Protein AF-0000000082406811 (afdb_homodimer)

Solvent-accessible surface area (backbone atoms only — not comparable to full-atom values): 44715 Å² total; per-residue (Å²): 126,88,73,80,69,66,60,77,50,54,41,62,61,44,10,50,30,32,67,71,59,78,35,51,21,42,59,42,48,51,50,22,53,51,41,36,69,71,46,33,84,76,20,38,13,60,75,38,75,33,61,69,62,27,47,51,52,20,48,52,50,46,51,41,43,75,73,67,48,80,65,36,81,29,15,40,23,40,24,36,34,24,24,35,45,29,34,50,79,36,74,35,30,24,35,29,76,79,26,65,83,31,55,31,73,40,51,10,58,51,54,46,36,43,46,70,24,30,27,34,57,47,30,25,13,31,25,5,46,56,49,67,32,52,47,23,40,27,89,73,82,43,61,33,35,27,73,64,41,77,75,71,54,61,15,30,11,23,10,21,18,11,8,34,30,20,28,36,66,64,30,42,21,48,36,21,41,26,43,30,54,47,28,10,35,44,41,3,13,24,31,49,44,23,20,17,37,44,55,22,67,76,43,36,62,52,43,16,33,50,66,32,46,77,51,95,58,39,30,33,49,29,66,66,36,60,63,40,54,40,36,35,53,22,40,34,15,78,40,65,67,47,35,50,51,46,49,61,59,39,36,43,83,58,47,54,85,62,66,30,83,75,56,66,71,89,76,52,49,43,23,26,39,76,43,38,70,79,55,62,49,28,67,67,57,41,52,50,42,48,50,52,33,54,75,68,68,36,43,77,59,82,64,76,39,52,43,51,26,33,54,48,38,54,54,53,60,47,53,37,67,55,58,42,55,54,59,59,40,67,88,46,85,65,84,63,54,72,60,55,47,51,52,59,66,60,33,41,84,39,48,35,63,59,55,41,49,54,41,40,49,46,46,51,43,41,53,52,33,64,75,54,42,64,51,25,36,35,30,40,38,47,22,64,71,58,41,51,58,89,62,64,69,42,81,31,88,91,38,82,30,45,58,71,51,29,26,36,35,25,23,20,42,27,65,58,38,37,12,31,30,27,39,47,65,47,62,43,97,68,54,44,40,34,33,32,27,26,28,21,46,76,80,28,53,34,54,19,52,33,49,48,51,51,44,44,53,52,43,54,70,73,99,127,87,71,80,69,66,59,78,52,54,42,61,60,45,10,50,29,33,66,72,59,78,35,52,20,42,58,44,48,52,50,22,52,49,41,37,69,71,46,33,84,76,20,38,14,60,75,39,76,32,62,68,61,28,47,50,52,20,47,52,51,46,50,41,44,73,73,68,48,80,64,36,80,29,15,42,23,41,23,36,34,24,24,36,46,30,32,50,79,36,75,36,29,22,34,29,77,79,25,65,83,33,56,29,73,40,51,10,57,51,54,46,35,43,45,69,24,28,29,33,57,47,30,26,13,31,27,5,46,55,50,68,33,52,47,22,39,27,91,72,82,43,60,34,34,26,72,64,42,75,75,71,52,61,17,30,10,23,9,21,17,10,8,32,32,21,28,36,66,63,31,42,22,49,35,21,42,24,43,30,54,47,29,9,36,44,40,3,13,24,30,48,44,24,21,18,37,44,55,21,67,76,42,37,61,52,43,16,35,49,66,30,46,75,52,94,59,39,30,34,51,30,65,66,37,62,65,39,53,41,36,36,55,22,40,35,16,78,39,66,68,46,33,51,51,47,49,61,59,40,37,43,84,59,46,55,85,64,66,30,85,75,56,64,71,89,76,52,48,41,22,26,37,77,43,39,70,81,54,63,48,30,66,65,56,40,50,51,40,49,52,52,33,54,76,66,69,36,41,75,60,83,65,75,39,52,42,51,27,33,55,47,37,54,54,54,59,46,53,36,66,55,60,42,56,54,60,56,39,66,88,45,86,65,85,63,54,72,61,55,48,50,51,60,68,60,32,40,84,39,48,36,60,60,55,42,48,54,41,40,49,47,46,50,44,41,55,51,32,63,75,55,43,63,48,25,36,36,29,41,38,46,22,63,70,57,42,51,58,90,61,65,68,40,82,31,88,89,38,82,30,44,58,71,52,30,26,38,34,26,22,21,41,26,65,58,41,37,13,33,30,28,39,46,65,48,61,43,98,67,54,45,39,34,33,31,29,27,29,21,47,76,79,28,51,34,54,19,50,34,51,48,50,52,44,44,55,53,44,55,66,75,100

pLDDT: mean 95.52, std 7.54, range [32.88, 98.94]

Foldseek 3Di:
DPPDQPQPPAQQVQLVCCQVVVDALLRNLVSLVVLCVVPCVPFVFFPWFPNVQLNVLRVVLSVVSVVPDRAASRASFEEEEALQFADAQAQRQQLAPLRRRPHFNDGDLLVVLCVSRRYGYGGYTFFERLFLFQFGAHPNRGHGWAPDCLPPFTFTLTTRSRSRLRCQLSRSGAKYKDKALQQGQPSSCQQRQKKKKDAFFPFAQAWRGPLADDDPSTGAADCLASCSRQMHIMMIHRDLVNRLVSSVSRTDPVDDDDALVVDDLLPFQEEEEAFLPDAAAAPQLSVLLVVLCVLSVHHYFDADLSVVLLVLLVVRLLAGQPVSVVVSCVPPPRDGDPSVVVSNVSYDHDDPVSNVVSVVVLVVSLVRCVVGGTFKYKYFQWRDHGGGPPDQWDQGPNDIDGSSSGRSRSSSLSSSSWMWMWGWQDADPSGGTGIMIITGGHPVVSNSSNSNVSSNVSSVVVD/DPPDQCQPPAQQVQLVCCQVVVDALLRNLVSLVVLCVVPCVPFVFFPWFPNVQLNVLRVVLSVVSVVPDRAASRASFEEEEALQFADAQAQRQQLAPLRRRPHFNDGDLLVVLCVSRRYGYGGYTFFERLFLFQFGAHPNRGHGWAPDQLPPFTFTLTTRSRSRLRCQLSRSGAKYKDKALQQGQPSSCQQRQKKKKDAQFPFARAWRGPLADDDPSTGAADCLASCSRQMHIMMIHRDLVNRLVSSVSRTDPVDDDDALVVDDLLPFQEEEEAFLPDAAAAPQLSVLLVVLCVLSVHHYFDADLSVVLLVLLVVRLLAGQPVSVVVSCVPPPRDGDPSVVVSNVSYDHDDPVSNVVSVVVLVVSLVRCVVGGTFKYKYFQWRDHGGGPPDAWDQGPNDIDGSSSGRSRSSSLSSSSWMWMWGWQDADPSGGTGIMIITGGHPVVSNSSNSNVSSNVSSVVVD

Organism: Rhodococcus erythropolis (NCBI:txid1833)

Nearest PDB structures (foldseek):
  8es6-assembly2_B  TM=8.399E-01  e=1.354E-32  Escherichia coli
  8es6-assembly1_A  TM=8.406E-01  e=4.222E-32  Escherichia coli
  6te4-assembly2_B  TM=7.305E-01  e=1.282E-24  Pseudomonas aeruginosa PAO1
  4n0i-assembly1_A  TM=7.117E-01  e=7.908E-24  Saccharomyces cerevisiae S288C
  4n0h-assembly1_A  TM=6.908E-01  e=1.565E-23  Saccharomyces cerevisiae S288C

Radius of gyration: 28.86 Å; Cα contacts (8 Å, |Δi|>4): 2315; chains: 2; bounding box: 55×91×72 Å

Sequence (926 aa):
MNRESWVGRDARSIAEAVRSGQASARTVVEEHLARVDECNGELNALVTVCAEDARAAADSLDERRLLGETPGPLAGVPFTVKDLIATVGVRTTAGSRTLADNVPAVDAPAVAAFKAAGAILIGKTNTPEFGACGLTRNELFGTTASPVRPDGVVRSPGGSSGGESASVAAGMSVLGLGTDFGGSVRWPAHCTGLISVRPTLGRIDPEGQYPGVLSDGRVLANPATMHGTIQTIGPLARNLGDATLALRVLSKPHFSWTEPESVDVEHLDIRWAPGEGTMPVDEEILAAVRSAANSLDASEYDGLALPRANVLFGALRSVETHADIHSLAAGSVHSFDADITAMLAAGHDRSSAEVEALWADRAVLITDFLGEVGDVLILPVASVLAPPLGVESFEVGGRKLTWMDALASCRAISVLGLPSVVVPVGLSRDGLPIGVQVVARPFHEHVALSVAARITSNAQALVMNRESWVGRDARSIAEAVRSGQASARTVVEEHLARVDECNGELNALVTVCAEDARAAADSLDERRLLGETPGPLAGVPFTVKDLIATVGVRTTAGSRTLADNVPAVDAPAVAAFKAAGAILIGKTNTPEFGACGLTRNELFGTTASPVRPDGVVRSPGGSSGGESASVAAGMSVLGLGTDFGGSVRWPAHCTGLISVRPTLGRIDPEGQYPGVLSDGRVLANPATMHGTIQTIGPLARNLGDATLALRVLSKPHFSWTEPESVDVEHLDIRWAPGEGTMPVDEEILAAVRSAANSLDASEYDGLALPRANVLFGALRSVETHADIHSLAAGSVHSFDADITAMLAAGHDRSSAEVEALWADRAVLITDFLGEVGDVLILPVASVLAPPLGVESFEVGGRKLTWMDALASCRAISVLGLPSVVVPVGLSRDGLPIGVQVVARPFHEHVALSVAARITSNAQALV

Secondary structure (DSSP, 8-state):
-----STT--HHHHHHHHHHTSS-HHHHHHHHHHHHHHHHHHH--EEEE-HHHHHHHHHHHHHHHHTT----TTTT-EEEEETTB--TTS---TT-GGGTT---SS--HHHHHHHHTT-EEEEEE--SGGG--SS-EETTTEE---S--TTS--B---SSSHHHHHHHHTTS-SEEEEEESSSTTHHHHHHHT-EEEEPPTTTB--TTBSSSEEETTEEE--TTSHHHHH-EEEEEESSHHHHHHHHHHHB-TTBPP--GGG--GGGS-EEE-SSSSSS---HHHHHHHHHHHHTTTPEEP--SHHHHHHHHHHHHHHT---HHHHHHHTTS-----HHHHHHHHH----BHHHHHHHHHHHHHHHHHHHHHS-SEEEEES-SSPPPBTT--EEEETTEEEEHHHHTHHHHHHHHHT--EEEEEEEE-TTS-EEEEEEEESTT-HHHHHHHHHHHHHHHHHH-/-----STT--HHHHHHHHHHTSS-HHHHHHHHHHHHHHHHHHH--EEEE-HHHHHHHHHHHHHHHHTT----TTTT-EEEEETTB--TTS---TT-GGGTT---SS--HHHHHHHHTT-EEEEEE--SGGG--SS-EETTTEE---S--TTS--B---SSSHHHHHHHHTTS-SEEEEEESSSTTHHHHHHHT-EEEEPPTTTB--TTBSSSEEETTEEE--TTSHHHHH-EEEEEESSHHHHHHHHHHHB-TTBPP--GGG--GGGS-EEE-SSSSSS---HHHHHHHHHHHHTTTPEEP--SHHHHHHHHHHHHHHT---HHHHHHHTTS-----HHHHHHHHH----BHHHHHHHHHHHHHHHHHHHHHS-SEEEEES-SSPPPBTT--EEEETTEEEEHHHHTHHHHHHHHHT--EEEEEEEE-TTS-EEEEEEEESTT-HHHHHHHHHHHHHHHHHT-

InterPro domains:
  IPR000120 Amidase [PTHR11895] (9-457)
  IPR020556 Amidase, conserved site [PS00571] (158-189)
  IPR023631 Amidase signature domain [PF01425] (28-446)
  IPR036928 Amidase signature (AS) superfamily [G3DSA:3.90.1300.10] (11-458)
  IPR036928 Amidase signature (AS) superfamily [SSF75304] (4-455)

Structure (mmCIF, N/CA/C/O backbone):
data_AF-0000000082406811-model_v1
#
loop_
_entity.id
_entity.type
_entity.pdbx_description
1 polymer amidase
#
loop_
_atom_site.group_PDB
_atom_site.id
_atom_site.type_symbol
_atom_site.label_atom_id
_atom_site.label_alt_id
_atom_site.label_comp_id
_atom_site.label_asym_id
_atom_site.label_entity_id
_atom_site.label_seq_id
_atom_site.pdbx_PDB_ins_code
_atom_site.Cartn_x
_atom_site.Cartn_y
_atom_site.Cartn_z
_atom_site.occupancy
_atom_site.B_iso_or_equiv
_atom_site.auth_seq_id
_atom_site.auth_comp_id
_atom_site.auth_asym_id
_atom_site.auth_atom_id
_atom_site.pdbx_PDB_model_num
ATOM 1 N N . MET A 1 1 ? 12.273 -51 8.578 1 33.62 1 MET A N 1
ATOM 2 C CA . MET A 1 1 ? 11.109 -50.188 8.93 1 33.62 1 MET A CA 1
ATOM 3 C C . MET A 1 1 ? 10.789 -49.219 7.82 1 33.62 1 MET A C 1
ATOM 5 O O . MET A 1 1 ? 11.656 -48.438 7.41 1 33.62 1 MET A O 1
ATOM 9 N N . ASN A 1 2 ? 9.984 -49.5 6.867 1 40.41 2 ASN A N 1
ATOM 10 C CA . ASN A 1 2 ? 9.602 -48.812 5.645 1 40.41 2 ASN A CA 1
ATOM 11 C C . ASN A 1 2 ? 9.43 -47.312 5.879 1 40.41 2 ASN A C 1
ATOM 13 O O . ASN A 1 2 ? 8.469 -46.875 6.523 1 40.41 2 ASN A O 1
ATOM 17 N N . ARG A 1 3 ? 10.445 -46.656 6.152 1 56.47 3 ARG A N 1
ATOM 18 C CA . ARG A 1 3 ? 10.383 -45.25 6.547 1 56.47 3 ARG A CA 1
ATOM 19 C C . ARG A 1 3 ? 9.531 -44.469 5.566 1 56.47 3 ARG A C 1
ATOM 21 O O . ARG A 1 3 ? 9.789 -44.469 4.363 1 56.47 3 ARG A O 1
ATOM 28 N N . GLU A 1 4 ? 8.336 -44.062 5.922 1 77.88 4 GLU A N 1
ATOM 29 C CA . GLU A 1 4 ? 7.379 -43.281 5.152 1 77.88 4 GLU A CA 1
ATOM 30 C C . GLU A 1 4 ? 8.031 -42.031 4.574 1 77.88 4 GLU A C 1
ATOM 32 O O . GLU A 1 4 ? 8.867 -41.406 5.223 1 77.88 4 GLU A O 1
ATOM 37 N N . SER A 1 5 ? 8.016 -41.906 3.223 1 91.31 5 SER A N 1
ATOM 38 C CA . SER A 1 5 ? 8.609 -40.812 2.432 1 91.31 5 SER A CA 1
ATOM 39 C C . SER A 1 5 ? 8.062 -39.469 2.842 1 91.31 5 SER A C 1
ATOM 41 O O . SER A 1 5 ? 6.902 -39.344 3.246 1 91.31 5 SER A O 1
ATOM 43 N N . TRP A 1 6 ? 8.938 -38.531 2.912 1 96.25 6 TRP A N 1
ATOM 44 C CA . TRP A 1 6 ? 8.531 -37.156 3.205 1 96.25 6 TRP A CA 1
ATOM 45 C C . TRP A 1 6 ? 7.969 -36.469 1.959 1 96.25 6 TRP A C 1
ATOM 47 O O . TRP A 1 6 ? 7.363 -35.406 2.049 1 96.25 6 TRP A O 1
ATOM 57 N N . VAL A 1 7 ? 8.125 -37.062 0.786 1 97.19 7 VAL A N 1
ATOM 58 C CA . VAL A 1 7 ? 7.48 -36.562 -0.428 1 97.19 7 VAL A CA 1
ATOM 59 C C . VAL A 1 7 ? 5.965 -36.75 -0.315 1 97.19 7 VAL A C 1
ATOM 61 O O . VAL A 1 7 ? 5.488 -37.844 0.044 1 97.19 7 VAL A O 1
ATOM 64 N N . GLY A 1 8 ? 5.266 -35.688 -0.552 1 95.12 8 GLY A N 1
ATOM 65 C CA . GLY A 1 8 ? 3.818 -35.75 -0.45 1 95.12 8 GLY A CA 1
ATOM 66 C C . GLY A 1 8 ? 3.293 -35.219 0.875 1 95.12 8 GLY A C 1
ATOM 67 O O . GLY A 1 8 ? 2.102 -34.938 1.008 1 95.12 8 GLY A O 1
ATOM 68 N N . ARG A 1 9 ? 4.18 -35.031 1.848 1 97.31 9 ARG A N 1
ATOM 69 C CA . ARG A 1 9 ? 3.758 -34.5 3.135 1 97.31 9 ARG A CA 1
ATOM 70 C C . ARG A 1 9 ? 3.582 -32.969 3.059 1 97.31 9 ARG A C 1
ATOM 72 O O . ARG A 1 9 ? 4.176 -32.312 2.199 1 97.31 9 ARG A O 1
ATOM 79 N N . ASP A 1 10 ? 2.695 -32.5 3.932 1 97.94 10 ASP A N 1
ATOM 80 C CA . ASP A 1 10 ? 2.436 -31.062 3.922 1 97.94 10 ASP A CA 1
ATOM 81 C C . ASP A 1 10 ? 3.525 -30.297 4.672 1 97.94 10 ASP A C 1
ATOM 83 O O . ASP A 1 10 ? 4.328 -30.891 5.391 1 97.94 10 ASP A O 1
ATOM 87 N N . ALA A 1 11 ? 3.609 -29.031 4.473 1 98.75 11 ALA A N 1
ATOM 88 C CA . ALA A 1 11 ? 4.652 -28.172 5.016 1 98.75 11 ALA A CA 1
ATOM 89 C C . ALA A 1 11 ? 4.66 -28.203 6.539 1 98.75 11 ALA A C 1
ATOM 91 O O . ALA A 1 11 ? 5.727 -28.281 7.16 1 98.75 11 ALA A O 1
ATOM 92 N N . ARG A 1 12 ? 3.525 -28.125 7.191 1 97.56 12 ARG A N 1
ATOM 93 C CA . ARG A 1 12 ? 3.441 -28.094 8.648 1 97.56 12 ARG A CA 1
ATOM 94 C C . ARG A 1 12 ? 4.016 -29.375 9.258 1 97.56 12 ARG A C 1
ATOM 96 O O . ARG A 1 12 ? 4.742 -29.312 10.25 1 97.56 12 ARG A O 1
ATOM 103 N N . SER A 1 13 ? 3.613 -30.5 8.648 1 97.81 13 SER A N 1
ATOM 104 C CA . SER A 1 13 ? 4.105 -31.781 9.133 1 97.81 13 SER A CA 1
ATOM 105 C C . SER A 1 13 ? 5.621 -31.891 9.008 1 97.81 13 SER A C 1
ATOM 107 O O . SER A 1 13 ? 6.293 -32.344 9.93 1 97.81 13 SER A O 1
ATOM 109 N N . ILE A 1 14 ? 6.121 -31.469 7.906 1 98.62 14 ILE A N 1
ATOM 110 C CA . ILE A 1 14 ? 7.562 -31.5 7.691 1 98.62 14 ILE A CA 1
ATOM 111 C C . ILE A 1 14 ? 8.258 -30.578 8.695 1 98.62 14 ILE A C 1
ATOM 113 O O . ILE A 1 14 ? 9.203 -30.984 9.367 1 98.62 14 ILE A O 1
ATOM 117 N N . ALA A 1 15 ? 7.797 -29.344 8.82 1 98.69 15 ALA A N 1
ATOM 118 C CA . ALA A 1 15 ? 8.406 -28.359 9.711 1 98.69 15 ALA A CA 1
ATOM 119 C C . ALA A 1 15 ? 8.406 -28.859 11.156 1 98.69 15 ALA A C 1
ATOM 121 O O . ALA A 1 15 ? 9.398 -28.703 11.875 1 98.69 15 ALA A O 1
ATOM 122 N N . GLU A 1 16 ? 7.293 -29.422 11.57 1 97.69 16 GLU A N 1
ATOM 123 C CA . GLU A 1 16 ? 7.188 -29.953 12.922 1 97.69 16 GLU A CA 1
ATOM 124 C C . GLU A 1 16 ? 8.172 -31.094 13.148 1 97.69 16 GLU A C 1
ATOM 126 O O . GLU A 1 16 ? 8.812 -31.172 14.203 1 97.69 16 GLU A O 1
ATOM 131 N N . ALA A 1 17 ? 8.266 -32 12.188 1 97.88 17 ALA A N 1
ATOM 132 C CA . ALA A 1 17 ? 9.18 -33.125 12.297 1 97.88 17 ALA A CA 1
ATOM 133 C C . ALA A 1 17 ? 10.633 -32.656 12.383 1 97.88 17 ALA A C 1
ATOM 135 O O . ALA A 1 17 ? 11.422 -33.188 13.156 1 97.88 17 ALA A O 1
ATOM 136 N N . VAL A 1 18 ? 10.984 -31.688 11.617 1 98.25 18 VAL A N 1
ATOM 137 C CA . VAL A 1 18 ? 12.344 -31.172 11.617 1 98.25 18 VAL A CA 1
ATOM 138 C C . VAL A 1 18 ? 12.609 -30.422 12.922 1 98.25 18 VAL A C 1
ATOM 140 O O . VAL A 1 18 ? 13.664 -30.594 13.547 1 98.25 18 VAL A O 1
ATOM 143 N N . ARG A 1 19 ? 11.672 -29.594 13.375 1 97.31 19 ARG A N 1
ATOM 144 C CA . ARG A 1 19 ? 11.82 -28.812 14.602 1 97.31 19 ARG A CA 1
ATOM 145 C C . ARG A 1 19 ? 11.992 -29.734 15.805 1 97.31 19 ARG A C 1
ATOM 147 O O . ARG A 1 19 ? 12.758 -29.438 16.719 1 97.31 19 ARG A O 1
ATOM 154 N N . SER A 1 20 ? 11.242 -30.891 15.789 1 95.69 20 SER A N 1
ATOM 155 C CA . SER A 1 20 ? 11.266 -31.797 16.922 1 95.69 20 SER A CA 1
ATOM 156 C C . SER A 1 20 ? 12.438 -32.781 16.844 1 95.69 20 SER A C 1
ATOM 158 O O . SER A 1 20 ? 12.734 -33.469 17.797 1 95.69 20 SER A O 1
ATOM 160 N N . GLY A 1 21 ? 13.023 -32.875 15.68 1 95.31 21 GLY A N 1
ATOM 161 C CA . GLY A 1 21 ? 14.141 -33.781 15.492 1 95.31 21 GLY A CA 1
ATOM 162 C C . GLY A 1 21 ? 13.719 -35.188 15.031 1 95.31 21 GLY A C 1
ATOM 163 O O . GLY A 1 21 ? 14.547 -36.062 14.891 1 95.31 21 GLY A O 1
ATOM 164 N N . GLN A 1 22 ? 12.461 -35.312 14.812 1 96.12 22 GLN A N 1
ATOM 165 C CA . GLN A 1 22 ? 11.961 -36.562 14.281 1 96.12 22 GLN A CA 1
ATOM 166 C C . GLN A 1 22 ? 12.547 -36.844 12.898 1 96.12 22 GLN A C 1
ATOM 168 O O . GLN A 1 22 ? 12.711 -38 12.516 1 96.12 22 GLN A O 1
ATOM 173 N N . ALA A 1 23 ? 12.797 -35.844 12.133 1 96.88 23 ALA A N 1
ATOM 174 C CA . ALA A 1 23 ? 13.477 -35.906 10.836 1 96.88 23 ALA A CA 1
ATOM 175 C C . ALA A 1 23 ? 14.516 -34.812 10.703 1 96.88 23 ALA A C 1
ATOM 177 O O . ALA A 1 23 ? 14.398 -33.75 11.32 1 96.88 23 ALA A O 1
ATOM 178 N N . SER A 1 24 ? 15.531 -35.125 9.969 1 98 24 SER A N 1
ATOM 179 C CA . SER A 1 24 ? 16.453 -34.031 9.625 1 98 24 SER A CA 1
ATOM 180 C C . SER A 1 24 ? 16.016 -33.312 8.352 1 98 24 SER A C 1
ATOM 182 O O . SER A 1 24 ? 15.383 -33.938 7.48 1 98 24 SER A O 1
ATOM 184 N N . ALA A 1 25 ? 16.359 -32.094 8.289 1 98.75 25 ALA A N 1
ATOM 185 C CA . ALA A 1 25 ? 16.141 -31.375 7.043 1 98.75 25 ALA A CA 1
ATOM 186 C C . ALA A 1 25 ? 16.844 -32.031 5.871 1 98.75 25 ALA A C 1
ATOM 188 O O . ALA A 1 25 ? 16.312 -32.094 4.762 1 98.75 25 ALA A O 1
ATOM 189 N N . ARG A 1 26 ? 18.016 -32.594 6.094 1 98.56 26 ARG A N 1
ATOM 190 C CA . ARG A 1 26 ? 18.812 -33.281 5.078 1 98.56 26 ARG A CA 1
ATOM 191 C C . ARG A 1 26 ? 18.031 -34.469 4.488 1 98.56 26 ARG A C 1
ATOM 193 O O . ARG A 1 26 ? 18 -34.625 3.268 1 98.56 26 ARG A O 1
ATOM 200 N N . THR A 1 27 ? 17.406 -35.156 5.359 1 98.5 27 THR A N 1
ATOM 201 C CA . THR A 1 27 ? 16.641 -36.312 4.887 1 98.5 27 THR A CA 1
ATOM 202 C C . THR A 1 27 ? 15.484 -35.844 3.996 1 98.5 27 THR A C 1
ATOM 204 O O . THR A 1 27 ? 15.242 -36.438 2.938 1 98.5 27 THR A O 1
ATOM 207 N N . VAL A 1 28 ? 14.789 -34.812 4.406 1 98.69 28 VAL A N 1
ATOM 208 C CA . VAL A 1 28 ? 13.656 -34.281 3.652 1 98.69 28 VAL A CA 1
ATOM 209 C C . VAL A 1 28 ? 14.133 -33.781 2.289 1 98.69 28 VAL A C 1
ATOM 211 O O . VAL A 1 28 ? 13.531 -34.094 1.262 1 98.69 28 VAL A O 1
ATOM 214 N N . VAL A 1 29 ? 15.25 -33.062 2.24 1 98.75 29 VAL A N 1
ATOM 215 C CA . VAL A 1 29 ? 15.797 -32.5 1.018 1 98.75 29 VAL A CA 1
ATOM 216 C C . VAL A 1 29 ? 16.234 -33.594 0.069 1 98.75 29 VAL A C 1
ATOM 218 O O . VAL A 1 29 ? 15.953 -33.562 -1.13 1 98.75 29 VAL A O 1
ATOM 221 N N . GLU A 1 30 ? 16.891 -34.625 0.587 1 98.62 30 GLU A N 1
ATOM 222 C CA . GLU A 1 30 ? 17.375 -35.719 -0.245 1 98.62 30 GLU A CA 1
ATOM 223 C C . GLU A 1 30 ? 16.219 -36.438 -0.927 1 98.62 30 GLU A C 1
ATOM 225 O O . GLU A 1 30 ? 16.312 -36.812 -2.1 1 98.62 30 GLU A O 1
ATOM 230 N N . GLU A 1 31 ? 15.188 -36.625 -0.194 1 98.69 31 GLU A N 1
ATOM 231 C CA . GLU A 1 31 ? 14.039 -37.312 -0.769 1 98.69 31 GLU A CA 1
ATOM 232 C C . GLU A 1 31 ? 13.391 -36.469 -1.876 1 98.69 31 GLU A C 1
ATOM 234 O O . GLU A 1 31 ? 12.945 -37.031 -2.889 1 98.69 31 GLU A O 1
ATOM 239 N N . HIS A 1 32 ? 13.336 -35.188 -1.722 1 98.81 32 HIS A N 1
ATOM 240 C CA . HIS A 1 32 ? 12.742 -34.344 -2.754 1 98.81 32 HIS A CA 1
ATOM 241 C C . HIS A 1 32 ? 13.68 -34.219 -3.951 1 98.81 32 HIS A C 1
ATOM 243 O O . HIS A 1 32 ? 13.219 -34.125 -5.094 1 98.81 32 HIS A O 1
ATOM 249 N N . LEU A 1 33 ? 14.992 -34.156 -3.711 1 98.81 33 LEU A N 1
ATOM 250 C CA . LEU A 1 33 ? 15.938 -34.156 -4.82 1 98.81 33 LEU A CA 1
ATOM 251 C C . LEU A 1 33 ? 15.844 -35.469 -5.613 1 98.81 33 LEU A C 1
ATOM 253 O O . LEU A 1 33 ? 15.977 -35.469 -6.84 1 98.81 33 LEU A O 1
ATOM 257 N N . ALA A 1 34 ? 15.625 -36.562 -4.926 1 98.75 34 ALA A N 1
ATOM 258 C CA . ALA A 1 34 ? 15.414 -37.844 -5.609 1 98.75 34 ALA A CA 1
ATOM 259 C C . ALA A 1 34 ? 14.148 -37.812 -6.469 1 98.75 34 ALA A C 1
ATOM 261 O O . ALA A 1 34 ? 14.125 -38.344 -7.574 1 98.75 34 ALA A O 1
ATOM 262 N N . ARG A 1 35 ? 13.148 -37.188 -5.922 1 98.69 35 ARG A N 1
ATOM 263 C CA . ARG A 1 35 ? 11.914 -37 -6.676 1 98.69 35 ARG A CA 1
ATOM 264 C C . ARG A 1 35 ? 12.148 -36.156 -7.926 1 98.69 35 ARG A C 1
ATOM 266 O O . ARG A 1 35 ? 11.578 -36.438 -8.984 1 98.69 35 ARG A O 1
ATOM 273 N N . VAL A 1 36 ? 12.969 -35.125 -7.82 1 98.81 36 VAL A N 1
ATOM 274 C CA . VAL A 1 36 ? 13.328 -34.281 -8.961 1 98.81 36 VAL A CA 1
ATOM 275 C C . VAL A 1 36 ? 14.016 -35.156 -10.023 1 98.81 36 VAL A C 1
ATOM 277 O O . VAL A 1 36 ? 13.688 -35.062 -11.211 1 98.81 36 VAL A O 1
ATOM 280 N N . ASP A 1 37 ? 14.93 -35.969 -9.617 1 98.5 37 ASP A N 1
ATOM 281 C CA . ASP A 1 37 ? 15.656 -36.844 -10.531 1 98.5 37 ASP A CA 1
ATOM 282 C C . ASP A 1 37 ? 14.711 -37.781 -11.258 1 98.5 37 ASP A C 1
ATOM 284 O O . ASP A 1 37 ? 14.898 -38.094 -12.445 1 98.5 37 ASP A O 1
ATOM 288 N N . GLU A 1 38 ? 13.742 -38.156 -10.555 1 98.31 38 GLU A N 1
ATOM 289 C CA . GLU A 1 38 ? 12.781 -39.125 -11.086 1 98.31 38 GLU A CA 1
ATOM 290 C C . GLU A 1 38 ? 11.867 -38.469 -12.125 1 98.31 38 GLU A C 1
ATOM 292 O O . GLU A 1 38 ? 11.531 -39.094 -13.133 1 98.31 38 GLU A O 1
ATOM 297 N N . CYS A 1 39 ? 11.438 -37.281 -11.891 1 98 39 CYS A N 1
ATOM 298 C CA . CYS A 1 39 ? 10.289 -36.719 -12.602 1 98 39 CYS A CA 1
ATOM 299 C C . CYS A 1 39 ? 10.719 -35.656 -13.602 1 98 39 CYS A C 1
ATOM 301 O O . CYS A 1 39 ? 10.07 -35.469 -14.625 1 98 39 CYS A O 1
ATOM 303 N N . ASN A 1 40 ? 11.766 -34.875 -13.359 1 98.69 40 ASN A N 1
ATOM 304 C CA . ASN A 1 40 ? 11.992 -33.625 -14.039 1 98.69 40 ASN A CA 1
ATOM 305 C C . ASN A 1 40 ? 12.445 -33.812 -15.484 1 98.69 40 ASN A C 1
ATOM 307 O O . ASN A 1 40 ? 12.258 -32.938 -16.328 1 98.69 40 ASN A O 1
ATOM 311 N N . GLY A 1 41 ? 13.07 -34.969 -15.781 1 98.31 41 GLY A N 1
ATOM 312 C CA . GLY A 1 41 ? 13.43 -35.25 -17.172 1 98.31 41 GLY A CA 1
ATOM 313 C C . GLY A 1 41 ? 12.25 -35.219 -18.109 1 98.31 41 GLY A C 1
ATOM 314 O O . GLY A 1 41 ? 12.359 -34.719 -19.234 1 98.31 41 GLY A O 1
ATOM 315 N N . GLU A 1 42 ? 11.141 -35.688 -17.625 1 97.94 42 GLU A N 1
ATOM 316 C CA . GLU A 1 42 ? 9.93 -35.75 -18.438 1 97.94 42 GLU A CA 1
ATOM 317 C C . GLU A 1 42 ? 9.148 -34.438 -18.344 1 97.94 42 GLU A C 1
ATOM 319 O O . GLU A 1 42 ? 8.57 -33.969 -19.328 1 97.94 42 GLU A O 1
ATOM 324 N N . LEU A 1 43 ? 9.195 -33.781 -17.234 1 98.75 43 LEU A N 1
ATOM 325 C CA . LEU A 1 43 ? 8.297 -32.656 -16.984 1 98.75 43 LEU A CA 1
ATOM 326 C C . LEU A 1 43 ? 8.953 -31.344 -17.359 1 98.75 43 LEU A C 1
ATOM 328 O O . LEU A 1 43 ? 8.258 -30.375 -17.688 1 98.75 43 LEU A O 1
ATOM 332 N N . ASN A 1 44 ? 10.273 -31.328 -17.281 1 98.81 44 ASN A N 1
ATOM 333 C CA . ASN A 1 44 ? 11.008 -30.078 -17.516 1 98.81 44 ASN A CA 1
ATOM 334 C C . ASN A 1 44 ? 10.445 -28.938 -16.688 1 98.81 44 ASN A C 1
ATOM 336 O O . ASN A 1 44 ? 10.234 -27.828 -17.203 1 98.81 44 ASN A O 1
ATOM 340 N N . ALA A 1 45 ? 10.141 -29.219 -15.453 1 98.94 45 ALA A N 1
ATOM 341 C CA . ALA A 1 45 ? 9.547 -28.234 -14.547 1 98.94 45 ALA A CA 1
ATOM 342 C C . ALA A 1 45 ? 10.625 -27.359 -13.906 1 98.94 45 ALA A C 1
ATOM 344 O O . ALA A 1 45 ? 10.438 -26.156 -13.75 1 98.94 45 ALA A O 1
ATOM 345 N N . LEU A 1 46 ? 11.719 -27.953 -13.5 1 98.94 46 LEU A N 1
ATOM 346 C CA . LEU A 1 46 ? 12.852 -27.219 -12.945 1 98.94 46 LEU A CA 1
ATOM 347 C C . LEU A 1 46 ? 13.93 -27 -14.008 1 98.94 46 LEU A C 1
ATOM 349 O O . LEU A 1 46 ? 14.336 -27.938 -14.695 1 98.94 46 LEU A O 1
ATOM 353 N N . VAL A 1 47 ? 14.414 -25.75 -14.117 1 98.81 47 VAL A N 1
ATOM 354 C CA . VAL A 1 47 ? 15.422 -25.422 -15.117 1 98.81 47 VAL A CA 1
ATOM 355 C C . VAL A 1 47 ? 16.781 -25.25 -14.445 1 98.81 47 VAL A C 1
ATOM 357 O O . VAL A 1 47 ? 17.812 -25.328 -15.102 1 98.81 47 VAL A O 1
ATOM 360 N N . THR A 1 48 ? 16.812 -24.922 -13.188 1 98.81 48 THR A N 1
ATOM 361 C CA . THR A 1 48 ? 17.984 -24.922 -12.336 1 98.81 48 THR A CA 1
ATOM 362 C C . THR A 1 48 ? 17.734 -25.688 -11.039 1 98.81 48 THR A C 1
ATOM 364 O O . THR A 1 48 ? 16.828 -25.328 -10.273 1 98.81 48 THR A O 1
ATOM 367 N N . VAL A 1 49 ? 18.438 -26.766 -10.789 1 98.81 49 VAL A N 1
ATOM 368 C CA . VAL A 1 49 ? 18.344 -27.516 -9.547 1 98.81 49 VAL A CA 1
ATOM 369 C C . VAL A 1 49 ? 19.484 -27.109 -8.609 1 98.81 49 VAL A C 1
ATOM 371 O O . VAL A 1 49 ? 20.656 -27.125 -9.016 1 98.81 49 VAL A O 1
ATOM 374 N N . CYS A 1 50 ? 19.141 -26.781 -7.406 1 98.69 50 CYS A N 1
ATOM 375 C CA . CYS A 1 50 ? 20.125 -26.281 -6.441 1 98.69 50 CYS A CA 1
ATOM 376 C C . CYS A 1 50 ? 20.516 -27.375 -5.453 1 98.69 50 CYS A C 1
ATOM 378 O O . CYS A 1 50 ? 20.484 -27.156 -4.238 1 98.69 50 CYS A O 1
ATOM 380 N N . ALA A 1 51 ? 20.953 -28.516 -5.941 1 98.75 51 ALA A N 1
ATOM 381 C CA . ALA A 1 51 ? 21.125 -29.703 -5.109 1 98.75 51 ALA A CA 1
ATOM 382 C C . ALA A 1 51 ? 22.156 -29.453 -4.012 1 98.75 51 ALA A C 1
ATOM 384 O O . ALA A 1 51 ? 21.875 -29.672 -2.828 1 98.75 51 ALA A O 1
ATOM 385 N N . GLU A 1 52 ? 23.344 -29.016 -4.32 1 98.56 52 GLU A N 1
ATOM 386 C CA . GLU A 1 52 ? 24.406 -28.828 -3.34 1 98.56 52 GLU A CA 1
ATOM 387 C C . GLU A 1 52 ? 24.047 -27.734 -2.332 1 98.56 52 GLU A C 1
ATOM 389 O O . GLU A 1 52 ? 24.266 -27.906 -1.129 1 98.56 52 GLU A O 1
ATOM 394 N N . ASP A 1 53 ? 23.516 -26.641 -2.85 1 98.62 53 ASP A N 1
ATOM 395 C CA . ASP A 1 53 ? 23.109 -25.547 -1.967 1 98.62 53 ASP A CA 1
ATOM 396 C C . ASP A 1 53 ? 21.984 -26 -1.028 1 98.62 53 ASP A C 1
ATOM 398 O O . ASP A 1 53 ? 21.938 -25.594 0.133 1 98.62 53 ASP A O 1
ATOM 402 N N . ALA A 1 54 ? 21.031 -26.766 -1.573 1 98.88 54 ALA A N 1
ATOM 403 C CA . ALA A 1 54 ? 19.938 -27.266 -0.759 1 98.88 54 ALA A CA 1
ATOM 404 C C . ALA A 1 54 ? 20.453 -28.156 0.37 1 98.88 54 ALA A C 1
ATOM 406 O O . ALA A 1 54 ? 20 -28.031 1.515 1 98.88 54 ALA A O 1
ATOM 407 N N . ARG A 1 55 ? 21.375 -29.047 0.051 1 98.75 55 ARG A N 1
ATOM 408 C CA . ARG A 1 55 ? 21.984 -29.938 1.05 1 98.75 55 ARG A CA 1
ATOM 409 C C . ARG A 1 55 ? 22.719 -29.125 2.117 1 98.75 55 ARG A C 1
ATOM 411 O O . ARG A 1 55 ? 22.578 -29.406 3.312 1 98.75 55 ARG A O 1
ATOM 418 N N . ALA A 1 56 ? 23.469 -28.156 1.674 1 98.75 56 ALA A N 1
ATOM 419 C CA . ALA A 1 56 ? 24.219 -27.312 2.611 1 98.75 56 ALA A CA 1
ATOM 420 C C . ALA A 1 56 ? 23.266 -26.562 3.539 1 98.75 56 ALA A C 1
ATOM 422 O O . ALA A 1 56 ? 23.531 -26.438 4.738 1 98.75 56 ALA A O 1
ATOM 423 N N . ALA A 1 57 ? 22.188 -26 2.99 1 98.75 57 ALA A N 1
ATOM 424 C CA . ALA A 1 57 ? 21.203 -25.297 3.793 1 98.75 57 ALA A CA 1
ATOM 425 C C . ALA A 1 57 ? 20.531 -26.219 4.805 1 98.75 57 ALA A C 1
ATOM 427 O O . ALA A 1 57 ? 20.297 -25.828 5.949 1 98.75 57 ALA A O 1
ATOM 428 N N . ALA A 1 58 ? 20.234 -27.391 4.355 1 98.81 58 ALA A N 1
ATOM 429 C CA . ALA A 1 58 ? 19.641 -28.391 5.242 1 98.81 58 ALA A CA 1
ATOM 430 C C . ALA A 1 58 ? 20.562 -28.734 6.398 1 98.81 58 ALA A C 1
ATOM 432 O O . ALA A 1 58 ? 20.141 -28.781 7.555 1 98.81 58 ALA A O 1
ATOM 433 N N . ASP A 1 59 ? 21.844 -28.984 6.062 1 98.75 59 ASP A N 1
ATOM 434 C CA . ASP A 1 59 ? 22.828 -29.297 7.086 1 98.75 59 ASP A CA 1
ATOM 435 C C . ASP A 1 59 ? 22.953 -28.156 8.094 1 98.75 59 ASP A C 1
ATOM 437 O O . ASP A 1 59 ? 23.031 -28.391 9.305 1 98.75 59 ASP A O 1
ATOM 441 N N . SER A 1 60 ? 23.016 -26.984 7.609 1 98.62 60 SER A N 1
ATOM 442 C CA . SER A 1 60 ? 23.125 -25.812 8.469 1 98.62 60 SER A CA 1
ATOM 443 C C . SER A 1 60 ? 21.922 -25.703 9.414 1 98.62 60 SER A C 1
ATOM 445 O O . SER A 1 60 ? 22.078 -25.406 10.594 1 98.62 60 SER A O 1
ATOM 447 N N . LEU A 1 61 ? 20.719 -25.922 8.906 1 98.69 61 LEU A N 1
ATOM 448 C CA . LEU A 1 61 ? 19.5 -25.875 9.719 1 98.69 61 LEU A CA 1
ATOM 449 C C . LEU A 1 61 ? 19.531 -26.938 10.805 1 98.69 61 LEU A C 1
ATOM 451 O O . LEU A 1 61 ? 19.203 -26.672 11.953 1 98.69 61 LEU A O 1
ATOM 455 N N . ASP A 1 62 ? 19.922 -28.109 10.422 1 98.44 62 ASP A N 1
ATOM 456 C CA . ASP A 1 62 ? 20.016 -29.203 11.383 1 98.44 62 ASP A CA 1
ATOM 457 C C . ASP A 1 62 ? 21.016 -28.891 12.492 1 98.44 62 ASP A C 1
ATOM 459 O O . ASP A 1 62 ? 20.75 -29.172 13.664 1 98.44 62 ASP A O 1
ATOM 463 N N . GLU A 1 63 ? 22.125 -28.344 12.102 1 98.25 63 GLU A N 1
ATOM 464 C CA . GLU A 1 63 ? 23.156 -27.984 13.07 1 98.25 63 GLU A CA 1
ATOM 465 C C . GLU A 1 63 ? 22.641 -26.906 14.031 1 98.25 63 GLU A C 1
ATOM 467 O O . GLU A 1 63 ? 22.859 -27 15.242 1 98.25 63 GLU A O 1
ATOM 472 N N . ARG A 1 64 ? 22.016 -25.922 13.523 1 97.94 64 ARG A N 1
ATOM 473 C CA . ARG A 1 64 ? 21.484 -24.844 14.352 1 97.94 64 ARG A CA 1
ATOM 474 C C . ARG A 1 64 ? 20.438 -25.359 15.328 1 97.94 64 ARG A C 1
ATOM 476 O O . ARG A 1 64 ? 20.375 -24.922 16.484 1 97.94 64 ARG A O 1
ATOM 483 N N . ARG A 1 65 ? 19.594 -26.234 14.797 1 97.12 65 ARG A N 1
ATOM 484 C CA . ARG A 1 65 ? 18.609 -26.859 15.672 1 97.12 65 ARG A CA 1
ATOM 485 C C . ARG A 1 65 ? 19.281 -27.609 16.812 1 97.12 65 ARG A C 1
ATOM 487 O O . ARG A 1 65 ? 18.844 -27.516 17.969 1 97.12 65 ARG A O 1
ATOM 494 N N . LEU A 1 66 ? 20.312 -28.281 16.562 1 96.12 66 LEU A N 1
ATOM 495 C CA . LEU A 1 66 ? 21.047 -29.047 17.578 1 96.12 66 LEU A CA 1
ATOM 496 C C . LEU A 1 66 ? 21.703 -28.109 18.594 1 96.12 66 LEU A C 1
ATOM 498 O O . LEU A 1 66 ? 21.859 -28.469 19.766 1 96.12 66 LEU A O 1
ATOM 502 N N . LEU A 1 67 ? 22.062 -26.938 18.141 1 97.19 67 LEU A N 1
ATOM 503 C CA . LEU A 1 67 ? 22.688 -25.953 19.016 1 97.19 67 LEU A CA 1
ATOM 504 C C . LEU A 1 67 ? 21.656 -25.188 19.812 1 97.19 67 LEU A C 1
ATOM 506 O O . LEU A 1 67 ? 22 -24.281 20.578 1 97.19 67 LEU A O 1
ATOM 510 N N . GLY A 1 68 ? 20.406 -25.453 19.641 1 96.06 68 GLY A N 1
ATOM 511 C CA . GLY A 1 68 ? 19.391 -24.906 20.516 1 96.06 68 GLY A CA 1
ATOM 512 C C . GLY A 1 68 ? 18.531 -23.844 19.859 1 96.06 68 GLY A C 1
ATOM 513 O O . GLY A 1 68 ? 17.594 -23.328 20.469 1 96.06 68 GLY A O 1
ATOM 514 N N . GLU A 1 69 ? 18.781 -23.547 18.609 1 96.31 69 GLU A N 1
ATOM 515 C CA . GLU A 1 69 ? 17.953 -22.578 17.891 1 96.31 69 GLU A CA 1
ATOM 516 C C . GLU A 1 69 ? 16.594 -23.188 17.531 1 96.31 69 GLU A C 1
ATOM 518 O O . GLU A 1 69 ? 16.5 -24.359 17.172 1 96.31 69 GLU A O 1
ATOM 523 N N . THR A 1 70 ? 15.57 -22.406 17.656 1 94.88 70 THR A N 1
ATOM 524 C CA . THR A 1 70 ? 14.242 -22.844 17.234 1 94.88 70 THR A CA 1
ATOM 525 C C . THR A 1 70 ? 14 -22.469 15.773 1 94.88 70 THR A C 1
ATOM 527 O O . THR A 1 70 ? 13.828 -21.281 15.453 1 94.88 70 THR A O 1
ATOM 530 N N . PRO A 1 71 ? 13.969 -23.469 14.922 1 95.44 71 PRO A N 1
ATOM 531 C CA . PRO A 1 71 ? 13.758 -23.141 13.508 1 95.44 71 PRO A CA 1
ATOM 532 C C . PRO A 1 71 ? 12.375 -22.547 13.242 1 95.44 71 PRO A C 1
ATOM 534 O O . PRO A 1 71 ? 11.445 -22.75 14.031 1 95.44 71 PRO A O 1
ATOM 537 N N . GLY A 1 72 ? 12.234 -21.828 12.125 1 97.44 72 GLY A N 1
ATOM 538 C CA . GLY A 1 72 ? 11.023 -21.094 11.766 1 97.44 72 GLY A CA 1
ATOM 539 C C . GLY A 1 72 ? 9.883 -22 11.344 1 97.44 72 GLY A C 1
ATOM 540 O O . GLY A 1 72 ? 10.008 -23.234 11.383 1 97.44 72 GLY A O 1
ATOM 541 N N . PRO A 1 73 ? 8.766 -21.422 10.945 1 98.44 73 PRO A N 1
ATOM 542 C CA . PRO A 1 73 ? 7.523 -22.156 10.664 1 98.44 73 PRO A CA 1
ATOM 543 C C . PRO A 1 73 ? 7.621 -23.016 9.414 1 98.44 73 PRO A C 1
ATOM 545 O O . PRO A 1 73 ? 6.766 -23.875 9.18 1 98.44 73 PRO A O 1
ATOM 548 N N . LEU A 1 74 ? 8.695 -22.828 8.609 1 98.88 74 LEU A N 1
ATOM 549 C CA . LEU A 1 74 ? 8.883 -23.641 7.414 1 98.88 74 LEU A CA 1
ATOM 550 C C . LEU A 1 74 ? 10.172 -24.453 7.504 1 98.88 74 LEU A C 1
ATOM 552 O O . LEU A 1 74 ? 10.797 -24.734 6.484 1 98.88 74 LEU A O 1
ATOM 556 N N . ALA A 1 75 ? 10.539 -24.844 8.688 1 98.81 75 ALA A N 1
ATOM 557 C CA . ALA A 1 75 ? 11.789 -25.562 8.93 1 98.81 75 ALA A CA 1
ATOM 558 C C . ALA A 1 75 ? 11.883 -26.812 8.07 1 98.81 75 ALA A C 1
ATOM 560 O O . ALA A 1 75 ? 11.117 -27.766 8.258 1 98.81 75 ALA A O 1
ATOM 561 N N . GLY A 1 76 ? 12.852 -26.75 7.156 1 98.81 76 GLY A N 1
ATOM 562 C CA . GLY A 1 76 ? 13.172 -27.922 6.367 1 98.81 76 GLY A CA 1
ATOM 563 C C . GLY A 1 76 ? 12.227 -28.141 5.203 1 98.81 76 GLY A C 1
ATOM 564 O O . GLY A 1 76 ? 12.367 -29.109 4.449 1 98.81 76 GLY A O 1
ATOM 565 N N . VAL A 1 77 ? 11.266 -27.266 4.996 1 98.94 77 VAL A N 1
ATOM 566 C CA . VAL A 1 77 ? 10.258 -27.422 3.953 1 98.94 77 VAL A CA 1
ATOM 567 C C . VAL A 1 77 ? 10.867 -27.078 2.594 1 98.94 77 VAL A C 1
ATOM 569 O O . VAL A 1 77 ? 11.359 -25.969 2.389 1 98.94 77 VAL A O 1
ATOM 572 N N . PRO A 1 78 ? 10.891 -28.031 1.651 1 98.94 78 PRO A N 1
ATOM 573 C CA . PRO A 1 78 ? 11.375 -27.734 0.301 1 98.94 78 PRO A CA 1
ATOM 574 C C . PRO A 1 78 ? 10.461 -26.766 -0.452 1 98.94 78 PRO A C 1
ATOM 576 O O . PRO A 1 78 ? 9.234 -26.922 -0.41 1 98.94 78 PRO A O 1
ATOM 579 N N . PHE A 1 79 ? 11.039 -25.797 -1.091 1 98.94 79 PHE A N 1
ATOM 580 C CA . PHE A 1 79 ? 10.25 -24.922 -1.947 1 98.94 79 PHE A CA 1
ATOM 581 C C . PHE A 1 79 ? 10.984 -24.625 -3.25 1 98.94 79 PHE A C 1
ATOM 583 O O . PHE A 1 79 ? 12.203 -24.828 -3.342 1 98.94 79 PHE A O 1
ATOM 590 N N . THR A 1 80 ? 10.266 -24.281 -4.301 1 98.94 80 THR A N 1
ATOM 591 C CA . THR A 1 80 ? 10.797 -23.875 -5.594 1 98.94 80 THR A CA 1
ATOM 592 C C . THR A 1 80 ? 10.375 -22.438 -5.918 1 98.94 80 THR A C 1
ATOM 594 O O . THR A 1 80 ? 9.461 -21.891 -5.297 1 98.94 80 THR A O 1
ATOM 597 N N . VAL A 1 81 ? 11.125 -21.812 -6.855 1 98.94 81 VAL A N 1
ATOM 598 C CA . VAL A 1 81 ? 10.906 -20.406 -7.23 1 98.94 81 VAL A CA 1
ATOM 599 C C . VAL A 1 81 ? 10.836 -20.297 -8.75 1 98.94 81 VAL A C 1
ATOM 601 O O . VAL A 1 81 ? 11.711 -20.781 -9.461 1 98.94 81 VAL A O 1
ATOM 604 N N . LYS A 1 82 ? 9.766 -19.641 -9.219 1 98.94 82 LYS A N 1
ATOM 605 C CA . LYS A 1 82 ? 9.664 -19.344 -10.641 1 98.94 82 LYS A CA 1
ATOM 606 C C . LYS A 1 82 ? 10.914 -18.609 -11.133 1 98.94 82 LYS A C 1
ATOM 608 O O . LYS A 1 82 ? 11.383 -17.672 -10.484 1 98.94 82 LYS A O 1
ATOM 613 N N . ASP A 1 83 ? 11.43 -19 -12.25 1 98.88 83 ASP A N 1
ATOM 614 C CA . ASP A 1 83 ? 12.664 -18.438 -12.78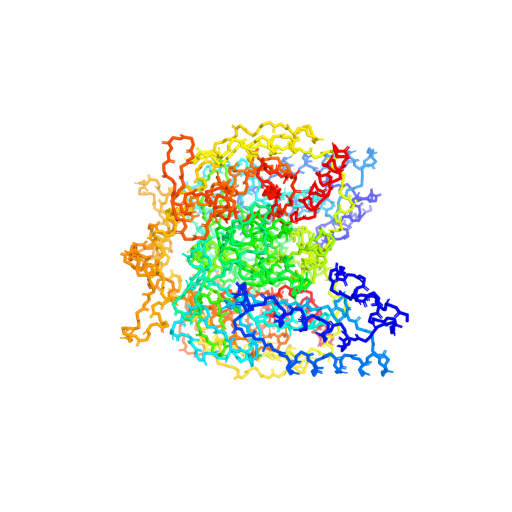9 1 98.88 83 ASP A CA 1
ATOM 615 C C . ASP A 1 83 ? 12.445 -17.016 -13.297 1 98.88 83 ASP A C 1
ATOM 617 O O . ASP A 1 83 ? 13.078 -16.594 -14.266 1 98.88 83 ASP A O 1
ATOM 621 N N . LEU A 1 84 ? 11.539 -16.328 -12.711 1 98.5 84 LEU A N 1
ATOM 622 C CA . LEU A 1 84 ? 11.273 -14.906 -12.906 1 98.5 84 LEU A CA 1
ATOM 623 C C . LEU A 1 84 ? 11.641 -14.102 -11.664 1 98.5 84 LEU A C 1
ATOM 625 O O . LEU A 1 84 ? 11.695 -12.875 -11.711 1 98.5 84 LEU A O 1
ATOM 629 N N . ILE A 1 85 ? 11.867 -14.742 -10.578 1 98.88 85 ILE A N 1
ATOM 630 C CA . ILE A 1 85 ? 12.07 -14.117 -9.281 1 98.88 85 ILE A CA 1
ATOM 631 C C . ILE A 1 85 ? 13.539 -14.211 -8.875 1 98.88 85 ILE A C 1
ATOM 633 O O . ILE A 1 85 ? 14.117 -15.297 -8.867 1 98.88 85 ILE A O 1
ATOM 637 N N . ALA A 1 86 ? 14.094 -13.141 -8.492 1 98.69 86 ALA A N 1
ATOM 638 C CA . ALA A 1 86 ? 15.516 -13.055 -8.172 1 98.69 86 ALA A CA 1
ATOM 639 C C . ALA A 1 86 ? 15.867 -13.945 -6.984 1 98.69 86 ALA A C 1
ATOM 641 O O . ALA A 1 86 ? 15.211 -13.898 -5.945 1 98.69 86 ALA A O 1
ATOM 642 N N . THR A 1 87 ? 16.875 -14.766 -7.152 1 98.5 87 THR A N 1
ATOM 643 C CA . THR A 1 87 ? 17.422 -15.656 -6.133 1 98.5 87 THR A CA 1
ATOM 644 C C . THR A 1 87 ? 18.953 -15.531 -6.062 1 98.5 87 THR A C 1
ATOM 646 O O . THR A 1 87 ? 19.641 -15.789 -7.047 1 98.5 87 THR A O 1
ATOM 649 N N . VAL A 1 88 ? 19.406 -15.164 -4.91 1 97.81 88 VAL A N 1
ATOM 650 C CA . VAL A 1 88 ? 20.828 -14.844 -4.75 1 97.81 88 VAL A CA 1
ATOM 651 C C . VAL A 1 88 ? 21.672 -16.062 -5.082 1 97.81 88 VAL A C 1
ATOM 653 O O . VAL A 1 88 ? 21.406 -17.172 -4.574 1 97.81 88 VAL A O 1
ATOM 656 N N . GLY A 1 89 ? 22.594 -15.867 -5.969 1 97.69 89 GLY A N 1
ATOM 657 C CA . GLY A 1 89 ? 23.578 -16.891 -6.27 1 97.69 89 GLY A CA 1
ATOM 658 C C . GLY A 1 89 ? 23.047 -18 -7.164 1 97.69 89 GLY A C 1
ATOM 659 O O . GLY A 1 89 ? 23.766 -18.938 -7.496 1 97.69 89 GLY A O 1
ATOM 660 N N . VAL A 1 90 ? 21.844 -17.969 -7.578 1 98.5 90 VAL A N 1
ATOM 661 C CA . VAL A 1 90 ? 21.219 -18.984 -8.43 1 98.5 90 VAL A CA 1
ATOM 662 C C . VAL A 1 90 ? 20.828 -18.359 -9.773 1 98.5 90 VAL A C 1
ATOM 664 O O . VAL A 1 90 ? 20.219 -17.281 -9.812 1 98.5 90 VAL A O 1
ATOM 667 N N . ARG A 1 91 ? 21.203 -19 -10.82 1 98.31 91 ARG A N 1
ATOM 668 C CA . ARG A 1 91 ? 20.875 -18.547 -12.156 1 98.31 91 ARG A CA 1
ATOM 669 C C . ARG A 1 91 ? 19.375 -18.266 -12.281 1 98.31 91 ARG A C 1
ATOM 671 O O . ARG A 1 91 ? 18.562 -19.125 -11.922 1 98.31 91 ARG A O 1
ATOM 678 N N . THR A 1 92 ? 19.016 -17.047 -12.68 1 98.25 92 THR A N 1
ATOM 679 C CA . THR A 1 92 ? 17.656 -16.594 -12.938 1 98.25 92 THR A CA 1
ATOM 680 C C . THR A 1 92 ? 17.547 -15.977 -14.336 1 98.25 92 THR A C 1
ATOM 682 O O . THR A 1 92 ? 17.984 -14.852 -14.555 1 98.25 92 THR A O 1
ATOM 685 N N . THR A 1 93 ? 16.828 -16.641 -15.273 1 97.19 93 THR A N 1
ATOM 686 C CA . THR A 1 93 ? 16.969 -16.297 -16.688 1 97.19 93 THR A CA 1
ATOM 687 C C . THR A 1 93 ? 15.703 -15.617 -17.203 1 97.19 93 THR A C 1
ATOM 689 O O . THR A 1 93 ? 15.703 -15.023 -18.281 1 97.19 93 THR A O 1
ATOM 692 N N . ALA A 1 94 ? 14.641 -15.75 -16.453 1 97.44 94 ALA A N 1
ATOM 693 C CA . ALA A 1 94 ? 13.328 -15.289 -16.906 1 97.44 94 ALA A CA 1
ATOM 694 C C . ALA A 1 94 ? 12.953 -15.938 -18.234 1 97.44 94 ALA A C 1
ATOM 696 O O . ALA A 1 94 ? 12.273 -15.312 -19.062 1 97.44 94 ALA A O 1
ATOM 697 N N . GLY A 1 95 ? 13.445 -17.109 -18.438 1 97.19 95 GLY A N 1
ATOM 698 C CA . GLY A 1 95 ? 13.164 -17.812 -19.688 1 97.19 95 GLY A CA 1
ATOM 699 C C . GLY A 1 95 ? 13.68 -17.078 -20.906 1 97.19 95 GLY A C 1
ATOM 700 O O . GLY A 1 95 ? 13.203 -17.312 -22.016 1 97.19 95 GLY A O 1
ATOM 701 N N . SER A 1 96 ? 14.539 -16.141 -20.766 1 95.69 96 SER A N 1
ATOM 702 C CA . SER A 1 96 ? 14.984 -15.297 -21.859 1 95.69 96 SER A CA 1
ATOM 703 C C . SER A 1 96 ? 16.469 -15.492 -22.141 1 95.69 96 SER A C 1
ATOM 705 O O . SER A 1 96 ? 17.281 -15.578 -21.219 1 95.69 96 SER A O 1
ATOM 707 N N . ARG A 1 97 ? 16.859 -15.492 -23.406 1 92.75 97 ARG A N 1
ATOM 708 C CA . ARG A 1 97 ? 18.266 -15.562 -23.812 1 92.75 97 ARG A CA 1
ATOM 709 C C . ARG A 1 97 ? 19.031 -14.344 -23.312 1 92.75 97 ARG A C 1
ATOM 711 O O . ARG A 1 97 ? 20.234 -14.438 -23.031 1 92.75 97 ARG A O 1
ATOM 718 N N . THR A 1 98 ? 18.328 -13.227 -23.094 1 91.25 98 THR A N 1
ATOM 719 C CA . THR A 1 98 ? 18.984 -11.984 -22.672 1 91.25 98 THR A CA 1
ATOM 720 C C . THR A 1 98 ? 19.484 -12.102 -21.234 1 91.25 98 THR A C 1
ATOM 722 O O . THR A 1 98 ? 20.375 -11.352 -20.828 1 91.25 98 THR A O 1
ATOM 725 N N . LEU A 1 99 ? 18.922 -13.055 -20.516 1 93.5 99 LEU A N 1
ATOM 726 C CA . LEU A 1 99 ? 19.312 -13.25 -19.109 1 93.5 99 LEU A CA 1
ATOM 727 C C . LEU A 1 99 ? 19.812 -14.672 -18.891 1 93.5 99 LEU A C 1
ATOM 729 O O . LEU A 1 99 ? 19.719 -15.195 -17.781 1 93.5 99 LEU A O 1
ATOM 733 N N . ALA A 1 100 ? 20.328 -15.281 -19.922 1 94.94 100 ALA A N 1
ATOM 734 C CA . ALA A 1 100 ? 20.703 -16.703 -19.891 1 94.94 100 ALA A CA 1
ATOM 735 C C . ALA A 1 100 ? 21.766 -16.969 -18.828 1 94.94 100 ALA A C 1
ATOM 737 O O . ALA A 1 100 ? 21.797 -18.047 -18.234 1 94.94 100 ALA A O 1
ATOM 738 N N . ASP A 1 101 ? 22.625 -16.016 -18.5 1 94.88 101 ASP A N 1
ATOM 739 C CA . ASP A 1 101 ? 23.719 -16.234 -17.562 1 94.88 101 ASP A CA 1
ATOM 740 C C . ASP A 1 101 ? 23.562 -15.344 -16.328 1 94.88 101 ASP A C 1
ATOM 742 O O . ASP A 1 101 ? 24.516 -15.164 -15.555 1 94.88 101 ASP A O 1
ATOM 746 N N . ASN A 1 102 ? 22.391 -14.75 -16.234 1 95.31 102 ASN A N 1
ATOM 747 C CA . ASN A 1 102 ? 22.141 -13.836 -15.125 1 95.31 102 ASN A CA 1
ATOM 748 C C . ASN A 1 102 ? 22.125 -14.57 -13.781 1 95.31 102 ASN A C 1
ATOM 750 O O . ASN A 1 102 ? 21.453 -15.594 -13.641 1 95.31 102 ASN A O 1
ATOM 754 N N . VAL A 1 103 ? 22.859 -14.047 -12.797 1 97.75 103 VAL A N 1
ATOM 755 C CA . VAL A 1 103 ? 22.844 -14.539 -11.422 1 97.75 103 VAL A CA 1
ATOM 756 C C . VAL A 1 103 ? 22.625 -13.383 -10.453 1 97.75 103 VAL A C 1
ATOM 758 O O . VAL A 1 103 ? 23.531 -12.594 -10.195 1 97.75 103 VAL A O 1
ATOM 761 N N . PRO A 1 104 ? 21.469 -13.266 -9.914 1 97.38 104 PRO A N 1
ATOM 762 C CA . PRO A 1 104 ? 21.156 -12.156 -9.008 1 97.38 104 PRO A CA 1
ATOM 763 C C . PRO A 1 104 ? 22.062 -12.133 -7.781 1 97.38 104 PRO A C 1
ATOM 765 O O . PRO A 1 104 ? 22.484 -13.188 -7.297 1 97.38 104 PRO A O 1
ATOM 768 N N . ALA A 1 105 ? 22.312 -10.945 -7.242 1 95.5 105 ALA A N 1
ATOM 769 C CA . ALA A 1 105 ? 23.172 -10.75 -6.07 1 95.5 105 ALA A CA 1
ATOM 770 C C . ALA A 1 105 ? 22.328 -10.656 -4.797 1 95.5 105 ALA A C 1
ATOM 772 O O . ALA A 1 105 ? 22.859 -10.766 -3.689 1 95.5 105 ALA A O 1
ATOM 773 N N . VAL A 1 106 ? 21.031 -10.469 -4.984 1 95.94 106 VAL A N 1
ATOM 774 C CA . VAL A 1 106 ? 20.141 -10.289 -3.852 1 95.94 106 VAL A CA 1
ATOM 775 C C . VAL A 1 106 ? 18.875 -11.125 -4.055 1 95.94 106 VAL A C 1
ATOM 777 O O . VAL A 1 106 ? 18.359 -11.219 -5.172 1 95.94 106 VAL A O 1
ATOM 780 N N . ASP A 1 107 ? 18.375 -11.734 -2.977 1 98.25 107 ASP A N 1
ATOM 781 C CA . ASP A 1 107 ? 17.094 -12.43 -3.025 1 98.25 107 ASP A CA 1
ATOM 782 C C . ASP A 1 107 ? 15.93 -11.438 -3.148 1 98.25 107 ASP A C 1
ATOM 784 O O . ASP A 1 107 ? 15.961 -10.367 -2.539 1 98.25 107 ASP A O 1
ATOM 788 N N . ALA A 1 108 ? 14.992 -11.812 -4.031 1 98.62 108 ALA A N 1
ATOM 789 C CA . ALA A 1 108 ? 13.711 -11.141 -3.838 1 98.62 108 ALA A CA 1
ATOM 790 C C . ALA A 1 108 ? 13.242 -11.242 -2.387 1 98.62 108 ALA A C 1
ATOM 792 O O . ALA A 1 108 ? 13.469 -12.266 -1.731 1 98.62 108 ALA A O 1
ATOM 793 N N . PRO A 1 109 ? 12.562 -10.25 -1.885 1 98.31 109 PRO A N 1
ATOM 794 C CA . PRO A 1 109 ? 12.094 -10.297 -0.498 1 98.31 109 PRO A CA 1
ATOM 795 C C . PRO A 1 109 ? 11.25 -11.539 -0.2 1 98.31 109 PRO A C 1
ATOM 797 O O . PRO A 1 109 ? 11.336 -12.094 0.897 1 98.31 109 PRO A O 1
ATOM 800 N N . ALA A 1 110 ? 10.469 -12 -1.137 1 98.81 110 ALA A N 1
ATOM 801 C CA . ALA A 1 110 ? 9.656 -13.195 -0.939 1 98.81 110 ALA A CA 1
ATOM 802 C C . ALA A 1 110 ? 10.531 -14.43 -0.739 1 98.81 110 ALA A C 1
ATOM 804 O O . ALA A 1 110 ? 10.25 -15.266 0.121 1 98.81 110 ALA A O 1
ATOM 805 N N . VAL A 1 111 ? 11.586 -14.508 -1.527 1 98.88 111 VAL A N 1
ATOM 806 C CA . VAL A 1 111 ? 12.523 -15.625 -1.396 1 98.88 111 VAL A CA 1
ATOM 807 C C . VAL A 1 111 ? 13.234 -15.547 -0.047 1 98.88 111 VAL A C 1
ATOM 809 O O . VAL A 1 111 ? 13.328 -16.547 0.669 1 98.88 111 VAL A O 1
ATOM 812 N N . ALA A 1 112 ? 13.68 -14.391 0.316 1 98.75 112 ALA A N 1
ATOM 813 C CA . ALA A 1 112 ? 14.352 -14.18 1.597 1 98.75 112 ALA A CA 1
ATOM 814 C C . ALA A 1 112 ? 13.438 -14.555 2.76 1 98.75 112 ALA A C 1
ATOM 816 O O . ALA A 1 112 ? 13.891 -15.125 3.758 1 98.75 112 ALA A O 1
ATOM 817 N N . ALA A 1 113 ? 12.172 -14.234 2.625 1 98.81 113 ALA A N 1
ATOM 818 C CA . ALA A 1 113 ? 11.203 -14.539 3.682 1 98.81 113 ALA A CA 1
ATOM 819 C C . ALA A 1 113 ? 11.07 -16.047 3.887 1 98.81 113 ALA A C 1
ATOM 821 O O . ALA A 1 113 ? 11.055 -16.516 5.023 1 98.81 113 ALA A O 1
ATOM 822 N N . PHE A 1 114 ? 10.984 -16.797 2.799 1 98.88 114 PHE A N 1
ATOM 823 C CA . PHE A 1 114 ? 10.891 -18.25 2.893 1 98.88 114 PHE A CA 1
ATOM 824 C C . PHE A 1 114 ? 12.156 -18.828 3.514 1 98.88 114 PHE A C 1
ATOM 826 O O . PHE A 1 114 ? 12.086 -19.672 4.41 1 98.88 114 PHE A O 1
ATOM 833 N N . LYS A 1 115 ? 13.297 -18.359 3.076 1 98.75 115 LYS A N 1
ATOM 834 C CA . LYS A 1 115 ? 14.562 -18.844 3.629 1 98.75 115 LYS A CA 1
ATOM 835 C C . LYS A 1 115 ? 14.664 -18.531 5.117 1 98.75 115 LYS A C 1
ATOM 837 O O . LYS A 1 115 ? 15.062 -19.375 5.914 1 98.75 115 LYS A O 1
ATOM 842 N N . ALA A 1 116 ? 14.281 -17.328 5.512 1 98.31 116 ALA A N 1
ATOM 843 C CA . ALA A 1 116 ? 14.328 -16.922 6.91 1 98.31 116 ALA A CA 1
ATOM 844 C C . ALA A 1 116 ? 13.398 -17.781 7.766 1 98.31 116 ALA A C 1
ATOM 846 O O . ALA A 1 116 ? 13.664 -18 8.945 1 98.31 116 ALA A O 1
ATOM 847 N N . ALA A 1 117 ? 12.352 -18.281 7.137 1 98.75 117 ALA A N 1
ATOM 848 C CA . ALA A 1 117 ? 11.375 -19.109 7.848 1 98.75 117 ALA A CA 1
ATOM 849 C C . ALA A 1 117 ? 11.852 -20.547 7.945 1 98.75 117 ALA A C 1
ATOM 851 O O . ALA A 1 117 ? 11.188 -21.391 8.555 1 98.75 117 ALA A O 1
ATOM 852 N N . GLY A 1 118 ? 12.938 -20.859 7.328 1 98.75 118 GLY A N 1
ATOM 853 C CA . GLY A 1 118 ? 13.547 -22.172 7.453 1 98.75 118 GLY A CA 1
ATOM 854 C C . GLY A 1 118 ? 13.336 -23.047 6.234 1 98.75 118 GLY A C 1
ATOM 855 O O . GLY A 1 118 ? 13.781 -24.203 6.203 1 98.75 118 GLY A O 1
ATOM 856 N N . ALA A 1 119 ? 12.664 -22.531 5.23 1 98.94 119 ALA A N 1
ATOM 857 C CA . ALA A 1 119 ? 12.438 -23.312 4.016 1 98.94 119 ALA A CA 1
ATOM 858 C C . ALA A 1 119 ? 13.727 -23.5 3.23 1 98.94 119 ALA A C 1
ATOM 860 O O . ALA A 1 119 ? 14.672 -22.734 3.387 1 98.94 119 ALA A O 1
ATOM 861 N N . ILE A 1 120 ? 13.758 -24.516 2.438 1 98.94 120 ILE A N 1
ATOM 862 C CA . ILE A 1 120 ? 14.977 -24.859 1.702 1 98.94 120 ILE A CA 1
ATOM 863 C C . ILE A 1 120 ? 14.688 -24.844 0.202 1 98.94 120 ILE A C 1
ATOM 865 O O . ILE A 1 120 ? 13.797 -25.547 -0.273 1 98.94 120 ILE A O 1
ATOM 869 N N . LEU A 1 121 ? 15.445 -24.031 -0.547 1 98.94 121 LEU A N 1
ATOM 870 C CA . LEU A 1 121 ? 15.258 -23.891 -1.986 1 98.94 121 LEU A CA 1
ATOM 871 C C . LEU A 1 121 ? 15.766 -25.109 -2.732 1 98.94 121 LEU A C 1
ATOM 873 O O . LEU A 1 121 ? 16.938 -25.469 -2.633 1 98.94 121 LEU A O 1
ATOM 877 N N . ILE A 1 122 ? 14.875 -25.734 -3.482 1 98.69 122 ILE A N 1
ATOM 878 C CA . ILE A 1 122 ? 15.203 -26.906 -4.285 1 98.69 122 ILE A CA 1
ATOM 879 C C . ILE A 1 122 ? 15.695 -26.469 -5.66 1 98.69 122 ILE A C 1
ATOM 881 O O . ILE A 1 122 ? 16.562 -27.125 -6.258 1 98.69 122 ILE A O 1
ATOM 885 N N . GLY A 1 123 ? 15.117 -25.469 -6.172 1 98.88 123 GLY A N 1
ATOM 886 C CA . GLY A 1 123 ? 15.531 -25.031 -7.496 1 98.88 123 GLY A CA 1
ATOM 887 C C . GLY A 1 123 ? 14.625 -23.969 -8.078 1 98.88 123 GLY A C 1
ATOM 888 O O . GLY A 1 123 ? 13.758 -23.438 -7.387 1 98.88 123 GLY A O 1
ATOM 889 N N . LYS A 1 124 ? 14.953 -23.531 -9.367 1 98.94 124 LYS A N 1
ATOM 890 C CA . LYS A 1 124 ? 14.195 -22.562 -10.148 1 98.94 124 LYS A CA 1
ATOM 891 C C . LYS A 1 124 ? 13.312 -23.266 -11.18 1 98.94 124 LYS A C 1
ATOM 893 O O . LYS A 1 124 ? 13.75 -24.234 -11.828 1 98.94 124 LYS A O 1
ATOM 898 N N . THR A 1 125 ? 12.109 -22.75 -11.344 1 98.94 125 THR A N 1
ATOM 899 C CA . THR A 1 125 ? 11.164 -23.469 -12.203 1 98.94 125 THR A CA 1
ATOM 900 C C . THR A 1 125 ? 10.961 -22.719 -13.516 1 98.94 125 THR A C 1
ATOM 902 O O . THR A 1 125 ? 11.133 -21.5 -13.578 1 98.94 125 THR A O 1
ATOM 905 N N . ASN A 1 126 ? 10.57 -23.469 -14.555 1 98.88 126 ASN A N 1
ATOM 906 C CA . ASN A 1 126 ? 10.414 -22.984 -15.922 1 98.88 126 ASN A CA 1
ATOM 907 C C . ASN A 1 126 ? 9.25 -22 -16.047 1 98.88 126 ASN A C 1
ATOM 909 O O . ASN A 1 126 ? 8.312 -22.047 -15.242 1 98.88 126 ASN A O 1
ATOM 913 N N . THR A 1 127 ? 9.359 -21.125 -16.953 1 98.81 127 THR A N 1
ATOM 914 C CA . THR A 1 127 ? 8.383 -20.078 -17.25 1 98.81 127 THR A CA 1
ATOM 915 C C . THR A 1 127 ? 8.539 -19.594 -18.688 1 98.81 127 THR A C 1
ATOM 917 O O . THR A 1 127 ? 9.602 -19.734 -19.297 1 98.81 127 THR A O 1
ATOM 920 N N . PRO A 1 128 ? 7.469 -19.125 -19.344 1 98.12 128 PRO A N 1
ATOM 921 C CA . PRO A 1 128 ? 7.68 -18.453 -20.625 1 98.12 128 PRO A CA 1
ATOM 922 C C . PRO A 1 128 ? 8.539 -17.188 -20.5 1 98.12 128 PRO A C 1
ATOM 924 O O . PRO A 1 128 ? 8.703 -16.656 -19.406 1 98.12 128 PRO A O 1
ATOM 927 N N . GLU A 1 129 ? 9.047 -16.75 -21.625 1 97.06 129 GLU A N 1
ATOM 928 C CA . GLU A 1 129 ? 9.922 -15.586 -21.641 1 97.06 129 GLU A CA 1
ATOM 929 C C . GLU A 1 129 ? 9.242 -14.383 -21 1 97.06 129 GLU A C 1
ATOM 931 O O . GLU A 1 129 ? 8.18 -13.953 -21.469 1 97.06 129 GLU A O 1
ATOM 936 N N . PHE A 1 130 ? 9.812 -13.875 -19.859 1 96.5 130 PHE A N 1
ATOM 937 C CA . PHE A 1 130 ? 9.352 -12.742 -19.062 1 96.5 130 PHE A CA 1
ATOM 938 C C . PHE A 1 130 ? 7.926 -12.969 -18.562 1 96.5 130 PHE A C 1
ATOM 940 O O . PHE A 1 130 ? 7.195 -12.008 -18.297 1 96.5 130 PHE A O 1
ATOM 947 N N . GLY A 1 131 ? 7.492 -14.242 -18.5 1 96.5 131 GLY A N 1
ATOM 948 C CA . GLY A 1 131 ? 6.188 -14.602 -17.969 1 96.5 131 GLY A CA 1
ATOM 949 C C . GLY A 1 131 ? 5.039 -14.156 -18.844 1 96.5 131 GLY A C 1
ATOM 950 O O . GLY A 1 131 ? 3.906 -14.016 -18.375 1 96.5 131 GLY A O 1
ATOM 951 N N . ALA A 1 132 ? 5.262 -13.984 -20.156 1 94.25 132 ALA A N 1
ATOM 952 C CA . ALA A 1 132 ? 4.309 -13.258 -21 1 94.25 132 ALA A CA 1
ATOM 953 C C . ALA A 1 132 ? 3.43 -14.219 -21.797 1 94.25 132 ALA A C 1
ATOM 955 O O . ALA A 1 132 ? 2.957 -13.891 -22.875 1 94.25 132 ALA A O 1
ATOM 956 N N . CYS A 1 133 ? 3.277 -15.406 -21.297 1 94.69 133 CYS A N 1
ATOM 957 C CA . CYS A 1 133 ? 2.447 -16.406 -21.969 1 94.69 133 CYS A CA 1
ATOM 958 C C . CYS A 1 133 ? 1.728 -17.281 -20.953 1 94.69 133 CYS A C 1
ATOM 960 O O . CYS A 1 133 ? 2.279 -17.594 -19.906 1 94.69 133 CYS A O 1
ATOM 962 N N . GLY A 1 134 ? 0.514 -17.703 -21.312 1 95.81 134 GLY A N 1
ATOM 963 C CA . GLY A 1 134 ? -0.268 -18.578 -20.453 1 95.81 134 GLY A CA 1
ATOM 964 C C . GLY A 1 134 ? 0.15 -20.047 -20.562 1 95.81 134 GLY A C 1
ATOM 965 O O . GLY A 1 134 ? -0.401 -20.906 -19.891 1 95.81 134 GLY A O 1
ATOM 966 N N . LEU A 1 135 ? 1.084 -20.266 -21.391 1 96.44 135 LEU A N 1
ATOM 967 C CA . LEU A 1 135 ? 1.688 -21.578 -21.562 1 96.44 135 LEU A CA 1
ATOM 968 C C . LEU A 1 135 ? 3.176 -21.547 -21.234 1 96.44 135 LEU A C 1
ATOM 970 O O . LEU A 1 135 ? 3.848 -20.531 -21.484 1 96.44 135 LEU A O 1
ATOM 974 N N . THR A 1 136 ? 3.67 -22.594 -20.672 1 98 136 THR A N 1
ATOM 975 C CA . THR A 1 136 ? 5.055 -22.594 -20.219 1 98 136 THR A CA 1
ATOM 976 C C . THR A 1 136 ? 5.969 -23.234 -21.266 1 98 136 THR A C 1
ATOM 978 O O . THR A 1 136 ? 6.133 -24.469 -21.281 1 98 136 THR A O 1
ATOM 981 N N . ARG A 1 137 ? 6.473 -22.391 -22.047 1 96.56 137 ARG A N 1
ATOM 982 C CA . ARG A 1 137 ? 7.473 -22.719 -23.062 1 96.56 137 ARG A CA 1
ATOM 983 C C . ARG A 1 137 ? 8.359 -21.516 -23.359 1 96.56 137 ARG A C 1
ATOM 985 O O . ARG A 1 137 ? 7.898 -20.375 -23.344 1 96.56 137 ARG A O 1
ATOM 992 N N . ASN A 1 138 ? 9.57 -21.75 -23.594 1 96.5 138 ASN A N 1
ATOM 993 C CA . ASN A 1 138 ? 10.523 -20.734 -24 1 96.5 138 ASN A CA 1
ATOM 994 C C . ASN A 1 138 ? 11.648 -21.328 -24.844 1 96.5 138 ASN A C 1
ATOM 996 O O . ASN A 1 138 ? 11.789 -22.547 -24.938 1 96.5 138 ASN A O 1
ATOM 1000 N N . GLU A 1 139 ? 12.438 -20.531 -25.484 1 94.75 139 GLU A N 1
ATOM 1001 C CA . GLU A 1 139 ? 13.469 -20.969 -26.422 1 94.75 139 GLU A CA 1
ATOM 1002 C C . GLU A 1 139 ? 14.719 -21.453 -25.688 1 94.75 139 GLU A C 1
ATOM 1004 O O . GLU A 1 139 ? 15.539 -22.172 -26.25 1 94.75 139 GLU A O 1
ATOM 1009 N N . LEU A 1 140 ? 14.852 -21.062 -24.469 1 95.88 140 LEU A N 1
ATOM 1010 C CA . LEU A 1 140 ? 16.062 -21.391 -23.719 1 95.88 140 LEU A CA 1
ATOM 1011 C C . LEU A 1 140 ? 15.977 -22.812 -23.141 1 95.88 140 LEU A C 1
ATOM 1013 O O . LEU A 1 140 ? 16.953 -23.562 -23.188 1 95.88 140 LEU A O 1
ATOM 1017 N N . PHE A 1 141 ? 14.742 -23.188 -22.609 1 98.25 141 PHE A N 1
ATOM 1018 C CA . PHE A 1 141 ? 14.664 -24.406 -21.812 1 98.25 141 PHE A CA 1
ATOM 1019 C C . PHE A 1 141 ? 13.633 -25.359 -22.406 1 98.25 141 PHE A C 1
ATOM 1021 O O . PHE A 1 141 ? 13.594 -26.547 -22.047 1 98.25 141 PHE A O 1
ATOM 1028 N N . GLY A 1 142 ? 12.789 -24.891 -23.281 1 97.88 142 GLY A N 1
ATOM 1029 C CA . GLY A 1 142 ? 11.758 -25.75 -23.859 1 97.88 142 GLY A CA 1
ATOM 1030 C C . GLY A 1 142 ? 10.453 -25.703 -23.094 1 97.88 142 GLY A C 1
ATOM 1031 O O . GLY A 1 142 ? 10.148 -24.703 -22.438 1 97.88 142 GLY A O 1
ATOM 1032 N N . THR A 1 143 ? 9.672 -26.719 -23.297 1 98.25 143 THR A N 1
ATOM 1033 C CA . THR A 1 143 ? 8.289 -26.734 -22.812 1 98.25 143 THR A CA 1
ATOM 1034 C C . THR A 1 143 ? 8.164 -27.578 -21.562 1 98.25 143 THR A C 1
ATOM 1036 O O . THR A 1 143 ? 8.82 -28.609 -21.422 1 98.25 143 THR A O 1
ATOM 1039 N N . THR A 1 144 ? 7.371 -27.109 -20.609 1 98.81 144 THR A N 1
ATOM 1040 C CA . THR A 1 144 ? 7.035 -27.875 -19.406 1 98.81 144 THR A CA 1
ATOM 1041 C C . THR A 1 144 ? 5.754 -28.688 -19.625 1 98.81 144 THR A C 1
ATOM 1043 O O . THR A 1 144 ? 4.789 -28.188 -20.203 1 98.81 144 THR A O 1
ATOM 1046 N N . ALA A 1 145 ? 5.758 -29.906 -19.141 1 98.75 145 ALA A N 1
ATOM 1047 C CA . ALA A 1 145 ? 4.586 -30.766 -19.203 1 98.75 145 ALA A CA 1
ATOM 1048 C C . ALA A 1 145 ? 3.943 -30.938 -17.844 1 98.75 145 ALA A C 1
ATOM 1050 O O . ALA A 1 145 ? 4.633 -30.922 -16.812 1 98.75 145 ALA A O 1
ATOM 1051 N N . SER A 1 146 ? 2.678 -31.141 -17.859 1 98.62 146 SER A N 1
ATOM 1052 C CA . SER A 1 146 ? 1.936 -31.406 -16.625 1 98.62 146 SER A CA 1
ATOM 1053 C C . SER A 1 146 ? 2.096 -32.844 -16.172 1 98.62 146 SER A C 1
ATOM 1055 O O . SER A 1 146 ? 2.104 -33.75 -17 1 98.62 146 SER A O 1
ATOM 1057 N N . PRO A 1 147 ? 2.223 -33.031 -14.883 1 98.5 147 PRO A N 1
ATOM 1058 C CA . PRO A 1 147 ? 2.186 -34.406 -14.383 1 98.5 147 PRO A CA 1
ATOM 1059 C C . PRO A 1 147 ? 0.771 -34.969 -14.352 1 98.5 147 PRO A C 1
ATOM 1061 O O . PRO A 1 147 ? 0.596 -36.188 -14.133 1 98.5 147 PRO A O 1
ATOM 1064 N N . VAL A 1 148 ? -0.235 -34.156 -14.523 1 98.06 148 VAL A N 1
ATOM 1065 C CA . VAL A 1 148 ? -1.631 -34.594 -14.461 1 98.06 148 VAL A CA 1
ATOM 1066 C C . VAL A 1 148 ? -2.07 -35.125 -15.812 1 98.06 148 VAL A C 1
ATOM 1068 O O . VAL A 1 148 ? -2.344 -34.344 -16.734 1 98.06 148 VAL A O 1
ATOM 1071 N N . ARG A 1 149 ? -2.166 -36.438 -15.875 1 95.12 149 ARG A N 1
ATOM 1072 C CA . ARG A 1 149 ? -2.48 -37.125 -17.125 1 95.12 149 ARG A CA 1
ATOM 1073 C C . ARG A 1 149 ? -3.49 -38.25 -16.875 1 95.12 149 ARG A C 1
ATOM 1075 O O . ARG A 1 149 ? -3.219 -39.406 -17.188 1 95.12 149 ARG A O 1
ATOM 1082 N N . PRO A 1 150 ? -4.68 -37.812 -16.5 1 95.19 150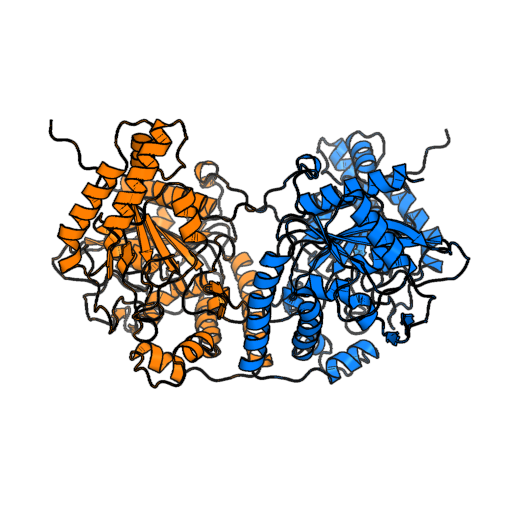 PRO A N 1
ATOM 1083 C CA . PRO A 1 150 ? -5.633 -38.875 -16.156 1 95.19 150 PRO A CA 1
ATOM 1084 C C . PRO A 1 150 ? -6.039 -39.719 -17.375 1 95.19 150 PRO A C 1
ATOM 1086 O O . PRO A 1 150 ? -6.418 -40.875 -17.219 1 95.19 150 PRO A O 1
ATOM 1089 N N . ASP A 1 151 ? -5.953 -39.188 -18.594 1 93.5 151 ASP A N 1
ATOM 1090 C CA . ASP A 1 151 ? -6.34 -39.875 -19.812 1 93.5 151 ASP A CA 1
ATOM 1091 C C . ASP A 1 151 ? -5.121 -40.188 -20.672 1 93.5 151 ASP A C 1
ATOM 1093 O O . ASP A 1 151 ? -5.254 -40.5 -21.859 1 93.5 151 ASP A O 1
ATOM 1097 N N . GLY A 1 152 ? -3.973 -39.969 -20.141 1 94.75 152 GLY A N 1
ATOM 1098 C CA . GLY A 1 152 ? -2.729 -40.312 -20.812 1 94.75 152 GLY A CA 1
ATOM 1099 C C . GLY A 1 152 ? -2.225 -39.219 -21.734 1 94.75 152 GLY A C 1
ATOM 1100 O O . GLY A 1 152 ? -1.114 -39.281 -22.25 1 94.75 152 GLY A O 1
ATOM 1101 N N . VAL A 1 153 ? -3.027 -38.219 -21.859 1 96.75 153 VAL A N 1
ATOM 1102 C CA . VAL A 1 153 ? -2.65 -37.094 -22.734 1 96.75 153 VAL A CA 1
ATOM 1103 C C . VAL A 1 153 ? -1.704 -36.156 -21.984 1 96.75 153 VAL A C 1
ATOM 1105 O O . VAL A 1 153 ? -1.962 -35.781 -20.844 1 96.75 153 VAL A O 1
ATOM 1108 N N . VAL A 1 154 ? -0.585 -35.844 -22.641 1 97.81 154 VAL A N 1
ATOM 1109 C CA . VAL A 1 154 ? 0.336 -34.844 -22.062 1 97.81 154 VAL A CA 1
ATOM 1110 C C . VAL A 1 154 ? -0.23 -33.438 -22.25 1 97.81 154 VAL A C 1
ATOM 1112 O O . VAL A 1 154 ? -0.514 -33.031 -23.359 1 97.81 154 VAL A O 1
ATOM 1115 N N . ARG A 1 155 ? -0.342 -32.719 -21.125 1 98.25 155 ARG A N 1
ATOM 1116 C CA . ARG A 1 155 ? -1.017 -31.438 -21.156 1 98.25 155 ARG A CA 1
ATOM 1117 C C . ARG A 1 155 ? -0.116 -30.328 -20.609 1 98.25 155 ARG A C 1
ATOM 1119 O O . ARG A 1 155 ? 0.943 -30.609 -20.047 1 98.25 155 ARG A O 1
ATOM 1126 N N . SER A 1 156 ? -0.523 -29.109 -20.938 1 98.06 156 SER A N 1
ATOM 1127 C CA . SER A 1 156 ? 0.132 -27.953 -20.359 1 98.06 156 SER A CA 1
ATOM 1128 C C . SER A 1 156 ? -0.194 -27.812 -18.875 1 98.06 156 SER A C 1
ATOM 1130 O O . SER A 1 156 ? -1.337 -28.031 -18.469 1 98.06 156 SER A O 1
ATOM 1132 N N . PRO A 1 157 ? 0.778 -27.578 -18.062 1 98.69 157 PRO A N 1
ATOM 1133 C CA . PRO A 1 157 ? 0.491 -27.234 -16.672 1 98.69 157 PRO A CA 1
ATOM 1134 C C . PRO A 1 157 ? 0.034 -25.797 -16.5 1 98.69 157 PRO A C 1
ATOM 1136 O O . PRO A 1 157 ? -0.047 -25.297 -15.367 1 98.69 157 PRO A O 1
ATOM 1139 N N . GLY A 1 158 ? -0.267 -25.078 -17.594 1 97.88 158 GLY A N 1
ATOM 1140 C CA . GLY A 1 158 ? -0.573 -23.672 -17.578 1 97.88 158 GLY A CA 1
ATOM 1141 C C . GLY A 1 158 ? 0.663 -22.781 -17.641 1 97.88 158 GLY A C 1
ATOM 1142 O O . GLY A 1 158 ? 1.729 -23.234 -18.062 1 97.88 158 GLY A O 1
ATOM 1143 N N . GLY A 1 159 ? 0.555 -21.562 -17.391 1 97.62 159 GLY A N 1
ATOM 1144 C CA . GLY A 1 159 ? 1.571 -20.531 -17.375 1 97.62 159 GLY A CA 1
ATOM 1145 C C . GLY A 1 159 ? 1.06 -19.203 -16.859 1 97.62 159 GLY A C 1
ATOM 1146 O O . GLY A 1 159 ? -0.15 -19 -16.719 1 97.62 159 GLY A O 1
ATOM 1147 N N . SER A 1 160 ? 1.929 -18.234 -16.359 1 97.81 160 SER A N 1
ATOM 1148 C CA . SER A 1 160 ? 3.363 -18.344 -16.609 1 97.81 160 SER A CA 1
ATOM 1149 C C . SER A 1 160 ? 4.062 -19.062 -15.461 1 97.81 160 SER A C 1
ATOM 1151 O O . SER A 1 160 ? 5.289 -19.188 -15.453 1 97.81 160 SER A O 1
ATOM 1153 N N . SER A 1 161 ? 3.293 -19.578 -14.414 1 98.81 161 SER A N 1
ATOM 1154 C CA . SER A 1 161 ? 3.916 -20.344 -13.344 1 98.81 161 SER A CA 1
ATOM 1155 C C . SER A 1 161 ? 3.723 -21.844 -13.547 1 98.81 161 SER A C 1
ATOM 1157 O O . SER A 1 161 ? 3.453 -22.578 -12.594 1 98.81 161 SER A O 1
ATOM 1159 N N . GLY A 1 162 ? 3.85 -22.234 -14.812 1 98.81 162 GLY A N 1
ATOM 1160 C CA . GLY A 1 162 ? 3.629 -23.641 -15.148 1 98.81 162 GLY A CA 1
ATOM 1161 C C . GLY A 1 162 ? 4.684 -24.562 -14.562 1 98.81 162 GLY A C 1
ATOM 1162 O O . GLY A 1 162 ? 4.375 -25.688 -14.164 1 98.81 162 GLY A O 1
ATOM 1163 N N . GLY A 1 163 ? 5.965 -24.141 -14.578 1 98.88 163 GLY A N 1
ATOM 1164 C CA . GLY A 1 163 ? 6.984 -24.922 -13.906 1 98.88 163 GLY A CA 1
ATOM 1165 C C . GLY A 1 163 ? 6.695 -25.141 -12.43 1 98.88 163 GLY A C 1
ATOM 1166 O O . GLY A 1 163 ? 6.906 -26.234 -11.898 1 98.88 163 GLY A O 1
ATOM 1167 N N . GLU A 1 164 ? 6.227 -24.109 -11.781 1 98.81 164 GLU A N 1
ATOM 1168 C CA . GLU A 1 164 ? 5.883 -24.203 -10.367 1 98.81 164 GLU A CA 1
ATOM 1169 C C . GLU A 1 164 ? 4.762 -25.203 -10.125 1 98.81 164 GLU A C 1
ATOM 1171 O O . GLU A 1 164 ? 4.867 -26.062 -9.242 1 98.81 164 GLU A O 1
ATOM 1176 N N . SER A 1 165 ? 3.688 -25.016 -10.938 1 98.75 165 SER A N 1
ATOM 1177 C CA . SER A 1 165 ? 2.541 -25.891 -10.703 1 98.75 165 SER A CA 1
ATOM 1178 C C . SER A 1 165 ? 2.889 -27.344 -10.984 1 98.75 165 SER A C 1
ATOM 1180 O O . SER A 1 165 ? 2.482 -28.234 -10.234 1 98.75 165 SER A O 1
ATOM 1182 N N . ALA A 1 166 ? 3.68 -27.641 -12.055 1 98.88 166 ALA A N 1
ATOM 1183 C CA . ALA A 1 166 ? 4.109 -29 -12.359 1 98.88 166 ALA A CA 1
ATOM 1184 C C . ALA A 1 166 ? 4.984 -29.562 -11.242 1 98.88 166 ALA A C 1
ATOM 1186 O O . ALA A 1 166 ? 4.816 -30.719 -10.828 1 98.88 166 ALA A O 1
ATOM 1187 N N . SER A 1 167 ? 5.902 -28.75 -10.75 1 98.88 167 SER A N 1
ATOM 1188 C CA . SER A 1 167 ? 6.828 -29.172 -9.703 1 98.88 167 SER A CA 1
ATOM 1189 C C . SER A 1 167 ? 6.086 -29.531 -8.422 1 98.88 167 SER A C 1
ATOM 1191 O O . SER A 1 167 ? 6.309 -30.594 -7.844 1 98.88 167 SER A O 1
ATOM 1193 N N . VAL A 1 168 ? 5.199 -28.656 -7.984 1 98.88 168 VAL A N 1
ATOM 1194 C CA . VAL A 1 168 ? 4.457 -28.875 -6.746 1 98.88 168 VAL A CA 1
ATOM 1195 C C . VAL A 1 168 ? 3.516 -30.062 -6.906 1 98.88 168 VAL A C 1
ATOM 1197 O O . VAL A 1 168 ? 3.436 -30.938 -6.027 1 98.88 168 VAL A O 1
ATOM 1200 N N . ALA A 1 169 ? 2.842 -30.156 -8.062 1 98.75 169 ALA A N 1
ATOM 1201 C CA . ALA A 1 169 ? 1.898 -31.25 -8.312 1 98.75 169 ALA A CA 1
ATOM 1202 C C . ALA A 1 169 ? 2.613 -32.594 -8.344 1 98.75 169 ALA A C 1
ATOM 1204 O O . ALA A 1 169 ? 2.057 -33.625 -7.922 1 98.75 169 ALA A O 1
ATOM 1205 N N . ALA A 1 170 ? 3.826 -32.625 -8.812 1 98.62 170 ALA A N 1
ATOM 1206 C CA . ALA A 1 170 ? 4.582 -33.875 -8.953 1 98.62 170 ALA A CA 1
ATOM 1207 C C . ALA A 1 170 ? 5.281 -34.25 -7.648 1 98.62 170 ALA A C 1
ATOM 1209 O O . ALA A 1 170 ? 5.895 -35.312 -7.551 1 98.62 170 ALA A O 1
ATOM 1210 N N . GLY A 1 171 ? 5.238 -33.344 -6.688 1 98.44 171 GLY A N 1
ATOM 1211 C CA . GLY A 1 171 ? 5.852 -33.625 -5.402 1 98.44 171 GLY A CA 1
ATOM 1212 C C . GLY A 1 171 ? 7.328 -33.281 -5.352 1 98.44 171 GLY A C 1
ATOM 1213 O O . GLY A 1 171 ? 8.031 -33.656 -4.41 1 98.44 171 GLY A O 1
ATOM 1214 N N . MET A 1 172 ? 7.832 -32.594 -6.352 1 98.69 172 MET A N 1
ATOM 1215 C CA . MET A 1 172 ? 9.234 -32.188 -6.363 1 98.69 172 MET A CA 1
ATOM 1216 C C . MET A 1 172 ? 9.477 -31.094 -5.348 1 98.69 172 MET A C 1
ATOM 1218 O O . MET A 1 172 ? 10.609 -30.891 -4.902 1 98.69 172 MET A O 1
ATOM 1222 N N . SER A 1 173 ? 8.469 -30.375 -4.988 1 98.44 173 SER A N 1
ATOM 1223 C CA . SER A 1 173 ? 8.477 -29.344 -3.959 1 98.44 173 SER A CA 1
ATOM 1224 C C . SER A 1 173 ? 7.172 -29.328 -3.172 1 98.44 173 SER A C 1
ATOM 1226 O O . SER A 1 173 ? 6.164 -29.875 -3.631 1 98.44 173 SER A O 1
ATOM 1228 N N . VAL A 1 174 ? 7.246 -28.781 -1.964 1 98.88 174 VAL A N 1
ATOM 1229 C CA . VAL A 1 174 ? 6.059 -28.688 -1.12 1 98.88 174 VAL A CA 1
ATOM 1230 C C . VAL A 1 174 ? 5.34 -27.359 -1.379 1 98.88 174 VAL A C 1
ATOM 1232 O O . VAL A 1 174 ? 4.109 -27.328 -1.462 1 98.88 174 VAL A O 1
ATOM 1235 N N . LEU A 1 175 ? 6.121 -26.328 -1.481 1 98.88 175 LEU A N 1
ATOM 1236 C CA . LEU A 1 175 ? 5.617 -24.984 -1.754 1 98.88 175 LEU A CA 1
ATOM 1237 C C . LEU A 1 175 ? 6.254 -24.406 -3.016 1 98.88 175 LEU A C 1
ATOM 1239 O O . LEU A 1 175 ? 7.406 -24.703 -3.324 1 98.88 175 LEU A O 1
ATOM 1243 N N . GLY A 1 176 ? 5.48 -23.656 -3.752 1 98.81 176 GLY A N 1
ATOM 1244 C CA . GLY A 1 176 ? 5.988 -22.938 -4.91 1 98.81 176 GLY A CA 1
ATOM 1245 C C . GLY A 1 176 ? 5.77 -21.438 -4.824 1 98.81 176 GLY A C 1
ATOM 1246 O O . GLY A 1 176 ? 4.746 -20.984 -4.309 1 98.81 176 GLY A O 1
ATOM 1247 N N . LEU A 1 177 ? 6.758 -20.641 -5.297 1 98.88 177 LEU A N 1
ATOM 1248 C CA . LEU A 1 177 ? 6.621 -19.188 -5.473 1 98.88 177 LEU A CA 1
ATOM 1249 C C . LEU A 1 177 ? 6.477 -18.828 -6.949 1 98.88 177 LEU A C 1
ATOM 1251 O O . LEU A 1 177 ? 7.441 -18.938 -7.711 1 98.88 177 LEU A O 1
ATOM 1255 N N . GLY A 1 178 ? 5.293 -18.453 -7.301 1 98.88 178 GLY A N 1
ATOM 1256 C CA . GLY A 1 178 ? 5.035 -17.953 -8.648 1 98.88 178 GLY A CA 1
ATOM 1257 C C . GLY A 1 178 ? 4.73 -16.469 -8.695 1 98.88 178 GLY A C 1
ATOM 1258 O O . GLY A 1 178 ? 4.887 -15.773 -7.691 1 98.88 178 GLY A O 1
ATOM 1259 N N . THR A 1 179 ? 4.492 -15.977 -9.883 1 98.69 179 THR A N 1
ATOM 1260 C CA . THR A 1 179 ? 4.031 -14.609 -10.086 1 98.69 179 THR A CA 1
ATOM 1261 C C . THR A 1 179 ? 2.654 -14.594 -10.75 1 98.69 179 THR A C 1
ATOM 1263 O O . THR A 1 179 ? 2.248 -15.578 -11.367 1 98.69 179 THR A O 1
ATOM 1266 N N . ASP A 1 180 ? 1.96 -13.539 -10.547 1 98.56 180 ASP A N 1
ATOM 1267 C CA . ASP A 1 180 ? 0.619 -13.422 -11.109 1 98.56 180 ASP A CA 1
ATOM 1268 C C . ASP A 1 180 ? 0.345 -12.008 -11.602 1 98.56 180 ASP A C 1
ATOM 1270 O O . ASP A 1 180 ? 0.169 -11.086 -10.797 1 98.56 180 ASP A O 1
ATOM 1274 N N . PHE A 1 181 ? 0.368 -11.844 -12.914 1 97.69 181 PHE A N 1
ATOM 1275 C CA . PHE A 1 181 ? 0.026 -10.602 -13.594 1 97.69 181 PHE A CA 1
ATOM 1276 C C . PHE A 1 181 ? -1.402 -10.648 -14.125 1 97.69 181 PHE A C 1
ATOM 1278 O O . PHE A 1 181 ? -2.168 -9.695 -13.945 1 97.69 181 PHE A O 1
ATOM 1285 N N . GLY A 1 182 ? -1.758 -11.703 -14.742 1 97.81 182 GLY A N 1
ATOM 1286 C CA . GLY A 1 182 ? -3.072 -11.898 -15.328 1 97.81 182 GLY A CA 1
ATOM 1287 C C . GLY A 1 182 ? -3.631 -13.289 -15.094 1 97.81 182 GLY A C 1
ATOM 1288 O O . GLY A 1 182 ? -4.41 -13.797 -15.898 1 97.81 182 GLY A O 1
ATOM 1289 N N . GLY A 1 183 ? -3.193 -13.969 -14.039 1 98.38 183 GLY A N 1
ATOM 1290 C CA . GLY A 1 183 ? -3.693 -15.297 -13.727 1 98.38 183 GLY A CA 1
ATOM 1291 C C . GLY A 1 183 ? -2.592 -16.328 -13.578 1 98.38 183 GLY A C 1
ATOM 1292 O O . GLY A 1 183 ? -2.863 -17.531 -13.484 1 98.38 183 GLY A O 1
ATOM 1293 N N . SER A 1 184 ? -1.394 -15.898 -13.367 1 97.94 184 SER A N 1
ATOM 1294 C CA . SER A 1 184 ? -0.234 -16.75 -13.617 1 97.94 184 SER A CA 1
ATOM 1295 C C . SER A 1 184 ? 0.028 -17.688 -12.445 1 97.94 184 SER A C 1
ATOM 1297 O O . SER A 1 184 ? 0.83 -18.609 -12.555 1 97.94 184 SER A O 1
ATOM 1299 N N . VAL A 1 185 ? -0.57 -17.562 -11.352 1 98.75 185 VAL A N 1
ATOM 1300 C CA . VAL A 1 185 ? -0.532 -18.625 -10.352 1 98.75 185 VAL A CA 1
ATOM 1301 C C . VAL A 1 185 ? -1.883 -19.328 -10.305 1 98.75 185 VAL A C 1
ATOM 1303 O O . VAL A 1 185 ? -1.959 -20.516 -9.961 1 98.75 185 VAL A O 1
ATOM 1306 N N . ARG A 1 186 ? -2.955 -18.688 -10.703 1 98.81 186 ARG A N 1
ATOM 1307 C CA . ARG A 1 186 ? -4.324 -19.188 -10.609 1 98.81 186 ARG A CA 1
ATOM 1308 C C . ARG A 1 186 ? -4.625 -20.172 -11.734 1 98.81 186 ARG A C 1
ATOM 1310 O O . ARG A 1 186 ? -5.16 -21.25 -11.492 1 98.81 186 ARG A O 1
ATOM 1317 N N . TRP A 1 187 ? -4.203 -19.781 -12.898 1 98.75 187 TRP A N 1
ATOM 1318 C CA . TRP A 1 187 ? -4.402 -20.609 -14.086 1 98.75 187 TRP A CA 1
ATOM 1319 C C . TRP A 1 187 ? -3.613 -21.906 -13.984 1 98.75 187 TRP A C 1
ATOM 1321 O O . TRP A 1 187 ? -4.168 -22.984 -14.164 1 98.75 187 TRP A O 1
ATOM 1331 N N . PRO A 1 188 ? -2.363 -21.828 -13.594 1 98.88 188 PRO A N 1
ATOM 1332 C CA . PRO A 1 188 ? -1.627 -23.078 -13.406 1 98.88 188 PRO A CA 1
ATOM 1333 C C . PRO A 1 188 ? -2.219 -23.953 -12.297 1 98.88 188 PRO A C 1
ATOM 1335 O O . PRO A 1 188 ? -2.229 -25.172 -12.422 1 98.88 188 PRO A O 1
ATOM 1338 N N . ALA A 1 189 ? -2.684 -23.375 -11.258 1 98.88 189 ALA A N 1
ATOM 1339 C CA . ALA A 1 189 ? -3.332 -24.141 -10.195 1 98.88 189 ALA A CA 1
ATOM 1340 C C . ALA A 1 189 ? -4.566 -24.875 -10.727 1 98.88 189 ALA A C 1
ATOM 1342 O O . ALA A 1 189 ? -4.797 -26.031 -10.391 1 98.88 189 ALA A O 1
ATOM 1343 N N . HIS A 1 190 ? -5.371 -24.203 -11.539 1 98.69 190 HIS A N 1
ATOM 1344 C CA . HIS A 1 190 ? -6.523 -24.797 -12.203 1 98.69 190 HIS A CA 1
ATOM 1345 C C . HIS A 1 190 ? -6.113 -25.984 -13.07 1 98.69 190 HIS A C 1
ATOM 1347 O O . HIS A 1 190 ? -6.773 -27.031 -13.062 1 98.69 190 HIS A O 1
ATOM 1353 N N . CYS A 1 191 ? -5.012 -25.875 -13.773 1 98.56 191 CYS A N 1
ATOM 1354 C CA . CYS A 1 191 ? -4.555 -26.891 -14.727 1 98.56 191 CYS A CA 1
ATOM 1355 C C . CYS A 1 191 ? -4.043 -28.125 -14 1 98.56 191 CYS A C 1
ATOM 1357 O O . CYS A 1 191 ? -4.117 -29.234 -14.539 1 98.56 191 CYS A O 1
ATOM 1359 N N . THR A 1 192 ? -3.535 -27.953 -12.766 1 98.69 192 THR A N 1
ATOM 1360 C CA . THR A 1 192 ? -2.838 -29.062 -12.141 1 98.69 192 THR A CA 1
ATOM 1361 C C . THR A 1 192 ? -3.527 -29.469 -10.836 1 98.69 192 THR A C 1
ATOM 1363 O O . THR A 1 192 ? -3.055 -30.359 -10.125 1 98.69 192 THR A O 1
ATOM 1366 N N . GLY A 1 193 ? -4.598 -28.828 -10.484 1 98.31 193 GLY A N 1
ATOM 1367 C CA . GLY A 1 193 ? -5.363 -29.203 -9.297 1 98.31 193 GLY A CA 1
ATOM 1368 C C . GLY A 1 193 ? -4.727 -28.719 -8.008 1 98.31 193 GLY A C 1
ATOM 1369 O O . GLY A 1 193 ? -4.824 -29.391 -6.98 1 98.31 193 GLY A O 1
ATOM 1370 N N . LEU A 1 194 ? -3.998 -27.641 -8.047 1 98.69 194 LEU A N 1
ATOM 1371 C CA . LEU A 1 194 ? -3.332 -27.078 -6.875 1 98.69 194 LEU A CA 1
ATOM 1372 C C . LEU A 1 194 ? -4.156 -25.938 -6.277 1 98.69 194 LEU A C 1
ATOM 1374 O O . LEU A 1 194 ? -5.191 -25.562 -6.832 1 98.69 194 LEU A O 1
ATOM 1378 N N . ILE A 1 195 ? -3.75 -25.531 -5.098 1 98.81 195 ILE A N 1
ATOM 1379 C CA . ILE A 1 195 ? -4.227 -24.312 -4.457 1 98.81 195 ILE A CA 1
ATOM 1380 C C . ILE A 1 195 ? -3.26 -23.172 -4.742 1 98.81 195 ILE A C 1
ATOM 1382 O O . ILE A 1 195 ? -2.041 -23.359 -4.734 1 98.81 195 ILE A O 1
ATOM 1386 N N . SER A 1 196 ? -3.746 -22.031 -5.051 1 98.88 196 SER A N 1
ATOM 1387 C CA . SER A 1 196 ? -2.902 -20.844 -5.188 1 98.88 196 SER A CA 1
ATOM 1388 C C . SER A 1 196 ? -3.561 -19.625 -4.562 1 98.88 196 SER A C 1
ATOM 1390 O O . SER A 1 196 ? -4.77 -19.625 -4.309 1 98.88 196 SER A O 1
ATOM 1392 N N . VAL A 1 197 ? -2.785 -18.656 -4.219 1 98.94 197 VAL A N 1
ATOM 1393 C CA . VAL A 1 197 ? -3.27 -17.375 -3.697 1 98.94 197 VAL A CA 1
ATOM 1394 C C . VAL A 1 197 ? -2.664 -16.234 -4.496 1 98.94 197 VAL A C 1
ATOM 1396 O O . VAL A 1 197 ? -1.44 -16.125 -4.609 1 98.94 197 VAL A O 1
ATOM 1399 N N . ARG A 1 198 ? -3.451 -15.492 -5.172 1 98.88 198 ARG A N 1
ATOM 1400 C CA . ARG A 1 198 ? -3.076 -14.133 -5.555 1 98.88 198 ARG A CA 1
ATOM 1401 C C . ARG A 1 198 ? -3.393 -13.141 -4.441 1 98.88 198 ARG A C 1
ATOM 1403 O O . ARG A 1 198 ? -4.562 -12.883 -4.148 1 98.88 198 ARG A O 1
ATOM 1410 N N . PRO A 1 199 ? -2.42 -12.586 -3.803 1 98.81 199 PRO A N 1
ATOM 1411 C CA . PRO A 1 199 ? -2.689 -11.68 -2.682 1 98.81 199 PRO A CA 1
ATOM 1412 C C . PRO A 1 199 ? -3.158 -10.297 -3.137 1 98.81 199 PRO A C 1
ATOM 1414 O O . PRO A 1 199 ? -3.045 -9.961 -4.32 1 98.81 199 PRO A O 1
ATOM 1417 N N . THR A 1 200 ? -3.822 -9.602 -2.186 1 98.75 200 THR A N 1
ATOM 1418 C CA . THR A 1 200 ? -4.035 -8.18 -2.412 1 98.75 200 THR A CA 1
ATOM 1419 C C . THR A 1 200 ? -2.738 -7.5 -2.84 1 98.75 200 THR A C 1
ATOM 1421 O O . THR A 1 200 ? -1.674 -7.773 -2.283 1 98.75 200 THR A O 1
ATOM 1424 N N . LEU A 1 201 ? -2.818 -6.645 -3.844 1 97.81 201 LEU A N 1
ATOM 1425 C CA . LEU A 1 201 ? -1.633 -5.883 -4.223 1 97.81 201 LEU A CA 1
ATOM 1426 C C . LEU A 1 201 ? -1.054 -5.145 -3.021 1 97.81 201 LEU A C 1
ATOM 1428 O O . LEU A 1 201 ? -1.781 -4.461 -2.295 1 97.81 201 LEU A O 1
ATOM 1432 N N . GLY A 1 202 ? 0.226 -5.355 -2.809 1 96 202 GLY A N 1
ATOM 1433 C CA . GLY A 1 202 ? 0.904 -4.664 -1.722 1 96 202 GLY A CA 1
ATOM 1434 C C . GLY A 1 202 ? 1.157 -5.555 -0.518 1 96 202 GLY A C 1
ATOM 1435 O O . GLY A 1 202 ? 2.01 -5.246 0.318 1 96 202 GLY A O 1
ATOM 1436 N N . ARG A 1 203 ? 0.402 -6.652 -0.366 1 98.19 203 ARG A N 1
ATOM 1437 C CA . ARG A 1 203 ? 0.566 -7.512 0.803 1 98.19 203 ARG A CA 1
ATOM 1438 C C . ARG A 1 203 ? 1.931 -8.195 0.794 1 98.19 203 ARG A C 1
ATOM 1440 O O . ARG A 1 203 ? 2.58 -8.305 1.836 1 98.19 203 ARG A O 1
ATOM 1447 N N . ILE A 1 204 ? 2.285 -8.703 -0.376 1 98.62 204 ILE A N 1
ATOM 1448 C CA . ILE A 1 204 ? 3.602 -9.305 -0.568 1 98.62 204 ILE A CA 1
ATOM 1449 C C . ILE A 1 204 ? 4.496 -8.336 -1.344 1 98.62 204 ILE A C 1
ATOM 1451 O O . ILE A 1 204 ? 4.055 -7.699 -2.301 1 98.62 204 ILE A O 1
ATOM 1455 N N . ASP A 1 205 ? 5.734 -8.18 -0.894 1 98.06 205 ASP A N 1
ATOM 1456 C CA . ASP A 1 205 ? 6.688 -7.305 -1.562 1 98.06 205 ASP A CA 1
ATOM 1457 C C . ASP A 1 205 ? 6.91 -7.73 -3.012 1 98.06 205 ASP A C 1
ATOM 1459 O O . ASP A 1 205 ? 7.289 -8.875 -3.275 1 98.06 205 ASP A O 1
ATOM 1463 N N . PRO A 1 206 ? 6.664 -6.859 -3.916 1 96.5 206 PRO A N 1
ATOM 1464 C CA . PRO A 1 206 ? 6.738 -7.238 -5.328 1 96.5 206 PRO A CA 1
ATOM 1465 C C . PRO A 1 206 ? 8.156 -7.145 -5.891 1 96.5 206 PRO A C 1
ATOM 1467 O O . PRO A 1 206 ? 8.383 -7.461 -7.062 1 96.5 206 PRO A O 1
ATOM 1470 N N . GLU A 1 207 ? 9.117 -6.723 -5.164 1 97.31 207 GLU A N 1
ATOM 1471 C CA . GLU A 1 207 ? 10.469 -6.52 -5.672 1 97.31 207 GLU A CA 1
ATOM 1472 C C . GLU A 1 207 ? 11.133 -7.848 -6.035 1 97.31 207 GLU A C 1
ATOM 1474 O O . GLU A 1 207 ? 10.719 -8.906 -5.543 1 97.31 207 GLU A O 1
ATOM 1479 N N . GLY A 1 208 ? 12.055 -7.797 -6.914 1 98 208 GLY A N 1
ATOM 1480 C CA . GLY A 1 208 ? 12.852 -8.953 -7.289 1 98 208 GLY A CA 1
ATOM 1481 C C . GLY A 1 208 ? 12.281 -9.719 -8.469 1 98 208 GLY A C 1
ATOM 1482 O O . GLY A 1 208 ? 12.766 -10.797 -8.812 1 98 208 GLY A O 1
ATOM 1483 N N . GLN A 1 209 ? 11.273 -9.227 -9.133 1 97.69 209 GLN A N 1
ATOM 1484 C CA . GLN A 1 209 ? 10.656 -9.906 -10.266 1 97.69 209 GLN A CA 1
ATOM 1485 C C . GLN A 1 209 ? 11.172 -9.344 -11.586 1 97.69 209 GLN A C 1
ATOM 1487 O O . GLN A 1 209 ? 11.258 -8.125 -11.758 1 97.69 209 GLN A O 1
ATOM 1492 N N . TYR A 1 210 ? 11.484 -10.211 -12.492 1 96.38 210 TYR A N 1
ATOM 1493 C CA . TYR A 1 210 ? 11.828 -9.836 -13.859 1 96.38 210 TYR A CA 1
ATOM 1494 C C . TYR A 1 210 ? 10.594 -9.867 -14.75 1 96.38 210 TYR A C 1
ATOM 1496 O O . TYR A 1 210 ? 9.781 -10.797 -14.664 1 96.38 210 TYR A O 1
ATOM 1504 N N . PRO A 1 211 ? 10.383 -8.938 -15.711 1 94.44 211 PRO A N 1
ATOM 1505 C CA . PRO A 1 211 ? 11.227 -7.754 -15.906 1 94.44 211 PRO A CA 1
ATOM 1506 C C . PRO A 1 211 ? 10.992 -6.676 -14.852 1 94.44 211 PRO A C 1
ATOM 1508 O O . PRO A 1 211 ? 10.016 -6.75 -14.094 1 94.44 211 PRO A O 1
ATOM 1511 N N . GLY A 1 212 ? 11.852 -5.742 -14.734 1 95.19 212 GLY A N 1
ATOM 1512 C CA . GLY A 1 212 ? 11.781 -4.629 -13.797 1 95.19 212 GLY A CA 1
ATOM 1513 C C . GLY A 1 212 ? 12.938 -3.656 -13.938 1 95.19 212 GLY A C 1
ATOM 1514 O O . GLY A 1 212 ? 13.711 -3.74 -14.891 1 95.19 212 GLY A O 1
ATOM 1515 N N . VAL A 1 213 ? 12.977 -2.701 -13.055 1 95.25 213 VAL A N 1
ATOM 1516 C CA . VAL A 1 213 ? 14.039 -1.704 -13.047 1 95.25 213 VAL A CA 1
ATOM 1517 C C . VAL A 1 213 ? 15.289 -2.289 -12.391 1 95.25 213 VAL A C 1
ATOM 1519 O O . VAL A 1 213 ? 15.289 -2.609 -11.203 1 95.25 213 VAL A O 1
ATOM 1522 N N . LEU A 1 214 ? 16.328 -2.434 -13.188 1 92.12 214 LEU A N 1
ATOM 1523 C CA . LEU A 1 214 ? 17.578 -2.969 -12.672 1 92.12 214 LEU A CA 1
ATOM 1524 C C . LEU A 1 214 ? 18.406 -1.876 -11.992 1 92.12 214 LEU A C 1
ATOM 1526 O O . LEU A 1 214 ? 18.625 -0.813 -12.578 1 92.12 214 LEU A O 1
ATOM 1530 N N . SER A 1 215 ? 18.719 -2.176 -10.734 1 90.94 215 SER A N 1
ATOM 1531 C CA . SER A 1 215 ? 19.547 -1.232 -9.992 1 90.94 215 SER A CA 1
ATOM 1532 C C . SER A 1 215 ? 20.359 -1.94 -8.914 1 90.94 215 SER A C 1
ATOM 1534 O O . SER A 1 215 ? 19.797 -2.555 -8.008 1 90.94 215 SER A O 1
ATOM 1536 N N . ASP A 1 216 ? 21.688 -1.862 -8.945 1 88.69 216 ASP A N 1
ATOM 1537 C CA . ASP A 1 216 ? 22.609 -2.369 -7.941 1 88.69 216 ASP A CA 1
ATOM 1538 C C . ASP A 1 216 ? 22.281 -3.812 -7.57 1 88.69 216 ASP A C 1
ATOM 1540 O O . ASP A 1 216 ? 22.109 -4.129 -6.391 1 88.69 216 ASP A O 1
ATOM 1544 N N . GLY A 1 217 ? 22.156 -4.637 -8.602 1 86 217 GLY A N 1
ATOM 1545 C CA . GLY A 1 217 ? 21.922 -6.059 -8.391 1 86 217 GLY A CA 1
ATOM 1546 C C . GLY A 1 217 ? 20.5 -6.379 -7.996 1 86 217 GLY A C 1
ATOM 1547 O O . GLY A 1 217 ? 20.141 -7.543 -7.789 1 86 217 GLY A O 1
ATOM 1548 N N . ARG A 1 218 ? 19.641 -5.379 -7.918 1 92.06 218 ARG A N 1
ATOM 1549 C CA . ARG A 1 218 ? 18.234 -5.562 -7.566 1 92.06 218 ARG A CA 1
ATOM 1550 C C . ARG A 1 218 ? 17.344 -5.387 -8.781 1 92.06 218 ARG A C 1
ATOM 1552 O O . ARG A 1 218 ? 17.766 -4.844 -9.805 1 92.06 218 ARG A O 1
ATOM 1559 N N . VAL A 1 219 ? 16.188 -5.926 -8.703 1 96 219 VAL A N 1
ATOM 1560 C CA . VAL A 1 219 ? 15.125 -5.715 -9.672 1 96 219 VAL A CA 1
ATOM 1561 C C . VAL A 1 219 ? 13.938 -5.039 -8.992 1 96 219 VAL A C 1
ATOM 1563 O O . VAL A 1 219 ? 13.289 -5.641 -8.133 1 96 219 VAL A O 1
ATOM 1566 N N . LEU A 1 220 ? 13.68 -3.803 -9.422 1 96.94 220 LEU A N 1
ATOM 1567 C CA . LEU A 1 220 ? 12.68 -3 -8.727 1 96.94 220 LEU A CA 1
ATOM 1568 C C . LEU A 1 220 ? 11.406 -2.883 -9.555 1 96.94 220 LEU A C 1
ATOM 1570 O O . LEU A 1 220 ? 11.461 -2.881 -10.789 1 96.94 220 LEU A O 1
ATOM 1574 N N . ALA A 1 221 ? 10.328 -2.789 -8.852 1 96.06 221 ALA A N 1
ATOM 1575 C CA . ALA A 1 221 ? 9.055 -2.531 -9.516 1 96.06 221 ALA A CA 1
ATOM 1576 C C . ALA A 1 221 ? 8.891 -1.048 -9.828 1 96.06 221 ALA A C 1
ATOM 1578 O O . ALA A 1 221 ? 9.25 -0.191 -9.023 1 96.06 221 ALA A O 1
ATOM 1579 N N . ASN A 1 222 ? 8.391 -0.719 -11.023 1 95 222 ASN A N 1
ATOM 1580 C CA . ASN A 1 222 ? 8.016 0.64 -11.398 1 95 222 ASN A CA 1
ATOM 1581 C C . ASN A 1 222 ? 6.516 0.876 -11.211 1 95 222 ASN A C 1
ATOM 1583 O O . ASN A 1 222 ? 5.703 0.377 -11.992 1 95 222 ASN A O 1
ATOM 1587 N N . PRO A 1 223 ? 6.113 1.674 -10.297 1 91.31 223 PRO A N 1
ATOM 1588 C CA . PRO A 1 223 ? 4.688 1.811 -9.977 1 91.31 223 PRO A CA 1
ATOM 1589 C C . PRO A 1 223 ? 3.904 2.523 -11.07 1 91.31 223 PRO A C 1
ATOM 1591 O O . PRO A 1 223 ? 2.672 2.564 -11.031 1 91.31 223 PRO A O 1
ATOM 1594 N N . ALA A 1 224 ? 4.582 3.07 -12.07 1 91.81 224 ALA A N 1
ATOM 1595 C CA . ALA A 1 224 ? 3.908 3.783 -13.148 1 91.81 224 ALA A CA 1
ATOM 1596 C C . ALA A 1 224 ? 3.562 2.84 -14.297 1 91.81 224 ALA A C 1
ATOM 1598 O O . ALA A 1 224 ? 2.916 3.242 -15.266 1 91.81 224 ALA A O 1
ATOM 1599 N N . THR A 1 225 ? 3.965 1.61 -14.18 1 93.12 225 THR A N 1
ATOM 1600 C CA . THR A 1 225 ? 3.656 0.622 -15.211 1 93.12 225 THR A CA 1
ATOM 1601 C C . THR A 1 225 ? 2.617 -0.375 -14.703 1 93.12 225 THR A C 1
ATOM 1603 O O . THR A 1 225 ? 2.469 -0.57 -13.5 1 93.12 225 THR A O 1
ATOM 1606 N N . MET A 1 226 ? 1.924 -0.905 -15.617 1 94.06 226 MET A N 1
ATOM 1607 C CA . MET A 1 226 ? 0.943 -1.924 -15.258 1 94.06 226 MET A CA 1
ATOM 1608 C C . MET A 1 226 ? 1.624 -3.133 -14.617 1 94.06 226 MET A C 1
ATOM 1610 O O . MET A 1 226 ? 1.157 -3.652 -13.602 1 94.06 226 MET A O 1
ATOM 1614 N N . HIS A 1 227 ? 2.725 -3.531 -15.219 1 94.56 227 HIS A N 1
ATOM 1615 C CA . HIS A 1 227 ? 3.459 -4.668 -14.68 1 94.56 227 HIS A CA 1
ATOM 1616 C C . HIS A 1 227 ? 3.875 -4.414 -13.234 1 94.56 227 HIS A C 1
ATOM 1618 O O . HIS A 1 227 ? 3.666 -5.262 -12.359 1 94.56 227 HIS A O 1
ATOM 1624 N N . GLY A 1 228 ? 4.43 -3.26 -13.023 1 95.25 228 GLY A N 1
ATOM 1625 C CA . GLY A 1 228 ? 4.895 -2.93 -11.68 1 95.25 228 GLY A CA 1
ATOM 1626 C C . GLY A 1 228 ? 3.768 -2.793 -10.68 1 95.25 228 GLY A C 1
ATOM 1627 O O . GLY A 1 228 ? 3.957 -3.049 -9.484 1 95.25 228 GLY A O 1
ATOM 1628 N N . THR A 1 229 ? 2.604 -2.469 -11.148 1 96.06 229 THR A N 1
ATOM 1629 C CA . THR A 1 229 ? 1.463 -2.244 -10.266 1 96.06 229 THR A CA 1
ATOM 1630 C C . THR A 1 229 ? 0.696 -3.541 -10.031 1 96.06 229 THR A C 1
ATOM 1632 O O . THR A 1 229 ? 0.295 -3.836 -8.898 1 96.06 229 THR A O 1
ATOM 1635 N N . ILE A 1 230 ? 0.553 -4.355 -11.039 1 97.12 230 ILE A N 1
ATOM 1636 C CA . ILE A 1 230 ? -0.452 -5.414 -11.016 1 97.12 230 ILE A CA 1
ATOM 1637 C C . ILE A 1 230 ? 0.22 -6.758 -10.742 1 97.12 230 ILE A C 1
ATOM 1639 O O . ILE A 1 230 ? -0.385 -7.652 -10.148 1 97.12 230 ILE A O 1
ATOM 1643 N N . GLN A 1 231 ? 1.479 -6.883 -11.125 1 97.44 231 GLN A N 1
ATOM 1644 C CA . GLN A 1 231 ? 2.156 -8.156 -10.906 1 97.44 231 GLN A CA 1
ATOM 1645 C C . GLN A 1 231 ? 2.461 -8.375 -9.43 1 97.44 231 GLN A C 1
ATOM 1647 O O . GLN A 1 231 ? 2.867 -7.441 -8.727 1 97.44 231 GLN A O 1
ATOM 1652 N N . THR A 1 232 ? 2.215 -9.562 -8.977 1 98.31 232 THR A N 1
ATOM 1653 C CA . THR A 1 232 ? 2.502 -9.914 -7.59 1 98.31 232 THR A CA 1
ATOM 1654 C C . THR A 1 232 ? 3.076 -11.328 -7.504 1 98.31 232 THR A C 1
ATOM 1656 O O . THR A 1 232 ? 3.096 -12.055 -8.492 1 98.31 232 THR A O 1
ATOM 1659 N N . ILE A 1 233 ? 3.689 -11.617 -6.387 1 98.75 233 ILE A N 1
ATOM 1660 C CA . ILE A 1 233 ? 4.137 -12.977 -6.074 1 98.75 233 ILE A CA 1
ATOM 1661 C C . ILE A 1 233 ? 3.045 -13.711 -5.305 1 98.75 233 ILE A C 1
ATOM 1663 O O . ILE A 1 233 ? 2.377 -13.125 -4.449 1 98.75 233 ILE A O 1
ATOM 1667 N N . GLY A 1 234 ? 2.77 -14.938 -5.668 1 98.62 234 GLY A N 1
ATOM 1668 C CA . GLY A 1 234 ? 1.777 -15.75 -4.988 1 98.62 234 GLY A CA 1
ATOM 1669 C C . GLY A 1 234 ? 2.221 -17.188 -4.797 1 98.62 234 GLY A C 1
ATOM 1670 O O . GLY A 1 234 ? 2.92 -17.75 -5.645 1 98.62 234 GLY A O 1
ATOM 1671 N N . PRO A 1 235 ? 1.784 -17.812 -3.742 1 98.88 235 PRO A N 1
ATOM 1672 C CA . PRO A 1 235 ? 2.174 -19.203 -3.463 1 98.88 235 PRO A CA 1
ATOM 1673 C C . PRO A 1 235 ? 1.263 -20.219 -4.148 1 98.88 235 PRO A C 1
ATOM 1675 O O . PRO A 1 235 ? 0.102 -19.922 -4.434 1 98.88 235 PRO A O 1
ATOM 1678 N N . LEU A 1 236 ? 1.811 -21.328 -4.461 1 98.88 236 LEU A N 1
ATOM 1679 C CA . LEU A 1 236 ? 1.12 -22.531 -4.887 1 98.88 236 LEU A CA 1
ATOM 1680 C C . LEU A 1 236 ? 1.4 -23.688 -3.922 1 98.88 236 LEU A C 1
ATOM 1682 O O . LEU A 1 236 ? 2.527 -23.844 -3.445 1 98.88 236 LEU A O 1
ATOM 1686 N N . ALA A 1 237 ? 0.421 -24.438 -3.641 1 98.88 237 ALA A N 1
ATOM 1687 C CA . ALA A 1 237 ? 0.543 -25.594 -2.736 1 98.88 237 ALA A CA 1
ATOM 1688 C C . ALA A 1 237 ? -0.496 -26.656 -3.061 1 98.88 237 ALA A C 1
ATOM 1690 O O . ALA A 1 237 ? -1.4 -26.422 -3.869 1 98.88 237 ALA A O 1
ATOM 1691 N N . ARG A 1 238 ? -0.379 -27.797 -2.436 1 98.19 238 ARG A N 1
ATOM 1692 C CA . ARG A 1 238 ? -1.28 -28.922 -2.697 1 98.19 238 ARG A CA 1
ATOM 1693 C C . ARG A 1 238 ? -2.494 -28.875 -1.776 1 98.19 238 ARG A C 1
ATOM 1695 O O . ARG A 1 238 ? -3.494 -29.547 -2.021 1 98.19 238 ARG A O 1
ATOM 1702 N N . ASN A 1 239 ? -2.354 -28.109 -0.719 1 97.69 239 ASN A N 1
ATOM 1703 C CA . ASN A 1 239 ? -3.479 -28 0.205 1 97.69 239 ASN A CA 1
ATOM 1704 C C . ASN A 1 239 ? -3.623 -26.594 0.75 1 97.69 239 ASN A C 1
ATOM 1706 O O . ASN A 1 239 ? -2.686 -25.797 0.68 1 97.69 239 ASN A O 1
ATOM 1710 N N . LEU A 1 240 ? -4.785 -26.359 1.262 1 97.88 240 LEU A N 1
ATOM 1711 C CA . LEU A 1 240 ? -5.145 -25.016 1.701 1 97.88 240 LEU A CA 1
ATOM 1712 C C . LEU A 1 240 ? -4.297 -24.578 2.895 1 97.88 240 LEU A C 1
ATOM 1714 O O . LEU A 1 240 ? -3.93 -23.406 3.012 1 97.88 240 LEU A O 1
ATOM 1718 N N . GLY A 1 241 ? -4.043 -25.5 3.807 1 98.25 241 GLY A N 1
ATOM 1719 C CA . GLY A 1 241 ? -3.225 -25.188 4.969 1 98.25 241 GLY A CA 1
ATOM 1720 C C . GLY A 1 241 ? -1.845 -24.672 4.605 1 98.25 241 GLY A C 1
ATOM 1721 O O . GLY A 1 241 ? -1.38 -23.688 5.164 1 98.25 241 GLY A O 1
ATOM 1722 N N . ASP A 1 242 ? -1.184 -25.359 3.684 1 98.75 242 ASP A N 1
ATOM 1723 C CA . ASP A 1 242 ? 0.148 -24.953 3.236 1 98.75 242 ASP A CA 1
ATOM 1724 C C . ASP A 1 242 ? 0.11 -23.594 2.535 1 98.75 242 ASP A C 1
ATOM 1726 O O . ASP A 1 242 ? 0.994 -22.766 2.738 1 98.75 242 ASP A O 1
ATOM 1730 N N . ALA A 1 243 ? -0.876 -23.406 1.68 1 98.81 243 ALA A N 1
ATOM 1731 C CA . ALA A 1 243 ? -1.017 -22.125 0.999 1 98.81 243 ALA A CA 1
ATOM 1732 C C . ALA A 1 243 ? -1.213 -20.984 2.002 1 98.81 243 ALA A C 1
ATOM 1734 O O . ALA A 1 243 ? -0.645 -19.906 1.842 1 98.81 243 ALA A O 1
ATOM 1735 N N . THR A 1 244 ? -2.031 -21.25 3.018 1 98.81 244 THR A N 1
ATOM 1736 C CA . THR A 1 244 ? -2.289 -20.266 4.062 1 98.81 244 THR A CA 1
ATOM 1737 C C . THR A 1 244 ? -1.007 -19.938 4.824 1 98.81 244 THR A C 1
ATOM 1739 O O . THR A 1 244 ? -0.702 -18.766 5.059 1 98.81 244 THR A O 1
ATOM 1742 N N . LEU A 1 245 ? -0.292 -20.984 5.18 1 98.81 245 LEU A N 1
ATOM 1743 C CA . LEU A 1 245 ? 0.971 -20.797 5.887 1 98.81 245 LEU A CA 1
ATOM 1744 C C . LEU A 1 245 ? 1.962 -20.016 5.035 1 98.81 245 LEU A C 1
ATOM 1746 O O . LEU A 1 245 ? 2.648 -19.125 5.535 1 98.81 245 LEU A O 1
ATOM 1750 N N . ALA A 1 246 ? 2.049 -20.328 3.771 1 98.94 246 ALA A N 1
ATOM 1751 C CA . ALA A 1 246 ? 2.934 -19.609 2.854 1 98.94 246 ALA A CA 1
ATOM 1752 C C . ALA A 1 246 ? 2.566 -18.141 2.773 1 98.94 246 ALA A C 1
ATOM 1754 O O . ALA A 1 246 ? 3.439 -17.266 2.848 1 98.94 246 ALA A O 1
ATOM 1755 N N . LEU A 1 247 ? 1.278 -17.859 2.633 1 98.94 247 LEU A N 1
ATOM 1756 C CA . LEU A 1 247 ? 0.826 -16.484 2.572 1 98.94 247 LEU A CA 1
ATOM 1757 C C . LEU A 1 247 ? 1.216 -15.727 3.84 1 98.94 247 LEU A C 1
ATOM 1759 O O . LEU A 1 247 ? 1.653 -14.57 3.771 1 98.94 247 LEU A O 1
ATOM 1763 N N . ARG A 1 248 ? 1.04 -16.359 4.965 1 98.75 248 ARG A N 1
ATOM 1764 C CA . ARG A 1 248 ? 1.382 -15.734 6.238 1 98.75 248 ARG A CA 1
ATOM 1765 C C . ARG A 1 248 ? 2.859 -15.359 6.289 1 98.75 248 ARG A C 1
ATOM 1767 O O . ARG A 1 248 ? 3.213 -14.25 6.684 1 98.75 248 ARG A O 1
ATOM 1774 N N . VAL A 1 249 ? 3.703 -16.266 5.848 1 98.75 249 VAL A N 1
ATOM 1775 C CA . VAL A 1 249 ? 5.148 -16.062 5.883 1 98.75 249 VAL A CA 1
ATOM 1776 C C . VAL A 1 249 ? 5.547 -14.969 4.898 1 98.75 249 VAL A C 1
ATOM 1778 O O . VAL A 1 249 ? 6.449 -14.18 5.172 1 98.75 249 VAL A O 1
ATOM 1781 N N . LEU A 1 250 ? 4.836 -14.875 3.785 1 98.88 250 LEU A N 1
ATOM 1782 C CA . LEU A 1 250 ? 5.191 -13.969 2.697 1 98.88 250 LEU A CA 1
ATOM 1783 C C . LEU A 1 250 ? 4.664 -12.562 2.969 1 98.88 250 LEU A C 1
ATOM 1785 O O . LEU A 1 250 ? 5.137 -11.594 2.371 1 98.88 250 LEU A O 1
ATOM 1789 N N . SER A 1 251 ? 3.637 -12.445 3.793 1 98.75 251 SER A N 1
ATOM 1790 C CA . SER A 1 251 ? 3.02 -11.156 4.059 1 98.75 251 SER A CA 1
ATOM 1791 C C . SER A 1 251 ? 4 -10.203 4.734 1 98.75 251 SER A C 1
ATOM 1793 O O . SER A 1 251 ? 4.758 -10.602 5.621 1 98.75 251 SER A O 1
ATOM 1795 N N . LYS A 1 252 ? 4.023 -8.922 4.23 1 98.06 252 LYS A N 1
ATOM 1796 C CA . LYS A 1 252 ? 4.859 -7.914 4.875 1 98.06 252 LYS A CA 1
ATOM 1797 C C . LYS A 1 252 ? 4.527 -7.797 6.363 1 98.06 252 LYS A C 1
ATOM 1799 O O . LYS A 1 252 ? 3.363 -7.898 6.754 1 98.06 252 LYS A O 1
ATOM 1804 N N . PRO A 1 253 ? 5.52 -7.469 7.176 1 95.75 253 PRO A N 1
ATOM 1805 C CA . PRO A 1 253 ? 5.359 -7.566 8.625 1 95.75 253 PRO A CA 1
ATOM 1806 C C . PRO A 1 253 ? 4.41 -6.508 9.188 1 95.75 253 PRO A C 1
ATOM 1808 O O . PRO A 1 253 ? 3.875 -6.68 10.289 1 95.75 253 PRO A O 1
ATOM 1811 N N . HIS A 1 254 ? 4.176 -5.43 8.406 1 96.12 254 HIS A N 1
ATOM 1812 C CA . HIS A 1 254 ? 3.34 -4.371 8.969 1 96.12 254 HIS A CA 1
ATOM 1813 C C . HIS A 1 254 ? 1.86 -4.652 8.727 1 96.12 254 HIS A C 1
ATOM 1815 O O . HIS A 1 254 ? 0.997 -3.924 9.219 1 96.12 254 HIS A O 1
ATOM 1821 N N . PHE A 1 255 ? 1.495 -5.719 8.039 1 97.44 255 PHE A N 1
ATOM 1822 C CA . PHE A 1 255 ? 0.097 -6.105 7.898 1 97.44 255 PHE A CA 1
ATOM 1823 C C . PHE A 1 255 ? -0.334 -7.012 9.047 1 97.44 255 PHE A C 1
ATOM 1825 O O . PHE A 1 255 ? 0.431 -7.875 9.484 1 97.44 255 PHE A O 1
ATOM 1832 N N . SER A 1 256 ? -1.566 -6.824 9.477 1 96 256 SER A N 1
ATOM 1833 C CA . SER A 1 256 ? -2.158 -7.715 10.477 1 96 256 SER A CA 1
ATOM 1834 C C . SER A 1 256 ? -2.545 -9.055 9.859 1 96 256 SER A C 1
ATOM 1836 O O . SER A 1 256 ? -3.01 -9.102 8.719 1 96 256 SER A O 1
ATOM 1838 N N . TRP A 1 257 ? -2.221 -10.109 10.578 1 97.38 257 TRP A N 1
ATOM 1839 C CA . TRP A 1 257 ? -2.674 -11.422 10.133 1 97.38 257 TRP A CA 1
ATOM 1840 C C . TRP A 1 257 ? -3.967 -11.82 10.828 1 97.38 257 TRP A C 1
ATOM 1842 O O . TRP A 1 257 ? -4.07 -11.727 12.055 1 97.38 257 TRP A O 1
ATOM 1852 N N . THR A 1 258 ? -4.941 -12.172 10.117 1 97.62 258 THR A N 1
ATOM 1853 C CA . THR A 1 258 ? -6.191 -12.719 10.625 1 97.62 258 THR A CA 1
ATOM 1854 C C . THR A 1 258 ? -6.336 -14.188 10.227 1 97.62 258 THR A C 1
ATOM 1856 O O . THR A 1 258 ? -6.23 -14.531 9.047 1 97.62 258 THR A O 1
ATOM 1859 N N . GLU A 1 259 ? -6.562 -15.023 11.227 1 98.06 259 GLU A N 1
ATOM 1860 C CA . GLU A 1 259 ? -6.73 -16.453 10.945 1 98.06 259 GLU A CA 1
ATOM 1861 C C . GLU A 1 259 ? -8.008 -16.719 10.164 1 98.06 259 GLU A C 1
ATOM 1863 O O . GLU A 1 259 ? -9.094 -16.297 10.578 1 98.06 259 GLU A O 1
ATOM 1868 N N . PRO A 1 260 ? -7.926 -17.469 9.039 1 98.19 260 PRO A N 1
ATOM 1869 C CA . PRO A 1 260 ? -9.133 -17.766 8.266 1 98.19 260 PRO A CA 1
ATOM 1870 C C . PRO A 1 260 ? -10.211 -18.453 9.094 1 98.19 260 PRO A C 1
ATOM 1872 O O . PRO A 1 260 ? -11.406 -18.25 8.852 1 98.19 260 PRO A O 1
ATOM 1875 N N . GLU A 1 261 ? -9.844 -19.219 10.07 1 96.94 261 GLU A N 1
ATOM 1876 C CA . GLU A 1 261 ? -10.773 -19.984 10.891 1 96.94 261 GLU A CA 1
ATOM 1877 C C . GLU A 1 261 ? -11.672 -19.062 11.719 1 96.94 261 GLU A C 1
ATOM 1879 O O . GLU A 1 261 ? -12.719 -19.5 12.211 1 96.94 261 GLU A O 1
ATOM 1884 N N . SER A 1 262 ? -11.25 -17.828 11.875 1 97.06 262 SER A N 1
ATOM 1885 C CA . SER A 1 262 ? -12.008 -16.891 12.703 1 97.06 262 SER A CA 1
ATOM 1886 C C . SER A 1 262 ? -13.203 -16.312 11.938 1 97.06 262 SER A C 1
ATOM 1888 O O . SER A 1 262 ? -14.078 -15.688 12.523 1 97.06 262 SER A O 1
ATOM 1890 N N . VAL A 1 263 ? -13.281 -16.531 10.648 1 98 263 VAL A N 1
ATOM 1891 C CA . VAL A 1 263 ? -14.32 -15.961 9.797 1 98 263 VAL A CA 1
ATOM 1892 C C . VAL A 1 263 ? -15.602 -16.781 9.914 1 98 263 VAL A C 1
ATOM 1894 O O . VAL A 1 263 ? -15.57 -18.016 9.836 1 98 263 VAL A O 1
ATOM 1897 N N . ASP A 1 264 ? -16.719 -16.125 10.117 1 97.62 264 ASP A N 1
ATOM 1898 C CA . ASP A 1 264 ? -18.031 -16.766 10.055 1 97.62 264 ASP A CA 1
ATOM 1899 C C . ASP A 1 264 ? -18.594 -16.719 8.641 1 97.62 264 ASP A C 1
ATOM 1901 O O . ASP A 1 264 ? -19.25 -15.734 8.258 1 97.62 264 ASP A O 1
ATOM 1905 N N . VAL A 1 265 ? -18.484 -17.797 7.926 1 97.62 265 VAL A N 1
ATOM 1906 C CA . VAL A 1 265 ? -18.812 -17.875 6.508 1 97.62 265 VAL A CA 1
ATOM 1907 C C . VAL A 1 265 ? -20.328 -17.719 6.324 1 97.62 265 VAL A C 1
ATOM 1909 O O . VAL A 1 265 ? -20.781 -17.203 5.305 1 97.62 265 VAL A O 1
ATOM 1912 N N . GLU A 1 266 ? -21.141 -18.062 7.34 1 95.62 266 GLU A N 1
ATOM 1913 C CA . GLU A 1 266 ? -22.594 -18.062 7.246 1 95.62 266 GLU A CA 1
ATOM 1914 C C . GLU A 1 266 ? -23.141 -16.641 7.129 1 95.62 266 GLU A C 1
ATOM 1916 O O . GLU A 1 266 ? -24.25 -16.438 6.641 1 95.62 266 GLU A O 1
ATOM 1921 N N . HIS A 1 267 ? -22.375 -15.672 7.504 1 95.88 267 HIS A N 1
ATOM 1922 C CA . HIS A 1 267 ? -22.875 -14.297 7.535 1 95.88 267 HIS A CA 1
ATOM 1923 C C . HIS A 1 267 ? -22.297 -13.477 6.387 1 95.88 267 HIS A C 1
ATOM 1925 O O . HIS A 1 267 ? -22.531 -12.266 6.309 1 95.88 267 HIS A O 1
ATOM 1931 N N . LEU A 1 268 ? -21.609 -14.102 5.516 1 98.44 268 LEU A N 1
ATOM 1932 C CA . LEU A 1 268 ? -20.984 -13.398 4.398 1 98.44 268 LEU A CA 1
ATOM 1933 C C . LEU A 1 268 ? -21.984 -13.219 3.254 1 98.44 268 LEU A C 1
ATOM 1935 O O . LEU A 1 268 ? -22.797 -14.102 2.994 1 98.44 268 LEU A O 1
ATOM 1939 N N . ASP A 1 269 ? -21.938 -12.109 2.613 1 98.56 269 ASP A N 1
ATOM 1940 C CA . ASP A 1 269 ? -22.578 -11.922 1.315 1 98.56 269 ASP A CA 1
ATOM 1941 C C . ASP A 1 269 ? -21.734 -12.531 0.196 1 98.56 269 ASP A C 1
ATOM 1943 O O . ASP A 1 269 ? -20.828 -11.883 -0.325 1 98.56 269 ASP A O 1
ATOM 1947 N N . ILE A 1 270 ? -22.062 -13.758 -0.169 1 98.75 270 ILE A N 1
ATOM 1948 C CA . ILE A 1 270 ? -21.328 -14.484 -1.192 1 98.75 270 ILE A CA 1
ATOM 1949 C C . ILE A 1 270 ? -22.094 -14.453 -2.51 1 98.75 270 ILE A C 1
ATOM 1951 O O . ILE A 1 270 ? -23.281 -14.789 -2.553 1 98.75 270 ILE A O 1
ATOM 1955 N N . ARG A 1 271 ? -21.391 -14.062 -3.562 1 98.75 271 ARG A N 1
ATOM 1956 C CA . ARG A 1 271 ? -21.984 -14.016 -4.898 1 98.75 271 ARG A CA 1
ATOM 1957 C C . ARG A 1 271 ? -21.172 -14.867 -5.879 1 98.75 271 ARG A C 1
ATOM 1959 O O . ARG A 1 271 ? -20.062 -15.305 -5.562 1 98.75 271 ARG A O 1
ATOM 1966 N N . TRP A 1 272 ? -21.766 -15.188 -6.996 1 98.56 272 TRP A N 1
ATOM 1967 C CA . TRP A 1 272 ? -21.031 -15.945 -8.008 1 98.56 272 TRP A CA 1
ATOM 1968 C C . TRP A 1 272 ? -21.422 -15.492 -9.406 1 98.56 272 TRP A C 1
ATOM 1970 O O . TRP A 1 272 ? -22.484 -14.898 -9.609 1 98.56 272 TRP A O 1
ATOM 1980 N N . ALA A 1 273 ? -20.5 -15.609 -10.352 1 98.5 273 ALA A N 1
ATOM 1981 C CA . ALA A 1 273 ? -20.703 -15.305 -11.766 1 98.5 273 ALA A CA 1
ATOM 1982 C C . ALA A 1 273 ? -20.234 -16.453 -12.656 1 98.5 273 ALA A C 1
ATOM 1984 O O . ALA A 1 273 ? -19.266 -17.141 -12.328 1 98.5 273 ALA A O 1
ATOM 1985 N N . PRO A 1 274 ? -20.922 -16.703 -13.758 1 97.69 274 PRO A N 1
ATOM 1986 C CA . PRO A 1 274 ? -20.516 -17.781 -14.672 1 97.69 274 PRO A CA 1
ATOM 1987 C C . PRO A 1 274 ? -19.25 -17.453 -15.445 1 97.69 274 PRO A C 1
ATOM 1989 O O . PRO A 1 274 ? -18.719 -18.312 -16.156 1 97.69 274 PRO A O 1
ATOM 1992 N N . GLY A 1 275 ? -18.766 -16.344 -15.383 1 97.5 275 GLY A N 1
ATOM 1993 C CA . GLY A 1 275 ? -17.609 -15.75 -16.016 1 97.5 275 GLY A CA 1
ATOM 1994 C C . GLY A 1 275 ? -17.516 -14.25 -15.812 1 97.5 275 GLY A C 1
ATOM 1995 O O . GLY A 1 275 ? -18.375 -13.664 -15.148 1 97.5 275 GLY A O 1
ATOM 1996 N N . GLU A 1 276 ? -16.422 -13.695 -16.359 1 96.56 276 GLU A N 1
ATOM 1997 C CA . GLU A 1 276 ? -16.281 -12.25 -16.188 1 96.56 276 GLU A CA 1
ATOM 1998 C C . GLU A 1 276 ? -17.125 -11.484 -17.188 1 96.56 276 GLU A C 1
ATOM 2000 O O . GLU A 1 276 ? -17.328 -10.273 -17.047 1 96.56 276 GLU A O 1
ATOM 2005 N N . GLY A 1 277 ? -17.656 -12.055 -18.125 1 96.25 277 GLY A N 1
ATOM 2006 C CA . GLY A 1 277 ? -18.719 -11.445 -18.906 1 96.25 277 GLY A CA 1
ATOM 2007 C C . GLY A 1 277 ? -18.312 -11.156 -20.344 1 96.25 277 GLY A C 1
ATOM 2008 O O . GLY A 1 277 ? -19.141 -10.828 -21.188 1 96.25 277 GLY A O 1
ATOM 2009 N N . THR A 1 278 ? -17.031 -11.328 -20.703 1 96.12 278 THR A N 1
ATOM 2010 C CA . THR A 1 278 ? -16.609 -10.992 -22.062 1 96.12 278 THR A CA 1
ATOM 2011 C C . THR A 1 278 ? -16.266 -12.258 -22.844 1 96.12 278 THR A C 1
ATOM 2013 O O . THR A 1 278 ? -16.312 -12.266 -24.078 1 96.12 278 THR A O 1
ATOM 2016 N N . MET A 1 279 ? -15.867 -13.328 -22.234 1 97.75 279 MET A N 1
ATOM 2017 C CA . MET A 1 279 ? -15.453 -14.57 -22.891 1 97.75 279 MET A CA 1
ATOM 2018 C C . MET A 1 279 ? -16.328 -15.734 -22.453 1 97.75 279 MET A C 1
ATOM 2020 O O . MET A 1 279 ? -16.719 -15.82 -21.281 1 97.75 279 MET A O 1
ATOM 2024 N N . PRO A 1 280 ? -16.641 -16.656 -23.375 1 97.94 280 PRO A N 1
ATOM 2025 C CA . PRO A 1 280 ? -17.375 -17.859 -22.969 1 97.94 280 PRO A CA 1
ATOM 2026 C C . PRO A 1 280 ? -16.562 -18.781 -22.078 1 97.94 280 PRO A C 1
ATOM 2028 O O . PRO A 1 280 ? -15.32 -18.734 -22.094 1 97.94 280 PRO A O 1
ATOM 2031 N N . VAL A 1 281 ? -17.234 -19.609 -21.312 1 98.5 281 VAL A N 1
ATOM 2032 C CA . VAL A 1 281 ? -16.594 -20.562 -20.422 1 98.5 281 VAL A CA 1
ATOM 2033 C C . VAL A 1 281 ? -17.078 -21.984 -20.734 1 98.5 281 VAL A C 1
ATOM 2035 O O . VAL A 1 281 ? -18.25 -22.188 -21.031 1 98.5 281 VAL A O 1
ATOM 2038 N N . ASP A 1 282 ? -16.156 -22.906 -20.703 1 98.19 282 ASP A N 1
ATOM 2039 C CA . ASP A 1 282 ? -16.469 -24.312 -20.906 1 98.19 282 ASP A CA 1
ATOM 2040 C C . ASP A 1 282 ? -17.594 -24.766 -19.984 1 98.19 282 ASP A C 1
ATOM 2042 O O . ASP A 1 282 ? -17.625 -24.391 -18.797 1 98.19 282 ASP A O 1
ATOM 2046 N N . GLU A 1 283 ? -18.5 -25.641 -20.469 1 97.75 283 GLU A N 1
ATOM 2047 C CA . GLU A 1 283 ? -19.703 -26.031 -19.734 1 97.75 283 GLU A CA 1
ATOM 2048 C C . GLU A 1 283 ? -19.359 -26.828 -18.484 1 97.75 283 GLU A C 1
ATOM 2050 O O . GLU A 1 283 ? -20.062 -26.734 -17.469 1 97.75 283 GLU A O 1
ATOM 2055 N N . GLU A 1 284 ? -18.375 -27.672 -18.531 1 97.69 284 GLU A N 1
ATOM 2056 C CA . GLU A 1 284 ? -17.984 -28.453 -17.375 1 97.69 284 GLU A CA 1
ATOM 2057 C C . GLU A 1 284 ? -17.453 -27.562 -16.25 1 97.69 284 GLU A C 1
ATOM 2059 O O . GLU A 1 284 ? -17.719 -27.797 -15.078 1 97.69 284 GLU A O 1
ATOM 2064 N N . ILE A 1 285 ? -16.672 -26.562 -16.656 1 98.38 285 ILE A N 1
ATOM 2065 C CA . ILE A 1 285 ? -16.172 -25.594 -15.688 1 98.38 285 ILE A CA 1
ATOM 2066 C C . ILE A 1 285 ? -17.344 -24.828 -15.062 1 98.38 285 ILE A C 1
ATOM 2068 O O . ILE A 1 285 ? -17.422 -24.688 -13.844 1 98.38 285 ILE A O 1
ATOM 2072 N N . LEU A 1 286 ? -18.234 -24.375 -15.922 1 98 286 LEU A N 1
ATOM 2073 C CA . LEU A 1 286 ? -19.391 -23.609 -15.453 1 98 286 LEU A CA 1
ATOM 2074 C C . LEU A 1 286 ? -20.219 -24.422 -14.469 1 98 286 LEU A C 1
ATOM 2076 O O . LEU A 1 286 ? -20.641 -23.906 -13.438 1 98 286 LEU A O 1
ATOM 2080 N N . ALA A 1 287 ? -20.438 -25.656 -14.773 1 97.69 287 ALA A N 1
ATOM 2081 C CA . ALA A 1 287 ? -21.219 -26.547 -13.906 1 97.69 287 ALA A CA 1
ATOM 2082 C C . ALA A 1 287 ? -20.531 -26.719 -12.555 1 97.69 287 ALA A C 1
ATOM 2084 O O . ALA A 1 287 ? -21.203 -26.719 -11.516 1 97.69 287 ALA A O 1
ATOM 2085 N N . ALA A 1 288 ? -19.234 -26.922 -12.594 1 97 288 ALA A N 1
ATOM 2086 C CA . ALA A 1 288 ? -18.484 -27.109 -11.359 1 97 288 ALA A CA 1
ATOM 2087 C C . ALA A 1 288 ? -18.531 -25.859 -10.492 1 97 288 ALA A C 1
ATOM 2089 O O . ALA A 1 288 ? -18.703 -25.938 -9.281 1 97 288 ALA A O 1
ATOM 2090 N N . VAL A 1 289 ? -18.359 -24.703 -11.086 1 97.56 289 VAL A N 1
ATOM 2091 C CA . VAL A 1 289 ? -18.359 -23.438 -10.375 1 97.56 289 VAL A CA 1
ATOM 2092 C C . VAL A 1 289 ? -19.75 -23.172 -9.797 1 97.56 289 VAL A C 1
ATOM 2094 O O . VAL A 1 289 ? -19.875 -22.75 -8.648 1 97.56 289 VAL A O 1
ATOM 2097 N N . ARG A 1 290 ? -20.766 -23.438 -10.578 1 97.44 290 ARG A N 1
ATOM 2098 C CA . ARG A 1 290 ? -22.141 -23.281 -10.109 1 97.44 290 ARG A CA 1
ATOM 2099 C C . ARG A 1 290 ? -22.406 -24.188 -8.914 1 97.44 290 ARG A C 1
ATOM 2101 O O . ARG A 1 290 ? -23.047 -23.766 -7.945 1 97.44 290 ARG A O 1
ATOM 2108 N N . SER A 1 291 ? -21.953 -25.391 -9 1 96.94 291 SER A N 1
ATOM 2109 C CA . SER A 1 291 ? -22.141 -26.328 -7.902 1 96.94 291 SER A CA 1
ATOM 2110 C C . SER A 1 291 ? -21.484 -25.828 -6.625 1 96.94 291 SER A C 1
ATOM 2112 O O . SER A 1 291 ? -22.078 -25.891 -5.543 1 96.94 291 SER A O 1
ATOM 2114 N N . ALA A 1 292 ? -20.25 -25.328 -6.762 1 97.25 292 ALA A N 1
ATOM 2115 C CA . ALA A 1 292 ? -19.531 -24.766 -5.617 1 97.25 292 ALA A CA 1
ATOM 2116 C C . ALA A 1 292 ? -20.297 -23.578 -5.039 1 97.25 292 ALA A C 1
ATOM 2118 O O . ALA A 1 292 ? -20.453 -23.453 -3.82 1 97.25 292 ALA A O 1
ATOM 2119 N N . ALA A 1 293 ? -20.797 -22.703 -5.887 1 97.81 293 ALA A N 1
ATOM 2120 C CA . ALA A 1 293 ? -21.547 -21.531 -5.465 1 97.81 293 ALA A CA 1
ATOM 2121 C C . ALA A 1 293 ? -22.828 -21.938 -4.75 1 97.81 293 ALA A C 1
ATOM 2123 O O . ALA A 1 293 ? -23.172 -21.375 -3.705 1 97.81 293 ALA A O 1
ATOM 2124 N N . ASN A 1 294 ? -23.516 -22.891 -5.32 1 96.88 294 ASN A N 1
ATOM 2125 C CA . ASN A 1 294 ? -24.781 -23.375 -4.75 1 96.88 294 ASN A CA 1
ATOM 2126 C C . ASN A 1 294 ? -24.562 -23.969 -3.359 1 96.88 294 ASN A C 1
ATOM 2128 O O . ASN A 1 294 ? -25.438 -23.828 -2.492 1 96.88 294 ASN A O 1
ATOM 2132 N N . SER A 1 295 ? -23.484 -24.625 -3.227 1 96.12 295 SER A N 1
ATOM 2133 C CA . SER A 1 295 ? -23.203 -25.25 -1.938 1 96.12 295 SER A CA 1
ATOM 2134 C C . SER A 1 295 ? -23.078 -24.219 -0.833 1 96.12 295 SER A C 1
ATOM 2136 O O . SER A 1 295 ? -23.156 -24.547 0.352 1 96.12 295 SER A O 1
ATOM 2138 N N . LEU A 1 296 ? -22.906 -22.922 -1.139 1 97.44 296 LEU A N 1
ATOM 2139 C CA . LEU A 1 296 ? -22.75 -21.844 -0.178 1 97.44 296 LEU A CA 1
ATOM 2140 C C . LEU A 1 296 ? -23.969 -20.906 -0.223 1 97.44 296 LEU A C 1
ATOM 2142 O O . LEU A 1 296 ? -23.953 -19.828 0.376 1 97.44 296 LEU A O 1
ATOM 2146 N N . ASP A 1 297 ? -24.969 -21.281 -0.979 1 97.19 297 ASP A N 1
ATOM 2147 C CA . ASP A 1 297 ? -26.156 -20.453 -1.196 1 97.19 297 ASP A CA 1
ATOM 2148 C C . ASP A 1 297 ? -25.766 -19.078 -1.726 1 97.19 297 ASP A C 1
ATOM 2150 O O . ASP A 1 297 ? -26.312 -18.062 -1.275 1 97.19 297 ASP A O 1
ATOM 2154 N N . ALA A 1 298 ? -24.797 -19.047 -2.609 1 98.19 298 ALA A N 1
ATOM 2155 C CA . ALA A 1 298 ? -24.344 -17.797 -3.191 1 98.19 298 ALA A CA 1
ATOM 2156 C C . ALA A 1 298 ? -25.391 -17.219 -4.145 1 98.19 298 ALA A C 1
ATOM 2158 O O . ALA A 1 298 ? -26.047 -17.969 -4.883 1 98.19 298 ALA A O 1
ATOM 2159 N N . SER A 1 299 ? -25.562 -15.898 -4.09 1 97.94 299 SER A N 1
ATOM 2160 C CA . SER A 1 299 ? -26.438 -15.227 -5.039 1 97.94 299 SER A CA 1
ATOM 2161 C C . SER A 1 299 ? -25.703 -14.883 -6.332 1 97.94 299 SER A C 1
ATOM 2163 O O . SER A 1 299 ? -24.484 -14.766 -6.34 1 97.94 299 SER A O 1
ATOM 2165 N N . GLU A 1 300 ? -26.406 -14.797 -7.391 1 97.31 300 GLU A N 1
ATOM 2166 C CA . GLU A 1 300 ? -25.797 -14.453 -8.664 1 97.31 300 GLU A CA 1
ATOM 2167 C C . GLU A 1 300 ? -25.328 -13 -8.68 1 97.31 300 GLU A C 1
ATOM 2169 O O . GLU A 1 300 ? -26.031 -12.109 -8.18 1 97.31 300 GLU A O 1
ATOM 2174 N N . TYR A 1 301 ? -24.141 -12.773 -9.141 1 97.5 301 TYR A N 1
ATOM 2175 C CA . TYR A 1 301 ? -23.625 -11.422 -9.359 1 97.5 301 TYR A CA 1
ATOM 2176 C C . TYR A 1 301 ? -24.344 -10.742 -10.523 1 97.5 301 TYR A C 1
ATOM 2178 O O . TYR A 1 301 ? -24.375 -11.281 -11.633 1 97.5 301 TYR A O 1
ATOM 2186 N N . ASP A 1 302 ? -24.906 -9.594 -10.352 1 94.12 302 ASP A N 1
ATOM 2187 C CA . ASP A 1 302 ? -25.641 -8.883 -11.391 1 94.12 302 ASP A CA 1
ATOM 2188 C C . ASP A 1 302 ? -25.047 -7.5 -11.641 1 94.12 302 ASP A C 1
ATOM 2190 O O . ASP A 1 302 ? -25.719 -6.621 -12.188 1 94.12 302 ASP A O 1
ATOM 2194 N N . GLY A 1 303 ? -23.859 -7.297 -11.258 1 95.44 303 GLY A N 1
ATOM 2195 C CA . GLY A 1 303 ? -23.203 -6.012 -11.438 1 95.44 303 GLY A CA 1
ATOM 2196 C C . GLY A 1 303 ? -22.703 -5.785 -12.852 1 95.44 303 GLY A C 1
ATOM 2197 O O . GLY A 1 303 ? -22.703 -6.711 -13.664 1 95.44 303 GLY A O 1
ATOM 2198 N N . LEU A 1 304 ? -22.266 -4.562 -13.156 1 95.88 304 LEU A N 1
ATOM 2199 C CA . LEU A 1 304 ? -21.859 -4.168 -14.5 1 95.88 304 LEU A CA 1
ATOM 2200 C C . LEU A 1 304 ? -20.359 -3.932 -14.57 1 95.88 304 LEU A C 1
ATOM 2202 O O . LEU A 1 304 ? -19.781 -3.811 -15.656 1 95.88 304 LEU A O 1
ATOM 2206 N N . ALA A 1 305 ? -19.656 -3.988 -13.461 1 97.69 305 ALA A N 1
ATOM 2207 C CA . ALA A 1 305 ? -18.234 -3.605 -13.414 1 97.69 305 ALA A CA 1
ATOM 2208 C C . ALA A 1 305 ? -17.344 -4.727 -13.938 1 97.69 305 ALA A C 1
ATOM 2210 O O . ALA A 1 305 ? -16.344 -4.469 -14.602 1 97.69 305 ALA A O 1
ATOM 2211 N N . LEU A 1 306 ? -17.719 -5.934 -13.68 1 97 306 LEU A N 1
ATOM 2212 C CA . LEU A 1 306 ? -16.844 -7.082 -13.914 1 97 306 LEU A CA 1
ATOM 2213 C C . LEU A 1 306 ? -16.5 -7.207 -15.398 1 97 306 LEU A C 1
ATOM 2215 O O . LEU A 1 306 ? -15.32 -7.332 -15.75 1 97 306 LEU A O 1
ATOM 2219 N N . PRO A 1 307 ? -17.406 -7.043 -16.344 1 96.19 307 PRO A N 1
ATOM 2220 C CA . PRO A 1 307 ? -17.047 -7.156 -17.766 1 96.19 307 PRO A CA 1
ATOM 2221 C C . PRO A 1 307 ? -16.141 -6.027 -18.234 1 96.19 307 PRO A C 1
ATOM 2223 O O . PRO A 1 307 ? -15.375 -6.203 -19.203 1 96.19 307 PRO A O 1
ATOM 2226 N N . ARG A 1 308 ? -16.203 -4.926 -17.547 1 98.19 308 ARG A N 1
ATOM 2227 C CA . ARG A 1 308 ? -15.367 -3.783 -17.922 1 98.19 308 ARG A CA 1
ATOM 2228 C C . ARG A 1 308 ? -13.922 -3.988 -17.484 1 98.19 308 ARG A C 1
ATOM 2230 O O . ARG A 1 308 ? -13.016 -3.344 -18.016 1 98.19 308 ARG A O 1
ATOM 2237 N N . ALA A 1 309 ? -13.758 -4.867 -16.547 1 98.44 309 ALA A N 1
ATOM 2238 C CA . ALA A 1 309 ? -12.438 -5.047 -15.945 1 98.44 309 ALA A CA 1
ATOM 2239 C C . ALA A 1 309 ? -11.469 -5.699 -16.938 1 98.44 309 ALA A C 1
ATOM 2241 O O . ALA A 1 309 ? -10.336 -5.234 -17.109 1 98.44 309 ALA A O 1
ATOM 2242 N N . ASN A 1 310 ? -11.906 -6.754 -17.609 1 96.38 310 ASN A N 1
ATOM 2243 C CA . ASN A 1 310 ? -11.047 -7.398 -18.594 1 96.38 310 ASN A CA 1
ATOM 2244 C C . ASN A 1 310 ? -10.695 -6.445 -19.734 1 96.38 310 ASN A C 1
ATOM 2246 O O . ASN A 1 310 ? -9.562 -6.441 -20.219 1 96.38 310 ASN A O 1
ATOM 2250 N N . VAL A 1 311 ? -11.648 -5.656 -20.156 1 96.94 311 VAL A N 1
ATOM 2251 C CA . VAL A 1 311 ? -11.438 -4.684 -21.219 1 96.94 311 VAL A CA 1
ATOM 2252 C C . VAL A 1 311 ? -10.383 -3.664 -20.781 1 96.94 311 VAL A C 1
ATOM 2254 O O . VAL A 1 311 ? -9.469 -3.352 -21.547 1 96.94 311 VAL A O 1
ATOM 2257 N N . LEU A 1 312 ? -10.539 -3.221 -19.594 1 98.12 312 LEU A N 1
ATOM 2258 C CA . LEU A 1 312 ? -9.586 -2.244 -19.078 1 98.12 312 LEU A CA 1
ATOM 2259 C C . LEU A 1 312 ? -8.195 -2.854 -18.953 1 98.12 312 LEU A C 1
ATOM 2261 O O . LEU A 1 312 ? -7.191 -2.18 -19.203 1 98.12 312 LEU A O 1
ATOM 2265 N N . PHE A 1 313 ? -8.133 -4.113 -18.531 1 97.5 313 PHE A N 1
ATOM 2266 C CA . PHE A 1 313 ? -6.852 -4.809 -18.484 1 97.5 313 PHE A CA 1
ATOM 2267 C C . PHE A 1 313 ? -6.148 -4.727 -19.844 1 97.5 313 PHE A C 1
ATOM 2269 O O . PHE A 1 313 ? -4.973 -4.359 -19.906 1 97.5 313 PHE A O 1
ATOM 2276 N N . GLY A 1 314 ? -6.906 -5.059 -20.891 1 94.31 314 GLY A N 1
ATOM 2277 C CA . GLY A 1 314 ? -6.344 -5 -22.234 1 94.31 314 GLY A CA 1
ATOM 2278 C C . GLY A 1 314 ? -5.902 -3.605 -22.641 1 94.31 314 GLY A C 1
ATOM 2279 O O . GLY A 1 314 ? -4.844 -3.434 -23.234 1 94.31 314 GLY A O 1
ATOM 2280 N N . ALA A 1 315 ? -6.648 -2.613 -22.281 1 94.56 315 ALA A N 1
ATOM 2281 C CA . ALA A 1 315 ? -6.336 -1.229 -22.625 1 94.56 315 ALA A CA 1
ATOM 2282 C C . ALA A 1 315 ? -5.055 -0.771 -21.938 1 94.56 315 ALA A C 1
ATOM 2284 O O . ALA A 1 315 ? -4.176 -0.182 -22.562 1 94.56 315 ALA A O 1
ATOM 2285 N N . LEU A 1 316 ? -4.949 -1.066 -20.656 1 94.62 316 LEU A N 1
ATOM 2286 C CA . LEU A 1 316 ? -3.766 -0.678 -19.891 1 94.62 316 LEU A CA 1
ATOM 2287 C C . LEU A 1 316 ? -2.525 -1.394 -20.422 1 94.62 316 LEU A C 1
ATOM 2289 O O . LEU A 1 316 ? -1.458 -0.788 -20.531 1 94.62 316 LEU A O 1
ATOM 2293 N N . ARG A 1 317 ? -2.67 -2.633 -20.703 1 92.19 317 ARG A N 1
ATOM 2294 C CA . ARG A 1 317 ? -1.549 -3.393 -21.234 1 92.19 317 ARG A CA 1
ATOM 2295 C C . ARG A 1 317 ? -1.078 -2.807 -22.562 1 92.19 317 ARG A C 1
ATOM 2297 O O . ARG A 1 317 ? 0.122 -2.762 -22.844 1 92.19 317 ARG A O 1
ATOM 2304 N N . SER A 1 318 ? -1.969 -2.312 -23.391 1 90.25 318 SER A N 1
ATOM 2305 C CA . SER A 1 318 ? -1.673 -1.824 -24.734 1 90.25 318 SER A CA 1
ATOM 2306 C C . SER A 1 318 ? -0.86 -0.535 -24.688 1 90.25 318 SER A C 1
ATOM 2308 O O . SER A 1 318 ? -0.24 -0.15 -25.672 1 90.25 318 SER A O 1
ATOM 2310 N N . VAL A 1 319 ? -0.868 0.142 -23.531 1 89.56 319 VAL A N 1
ATOM 2311 C CA . VAL A 1 319 ? -0.193 1.435 -23.484 1 89.56 319 VAL A CA 1
ATOM 2312 C C . VAL A 1 319 ? 1.102 1.31 -22.688 1 89.56 319 VAL A C 1
ATOM 2314 O O . VAL A 1 319 ? 1.78 2.307 -22.422 1 89.56 319 VAL A O 1
ATOM 2317 N N . GLU A 1 320 ? 1.413 0.144 -22.25 1 89.88 320 GLU A N 1
ATOM 2318 C CA . GLU A 1 320 ? 2.695 -0.053 -21.578 1 89.88 320 GLU A CA 1
ATOM 2319 C C . GLU A 1 320 ? 3.855 0.059 -22.562 1 89.88 320 GLU A C 1
ATOM 2321 O O . GLU A 1 320 ? 3.775 -0.442 -23.688 1 89.88 320 GLU A O 1
ATOM 2326 N N . THR A 1 321 ? 4.949 0.681 -22.125 1 89.31 321 THR A N 1
ATOM 2327 C CA . THR A 1 321 ? 6.074 0.901 -23.031 1 89.31 321 THR A CA 1
ATOM 2328 C C . THR A 1 321 ? 7.008 -0.306 -23.031 1 89.31 321 THR A C 1
ATOM 2330 O O . THR A 1 321 ? 7.812 -0.472 -23.953 1 89.31 321 THR A O 1
ATOM 2333 N N . HIS A 1 322 ? 6.992 -1.114 -21.953 1 91 322 HIS A N 1
ATOM 2334 C CA . HIS A 1 322 ? 7.879 -2.256 -21.766 1 91 322 HIS A CA 1
ATOM 2335 C C . HIS A 1 322 ? 9.344 -1.818 -21.75 1 91 322 HIS A C 1
ATOM 2337 O O . HIS A 1 322 ? 10.203 -2.51 -22.297 1 91 322 HIS A O 1
ATOM 2343 N N . ALA A 1 323 ? 9.562 -0.624 -21.172 1 88.69 323 ALA A N 1
ATOM 2344 C CA . ALA A 1 323 ? 10.906 -0.061 -21.109 1 88.69 323 ALA A CA 1
ATOM 2345 C C . ALA A 1 323 ? 11.867 -1.005 -20.391 1 88.69 323 ALA A C 1
ATOM 2347 O O . ALA A 1 323 ? 13.047 -1.081 -20.75 1 88.69 323 ALA A O 1
ATOM 2348 N N . ASP A 1 324 ? 11.398 -1.724 -19.469 1 89.94 324 ASP A N 1
ATOM 2349 C CA . ASP A 1 324 ? 12.219 -2.646 -18.688 1 89.94 324 ASP A CA 1
ATOM 2350 C C . ASP A 1 324 ? 12.719 -3.803 -19.562 1 89.94 324 ASP A C 1
ATOM 2352 O O . ASP A 1 324 ? 13.875 -4.215 -19.453 1 89.94 324 ASP A O 1
ATOM 2356 N N . ILE A 1 325 ? 11.875 -4.324 -20.422 1 91.12 325 ILE A N 1
ATOM 2357 C CA . ILE A 1 325 ? 12.273 -5.391 -21.344 1 91.12 325 ILE A CA 1
ATOM 2358 C C . ILE A 1 325 ? 13.219 -4.836 -22.406 1 91.12 325 ILE A C 1
ATOM 2360 O O . ILE A 1 325 ? 14.227 -5.461 -22.734 1 91.12 325 ILE A O 1
ATOM 2364 N N . HIS A 1 326 ? 12.914 -3.631 -22.875 1 88.06 326 HIS A N 1
ATOM 2365 C CA . HIS A 1 326 ? 13.773 -2.988 -23.875 1 88.06 326 HIS A CA 1
ATOM 2366 C C . HIS A 1 326 ? 15.18 -2.764 -23.312 1 88.06 326 HIS A C 1
ATOM 2368 O O . HIS A 1 326 ? 16.172 -2.934 -24.031 1 88.06 326 HIS A O 1
ATOM 2374 N N . SER A 1 327 ? 15.195 -2.383 -22.078 1 85.38 327 SER A N 1
ATOM 2375 C CA . SER A 1 327 ? 16.484 -2.094 -21.453 1 85.38 327 SER A CA 1
ATOM 2376 C C . SER A 1 327 ? 17.344 -3.35 -21.344 1 85.38 327 SER A C 1
ATOM 2378 O O . SER A 1 327 ? 18.562 -3.273 -21.375 1 85.38 327 SER A O 1
ATOM 2380 N N . LEU A 1 328 ? 16.734 -4.484 -21.188 1 84.06 328 LEU A N 1
ATOM 2381 C CA . LEU A 1 328 ? 17.453 -5.746 -21.062 1 84.06 328 LEU A CA 1
ATOM 2382 C C . LEU A 1 328 ? 17.969 -6.199 -22.422 1 84.06 328 LEU A C 1
ATOM 2384 O O . LEU A 1 328 ? 18.984 -6.906 -22.516 1 84.06 328 LEU A O 1
ATOM 2388 N N . ALA A 1 329 ? 17.344 -5.887 -23.5 1 78.88 329 ALA A N 1
ATOM 2389 C CA . ALA A 1 329 ? 17.75 -6.277 -24.844 1 78.88 329 ALA A CA 1
ATOM 2390 C C . ALA A 1 329 ? 19 -5.52 -25.281 1 78.88 329 ALA A C 1
ATOM 2392 O O . ALA A 1 329 ? 19.75 -5.992 -26.141 1 78.88 329 ALA A O 1
ATOM 2393 N N . ALA A 1 330 ? 19.672 -4.613 -24.391 1 64.5 330 ALA A N 1
ATOM 2394 C CA . ALA A 1 330 ? 20.859 -3.795 -24.562 1 64.5 330 ALA A CA 1
ATOM 2395 C C . ALA A 1 330 ? 21.172 -3.578 -26.031 1 64.5 330 ALA A C 1
ATOM 2397 O O . ALA A 1 330 ? 22.328 -3.762 -26.469 1 64.5 330 ALA A O 1
ATOM 2398 N N . GLY A 1 331 ? 20.266 -3.127 -26.891 1 59.12 331 GLY A N 1
ATOM 2399 C CA . GLY A 1 331 ? 20.578 -2.857 -28.281 1 59.12 331 GLY A CA 1
ATOM 2400 C C . GLY A 1 331 ? 20.859 -4.113 -29.094 1 59.12 331 GLY A C 1
ATOM 2401 O O . GLY A 1 331 ? 21.062 -4.051 -30.297 1 59.12 331 GLY A O 1
ATOM 2402 N N . SER A 1 332 ? 21.203 -5.152 -28.359 1 58.47 332 SER A N 1
ATOM 2403 C CA . SER A 1 332 ? 21.516 -6.359 -29.125 1 58.47 332 SER A CA 1
ATOM 2404 C C . SER A 1 332 ? 20.234 -7.066 -29.594 1 58.47 332 SER A C 1
ATOM 2406 O O . SER A 1 332 ? 19.234 -7.078 -28.875 1 58.47 332 SER A O 1
ATOM 2408 N N . VAL A 1 333 ? 20.078 -7.059 -30.797 1 54.25 333 VAL A N 1
ATOM 2409 C CA . VAL A 1 333 ? 18.984 -7.762 -31.453 1 54.25 333 VAL A CA 1
ATOM 2410 C C . VAL A 1 333 ? 18.891 -9.188 -30.922 1 54.25 333 VAL A C 1
ATOM 2412 O O . VAL A 1 333 ? 19.594 -10.086 -31.391 1 54.25 333 VAL A O 1
ATOM 2415 N N . HIS A 1 334 ? 18.922 -9.312 -29.609 1 62.28 334 HIS A N 1
ATOM 2416 C CA . HIS A 1 334 ? 18.609 -10.664 -29.172 1 62.28 334 HIS A CA 1
ATOM 2417 C C . HIS A 1 334 ? 17.203 -11.07 -29.578 1 62.28 334 HIS A C 1
ATOM 2419 O O . HIS A 1 334 ? 16.312 -10.211 -29.719 1 62.28 334 HIS A O 1
ATOM 2425 N N . SER A 1 335 ? 17 -12.289 -30.156 1 77.75 335 SER A N 1
ATOM 2426 C CA . SER A 1 335 ? 15.75 -12.812 -30.688 1 77.75 335 SER A CA 1
ATOM 2427 C C . SER A 1 335 ? 14.773 -13.172 -29.578 1 77.75 335 SER A C 1
ATOM 2429 O O . SER A 1 335 ? 14.984 -14.148 -28.859 1 77.75 335 SER A O 1
ATOM 2431 N N . PHE A 1 336 ? 13.984 -12.227 -29.156 1 88.75 336 PHE A N 1
ATOM 2432 C CA . PHE A 1 336 ? 12.828 -12.562 -28.344 1 88.75 336 PHE A CA 1
ATOM 2433 C C . PHE A 1 336 ? 11.93 -13.555 -29.062 1 88.75 336 PHE A C 1
ATOM 2435 O O . PHE A 1 336 ? 11.984 -13.68 -30.297 1 88.75 336 PHE A O 1
ATOM 2442 N N . ASP A 1 337 ? 11.305 -14.359 -28.25 1 90.81 337 ASP A N 1
ATOM 2443 C CA . ASP A 1 337 ? 10.359 -15.273 -28.875 1 90.81 337 ASP A CA 1
ATOM 2444 C C . ASP A 1 337 ? 9.18 -14.516 -29.469 1 90.81 337 ASP A C 1
ATOM 2446 O O . ASP A 1 337 ? 9.125 -13.289 -29.406 1 90.81 337 ASP A O 1
ATOM 2450 N N . ALA A 1 338 ? 8.297 -15.242 -30.078 1 86.69 338 ALA A N 1
ATOM 2451 C CA . ALA A 1 338 ? 7.207 -14.656 -30.844 1 86.69 338 ALA A CA 1
ATOM 2452 C C . ALA A 1 338 ? 6.273 -13.844 -29.953 1 86.69 338 ALA A C 1
ATOM 2454 O O . ALA A 1 338 ? 5.773 -12.789 -30.359 1 86.69 338 ALA A O 1
ATOM 2455 N N . ASP A 1 339 ? 6.055 -14.273 -28.75 1 87.94 339 ASP A N 1
ATOM 2456 C CA . ASP A 1 339 ? 5.141 -13.586 -27.828 1 87.94 339 ASP A CA 1
ATOM 2457 C C . ASP A 1 339 ? 5.688 -12.219 -27.438 1 87.94 339 ASP A C 1
ATOM 2459 O O . ASP A 1 339 ? 4.973 -11.219 -27.5 1 87.94 339 ASP A O 1
ATOM 2463 N N . ILE A 1 340 ? 6.938 -12.164 -27.062 1 90.19 340 ILE A N 1
ATOM 2464 C CA . ILE A 1 340 ? 7.57 -10.922 -26.656 1 90.19 340 ILE A CA 1
ATOM 2465 C C . ILE A 1 340 ? 7.688 -9.984 -27.859 1 90.19 340 ILE A C 1
ATOM 2467 O O . ILE A 1 340 ? 7.426 -8.781 -27.734 1 90.19 340 ILE A O 1
ATOM 2471 N N . THR A 1 341 ? 8.039 -10.547 -28.984 1 88.25 341 THR A N 1
ATOM 2472 C CA . THR A 1 341 ? 8.148 -9.75 -30.203 1 88.25 341 THR A CA 1
ATOM 2473 C C . THR A 1 341 ? 6.816 -9.078 -30.531 1 88.25 341 THR A C 1
ATOM 2475 O O . THR A 1 341 ? 6.773 -7.883 -30.812 1 88.25 341 THR A O 1
ATOM 2478 N N . ALA A 1 342 ? 5.766 -9.844 -30.406 1 86.25 342 ALA A N 1
ATOM 2479 C CA . ALA A 1 342 ? 4.434 -9.312 -30.672 1 86.25 342 ALA A CA 1
ATOM 2480 C C . ALA A 1 342 ? 4.055 -8.234 -29.656 1 86.25 342 ALA A C 1
ATOM 2482 O O . ALA A 1 342 ? 3.477 -7.207 -30.016 1 86.25 342 ALA A O 1
ATOM 2483 N N . MET A 1 343 ? 4.359 -8.492 -28.453 1 87 343 MET A N 1
ATOM 2484 C CA . MET A 1 343 ? 4.051 -7.559 -27.375 1 87 343 MET A CA 1
ATOM 2485 C C . MET A 1 343 ? 4.785 -6.234 -27.578 1 87 343 MET A C 1
ATOM 2487 O O . MET A 1 343 ? 4.184 -5.164 -27.453 1 87 343 MET A O 1
ATOM 2491 N N . LEU A 1 344 ? 6.047 -6.293 -27.891 1 86.56 344 LEU A N 1
ATOM 2492 C CA . LEU A 1 344 ? 6.859 -5.098 -28.094 1 86.56 344 LEU A CA 1
ATOM 2493 C C . LEU A 1 344 ? 6.406 -4.332 -29.328 1 86.56 344 LEU A C 1
ATOM 2495 O O . LEU A 1 344 ? 6.418 -3.1 -29.344 1 86.56 344 LEU A O 1
ATOM 2499 N N . ALA A 1 345 ? 5.945 -5.043 -30.312 1 84.06 345 ALA A N 1
ATOM 2500 C CA . ALA A 1 345 ? 5.48 -4.418 -31.547 1 84.06 345 ALA A CA 1
ATOM 2501 C C . ALA A 1 345 ? 4.164 -3.676 -31.328 1 84.06 345 ALA A C 1
ATOM 2503 O O . ALA A 1 345 ? 3.906 -2.656 -31.969 1 84.06 345 ALA A O 1
ATOM 2504 N N . ALA A 1 346 ? 3.41 -4.199 -30.406 1 80.88 346 ALA A N 1
ATOM 2505 C CA . ALA A 1 346 ? 2.104 -3.611 -30.125 1 80.88 346 ALA A CA 1
ATOM 2506 C C . ALA A 1 346 ? 2.24 -2.369 -29.25 1 80.88 346 ALA A C 1
ATOM 2508 O O . ALA A 1 346 ? 1.338 -1.529 -29.203 1 80.88 346 ALA A O 1
ATOM 2509 N N . GLY A 1 347 ? 3.322 -2.34 -28.578 1 76.38 347 GLY A N 1
ATOM 2510 C CA . GLY A 1 347 ? 3.52 -1.226 -27.672 1 76.38 347 GLY A CA 1
ATOM 2511 C C . GLY A 1 347 ? 3.82 0.082 -28.375 1 76.38 347 GLY A C 1
ATOM 2512 O O . GLY A 1 347 ? 4.543 0.1 -29.375 1 76.38 347 GLY A O 1
ATOM 2513 N N . HIS A 1 348 ? 2.986 1.129 -28.125 1 75.62 348 HIS A N 1
ATOM 2514 C CA . HIS A 1 348 ? 3.225 2.469 -28.641 1 75.62 348 HIS A CA 1
ATOM 2515 C C . HIS A 1 348 ? 3.295 3.496 -27.516 1 75.62 348 HIS A C 1
ATOM 2517 O O . HIS A 1 348 ? 2.541 3.408 -26.547 1 75.62 348 HIS A O 1
ATOM 2523 N N . ASP A 1 349 ? 4.277 4.262 -27.719 1 78.31 349 ASP A N 1
ATOM 2524 C CA . ASP A 1 349 ? 4.328 5.391 -26.797 1 78.31 349 ASP A CA 1
ATOM 2525 C C . ASP A 1 349 ? 3.088 6.27 -26.938 1 78.31 349 ASP A C 1
ATOM 2527 O O . ASP A 1 349 ? 2.625 6.527 -28.047 1 78.31 349 ASP A O 1
ATOM 2531 N N . ARG A 1 350 ? 2.455 6.422 -25.781 1 87.69 350 ARG A N 1
ATOM 2532 C CA . ARG A 1 350 ? 1.257 7.25 -25.719 1 87.69 350 ARG A CA 1
ATOM 2533 C C . ARG A 1 350 ? 1.493 8.492 -24.875 1 87.69 350 ARG A C 1
ATOM 2535 O O . ARG A 1 350 ? 2.518 8.602 -24.203 1 87.69 350 ARG A O 1
ATOM 2542 N N . SER A 1 351 ? 0.565 9.414 -25 1 91.25 351 SER A N 1
ATOM 2543 C CA . SER A 1 351 ? 0.666 10.602 -24.156 1 91.25 351 SER A CA 1
ATOM 2544 C C . SER A 1 351 ? 0.413 10.258 -22.688 1 91.25 351 SER A C 1
ATOM 2546 O O . SER A 1 351 ? -0.335 9.328 -22.391 1 91.25 351 SER A O 1
ATOM 2548 N N . SER A 1 352 ? 1.083 11 -21.844 1 90.81 352 SER A N 1
ATOM 2549 C CA . SER A 1 352 ? 0.861 10.797 -20.406 1 90.81 352 SER A CA 1
ATOM 2550 C C . SER A 1 352 ? -0.6 11.031 -20.047 1 90.81 352 SER A C 1
ATOM 2552 O O . SER A 1 352 ? -1.135 10.367 -19.156 1 90.81 352 SER A O 1
ATOM 2554 N N . ALA A 1 353 ? -1.271 11.883 -20.75 1 91.12 353 ALA A N 1
ATOM 2555 C CA . ALA A 1 353 ? -2.68 12.172 -20.5 1 91.12 353 ALA A CA 1
ATOM 2556 C C . ALA A 1 353 ? -3.547 10.945 -20.766 1 91.12 353 ALA A C 1
ATOM 2558 O O . ALA A 1 353 ? -4.465 10.648 -19.984 1 91.12 353 ALA A O 1
ATOM 2559 N N . GLU A 1 354 ? -3.219 10.273 -21.812 1 92.44 354 GLU A N 1
ATOM 2560 C CA . GLU A 1 354 ? -3.965 9.062 -22.156 1 92.44 354 GLU A CA 1
ATOM 2561 C C . GLU A 1 354 ? -3.766 7.977 -21.109 1 92.44 354 GLU A C 1
ATOM 2563 O O . GLU A 1 354 ? -4.723 7.312 -20.703 1 92.44 354 GLU A O 1
ATOM 2568 N N . VAL A 1 355 ? -2.537 7.812 -20.703 1 93.69 355 VAL A N 1
ATOM 2569 C CA . VAL A 1 355 ? -2.213 6.789 -19.719 1 93.69 355 VAL A CA 1
ATOM 25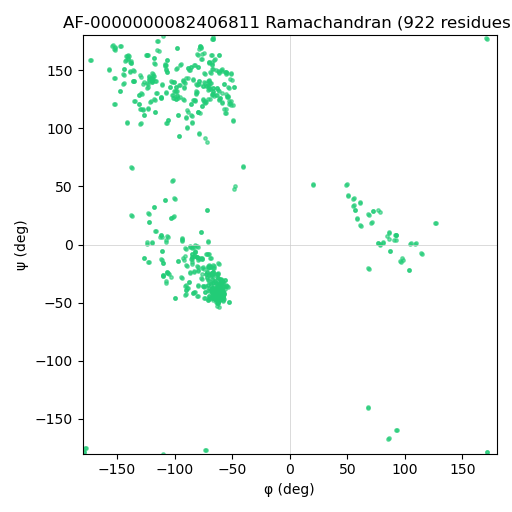70 C C . VAL A 1 355 ? -2.877 7.129 -18.391 1 93.69 355 VAL A C 1
ATOM 2572 O O . VAL A 1 355 ? -3.5 6.27 -17.766 1 93.69 355 VAL A O 1
ATOM 2575 N N . GLU A 1 356 ? -2.838 8.398 -17.953 1 93.62 356 GLU A N 1
ATOM 2576 C CA . GLU A 1 356 ? -3.463 8.836 -16.719 1 93.62 356 GLU A CA 1
ATOM 2577 C C . GLU A 1 356 ? -4.973 8.609 -16.75 1 93.62 356 GLU A C 1
ATOM 2579 O O . GLU A 1 356 ? -5.57 8.242 -15.727 1 93.62 356 GLU A O 1
ATOM 2584 N N . ALA A 1 357 ? -5.566 8.797 -17.906 1 94.94 357 ALA A N 1
ATOM 2585 C CA . ALA A 1 357 ? -7.008 8.609 -18.047 1 94.94 357 ALA A CA 1
ATOM 2586 C C . ALA A 1 357 ? -7.391 7.145 -17.828 1 94.94 357 ALA A C 1
ATOM 2588 O O . ALA A 1 357 ? -8.406 6.852 -17.188 1 94.94 357 ALA A O 1
ATOM 2589 N N . LEU A 1 358 ? -6.629 6.25 -18.344 1 96.5 358 LEU A N 1
ATOM 2590 C CA . LEU A 1 358 ? -6.895 4.828 -18.156 1 96.5 358 LEU A CA 1
ATOM 2591 C C . LEU A 1 358 ? -6.77 4.441 -16.688 1 96.5 358 LEU A C 1
ATOM 2593 O O . LEU A 1 358 ? -7.57 3.65 -16.188 1 96.5 358 LEU A O 1
ATOM 2597 N N . TRP A 1 359 ? -5.805 4.996 -16.031 1 97 359 TRP A N 1
ATOM 2598 C CA . TRP A 1 359 ? -5.625 4.703 -14.609 1 97 359 TRP A CA 1
ATOM 2599 C C . TRP A 1 359 ? -6.738 5.34 -13.773 1 97 359 TRP A C 1
ATOM 2601 O O . TRP A 1 359 ? -7.152 4.785 -12.758 1 97 359 TRP A O 1
ATOM 2611 N N . ALA A 1 360 ? -7.219 6.527 -14.18 1 96.88 360 ALA A N 1
ATOM 2612 C CA . ALA A 1 360 ? -8.414 7.102 -13.562 1 96.88 360 ALA A CA 1
ATOM 2613 C C . ALA A 1 360 ? -9.609 6.168 -13.711 1 96.88 360 ALA A C 1
ATOM 2615 O O . ALA A 1 360 ? -10.367 5.957 -12.766 1 96.88 360 ALA A O 1
ATOM 2616 N N . ASP A 1 361 ? -9.734 5.59 -14.898 1 97.62 361 ASP A N 1
ATOM 2617 C CA . ASP A 1 361 ? -10.797 4.621 -15.141 1 97.62 361 ASP A CA 1
ATOM 2618 C C . ASP A 1 361 ? -10.68 3.424 -14.203 1 97.62 361 ASP A C 1
ATOM 2620 O O . ASP A 1 361 ? -11.688 2.896 -13.727 1 97.62 361 ASP A O 1
ATOM 2624 N N . ARG A 1 362 ? -9.453 2.982 -13.961 1 98.06 362 ARG A N 1
ATOM 2625 C CA . ARG A 1 362 ? -9.234 1.87 -13.047 1 98.06 362 ARG A CA 1
ATOM 2626 C C . ARG A 1 362 ? -9.727 2.213 -11.641 1 98.06 362 ARG A C 1
ATOM 2628 O O . ARG A 1 362 ? -10.391 1.403 -11 1 98.06 362 ARG A O 1
ATOM 2635 N N . ALA A 1 363 ? -9.391 3.398 -11.172 1 97.38 363 ALA A N 1
ATOM 2636 C CA . ALA A 1 363 ? -9.828 3.822 -9.844 1 97.38 363 ALA A CA 1
ATOM 2637 C C . ALA A 1 363 ? -11.352 3.803 -9.742 1 97.38 363 ALA A C 1
ATOM 2639 O O . ALA A 1 363 ? -11.906 3.297 -8.766 1 97.38 363 ALA A O 1
ATOM 2640 N N . VAL A 1 364 ? -12.008 4.293 -10.742 1 97.62 364 VAL A N 1
ATOM 2641 C CA . VAL A 1 364 ? -13.469 4.324 -10.781 1 97.62 364 VAL A CA 1
ATOM 2642 C C . VAL A 1 364 ? -14.016 2.9 -10.805 1 97.62 364 VAL A C 1
ATOM 2644 O O . VAL A 1 364 ? -14.945 2.572 -10.055 1 97.62 364 VAL A O 1
ATOM 2647 N N . LEU A 1 365 ? -13.438 2.09 -11.641 1 98.44 365 LEU A N 1
ATOM 2648 C CA . LEU A 1 365 ? -13.922 0.727 -11.82 1 98.44 365 LEU A CA 1
ATOM 2649 C C . LEU A 1 365 ? -13.789 -0.077 -10.531 1 98.44 365 LEU A C 1
ATOM 2651 O O . LEU A 1 365 ? -14.664 -0.873 -10.195 1 98.44 365 LEU A O 1
ATOM 2655 N N . ILE A 1 366 ? -12.672 0.079 -9.82 1 98.19 366 ILE A N 1
ATOM 2656 C CA . ILE A 1 366 ? -12.477 -0.601 -8.547 1 98.19 366 ILE A CA 1
ATOM 2657 C C . ILE A 1 366 ? -13.594 -0.209 -7.582 1 98.19 366 ILE A C 1
ATOM 2659 O O . ILE A 1 366 ? -14.188 -1.069 -6.93 1 98.19 366 ILE A O 1
ATOM 2663 N N . THR A 1 367 ? -13.898 1.047 -7.527 1 96.69 367 THR A N 1
ATOM 2664 C CA . THR A 1 367 ? -14.945 1.546 -6.641 1 96.69 367 THR A CA 1
ATOM 2665 C C . THR A 1 367 ? -16.297 0.952 -7.016 1 96.69 367 THR A C 1
ATOM 2667 O O . THR A 1 367 ? -17.047 0.5 -6.145 1 96.69 367 THR A O 1
ATOM 2670 N N . ASP A 1 368 ? -16.594 0.954 -8.312 1 97.44 368 ASP A N 1
ATOM 2671 C CA . ASP A 1 368 ? -17.859 0.386 -8.797 1 97.44 368 ASP A CA 1
ATOM 2672 C C . ASP A 1 368 ? -17.953 -1.094 -8.438 1 97.44 368 ASP A C 1
ATOM 2674 O O . ASP A 1 368 ? -18.984 -1.541 -7.926 1 97.44 368 ASP A O 1
ATOM 2678 N N . PHE A 1 369 ? -16.969 -1.817 -8.633 1 98.56 369 PHE A N 1
ATOM 2679 C CA . PHE A 1 369 ? -16.969 -3.258 -8.406 1 98.56 369 PHE A CA 1
ATOM 2680 C C . PHE A 1 369 ? -17.172 -3.57 -6.93 1 98.56 369 PHE A C 1
ATOM 2682 O O . PHE A 1 369 ? -17.953 -4.461 -6.578 1 98.56 369 PHE A O 1
ATOM 2689 N N . LEU A 1 370 ? -16.438 -2.867 -6.102 1 97.62 370 LEU A N 1
ATOM 2690 C CA . LEU A 1 370 ? -16.531 -3.109 -4.664 1 97.62 370 LEU A CA 1
ATOM 2691 C C . LEU A 1 370 ? -17.938 -2.781 -4.148 1 97.62 370 LEU A C 1
ATOM 2693 O O . LEU A 1 370 ? -18.375 -3.355 -3.156 1 97.62 370 LEU A O 1
ATOM 2697 N N . GLY A 1 371 ? -18.625 -1.9 -4.859 1 96.62 371 GLY A N 1
ATOM 2698 C CA . GLY A 1 371 ? -20 -1.598 -4.508 1 96.62 371 GLY A CA 1
ATOM 2699 C C . GLY A 1 371 ? -20.984 -2.682 -4.93 1 96.62 371 GLY A C 1
ATOM 2700 O O . GLY A 1 371 ? -22.109 -2.719 -4.453 1 96.62 371 GLY A O 1
ATOM 2701 N N . GLU A 1 372 ? -20.453 -3.611 -5.793 1 97.31 372 GLU A N 1
ATOM 2702 C CA . GLU A 1 372 ? -21.328 -4.598 -6.402 1 97.31 372 GLU A CA 1
ATOM 2703 C C . GLU A 1 372 ? -21.078 -5.996 -5.852 1 97.31 372 GLU A C 1
ATOM 2705 O O . GLU A 1 372 ? -21.953 -6.848 -5.855 1 97.31 372 GLU A O 1
ATOM 2710 N N . VAL A 1 373 ? -19.906 -6.375 -5.367 1 96.19 373 VAL A N 1
ATOM 2711 C CA . VAL A 1 373 ? -19.406 -7.746 -5.285 1 96.19 373 VAL A CA 1
ATOM 2712 C C . VAL A 1 373 ? -19.781 -8.344 -3.926 1 96.19 373 VAL A C 1
ATOM 2714 O O . VAL A 1 373 ? -19.766 -9.562 -3.754 1 96.19 373 VAL A O 1
ATOM 2717 N N . GLY A 1 374 ? -20.219 -7.602 -2.951 1 97.38 374 GLY A N 1
ATOM 2718 C CA . GLY A 1 374 ? -20.391 -8.125 -1.604 1 97.38 374 GLY A CA 1
ATOM 2719 C C . GLY A 1 374 ? -19.078 -8.469 -0.932 1 97.38 374 GLY A C 1
ATOM 2720 O O . GLY A 1 374 ? -18.094 -7.746 -1.073 1 97.38 374 GLY A O 1
ATOM 2721 N N . ASP A 1 375 ? -19.078 -9.656 -0.162 1 98.62 375 ASP A N 1
ATOM 2722 C CA . ASP A 1 375 ? -17.859 -10.023 0.557 1 98.62 375 ASP A CA 1
ATOM 2723 C C . ASP A 1 375 ? -16.969 -10.906 -0.303 1 98.62 375 ASP A C 1
ATOM 2725 O O . ASP A 1 375 ? -15.742 -10.859 -0.177 1 98.62 375 ASP A O 1
ATOM 2729 N N . VAL A 1 376 ? -17.609 -11.75 -1.091 1 98.81 376 VAL A N 1
ATOM 2730 C CA . VAL A 1 376 ? -16.875 -12.75 -1.856 1 98.81 376 VAL A CA 1
ATOM 2731 C C . VAL A 1 376 ? -17.547 -12.961 -3.215 1 98.81 376 VAL A C 1
ATOM 2733 O O . VAL A 1 376 ? -18.781 -12.961 -3.314 1 98.81 376 VAL A O 1
ATOM 2736 N N . LEU A 1 377 ? -16.719 -13.078 -4.215 1 98.88 377 LEU A N 1
ATOM 2737 C CA . LEU A 1 377 ? -17.188 -13.484 -5.539 1 98.88 377 LEU A CA 1
ATOM 2738 C C . LEU A 1 377 ? -16.547 -14.797 -5.961 1 98.88 377 LEU A C 1
ATOM 2740 O O . LEU A 1 377 ? -15.328 -14.938 -5.93 1 98.88 377 LEU A O 1
ATOM 2744 N N . ILE A 1 378 ? -17.375 -15.734 -6.285 1 98.81 378 ILE A N 1
ATOM 2745 C CA . ILE A 1 378 ? -16.938 -17.016 -6.844 1 98.81 378 ILE A CA 1
ATOM 2746 C C . ILE A 1 378 ? -17.094 -16.984 -8.367 1 98.81 378 ILE A C 1
ATOM 2748 O O . ILE A 1 378 ? -18.156 -16.641 -8.883 1 98.81 378 ILE A O 1
ATOM 2752 N N . LEU A 1 379 ? -16.031 -17.266 -9.086 1 98.12 379 LEU A N 1
ATOM 2753 C CA . LEU A 1 379 ? -16.156 -17.312 -10.539 1 98.12 379 LEU A CA 1
ATOM 2754 C C . LEU A 1 379 ? -15.125 -18.266 -11.141 1 98.12 379 LEU A C 1
ATOM 2756 O O . LEU A 1 379 ? -14.242 -18.766 -10.43 1 98.12 379 LEU A O 1
ATOM 2760 N N . PRO A 1 380 ? -15.227 -18.594 -12.445 1 98.69 380 PRO A N 1
ATOM 2761 C CA . PRO A 1 380 ? -14.266 -19.5 -13.078 1 98.69 380 PRO A CA 1
ATOM 2762 C C . PRO A 1 380 ? -12.852 -18.938 -13.094 1 98.69 380 PRO A C 1
ATOM 2764 O O . PRO A 1 380 ? -12.664 -17.719 -13.109 1 98.69 380 PRO A O 1
ATOM 2767 N N . VAL A 1 381 ? -11.922 -19.828 -13.047 1 98.75 381 VAL A N 1
ATOM 2768 C CA . VAL A 1 381 ? -10.523 -19.422 -13.211 1 98.75 381 VAL A CA 1
ATOM 2769 C C . VAL A 1 381 ? -10.25 -19.094 -14.672 1 98.75 381 VAL A C 1
ATOM 2771 O O . VAL A 1 381 ? -9.672 -18.047 -14.977 1 98.75 381 VAL A O 1
ATOM 2774 N N . ALA A 1 382 ? -10.695 -19.922 -15.531 1 98.44 382 ALA A N 1
ATOM 2775 C CA . ALA A 1 382 ? -10.414 -19.844 -16.969 1 98.44 382 ALA A CA 1
ATOM 2776 C C . ALA A 1 382 ? -11.594 -20.344 -17.781 1 98.44 382 ALA A C 1
ATOM 2778 O O . ALA A 1 382 ? -12.531 -20.938 -17.234 1 98.44 382 ALA A O 1
ATOM 2779 N N . SER A 1 383 ? -11.508 -20.141 -19.094 1 98.5 383 SER A N 1
ATOM 2780 C CA . SER A 1 383 ? -12.555 -20.547 -20.016 1 98.5 383 SER A CA 1
ATOM 2781 C C . SER A 1 383 ? -12.398 -22 -20.438 1 98.5 383 SER A C 1
ATOM 2783 O O . SER A 1 383 ? -13.32 -22.594 -20.984 1 98.5 383 SER A O 1
ATOM 2785 N N . VAL A 1 384 ? -11.219 -22.609 -20.125 1 98.25 384 VAL A N 1
ATOM 2786 C CA . VAL A 1 384 ? -10.938 -23.938 -20.672 1 98.25 384 VAL A CA 1
ATOM 2787 C C . VAL A 1 384 ? -10.242 -24.797 -19.609 1 98.25 384 VAL A C 1
ATOM 2789 O O . VAL A 1 384 ? -9.727 -24.266 -18.625 1 98.25 384 VAL A O 1
ATOM 2792 N N . LEU A 1 385 ? -10.312 -26.078 -19.828 1 97.75 385 LEU A N 1
ATOM 2793 C CA . LEU A 1 385 ? -9.508 -27.031 -19.062 1 97.75 385 LEU A CA 1
ATOM 2794 C C . LEU A 1 385 ? -8.07 -27.047 -19.562 1 97.75 385 LEU A C 1
ATOM 2796 O O . LEU A 1 385 ? -7.746 -26.422 -20.562 1 97.75 385 LEU A O 1
ATOM 2800 N N . ALA A 1 386 ? -7.16 -27.75 -18.781 1 98 386 ALA A N 1
ATOM 2801 C CA . ALA A 1 386 ? -5.77 -27.859 -19.219 1 98 386 ALA A CA 1
ATOM 2802 C C . ALA A 1 386 ? -5.691 -28.391 -20.656 1 98 386 ALA A C 1
ATOM 2804 O O . ALA A 1 386 ? -6.188 -29.484 -20.938 1 98 386 ALA A O 1
ATOM 2805 N N . PRO A 1 387 ? -5.102 -27.641 -21.516 1 97.38 387 PRO A N 1
ATOM 2806 C CA . PRO A 1 387 ? -5.066 -28.078 -22.906 1 97.38 387 PRO A CA 1
ATOM 2807 C C . PRO A 1 387 ? -3.945 -29.078 -23.188 1 97.38 387 PRO A C 1
ATOM 2809 O O . PRO A 1 387 ? -2.938 -29.094 -22.469 1 97.38 387 PRO A O 1
ATOM 2812 N N . PRO A 1 388 ? -4.16 -29.891 -24.219 1 97.31 388 PRO A N 1
ATOM 2813 C CA . PRO A 1 388 ? -3.016 -30.688 -24.672 1 97.31 388 PRO A CA 1
ATOM 2814 C C . PRO A 1 388 ? -1.793 -29.828 -24.984 1 97.31 388 PRO A C 1
ATOM 2816 O O . PRO A 1 388 ? -1.935 -28.703 -25.453 1 97.31 388 PRO A O 1
ATOM 2819 N N . LEU A 1 389 ? -0.678 -30.422 -24.734 1 96.62 389 LEU A N 1
ATOM 2820 C CA . LEU A 1 389 ? 0.568 -29.703 -24.984 1 96.62 389 LEU A CA 1
ATOM 2821 C C . LEU A 1 389 ? 0.654 -29.297 -26.453 1 96.62 389 LEU A C 1
ATOM 2823 O O . LEU A 1 389 ? 0.381 -30.094 -27.359 1 96.62 389 LEU A O 1
ATOM 2827 N N . GLY A 1 390 ? 0.951 -28.047 -26.688 1 92.62 390 GLY A N 1
ATOM 2828 C CA . GLY A 1 390 ? 1.13 -27.547 -28.031 1 92.62 390 GLY A CA 1
ATOM 2829 C C . GLY A 1 390 ? -0.117 -26.891 -28.609 1 92.62 390 GLY A C 1
ATOM 2830 O O . GLY A 1 390 ? -0.053 -26.188 -29.609 1 92.62 390 GLY A O 1
ATOM 2831 N N . VAL A 1 391 ? -1.275 -27.078 -28 1 93.88 391 VAL A N 1
ATOM 2832 C CA . VAL A 1 391 ? -2.523 -26.469 -28.453 1 93.88 391 VAL A CA 1
ATOM 2833 C C . VAL A 1 391 ? -2.631 -25.047 -27.891 1 93.88 391 VAL A C 1
ATOM 2835 O O . VAL A 1 391 ? -2.584 -24.859 -26.672 1 93.88 391 VAL A O 1
ATOM 2838 N N . GLU A 1 392 ? -2.803 -24.125 -28.766 1 91.62 392 GLU A N 1
ATOM 2839 C CA . GLU A 1 392 ? -2.768 -22.734 -28.281 1 91.62 392 GLU A CA 1
ATOM 2840 C C . GLU A 1 392 ? -4.047 -22 -28.656 1 91.62 392 GLU A C 1
ATOM 2842 O O . GLU A 1 392 ? -4.168 -20.797 -28.422 1 91.62 392 GLU A O 1
ATOM 2847 N N . SER A 1 393 ? -4.996 -22.609 -29.281 1 94.56 393 SER A N 1
ATOM 2848 C CA . SER A 1 393 ? -6.324 -22.094 -29.594 1 94.56 393 SER A CA 1
ATOM 2849 C C . SER A 1 393 ? -7.414 -23.047 -29.109 1 94.56 393 SER A C 1
ATOM 2851 O O . SER A 1 393 ? -7.27 -24.266 -29.219 1 94.56 393 SER A O 1
ATOM 2853 N N . PHE A 1 394 ? -8.453 -22.469 -28.547 1 95.25 394 PHE A N 1
ATOM 2854 C CA . PHE A 1 394 ? -9.461 -23.266 -27.875 1 95.25 394 PHE A CA 1
ATOM 2855 C C . PHE A 1 394 ? -10.859 -22.922 -28.375 1 95.25 394 PHE A C 1
ATOM 2857 O O . PHE A 1 394 ? -11.211 -21.734 -28.469 1 95.25 394 PHE A O 1
ATOM 2864 N N . GLU A 1 395 ? -11.594 -23.891 -28.734 1 95.75 395 GLU A N 1
ATOM 2865 C CA . GLU A 1 395 ? -12.992 -23.672 -29.094 1 95.75 395 GLU A CA 1
ATOM 2866 C C . GLU A 1 395 ? -13.898 -23.781 -27.875 1 95.75 395 GLU A C 1
ATOM 2868 O O . GLU A 1 395 ? -13.992 -24.828 -27.25 1 95.75 395 GLU A O 1
ATOM 2873 N N . VAL A 1 396 ? -14.516 -22.734 -27.516 1 97.38 396 VAL A N 1
ATOM 2874 C CA . VAL A 1 396 ? -15.43 -22.672 -26.375 1 97.38 396 VAL A CA 1
ATOM 2875 C C . VAL A 1 396 ? -16.688 -21.906 -26.781 1 97.38 396 VAL A C 1
ATOM 2877 O O . VAL A 1 396 ? -16.625 -20.75 -27.188 1 97.38 396 VAL A O 1
ATOM 2880 N N . GLY A 1 397 ? -17.875 -22.516 -26.641 1 95.12 397 GLY A N 1
ATOM 2881 C CA . GLY A 1 397 ? -19.141 -21.859 -26.938 1 95.12 397 GLY A CA 1
ATOM 2882 C C . GLY A 1 397 ? -19.203 -21.312 -28.344 1 95.12 397 GLY A C 1
ATOM 2883 O O . GLY A 1 397 ? -19.703 -20.203 -28.562 1 95.12 397 GLY A O 1
ATOM 2884 N N . GLY A 1 398 ? -18.656 -21.875 -29.25 1 94.94 398 GLY A N 1
ATOM 2885 C CA . GLY A 1 398 ? -18.703 -21.469 -30.641 1 94.94 398 GLY A CA 1
ATOM 2886 C C . GLY A 1 398 ? -17.672 -20.406 -30.984 1 94.94 398 GLY A C 1
ATOM 2887 O O . GLY A 1 398 ? -17.641 -19.906 -32.125 1 94.94 398 GLY A O 1
ATOM 2888 N N . ARG A 1 399 ? -16.812 -20.078 -30.141 1 95.31 399 ARG A N 1
ATOM 2889 C CA . ARG A 1 399 ? -15.789 -19.062 -30.375 1 95.31 399 ARG A CA 1
ATOM 2890 C C . ARG A 1 399 ? -14.391 -19.656 -30.234 1 95.31 399 ARG A C 1
ATOM 2892 O O . ARG A 1 399 ? -14.148 -20.484 -29.359 1 95.31 399 ARG A O 1
ATOM 2899 N N . LYS A 1 400 ? -13.531 -19.234 -31.078 1 97.19 400 LYS A N 1
ATOM 2900 C CA . LYS A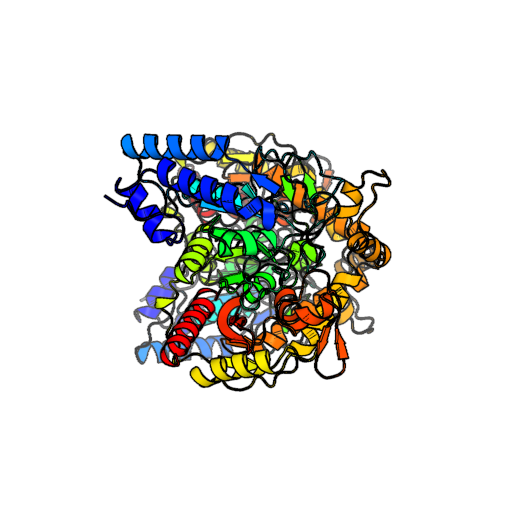 1 400 ? -12.117 -19.578 -30.969 1 97.19 400 LYS A CA 1
ATOM 2901 C C . LYS A 1 400 ? -11.391 -18.609 -30.031 1 97.19 400 LYS A C 1
ATOM 2903 O O . LYS A 1 400 ? -11.328 -17.406 -30.297 1 97.19 400 LYS A O 1
ATOM 2908 N N . LEU A 1 401 ? -10.805 -19.219 -28.953 1 97.06 401 LEU A N 1
ATOM 2909 C CA . LEU A 1 401 ? -10.148 -18.406 -27.938 1 97.06 401 LEU A CA 1
ATOM 2910 C C . LEU A 1 401 ? -8.633 -18.609 -27.969 1 97.06 401 LEU A C 1
ATOM 2912 O O . LEU A 1 401 ? -8.156 -19.734 -28.172 1 97.06 401 LEU A O 1
ATOM 2916 N N . THR A 1 402 ? -7.867 -17.5 -27.859 1 94.12 402 THR A N 1
ATOM 2917 C CA . THR A 1 402 ? -6.445 -17.594 -27.531 1 94.12 402 THR A CA 1
ATOM 2918 C C . THR A 1 402 ? -6.242 -17.859 -26.047 1 94.12 402 THR A C 1
ATOM 2920 O O . THR A 1 402 ? -7.207 -17.875 -25.281 1 94.12 402 THR A O 1
ATOM 2923 N N . TRP A 1 403 ? -4.965 -18.188 -25.703 1 89.5 403 TRP A N 1
ATOM 2924 C CA . TRP A 1 403 ? -4.703 -18.344 -24.281 1 89.5 403 TRP A CA 1
ATOM 2925 C C . TRP A 1 403 ? -5.012 -17.047 -23.531 1 89.5 403 TRP A C 1
ATOM 2927 O O . TRP A 1 403 ? -5.453 -17.078 -22.375 1 89.5 403 TRP A O 1
ATOM 2937 N N . MET A 1 404 ? -4.832 -15.914 -24.109 1 91.06 404 MET A N 1
ATOM 2938 C CA . MET A 1 404 ? -5.137 -14.625 -23.484 1 91.06 404 MET A CA 1
ATOM 2939 C C . MET A 1 404 ? -6.633 -14.492 -23.219 1 91.06 404 MET A C 1
ATOM 2941 O O . MET A 1 404 ? -7.039 -14.047 -22.141 1 91.06 404 MET A O 1
ATOM 2945 N N . ASP A 1 405 ? -7.426 -14.883 -24.203 1 95.69 405 ASP A N 1
ATOM 2946 C CA . ASP A 1 405 ? -8.883 -14.844 -24.047 1 95.69 405 ASP A CA 1
ATOM 2947 C C . ASP A 1 405 ? -9.336 -15.758 -22.922 1 95.69 405 ASP A C 1
ATOM 2949 O O . ASP A 1 405 ? -10.227 -15.391 -22.141 1 95.69 405 ASP A O 1
ATOM 2953 N N . ALA A 1 406 ? -8.734 -16.875 -22.828 1 97.44 406 ALA A N 1
ATOM 2954 C CA . ALA A 1 406 ? -9.156 -17.922 -21.891 1 97.44 406 ALA A CA 1
ATOM 2955 C C . ALA A 1 406 ? -8.945 -17.469 -20.453 1 97.44 406 ALA A C 1
ATOM 2957 O O . ALA A 1 406 ? -9.586 -18 -19.531 1 97.44 406 ALA A O 1
ATOM 2958 N N . LEU A 1 407 ? -8.078 -16.469 -20.219 1 97.81 407 LEU A N 1
ATOM 2959 C CA . LEU A 1 407 ? -7.738 -16.047 -18.875 1 97.81 407 LEU A CA 1
ATOM 2960 C C . LEU A 1 407 ? -8.461 -14.75 -18.516 1 97.81 407 LEU A C 1
ATOM 2962 O O . LEU A 1 407 ? -8.062 -14.055 -17.562 1 97.81 407 LEU A O 1
ATOM 2966 N N . ALA A 1 408 ? -9.562 -14.492 -19.203 1 98.12 408 ALA A N 1
ATOM 2967 C CA . ALA A 1 408 ? -10.281 -13.234 -19.047 1 98.12 408 ALA A CA 1
ATOM 2968 C C . ALA A 1 408 ? -10.766 -13.062 -17.609 1 98.12 408 ALA A C 1
ATOM 2970 O O . ALA A 1 408 ? -10.719 -11.961 -17.047 1 98.12 408 ALA A O 1
ATOM 2971 N N . SER A 1 409 ? -11.227 -14.102 -16.969 1 98.5 409 SER A N 1
ATOM 2972 C CA . SER A 1 409 ? -11.711 -14.016 -15.602 1 98.5 409 SER A CA 1
ATOM 2973 C C . SER A 1 409 ? -10.586 -13.625 -14.641 1 98.5 409 SER A C 1
ATOM 2975 O O . SER A 1 409 ? -10.789 -12.82 -13.734 1 98.5 409 SER A O 1
ATOM 2977 N N . CYS A 1 410 ? -9.422 -14.18 -14.859 1 98.62 410 CYS A N 1
ATOM 2978 C CA . CYS A 1 410 ? -8.266 -13.844 -14.031 1 98.62 410 CYS A CA 1
ATOM 2979 C C . CYS A 1 410 ? -7.84 -12.398 -14.258 1 98.62 410 CYS A C 1
ATOM 2981 O O . CYS A 1 410 ? -7.578 -11.664 -13.305 1 98.62 410 CYS A O 1
ATOM 2983 N N . ARG A 1 411 ? -7.781 -12.023 -15.508 1 98.25 411 ARG A N 1
ATOM 2984 C CA . ARG A 1 411 ? -7.34 -10.68 -15.867 1 98.25 411 ARG A CA 1
ATOM 2985 C C . ARG A 1 411 ? -8.266 -9.625 -15.266 1 98.25 411 ARG A C 1
ATOM 2987 O O . ARG A 1 411 ? -7.797 -8.586 -14.797 1 98.25 411 ARG A O 1
ATOM 2994 N N . ALA A 1 412 ? -9.562 -9.922 -15.273 1 98.62 412 ALA A N 1
ATOM 2995 C CA . ALA A 1 412 ? -10.531 -9 -14.695 1 98.62 412 ALA A CA 1
ATOM 2996 C C . ALA A 1 412 ? -10.242 -8.758 -13.219 1 98.62 412 ALA A C 1
ATOM 2998 O O . ALA A 1 412 ? -10.266 -7.613 -12.758 1 98.62 412 ALA A O 1
ATOM 2999 N N . ILE A 1 413 ? -9.898 -9.781 -12.5 1 98.75 413 ILE A N 1
ATOM 3000 C CA . ILE A 1 413 ? -9.641 -9.68 -11.062 1 98.75 413 ILE A CA 1
ATOM 3001 C C . ILE A 1 413 ? -8.281 -9.023 -10.828 1 98.75 413 ILE A C 1
ATOM 3003 O O . ILE A 1 413 ? -8.125 -8.203 -9.922 1 98.75 413 ILE A O 1
ATOM 3007 N N . SER A 1 414 ? -7.305 -9.312 -11.719 1 98.69 414 SER A N 1
ATOM 3008 C CA . SER A 1 414 ? -5.953 -8.781 -11.586 1 98.69 414 SER A CA 1
ATOM 3009 C C . SER A 1 414 ? -5.938 -7.258 -11.695 1 98.69 414 SER A C 1
ATOM 3011 O O . SER A 1 414 ? -5.285 -6.578 -10.906 1 98.69 414 SER A O 1
ATOM 3013 N N . VAL A 1 415 ? -6.66 -6.742 -12.688 1 98.56 415 VAL A N 1
ATOM 3014 C CA . VAL A 1 415 ? -6.617 -5.305 -12.922 1 98.56 415 VAL A CA 1
ATOM 3015 C C . VAL A 1 415 ? -7.266 -4.566 -11.75 1 98.56 415 VAL A C 1
ATOM 3017 O O . VAL A 1 415 ? -6.922 -3.416 -11.469 1 98.56 415 VAL A O 1
ATOM 3020 N N . LEU A 1 416 ? -8.156 -5.277 -11.016 1 98.56 416 LEU A N 1
ATOM 3021 C CA . LEU A 1 416 ? -8.828 -4.691 -9.859 1 98.56 416 LEU A CA 1
ATOM 3022 C C . LEU A 1 416 ? -7.969 -4.82 -8.602 1 98.56 416 LEU A C 1
ATOM 3024 O O . LEU A 1 416 ? -8.258 -4.191 -7.582 1 98.56 416 LEU A O 1
ATOM 3028 N N . GLY A 1 417 ? -6.887 -5.59 -8.641 1 98.25 417 GLY A N 1
ATOM 3029 C CA . GLY A 1 417 ? -5.934 -5.707 -7.551 1 98.25 417 GLY A CA 1
ATOM 3030 C C . GLY A 1 417 ? -6.477 -6.488 -6.367 1 98.25 417 GLY A C 1
ATOM 3031 O O . GLY A 1 417 ? -6.051 -6.277 -5.23 1 98.25 417 GLY A O 1
ATOM 3032 N N . LEU A 1 418 ? -7.398 -7.445 -6.57 1 98.75 418 LEU A N 1
ATOM 3033 C CA . LEU A 1 418 ? -8.102 -8.125 -5.488 1 98.75 418 LEU A CA 1
ATOM 3034 C C . LEU A 1 418 ? -7.457 -9.469 -5.184 1 98.75 418 LEU A C 1
ATOM 3036 O O . LEU A 1 418 ? -6.848 -10.086 -6.059 1 98.75 418 LEU A O 1
ATOM 3040 N N . PRO A 1 419 ? -7.59 -9.883 -3.936 1 98.81 419 PRO A N 1
ATOM 3041 C CA . PRO A 1 419 ? -7.105 -11.227 -3.613 1 98.81 419 PRO A CA 1
ATOM 3042 C C . PRO A 1 419 ? -8.016 -12.328 -4.148 1 98.81 419 PRO A C 1
ATOM 3044 O O . PRO A 1 419 ? -9.234 -12.133 -4.238 1 98.81 419 PRO A O 1
ATOM 3047 N N . SER A 1 420 ? -7.414 -13.375 -4.484 1 98.88 420 SER A N 1
ATOM 3048 C CA . SER A 1 420 ? -8.117 -14.523 -5.035 1 98.88 420 SER A CA 1
ATOM 3049 C C . SER A 1 420 ? -7.445 -15.836 -4.637 1 98.88 420 SER A C 1
ATOM 3051 O O . SER A 1 420 ? -6.219 -15.945 -4.699 1 98.88 420 SER A O 1
ATOM 3053 N N . VAL A 1 421 ? -8.234 -16.766 -4.176 1 98.94 421 VAL A N 1
ATOM 3054 C CA . VAL A 1 421 ? -7.781 -18.109 -3.855 1 98.94 421 VAL A CA 1
ATOM 3055 C C . VAL A 1 421 ? -8.383 -19.109 -4.844 1 98.94 421 VAL A C 1
ATOM 3057 O O . VAL A 1 421 ? -9.586 -19.078 -5.098 1 98.94 421 VAL A O 1
ATOM 3060 N N . VAL A 1 422 ? -7.527 -19.891 -5.434 1 98.94 422 VAL A N 1
ATOM 3061 C CA . VAL A 1 422 ? -8.016 -20.969 -6.289 1 98.94 422 VAL A CA 1
ATOM 3062 C C . VAL A 1 422 ? -7.973 -22.281 -5.527 1 98.94 422 VAL A C 1
ATOM 3064 O O . VAL A 1 422 ? -6.969 -22.609 -4.879 1 98.94 422 VAL A O 1
ATOM 3067 N N . VAL A 1 423 ? -9.016 -23.031 -5.562 1 98.44 423 VAL A N 1
ATOM 3068 C CA . VAL A 1 423 ? -9.094 -24.359 -4.969 1 98.44 423 VAL A CA 1
ATOM 3069 C C . VAL A 1 423 ? -9.773 -25.328 -5.938 1 98.44 423 VAL A C 1
ATOM 3071 O O . VAL A 1 423 ? -10.703 -24.953 -6.648 1 98.44 423 VAL A O 1
ATOM 3074 N N . PRO A 1 424 ? -9.312 -26.516 -6.012 1 97.38 424 PRO A N 1
ATOM 3075 C CA . PRO A 1 424 ? -9.992 -27.5 -6.852 1 97.38 424 PRO A CA 1
ATOM 3076 C C . PRO A 1 424 ? -11.359 -27.906 -6.301 1 97.38 424 PRO A C 1
ATOM 3078 O O . PRO A 1 424 ? -11.508 -28.109 -5.094 1 97.38 424 PRO A O 1
ATOM 3081 N N . VAL A 1 425 ? -12.344 -28.047 -7.176 1 95.56 425 VAL A N 1
ATOM 3082 C CA . VAL A 1 425 ? -13.688 -28.312 -6.676 1 95.56 425 VAL A CA 1
ATOM 3083 C C . VAL A 1 425 ? -14.25 -29.562 -7.367 1 95.56 425 VAL A C 1
ATOM 3085 O O . VAL A 1 425 ? -15.312 -30.062 -6.98 1 95.56 425 VAL A O 1
ATOM 3088 N N . GLY A 1 426 ? -13.617 -30.016 -8.367 1 92.31 426 GLY A N 1
ATOM 3089 C CA . GLY A 1 426 ? -14.109 -31.203 -9.055 1 92.31 426 GLY A CA 1
ATOM 3090 C C . GLY A 1 426 ? -13.219 -31.641 -10.203 1 92.31 426 GLY A C 1
ATOM 3091 O O . GLY A 1 426 ? -12.125 -31.109 -10.383 1 92.31 426 GLY A O 1
ATOM 3092 N N . LEU A 1 427 ? -13.695 -32.719 -10.852 1 95.25 427 LEU A N 1
ATOM 3093 C CA . LEU A 1 427 ? -13.016 -33.25 -12.023 1 95.25 427 LEU A CA 1
ATOM 3094 C C . LEU A 1 427 ? -13.914 -33.219 -13.25 1 95.25 427 LEU A C 1
ATOM 3096 O O . LEU A 1 427 ? -15.133 -33.375 -13.141 1 95.25 427 LEU A O 1
ATOM 3100 N N . SER A 1 428 ? -13.305 -32.906 -14.352 1 96.56 428 SER A N 1
ATOM 3101 C CA . SER A 1 428 ? -14.016 -33 -15.617 1 96.56 428 SER A CA 1
ATOM 3102 C C . SER A 1 428 ? -14.344 -34.469 -15.953 1 96.56 428 SER A C 1
ATOM 3104 O O . SER A 1 428 ? -13.945 -35.375 -15.234 1 96.56 428 SER A O 1
ATOM 3106 N N . ARG A 1 429 ? -15.055 -34.594 -17.062 1 95.12 429 ARG A N 1
ATOM 3107 C CA . ARG A 1 429 ? -15.406 -35.938 -17.531 1 95.12 429 ARG A CA 1
ATOM 3108 C C . ARG A 1 429 ? -14.156 -36.75 -17.828 1 95.12 429 ARG A C 1
ATOM 3110 O O . ARG A 1 429 ? -14.148 -37.969 -17.625 1 95.12 429 ARG A O 1
ATOM 3117 N N . ASP A 1 430 ? -13.109 -36.062 -18.234 1 94.25 430 ASP A N 1
ATOM 3118 C CA . ASP A 1 430 ? -11.875 -36.75 -18.578 1 94.25 430 ASP A CA 1
ATOM 3119 C C . ASP A 1 430 ? -10.922 -36.812 -17.391 1 94.25 430 ASP A C 1
ATOM 3121 O O . ASP A 1 430 ? -9.742 -37.125 -17.547 1 94.25 430 ASP A O 1
ATOM 3125 N N . GLY A 1 431 ? -11.352 -36.375 -16.281 1 96.88 431 GLY A N 1
ATOM 3126 C CA . GLY A 1 431 ? -10.578 -36.531 -15.055 1 96.88 431 GLY A CA 1
ATOM 3127 C C . GLY A 1 431 ? -9.672 -35.344 -14.773 1 96.88 431 GLY A C 1
ATOM 3128 O O . GLY A 1 431 ? -8.82 -35.438 -13.883 1 96.88 431 GLY A O 1
ATOM 3129 N N . LEU A 1 432 ? -9.797 -34.312 -15.508 1 97.88 432 LEU A N 1
ATOM 3130 C CA . LEU A 1 432 ? -8.953 -33.125 -15.289 1 97.88 432 LEU A CA 1
ATOM 3131 C C . LEU A 1 432 ? -9.484 -32.281 -14.133 1 97.88 432 LEU A C 1
ATOM 3133 O O . LEU A 1 432 ? -10.703 -32.125 -13.969 1 97.88 432 LEU A O 1
ATOM 3137 N N . PRO A 1 433 ? -8.625 -31.797 -13.305 1 97.75 433 PRO A N 1
ATOM 3138 C CA . PRO A 1 433 ? -9.086 -30.953 -12.203 1 97.75 433 PRO A CA 1
ATOM 3139 C C . PRO A 1 433 ? -9.781 -29.688 -12.68 1 97.75 433 PRO A C 1
ATOM 3141 O O . PRO A 1 433 ? -9.453 -29.156 -13.75 1 97.75 433 PRO A O 1
ATOM 3144 N N . ILE A 1 434 ? -10.711 -29.203 -11.977 1 98.12 434 ILE A N 1
ATOM 3145 C CA . ILE A 1 434 ? -11.391 -27.938 -12.188 1 98.12 434 ILE A CA 1
ATOM 3146 C C . ILE A 1 434 ? -11.273 -27.078 -10.93 1 98.12 434 ILE A C 1
ATOM 3148 O O . ILE A 1 434 ? -11.703 -27.484 -9.852 1 98.12 434 ILE A O 1
ATOM 3152 N N . GLY A 1 435 ? -10.594 -25.922 -11.07 1 98 435 GLY A N 1
ATOM 3153 C CA . GLY A 1 435 ? -10.484 -24.969 -9.969 1 98 435 GLY A CA 1
ATOM 3154 C C . GLY A 1 435 ? -11.539 -23.875 -10.008 1 98 435 GLY A C 1
ATOM 3155 O O . GLY A 1 435 ? -12.109 -23.594 -11.062 1 98 435 GLY A O 1
ATOM 3156 N N . VAL A 1 436 ? -11.828 -23.328 -8.875 1 98.25 436 VAL A N 1
ATOM 3157 C CA . VAL A 1 436 ? -12.68 -22.141 -8.781 1 98.25 436 VAL A CA 1
ATOM 3158 C C . VAL A 1 436 ? -11.891 -21 -8.133 1 98.25 436 VAL A C 1
ATOM 3160 O O . VAL A 1 436 ? -11.008 -21.234 -7.305 1 98.25 436 VAL A O 1
ATOM 3163 N N . GLN A 1 437 ? -12.195 -19.781 -8.555 1 98.38 437 GLN A N 1
ATOM 3164 C CA . GLN A 1 437 ? -11.633 -18.578 -7.949 1 98.38 437 GLN A CA 1
ATOM 3165 C C . GLN A 1 437 ? -12.547 -18.047 -6.852 1 98.38 437 GLN A C 1
ATOM 3167 O O . GLN A 1 437 ? -13.734 -17.812 -7.078 1 98.38 437 GLN A O 1
ATOM 3172 N N . VAL A 1 438 ? -12 -17.891 -5.699 1 98.94 438 VAL A N 1
ATOM 3173 C CA . VAL A 1 438 ? -12.68 -17.219 -4.594 1 98.94 438 VAL A CA 1
ATOM 3174 C C . VAL A 1 438 ? -12.062 -15.844 -4.367 1 98.94 438 VAL A C 1
ATOM 3176 O O . VAL A 1 438 ? -10.977 -15.727 -3.793 1 98.94 438 VAL A O 1
ATOM 3179 N N . VAL A 1 439 ? -12.773 -14.781 -4.793 1 98.94 439 VAL A N 1
ATOM 3180 C CA . VAL A 1 439 ? -12.273 -13.414 -4.766 1 98.94 439 VAL A CA 1
ATOM 3181 C C . VAL A 1 439 ? -12.859 -12.672 -3.564 1 98.94 439 VAL A C 1
ATOM 3183 O O . VAL A 1 439 ? -14.07 -12.727 -3.32 1 98.94 439 VAL A O 1
ATOM 3186 N N . ALA A 1 440 ? -12.055 -12.109 -2.766 1 98.94 440 ALA A N 1
ATOM 3187 C CA . ALA A 1 440 ? -12.508 -11.32 -1.62 1 98.94 440 ALA A CA 1
ATOM 3188 C C . ALA A 1 440 ? -12.125 -9.852 -1.775 1 98.94 440 ALA A C 1
ATOM 3190 O O . ALA A 1 440 ? -11.539 -9.461 -2.787 1 98.94 440 ALA A O 1
ATOM 3191 N N . ARG A 1 441 ? -12.562 -9.039 -0.875 1 98.56 441 ARG A N 1
ATOM 3192 C CA . ARG A 1 441 ? -12.227 -7.617 -0.828 1 98.56 441 ARG A CA 1
ATOM 3193 C C . ARG A 1 441 ? -10.758 -7.41 -0.485 1 98.56 441 ARG A C 1
ATOM 3195 O O . ARG A 1 441 ? -10.086 -8.336 -0.031 1 98.56 441 ARG A O 1
ATOM 3202 N N . PRO A 1 442 ? -10.211 -6.156 -0.746 1 98.38 442 PRO A N 1
ATOM 3203 C CA . PRO A 1 442 ? -8.797 -5.898 -0.472 1 98.38 442 PRO A CA 1
ATOM 3204 C C . PRO A 1 442 ? -8.406 -6.227 0.968 1 98.38 442 PRO A C 1
ATOM 3206 O O . PRO A 1 442 ? -9.086 -5.801 1.907 1 98.38 442 PRO A O 1
ATOM 3209 N N . PHE A 1 443 ? -7.32 -7.066 1.091 1 98.38 443 PHE A N 1
ATOM 3210 C CA . PHE A 1 443 ? -6.688 -7.449 2.346 1 98.38 443 PHE A CA 1
ATOM 3211 C C . PHE A 1 443 ? -7.586 -8.383 3.145 1 98.38 443 PHE A C 1
ATOM 3213 O O . PHE A 1 443 ? -7.41 -8.539 4.355 1 98.38 443 PHE A O 1
ATOM 3220 N N . HIS A 1 444 ? -8.57 -9.008 2.455 1 98.62 444 HIS A N 1
ATOM 3221 C CA . HIS A 1 444 ? -9.445 -9.992 3.084 1 98.62 444 HIS A CA 1
ATOM 3222 C C . HIS A 1 444 ? -9.125 -11.406 2.6 1 98.62 444 HIS A C 1
ATOM 3224 O O . HIS A 1 444 ? -10.023 -12.219 2.4 1 98.62 444 HIS A O 1
ATOM 3230 N N . GLU A 1 445 ? -7.848 -11.641 2.432 1 98.81 445 GLU A N 1
ATOM 3231 C CA . GLU A 1 445 ? -7.461 -12.992 2.055 1 98.81 445 GLU A CA 1
ATOM 3232 C C . GLU A 1 445 ? -8.023 -14.023 3.037 1 98.81 445 GLU A C 1
ATOM 3234 O O . GLU A 1 445 ? -8.391 -15.125 2.641 1 98.81 445 GLU A O 1
ATOM 3239 N N . HIS A 1 446 ? -8.086 -13.664 4.32 1 98.75 446 HIS A N 1
ATOM 3240 C CA . HIS A 1 446 ? -8.602 -14.586 5.328 1 98.75 446 HIS A CA 1
ATOM 3241 C C . HIS A 1 446 ? -10.047 -14.984 5.02 1 98.75 446 HIS A C 1
ATOM 3243 O O . HIS A 1 446 ? -10.445 -16.125 5.254 1 98.75 446 HIS A O 1
ATOM 3249 N N . VAL A 1 447 ? -10.82 -14.094 4.434 1 98.88 447 VAL A N 1
ATOM 3250 C CA . VAL A 1 447 ? -12.195 -14.375 4.051 1 98.88 447 VAL A CA 1
ATOM 3251 C C . VAL A 1 447 ? -12.219 -15.344 2.867 1 98.88 447 VAL A C 1
ATOM 3253 O O . VAL A 1 447 ? -12.938 -16.344 2.887 1 98.88 447 VAL A O 1
ATOM 3256 N N . ALA A 1 448 ? -11.414 -15.055 1.871 1 98.94 448 ALA A N 1
ATOM 3257 C CA . ALA A 1 448 ? -11.328 -15.938 0.709 1 98.94 448 ALA A CA 1
ATOM 3258 C C . ALA A 1 448 ? -10.875 -17.328 1.112 1 98.94 448 ALA A C 1
ATOM 3260 O O . ALA A 1 448 ? -11.414 -18.328 0.633 1 98.94 448 ALA A O 1
ATOM 3261 N N . LEU A 1 449 ? -9.867 -17.359 1.974 1 98.88 449 LEU A N 1
ATOM 3262 C CA . LEU A 1 449 ? -9.336 -18.641 2.436 1 98.88 449 LEU A CA 1
ATOM 3263 C C . LEU A 1 449 ? -10.391 -19.422 3.209 1 98.88 449 LEU A C 1
ATOM 3265 O O . LEU A 1 449 ? -10.508 -20.641 3.057 1 98.88 449 LEU A O 1
ATOM 3269 N N . SER A 1 450 ? -11.164 -18.734 4.031 1 98.81 450 SER A N 1
ATOM 3270 C CA . SER A 1 450 ? -12.219 -19.391 4.801 1 98.81 450 SER A CA 1
ATOM 3271 C C . SER A 1 450 ? -13.305 -19.953 3.885 1 98.81 450 SER A C 1
ATOM 3273 O O . SER A 1 450 ? -13.758 -21.078 4.074 1 98.81 450 SER A O 1
ATOM 3275 N N . VAL A 1 451 ? -13.695 -19.188 2.943 1 98.81 451 VAL A N 1
ATOM 3276 C CA . VAL A 1 451 ? -14.719 -19.625 1.991 1 98.81 451 VAL A CA 1
ATOM 3277 C C . VAL A 1 451 ? -14.188 -20.797 1.17 1 98.81 451 VAL A C 1
ATOM 3279 O O . VAL A 1 451 ? -14.906 -21.766 0.921 1 98.81 451 VAL A O 1
ATOM 3282 N N . ALA A 1 452 ? -12.938 -20.719 0.732 1 98.62 452 ALA A N 1
ATOM 3283 C CA . ALA A 1 452 ? -12.305 -21.812 0 1 98.62 452 ALA A CA 1
ATOM 3284 C C . ALA A 1 452 ? -12.32 -23.094 0.82 1 98.62 452 ALA A C 1
ATOM 3286 O O . ALA A 1 452 ? -12.57 -24.172 0.285 1 98.62 452 ALA A O 1
ATOM 3287 N N . ALA A 1 453 ? -12.023 -22.969 2.088 1 98.31 453 ALA A N 1
ATOM 3288 C CA . ALA A 1 453 ? -12.047 -24.141 2.969 1 98.31 453 ALA A CA 1
ATOM 3289 C C . ALA A 1 453 ? -13.438 -24.766 3.018 1 98.31 453 ALA A C 1
ATOM 3291 O O . ALA A 1 453 ? -13.578 -25.984 2.996 1 98.31 453 ALA A O 1
ATOM 3292 N N . ARG A 1 454 ? -14.453 -23.938 3.098 1 97.75 454 ARG A N 1
ATOM 3293 C CA . ARG A 1 454 ? -15.828 -24.406 3.131 1 97.75 454 ARG A CA 1
ATOM 3294 C C . ARG A 1 454 ? -16.203 -25.125 1.833 1 97.75 454 ARG A C 1
ATOM 3296 O O . ARG A 1 454 ? -16.844 -26.172 1.855 1 97.75 454 ARG A O 1
ATOM 3303 N N . ILE A 1 455 ? -15.781 -24.562 0.74 1 97.12 455 ILE A N 1
ATOM 3304 C CA . ILE A 1 455 ? -16.047 -25.156 -0.562 1 97.12 455 ILE A CA 1
ATOM 3305 C C . ILE A 1 455 ? -15.406 -26.547 -0.623 1 97.12 455 ILE A C 1
ATOM 3307 O O . ILE A 1 455 ? -16.047 -27.516 -1.062 1 97.12 455 ILE A O 1
ATOM 3311 N N . THR A 1 456 ? -14.164 -26.609 -0.221 1 94.5 456 THR A N 1
ATOM 3312 C CA . THR A 1 456 ? -13.438 -27.875 -0.25 1 94.5 456 THR A CA 1
ATOM 3313 C C . THR A 1 456 ? -14.117 -28.922 0.636 1 94.5 456 THR A C 1
ATOM 3315 O O . THR A 1 456 ? -14.242 -30.078 0.253 1 94.5 456 THR A O 1
ATOM 3318 N N . SER A 1 457 ? -14.547 -28.484 1.776 1 93.44 457 SER A N 1
ATOM 3319 C CA . SER A 1 457 ? -15.234 -29.391 2.695 1 93.44 457 SER A CA 1
ATOM 3320 C C . SER A 1 457 ? -16.547 -29.875 2.102 1 93.44 457 SER A C 1
ATOM 3322 O O . SER A 1 457 ? -16.891 -31.062 2.219 1 93.44 457 SER A O 1
ATOM 3324 N N . ASN A 1 458 ? -17.266 -29.031 1.438 1 89.56 458 ASN A N 1
ATOM 3325 C CA . ASN A 1 458 ? -18.547 -29.391 0.833 1 89.56 458 ASN A CA 1
ATOM 3326 C C . ASN A 1 458 ? -18.359 -30.328 -0.351 1 89.56 458 ASN A C 1
ATOM 3328 O O . ASN A 1 458 ? -19.188 -31.219 -0.582 1 89.56 458 ASN A O 1
ATOM 3332 N N . ALA A 1 459 ? -17.328 -30.109 -1.105 1 83.62 459 ALA A N 1
ATOM 3333 C CA . ALA A 1 459 ? -17.062 -30.938 -2.271 1 83.62 459 ALA A CA 1
ATOM 3334 C C . ALA A 1 459 ? -16.688 -32.375 -1.854 1 83.62 459 ALA A C 1
ATOM 3336 O O . ALA A 1 459 ? -17.031 -33.312 -2.531 1 83.62 459 ALA A O 1
ATOM 3337 N N . GLN A 1 460 ? -15.961 -32.406 -0.79 1 75.81 460 GLN A N 1
ATOM 3338 C CA . GLN A 1 460 ? -15.602 -33.719 -0.276 1 75.81 460 GLN A CA 1
ATOM 3339 C C . GLN A 1 460 ? -16.812 -34.469 0.272 1 75.81 460 GLN A C 1
ATOM 3341 O O . GLN A 1 460 ? -16.844 -35.688 0.29 1 75.81 460 GLN A O 1
ATOM 3346 N N . ALA A 1 461 ? -17.859 -33.75 0.747 1 71 461 ALA A N 1
ATOM 3347 C CA . ALA A 1 461 ? -19.062 -34.344 1.3 1 71 461 ALA A CA 1
ATOM 3348 C C . ALA A 1 461 ? -19.938 -34.906 0.194 1 71 461 ALA A C 1
ATOM 3350 O O . ALA A 1 461 ? -20.734 -35.844 0.434 1 71 461 ALA A O 1
ATOM 3351 N N . LEU A 1 462 ? -19.609 -34.344 -1.052 1 52.53 462 LEU A N 1
ATOM 3352 C CA . LEU A 1 462 ? -20.422 -34.781 -2.178 1 52.53 462 LEU A CA 1
ATOM 3353 C C . LEU A 1 462 ? -19.812 -36 -2.848 1 52.53 462 LEU A C 1
ATOM 3355 O O . LEU A 1 462 ? -20.453 -36.656 -3.66 1 52.53 462 LEU A O 1
ATOM 3359 N N . VAL A 1 463 ? -18.562 -36.375 -2.48 1 49.41 463 VAL A N 1
ATOM 3360 C CA . VAL A 1 463 ? -17.938 -37.594 -2.992 1 49.41 463 VAL A CA 1
ATOM 3361 C C . VAL A 1 463 ? -18.031 -38.688 -1.939 1 49.41 463 VAL A C 1
ATOM 3363 O O . VAL A 1 463 ? -17.922 -38.406 -0.74 1 49.41 463 VAL A O 1
ATOM 3366 N N . MET B 1 1 ? -18.125 27.625 41.125 1 32.88 1 MET B N 1
ATOM 3367 C CA . MET B 1 1 ? -17.031 26.688 40.969 1 32.88 1 MET B CA 1
ATOM 3368 C C . MET B 1 1 ? -16.406 26.812 39.562 1 32.88 1 MET B C 1
ATOM 3370 O O . MET B 1 1 ? -17.109 26.688 38.562 1 32.88 1 MET B O 1
ATOM 3374 N N . ASN B 1 2 ? -15.461 27.625 39.312 1 40.12 2 ASN B N 1
ATOM 3375 C CA . ASN B 1 2 ? -14.773 28.047 38.094 1 40.12 2 ASN B CA 1
ATOM 3376 C C . ASN B 1 2 ? -14.523 26.859 37.156 1 40.12 2 ASN B C 1
ATOM 3378 O O . ASN B 1 2 ? -13.688 26 37.469 1 40.12 2 ASN B O 1
ATOM 3382 N N . ARG B 1 3 ? -15.516 26.328 36.656 1 56.41 3 ARG B N 1
ATOM 3383 C CA . ARG B 1 3 ? -15.406 25.109 35.875 1 56.41 3 ARG B CA 1
ATOM 3384 C C . ARG B 1 3 ? -14.312 25.219 34.812 1 56.41 3 ARG B C 1
ATOM 3386 O O . ARG B 1 3 ? -14.328 26.156 34 1 56.41 3 ARG B O 1
ATOM 3393 N N . GLU B 1 4 ? -13.195 24.578 35 1 77.69 4 GLU B N 1
ATOM 3394 C CA . GLU B 1 4 ? -12.031 24.547 34.125 1 77.69 4 GLU B CA 1
ATOM 3395 C C . GLU B 1 4 ? -12.43 24.234 32.688 1 77.69 4 GLU B C 1
ATOM 3397 O O . GLU B 1 4 ? -13.305 23.391 32.438 1 77.69 4 GLU B O 1
ATOM 3402 N N . SER B 1 5 ? -12.141 25.156 31.734 1 91.12 5 SER B N 1
ATOM 3403 C CA . SER B 1 5 ? -12.461 25.109 30.312 1 91.12 5 SER B CA 1
ATOM 3404 C C . SER B 1 5 ? -11.891 23.859 29.656 1 91.12 5 SER B C 1
ATOM 3406 O O . SER B 1 5 ? -10.828 23.375 30.047 1 91.12 5 SER B O 1
ATOM 3408 N N . TRP B 1 6 ? -12.656 23.2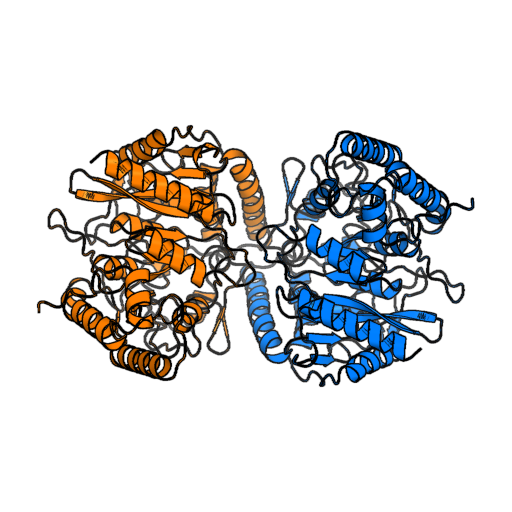66 28.828 1 96.12 6 TRP B N 1
ATOM 3409 C CA . TRP B 1 6 ? -12.195 22.109 28.062 1 96.12 6 TRP B CA 1
ATOM 3410 C C . TRP B 1 6 ? -11.328 22.562 26.875 1 96.12 6 TRP B C 1
ATOM 3412 O O . TRP B 1 6 ? -10.656 21.734 26.25 1 96.12 6 TRP B O 1
ATOM 3422 N N . VAL B 1 7 ? -11.305 23.844 26.547 1 97.12 7 VAL B N 1
ATOM 3423 C CA . VAL B 1 7 ? -10.375 24.375 25.562 1 97.12 7 VAL B CA 1
ATOM 3424 C C . VAL B 1 7 ? -8.945 24.266 26.078 1 97.12 7 VAL B C 1
ATOM 3426 O O . VAL B 1 7 ? -8.648 24.641 27.203 1 97.12 7 VAL B O 1
ATOM 3429 N N . GLY B 1 8 ? -8.117 23.688 25.266 1 95.19 8 GLY B N 1
ATOM 3430 C CA . GLY B 1 8 ? -6.727 23.5 25.656 1 95.19 8 GLY B CA 1
ATOM 3431 C C . GLY B 1 8 ? -6.441 22.109 26.203 1 95.19 8 GLY B C 1
ATOM 3432 O O . GLY B 1 8 ? -5.281 21.719 26.312 1 95.19 8 GLY B O 1
ATOM 3433 N N . ARG B 1 9 ? -7.477 21.328 26.484 1 97.31 9 ARG B N 1
ATOM 3434 C CA . ARG B 1 9 ? -7.281 19.969 26.969 1 97.31 9 ARG B CA 1
ATOM 3435 C C . ARG B 1 9 ? -6.957 19.031 25.812 1 97.31 9 ARG B C 1
ATOM 3437 O O . ARG B 1 9 ? -7.309 19.297 24.672 1 97.31 9 ARG B O 1
ATOM 3444 N N . ASP B 1 10 ? -6.219 17.969 26.172 1 97.94 10 ASP B N 1
ATOM 3445 C CA . ASP B 1 10 ? -5.828 17.031 25.141 1 97.94 10 ASP B CA 1
ATOM 3446 C C . ASP B 1 10 ? -6.973 16.062 24.812 1 97.94 10 ASP B C 1
ATOM 3448 O O . ASP B 1 10 ? -7.953 15.984 25.562 1 97.94 10 ASP B O 1
ATOM 3452 N N . ALA B 1 11 ? -6.887 15.398 23.734 1 98.75 11 ALA B N 1
ATOM 3453 C CA . ALA B 1 11 ? -7.93 14.523 23.203 1 98.75 11 ALA B CA 1
ATOM 3454 C C . ALA B 1 11 ? -8.25 13.406 24.188 1 98.75 11 ALA B C 1
ATOM 3456 O O . ALA B 1 11 ? -9.422 13.094 24.422 1 98.75 11 ALA B O 1
ATOM 3457 N N . ARG B 1 12 ? -7.266 12.758 24.766 1 97.56 12 ARG B N 1
ATOM 3458 C CA . ARG B 1 12 ? -7.477 11.633 25.672 1 97.56 12 ARG B CA 1
ATOM 3459 C C . ARG B 1 12 ? -8.281 12.062 26.891 1 97.56 12 ARG B C 1
ATOM 3461 O O . ARG B 1 12 ? -9.18 11.344 27.328 1 97.56 12 ARG B O 1
ATOM 3468 N N . SER B 1 13 ? -7.875 13.219 27.453 1 97.88 13 SER B N 1
ATOM 3469 C CA . SER B 1 13 ? -8.57 13.734 28.625 1 97.88 13 SER B CA 1
ATOM 3470 C C . SER B 1 13 ? -10.039 14.031 28.312 1 97.88 13 SER B C 1
ATOM 3472 O O . SER B 1 13 ? -10.922 13.711 29.109 1 97.88 13 SER B O 1
ATOM 3474 N N . ILE B 1 14 ? -10.273 14.641 27.203 1 98.62 14 ILE B N 1
ATOM 3475 C CA . ILE B 1 14 ? -11.633 14.961 26.797 1 98.62 14 ILE B CA 1
ATOM 3476 C C . ILE B 1 14 ? -12.422 13.672 26.594 1 98.62 14 ILE B C 1
ATOM 3478 O O . ILE B 1 14 ? -13.523 13.516 27.125 1 98.62 14 ILE B O 1
ATOM 3482 N N . ALA B 1 15 ? -11.883 12.719 25.828 1 98.69 15 ALA B N 1
ATOM 3483 C CA . ALA B 1 15 ? -12.57 11.469 25.531 1 98.69 15 ALA B CA 1
ATOM 3484 C C . ALA B 1 15 ? -12.906 10.703 26.812 1 98.69 15 ALA B C 1
ATOM 3486 O O . ALA B 1 15 ? -14 10.156 26.938 1 98.69 15 ALA B O 1
ATOM 3487 N N . GLU B 1 16 ? -11.953 10.656 27.703 1 97.69 16 GLU B N 1
ATOM 3488 C CA . GLU B 1 16 ? -12.172 9.969 28.984 1 97.69 16 GLU B CA 1
ATOM 3489 C C . GLU B 1 16 ? -13.289 10.641 29.781 1 97.69 16 GLU B C 1
ATOM 3491 O O . GLU B 1 16 ? -14.125 9.953 30.375 1 97.69 16 GLU B O 1
ATOM 3496 N N . ALA B 1 17 ? -13.273 11.961 29.844 1 97.88 17 ALA B N 1
ATOM 3497 C CA . ALA B 1 17 ? -14.297 12.703 30.578 1 97.88 17 ALA B CA 1
ATOM 3498 C C . ALA B 1 17 ? -15.68 12.461 29.984 1 97.88 17 ALA B C 1
ATOM 3500 O O . ALA B 1 17 ? -16.656 12.305 30.719 1 97.88 17 ALA B O 1
ATOM 3501 N N . VAL B 1 18 ? -15.781 12.438 28.703 1 98.25 18 VAL B N 1
ATOM 3502 C CA . VAL B 1 18 ? -17.062 12.227 28.031 1 98.25 18 VAL B CA 1
ATOM 3503 C C . VAL B 1 18 ? -17.516 10.781 28.234 1 98.25 18 VAL B C 1
ATOM 3505 O O . VAL B 1 18 ? -18.688 10.531 28.547 1 98.25 18 VAL B O 1
ATOM 3508 N N . ARG B 1 19 ? -16.594 9.812 28.078 1 97.31 19 ARG B N 1
ATOM 3509 C CA . ARG B 1 19 ? -16.922 8.398 28.234 1 97.31 19 ARG B CA 1
ATOM 3510 C C . ARG B 1 19 ? -17.422 8.109 29.641 1 97.31 19 ARG B C 1
ATOM 3512 O O . ARG B 1 19 ? -18.328 7.297 29.828 1 97.31 19 ARG B O 1
ATOM 3519 N N . SER B 1 20 ? -16.797 8.797 30.641 1 95.69 20 SER B N 1
ATOM 3520 C CA . SER B 1 20 ? -17.125 8.539 32.031 1 95.69 20 SER B CA 1
ATOM 3521 C C . SER B 1 20 ? -18.344 9.352 32.469 1 95.69 20 SER B C 1
ATOM 3523 O O . SER B 1 20 ? -18.906 9.117 33.562 1 95.69 20 SER B O 1
ATOM 3525 N N . GLY B 1 21 ? -18.703 10.359 31.734 1 95.38 21 GLY B N 1
ATOM 3526 C CA . GLY B 1 21 ? -19.844 11.195 32.062 1 95.38 21 GLY B CA 1
ATOM 3527 C C . GLY B 1 21 ? -19.453 12.398 32.906 1 95.38 21 GLY B C 1
ATOM 3528 O O . GLY B 1 21 ? -20.328 13.172 33.312 1 95.38 21 GLY B O 1
ATOM 3529 N N . GLN B 1 22 ? -18.203 12.531 33.125 1 96.19 22 GLN B N 1
ATOM 3530 C CA . GLN B 1 22 ? -17.719 13.711 33.844 1 96.19 22 GLN B CA 1
ATOM 3531 C C . GLN B 1 22 ? -18.047 14.992 33.094 1 96.19 22 GLN B C 1
ATOM 3533 O O . GLN B 1 22 ? -18.203 16.047 33.688 1 96.19 22 GLN B O 1
ATOM 3538 N N . ALA B 1 23 ? -18.047 14.93 31.781 1 96.94 23 ALA B N 1
ATOM 3539 C CA . ALA B 1 23 ? -18.453 16.016 30.891 1 96.94 23 ALA B CA 1
ATOM 3540 C C . ALA B 1 23 ? -19.328 15.5 29.766 1 96.94 23 ALA B C 1
ATOM 3542 O O . ALA B 1 23 ? -19.234 14.336 29.375 1 96.94 23 ALA B O 1
ATOM 3543 N N . SER B 1 24 ? -20.188 16.344 29.328 1 98 24 SER B N 1
ATOM 3544 C CA . SER B 1 24 ? -20.922 15.992 28.125 1 98 24 SER B CA 1
ATOM 3545 C C . SER B 1 24 ? -20.172 16.438 26.875 1 98 24 SER B C 1
ATOM 3547 O O . SER B 1 24 ? -19.422 17.422 26.906 1 98 24 SER B O 1
ATOM 3549 N N . ALA B 1 25 ? -20.391 15.727 25.828 1 98.75 25 ALA B N 1
ATOM 3550 C CA . ALA B 1 25 ? -19.844 16.156 24.547 1 98.75 25 ALA B CA 1
ATOM 3551 C C . ALA B 1 25 ? -20.359 17.547 24.172 1 98.75 25 ALA B C 1
ATOM 3553 O O . ALA B 1 25 ? -19.625 18.359 23.625 1 98.75 25 ALA B O 1
ATOM 3554 N N . ARG B 1 26 ? -21.609 17.859 24.484 1 98.56 26 ARG B N 1
ATOM 3555 C CA . ARG B 1 26 ? -22.219 19.156 24.219 1 98.56 26 ARG B CA 1
ATOM 3556 C C . ARG B 1 26 ? -21.453 20.281 24.891 1 98.56 26 ARG B C 1
ATOM 3558 O O . ARG B 1 26 ? -21.188 21.312 24.266 1 98.56 26 ARG B O 1
ATOM 3565 N N . THR B 1 27 ? -21.109 20.031 26.094 1 98.5 27 THR B N 1
ATOM 3566 C CA . THR B 1 27 ? -20.359 21.047 26.812 1 98.5 27 THR B CA 1
ATOM 3567 C C . THR B 1 27 ? -19.016 21.312 26.141 1 98.5 27 THR B C 1
ATOM 3569 O O . THR B 1 27 ? -18.625 22.469 25.969 1 98.5 27 THR B O 1
ATOM 3572 N N . VAL B 1 28 ? -18.312 20.266 25.75 1 98.69 28 VAL B N 1
ATOM 3573 C CA . VAL B 1 28 ? -17.016 20.375 25.109 1 98.69 28 VAL B CA 1
ATOM 3574 C C . VAL B 1 28 ? -17.156 21.125 23.781 1 98.69 28 VAL B C 1
ATOM 3576 O O . VAL B 1 28 ? -16.391 22.047 23.5 1 98.69 28 VAL B O 1
ATOM 3579 N N . VAL B 1 29 ? -18.172 20.797 23 1 98.75 29 VAL B N 1
ATOM 3580 C CA . VAL B 1 29 ? -18.406 21.391 21.688 1 98.75 29 VAL B CA 1
ATOM 3581 C C . VAL B 1 29 ? -18.75 22.875 21.844 1 98.75 29 VAL B C 1
ATOM 3583 O O . VAL B 1 29 ? -18.219 23.719 21.109 1 98.75 29 VAL B O 1
ATOM 3586 N N . GLU B 1 30 ? -19.594 23.219 22.797 1 98.62 30 GLU B N 1
ATOM 3587 C CA . GLU B 1 30 ? -19.984 24.609 23.016 1 98.62 30 GLU B CA 1
ATOM 3588 C C . GLU B 1 30 ? -18.781 25.484 23.359 1 98.62 30 GLU B C 1
ATOM 3590 O O . GLU B 1 30 ? -18.672 26.625 22.891 1 98.62 30 GLU B O 1
ATOM 3595 N N . GLU B 1 31 ? -17.938 24.938 24.156 1 98.69 31 GLU B N 1
ATOM 3596 C CA . GLU B 1 31 ? -16.766 25.719 24.562 1 98.69 31 GLU B CA 1
ATOM 3597 C C . GLU B 1 31 ? -15.836 25.953 23.375 1 98.69 31 GLU B C 1
ATOM 3599 O O . GLU B 1 31 ? -15.25 27.016 23.234 1 98.69 31 GLU B O 1
ATOM 3604 N N . HIS B 1 32 ? -15.688 24.984 22.516 1 98.81 32 HIS B N 1
ATOM 3605 C CA . HIS B 1 32 ? -14.828 25.156 21.344 1 98.81 32 HIS B CA 1
ATOM 3606 C C . HIS B 1 32 ? -15.477 26.062 20.312 1 98.81 32 HIS B C 1
ATOM 3608 O O . HIS B 1 32 ? -14.789 26.828 19.625 1 98.81 32 HIS B O 1
ATOM 3614 N N . LEU B 1 33 ? -16.797 25.984 20.156 1 98.81 33 LEU B N 1
ATOM 3615 C CA . LEU B 1 33 ? -17.5 26.906 19.266 1 98.81 33 LEU B CA 1
ATOM 3616 C C . LEU B 1 33 ? -17.375 28.344 19.781 1 98.81 33 LEU B C 1
ATOM 3618 O O . LEU B 1 33 ? -17.25 29.281 18.984 1 98.81 33 LEU B O 1
ATOM 3622 N N . ALA B 1 34 ? -17.406 28.516 21.078 1 98.75 34 ALA B N 1
ATOM 3623 C CA . ALA B 1 34 ? -17.172 29.844 21.656 1 98.75 34 ALA B CA 1
ATOM 3624 C C . ALA B 1 34 ? -15.766 30.344 21.344 1 98.75 34 ALA B C 1
ATOM 3626 O O . ALA B 1 34 ? -15.57 31.531 21.062 1 98.75 34 ALA B O 1
ATOM 3627 N N . ARG B 1 35 ? -14.844 29.422 21.422 1 98.69 35 ARG B N 1
ATOM 3628 C CA . ARG B 1 35 ? -13.469 29.766 21.062 1 98.69 35 ARG B CA 1
ATOM 3629 C C . ARG B 1 35 ? -13.367 30.188 19.609 1 98.69 35 ARG B C 1
ATOM 3631 O O . ARG B 1 35 ? -12.633 31.109 19.266 1 98.69 35 ARG B O 1
ATOM 3638 N N . VAL B 1 36 ? -14.094 29.5 18.719 1 98.81 36 VAL B N 1
ATOM 3639 C CA . VAL B 1 36 ? -14.141 29.859 17.297 1 98.81 36 VAL B CA 1
ATOM 3640 C C . VAL B 1 36 ? -14.68 31.281 17.141 1 98.81 36 VAL B C 1
ATOM 3642 O O . VAL B 1 36 ? -14.109 32.094 16.406 1 98.81 36 VAL B O 1
ATOM 3645 N N . ASP B 1 37 ? -15.719 31.594 17.828 1 98.5 37 ASP B N 1
ATOM 3646 C CA . ASP B 1 37 ? -16.328 32.906 17.766 1 98.5 37 ASP B CA 1
ATOM 3647 C C . ASP B 1 37 ? -15.336 34 18.219 1 98.5 37 ASP B C 1
ATOM 3649 O O . ASP B 1 37 ? -15.32 35.094 17.656 1 98.5 37 ASP B O 1
ATOM 3653 N N . GLU B 1 38 ? -14.578 33.625 19.125 1 98.25 38 GLU B N 1
ATOM 3654 C CA . GLU B 1 38 ? -13.625 34.562 19.719 1 98.25 38 GLU B CA 1
ATOM 3655 C C . GLU B 1 38 ? -12.469 34.844 18.766 1 98.25 38 GLU B C 1
ATOM 3657 O O . GLU B 1 38 ? -11.992 35.969 18.656 1 98.25 38 GLU B O 1
ATOM 3662 N N . CYS B 1 39 ? -11.977 33.812 18.094 1 98 39 CYS B N 1
ATOM 3663 C CA . CYS B 1 39 ? -10.656 33.906 17.469 1 98 39 CYS B CA 1
ATOM 3664 C C . CYS B 1 39 ? -10.781 34 15.953 1 98 39 CYS B C 1
ATOM 3666 O O . CYS B 1 39 ? -9.922 34.594 15.289 1 98 39 CYS B O 1
ATOM 3668 N N . ASN B 1 40 ? -11.773 33.406 15.312 1 98.69 40 ASN B N 1
ATOM 3669 C CA . ASN B 1 40 ? -11.734 33.125 13.883 1 98.69 40 ASN B CA 1
ATOM 3670 C C . ASN B 1 40 ? -11.898 34.375 13.047 1 98.69 40 ASN B C 1
ATOM 3672 O O . ASN B 1 40 ? -11.469 34.406 11.891 1 98.69 40 ASN B O 1
ATOM 3676 N N . GLY B 1 41 ? -12.562 35.438 13.594 1 98.31 41 GLY B N 1
ATOM 3677 C CA . GLY B 1 41 ? -12.656 36.688 12.875 1 98.31 41 GLY B CA 1
ATOM 3678 C C . GLY B 1 41 ? -11.305 37.25 12.492 1 98.31 41 GLY B C 1
ATOM 3679 O O . GLY B 1 41 ? -11.141 37.812 11.398 1 98.31 41 GLY B O 1
ATOM 3680 N N . GLU B 1 42 ? -10.367 37.094 13.375 1 97.94 42 GLU B N 1
ATOM 3681 C CA . GLU B 1 42 ? -9.023 37.625 13.148 1 97.94 42 GLU B CA 1
ATOM 3682 C C . GLU B 1 42 ? -8.164 36.625 12.383 1 97.94 42 GLU B C 1
ATOM 3684 O O . GLU B 1 42 ? -7.352 37 11.539 1 97.94 42 GLU B O 1
ATOM 3689 N N . LEU B 1 43 ? -8.367 35.375 12.57 1 98.75 43 LEU B N 1
ATOM 3690 C CA . LEU B 1 43 ? -7.441 34.344 12.07 1 98.75 43 LEU B CA 1
ATOM 3691 C C . LEU B 1 43 ? -7.879 33.844 10.703 1 98.75 43 LEU B C 1
ATOM 3693 O O . LEU B 1 43 ? -7.051 33.375 9.914 1 98.75 43 LEU B O 1
ATOM 3697 N N . ASN B 1 44 ? -9.18 33.906 10.477 1 98.81 44 ASN B N 1
ATOM 3698 C CA . ASN B 1 44 ? -9.734 33.344 9.242 1 98.81 44 ASN B CA 1
ATOM 3699 C C . ASN B 1 44 ? -9.258 31.906 9.008 1 98.81 44 ASN B C 1
ATOM 3701 O O . ASN B 1 44 ? -8.844 31.562 7.898 1 98.81 44 ASN B O 1
ATOM 3705 N N . ALA B 1 45 ? -9.234 31.141 10.062 1 98.94 45 ALA B N 1
ATOM 3706 C CA . ALA B 1 45 ? -8.75 29.766 10 1 98.94 45 ALA B CA 1
ATOM 3707 C C . ALA B 1 45 ? -9.844 28.812 9.531 1 98.94 45 ALA B C 1
ATOM 3709 O O . ALA B 1 45 ? -9.586 27.891 8.75 1 98.94 45 ALA B O 1
ATOM 3710 N N . LEU B 1 46 ? -11.047 28.984 10.008 1 98.94 46 LEU B N 1
ATOM 3711 C CA . LEU B 1 46 ? -12.195 28.203 9.578 1 98.94 46 LEU B CA 1
ATOM 3712 C C . LEU B 1 46 ? -13.008 28.953 8.523 1 98.94 46 LEU B C 1
ATOM 3714 O O . LEU B 1 46 ? -13.359 30.109 8.727 1 98.94 46 LEU B O 1
ATOM 3718 N N . VAL B 1 47 ? -13.344 28.266 7.43 1 98.81 47 VAL B N 1
ATOM 3719 C CA . VAL B 1 47 ? -14.086 28.906 6.352 1 98.81 47 VAL B CA 1
ATOM 3720 C C . VAL B 1 47 ? -15.531 28.406 6.359 1 98.81 47 VAL B C 1
ATOM 3722 O O . VAL B 1 47 ? -16.422 29.047 5.789 1 98.81 47 VAL B O 1
ATOM 3725 N N . THR B 1 48 ? -15.781 27.266 6.898 1 98.81 48 THR B N 1
ATOM 3726 C CA . THR B 1 48 ? -17.109 26.719 7.184 1 98.81 48 THR B CA 1
ATOM 3727 C C . THR B 1 48 ? -17.188 26.219 8.625 1 98.81 48 THR B C 1
ATOM 3729 O O . THR B 1 48 ? -16.422 25.328 9.023 1 98.81 48 THR B O 1
ATOM 3732 N N . VAL B 1 49 ? -18.031 26.797 9.453 1 98.81 49 VAL B N 1
ATOM 3733 C CA . VAL B 1 49 ? -18.266 26.344 10.82 1 98.81 49 VAL B CA 1
ATOM 3734 C C . VAL B 1 49 ? -19.516 25.484 10.867 1 98.81 49 VAL B C 1
ATOM 3736 O O . VAL B 1 49 ? -20.578 25.906 10.383 1 98.81 49 VAL B O 1
ATOM 3739 N N . CYS B 1 50 ? -19.391 24.328 11.43 1 98.69 50 CYS B N 1
ATOM 3740 C CA . CYS B 1 50 ? -20.5 23.375 11.469 1 98.69 50 CYS B CA 1
ATOM 3741 C C . CYS B 1 50 ? -21.172 23.375 12.836 1 98.69 50 CYS B C 1
ATOM 3743 O O . CYS B 1 50 ? -21.375 22.328 13.438 1 98.69 50 CYS B O 1
ATOM 3745 N N . ALA B 1 51 ? -21.625 24.531 13.289 1 98.75 51 ALA B N 1
ATOM 3746 C CA . ALA B 1 51 ? -22.062 24.688 14.664 1 98.75 51 ALA B CA 1
ATOM 3747 C C . ALA B 1 51 ? -23.266 23.797 14.961 1 98.75 51 ALA B C 1
ATOM 3749 O O . ALA B 1 51 ? -23.25 23.031 15.922 1 98.75 51 ALA B O 1
ATOM 3750 N N . GLU B 1 52 ? -24.328 23.844 14.188 1 98.56 52 GLU B N 1
ATOM 3751 C CA . GLU B 1 52 ? -25.562 23.094 14.445 1 98.56 52 GLU B CA 1
ATOM 3752 C C . GLU B 1 52 ? -25.312 21.594 14.328 1 98.56 52 GLU B C 1
ATOM 3754 O O . GLU B 1 52 ? -25.781 20.812 15.164 1 98.56 52 GLU B O 1
ATOM 3759 N N . ASP B 1 53 ? -24.578 21.219 13.297 1 98.56 53 ASP B N 1
ATOM 3760 C CA . ASP B 1 53 ? -24.25 19.812 13.117 1 98.56 53 ASP B CA 1
ATOM 3761 C C . ASP B 1 53 ? -23.391 19.281 14.266 1 98.56 53 ASP B C 1
ATOM 3763 O O . ASP B 1 53 ? -23.547 18.141 14.695 1 98.56 53 ASP B O 1
ATOM 3767 N N . ALA B 1 54 ? -22.422 20.094 14.688 1 98.88 54 ALA B N 1
ATOM 3768 C CA . ALA B 1 54 ? -21.562 19.719 15.805 1 98.88 54 ALA B CA 1
ATOM 3769 C C . ALA B 1 54 ? -22.391 19.484 17.078 1 98.88 54 ALA B C 1
ATOM 3771 O O . ALA B 1 54 ? -22.172 18.516 17.797 1 98.88 54 ALA B O 1
ATOM 3772 N N . ARG B 1 55 ? -23.312 20.406 17.375 1 98.75 55 ARG B N 1
ATOM 3773 C CA . ARG B 1 55 ? -24.188 20.281 18.531 1 98.75 55 ARG B CA 1
ATOM 3774 C C . ARG B 1 55 ? -25.047 19.016 18.453 1 98.75 55 ARG B C 1
ATOM 3776 O O . ARG B 1 55 ? -25.188 18.297 19.422 1 98.75 55 ARG B O 1
ATOM 3783 N N . ALA B 1 56 ? -25.594 18.797 17.281 1 98.75 56 ALA B N 1
ATOM 3784 C CA . ALA B 1 56 ? -26.422 17.609 17.078 1 98.75 56 ALA B CA 1
ATOM 3785 C C . ALA B 1 56 ? -25.625 16.328 17.281 1 98.75 56 ALA B C 1
ATOM 3787 O O . ALA B 1 56 ? -26.109 15.375 17.891 1 98.75 56 ALA B O 1
ATOM 3788 N N . ALA B 1 57 ? -24.406 16.281 16.734 1 98.75 57 ALA B N 1
ATOM 3789 C CA . ALA B 1 57 ? -23.547 15.117 16.906 1 98.75 57 ALA B CA 1
ATOM 3790 C C . ALA B 1 57 ? -23.188 14.898 18.375 1 98.75 57 ALA B C 1
ATOM 3792 O O . ALA B 1 57 ? -23.141 13.766 18.844 1 98.75 57 ALA B O 1
ATOM 3793 N N . ALA B 1 58 ? -22.906 15.977 19.031 1 98.81 58 ALA B N 1
ATOM 3794 C CA . ALA B 1 58 ? -22.594 15.898 20.453 1 98.81 58 ALA B CA 1
ATOM 3795 C C . ALA B 1 58 ? -23.766 15.344 21.25 1 98.81 58 ALA B C 1
ATOM 3797 O O . ALA B 1 58 ? -23.594 14.461 22.109 1 98.81 58 ALA B O 1
ATOM 3798 N N . ASP B 1 59 ? -24.984 15.867 20.984 1 98.75 59 ASP B N 1
ATOM 3799 C CA . ASP B 1 59 ? -26.188 15.398 21.656 1 98.75 59 ASP B CA 1
ATOM 3800 C C . ASP B 1 59 ? -26.406 13.906 21.406 1 98.75 59 ASP B C 1
ATOM 3802 O O . ASP B 1 59 ? -26.734 13.156 22.328 1 98.75 59 ASP B O 1
ATOM 3806 N N . SER B 1 60 ? -26.25 13.516 20.203 1 98.62 60 SER B N 1
ATOM 3807 C CA . SER B 1 60 ? -26.422 12.109 19.828 1 98.62 60 SER B CA 1
ATOM 3808 C C . SER B 1 60 ? -25.438 11.227 20.594 1 98.62 60 SER B C 1
ATOM 3810 O O . SER B 1 60 ? -25.797 10.148 21.062 1 98.62 60 SER B O 1
ATOM 3812 N N . LEU B 1 61 ? -24.172 11.633 20.672 1 98.69 61 LEU B N 1
ATOM 3813 C CA . LEU B 1 61 ? -23.156 10.875 21.391 1 98.69 61 LEU B CA 1
ATOM 3814 C C . LEU B 1 61 ? -23.5 10.758 22.875 1 98.69 61 LEU B C 1
ATOM 3816 O O . LEU B 1 61 ? -23.375 9.68 23.469 1 98.69 61 LEU B O 1
ATOM 3820 N N . ASP B 1 62 ? -23.906 11.844 23.438 1 98.44 62 ASP B N 1
ATOM 3821 C CA . ASP B 1 62 ? -24.297 11.852 24.844 1 98.44 62 ASP B CA 1
ATOM 3822 C C . ASP B 1 62 ? -25.469 10.906 25.109 1 98.44 62 ASP B C 1
ATOM 3824 O O . ASP B 1 62 ? -25.484 10.188 26.109 1 98.44 62 ASP B O 1
ATOM 3828 N N . GLU B 1 63 ? -26.422 10.938 24.219 1 98.25 63 GLU B N 1
ATOM 3829 C CA . GLU B 1 63 ? -27.594 10.062 24.344 1 98.25 63 GLU B CA 1
ATOM 3830 C C . GLU B 1 63 ? -27.188 8.594 24.234 1 98.25 63 GLU B C 1
ATOM 3832 O O . GLU B 1 63 ? -27.656 7.766 25.016 1 98.25 63 GLU B O 1
ATOM 3837 N N . ARG B 1 64 ? -26.375 8.273 23.312 1 97.94 64 ARG B N 1
ATOM 3838 C CA . ARG B 1 64 ? -25.922 6.902 23.125 1 97.94 64 ARG B CA 1
ATOM 3839 C C . ARG B 1 64 ? -25.141 6.41 24.344 1 97.94 64 ARG B C 1
ATOM 3841 O O . ARG B 1 64 ? -25.281 5.254 24.75 1 97.94 64 ARG B O 1
ATOM 3848 N N . ARG B 1 65 ? -24.297 7.293 24.828 1 97.12 65 ARG B N 1
ATOM 3849 C CA . ARG B 1 65 ? -23.578 6.949 26.047 1 97.12 65 ARG B CA 1
ATOM 3850 C C . ARG B 1 65 ? -24.531 6.641 27.203 1 97.12 65 ARG B C 1
ATOM 3852 O O . ARG B 1 65 ? -24.328 5.676 27.938 1 97.12 65 ARG B O 1
ATOM 3859 N N . LEU B 1 66 ? -25.562 7.375 27.328 1 96.19 66 LEU B N 1
ATOM 3860 C CA . LEU B 1 66 ? -26.547 7.18 28.391 1 96.19 66 LEU B CA 1
ATOM 3861 C C . LEU B 1 66 ? -27.297 5.867 28.188 1 96.19 66 LEU B C 1
ATOM 3863 O O . LEU B 1 66 ? -27.719 5.238 29.156 1 96.19 66 LEU B O 1
ATOM 3867 N N . LEU B 1 67 ? -27.438 5.473 26.953 1 97.25 67 LEU B N 1
ATOM 3868 C CA . LEU B 1 67 ? -28.141 4.238 26.625 1 97.25 67 LEU B CA 1
ATOM 3869 C C . LEU B 1 67 ? -27.219 3.033 26.766 1 97.25 67 LEU B C 1
ATOM 3871 O O . LEU B 1 67 ? -27.625 1.902 26.484 1 97.25 67 LEU B O 1
ATOM 3875 N N . GLY B 1 68 ? -26 3.223 27.094 1 96 68 GLY B N 1
ATOM 3876 C CA . GLY B 1 68 ? -25.125 2.115 27.453 1 96 68 GLY B CA 1
ATOM 3877 C C . GLY B 1 68 ? -24.062 1.837 26.406 1 96 68 GLY B C 1
ATOM 3878 O O . GLY B 1 68 ? -23.219 0.957 26.594 1 96 68 GLY B O 1
ATOM 3879 N N . GLU B 1 69 ? -24.031 2.605 25.344 1 96.38 69 GLU B N 1
ATOM 3880 C CA . GLU B 1 69 ? -22.984 2.438 24.344 1 96.38 69 GLU B CA 1
ATOM 3881 C C . GLU B 1 69 ? -21.641 2.975 24.844 1 96.38 69 GLU B C 1
ATOM 3883 O O . GLU B 1 69 ? -21.594 4.004 25.516 1 96.38 69 GLU B O 1
ATOM 3888 N N . THR B 1 70 ? -20.594 2.273 24.562 1 94.81 70 THR B N 1
ATOM 3889 C CA . THR B 1 70 ? -19.266 2.754 24.891 1 94.81 70 THR B CA 1
ATOM 3890 C C . THR B 1 70 ? -18.688 3.578 23.734 1 94.81 70 THR B C 1
ATOM 3892 O O . THR B 1 70 ? -18.344 3.033 22.688 1 94.81 70 THR B O 1
ATOM 3895 N N . PRO B 1 71 ? -18.594 4.871 23.953 1 95.38 71 PRO B N 1
ATOM 3896 C CA . PRO B 1 71 ? -18.062 5.699 22.859 1 95.38 71 PRO B CA 1
ATOM 3897 C C . PRO B 1 71 ? -16.609 5.391 22.531 1 95.38 71 PRO B C 1
ATOM 3899 O O . PRO B 1 71 ? -15.883 4.852 23.375 1 95.38 71 PRO B O 1
ATOM 3902 N N . GLY B 1 72 ? -16.156 5.75 21.328 1 97.44 72 GLY B N 1
ATOM 3903 C CA . GLY B 1 72 ? -14.844 5.434 20.812 1 97.44 72 GLY B CA 1
ATOM 3904 C C . GLY B 1 72 ? -13.734 6.238 21.453 1 97.44 72 GLY B C 1
ATOM 3905 O O . GLY B 1 72 ? -13.977 7.012 22.391 1 97.44 72 GLY B O 1
ATOM 3906 N N . PRO B 1 73 ? -12.516 6.055 21 1 98.44 73 PRO B N 1
ATOM 3907 C CA . PRO B 1 73 ? -11.32 6.629 21.625 1 98.44 73 PRO B CA 1
ATOM 3908 C C . PRO B 1 73 ? -11.242 8.148 21.484 1 98.44 73 PRO B C 1
ATOM 3910 O O . PRO B 1 73 ? -10.438 8.797 22.156 1 98.44 73 PRO B O 1
ATOM 3913 N N . LEU B 1 74 ? -12.102 8.727 20.625 1 98.88 74 LEU B N 1
ATOM 3914 C CA . LEU B 1 74 ? -12.117 10.172 20.438 1 98.88 74 LEU B CA 1
ATOM 3915 C C . LEU B 1 74 ? -13.469 10.758 20.844 1 98.88 74 LEU B C 1
ATOM 3917 O O . LEU B 1 74 ? -13.898 11.773 20.312 1 98.88 74 LEU B O 1
ATOM 3921 N N . ALA B 1 75 ? -14.102 10.156 21.812 1 98.81 75 ALA B N 1
ATOM 3922 C CA . ALA B 1 75 ? -15.438 10.555 22.25 1 98.81 75 ALA B CA 1
ATOM 3923 C C . ALA B 1 75 ? -15.477 12.023 22.641 1 98.81 75 ALA B C 1
ATOM 3925 O O . ALA B 1 75 ? -14.852 12.422 23.625 1 98.81 75 ALA B O 1
ATOM 3926 N N . GLY B 1 76 ? -16.234 12.758 21.812 1 98.81 76 GLY B N 1
ATOM 3927 C CA . GLY B 1 76 ? -16.5 14.148 22.141 1 98.81 76 GLY B CA 1
ATOM 3928 C C . GLY B 1 76 ? -15.359 15.078 21.766 1 98.81 76 GLY B C 1
ATOM 3929 O O . GLY B 1 76 ? -15.438 16.281 21.984 1 98.81 76 GLY B O 1
ATOM 3930 N N . VAL B 1 77 ? -14.289 14.562 21.172 1 98.94 77 VAL B N 1
ATOM 3931 C CA . VAL B 1 77 ? -13.109 15.359 20.844 1 98.94 77 VAL B CA 1
ATOM 3932 C C . VAL B 1 77 ? -13.398 16.219 19.609 1 98.94 77 VAL B C 1
ATOM 3934 O O . VAL B 1 77 ? -13.734 15.695 18.547 1 98.94 77 VAL B O 1
ATOM 3937 N N . PRO B 1 78 ? -13.328 17.547 19.734 1 98.94 78 PRO B N 1
ATOM 3938 C CA . PRO B 1 78 ? -13.5 18.422 18.562 1 98.94 78 PRO B CA 1
ATOM 3939 C C . PRO B 1 78 ? -12.359 18.266 17.547 1 98.94 78 PRO B C 1
ATOM 3941 O O . PRO B 1 78 ? -11.188 18.219 17.938 1 98.94 78 PRO B O 1
ATOM 3944 N N . PHE B 1 79 ? -12.703 18.172 16.297 1 98.94 79 PHE B N 1
ATOM 3945 C CA . PHE B 1 79 ? -11.68 18.172 15.258 1 98.94 79 PHE B CA 1
ATOM 3946 C C . PHE B 1 79 ? -12.102 19.031 14.078 1 98.94 79 PHE B C 1
ATOM 3948 O O . PHE B 1 79 ? -13.281 19.344 13.922 1 98.94 79 PHE B O 1
ATOM 3955 N N . THR B 1 80 ? -11.148 19.531 13.305 1 98.94 80 THR B N 1
ATOM 3956 C CA . THR B 1 80 ? -11.367 20.281 12.078 1 98.94 80 THR B CA 1
ATOM 3957 C C . THR B 1 80 ? -10.758 19.562 10.883 1 98.94 80 THR B C 1
ATOM 3959 O O . THR B 1 80 ? -9.938 18.656 11.047 1 98.94 80 THR B O 1
ATOM 3962 N N . VAL B 1 81 ? -11.234 19.922 9.664 1 98.94 81 VAL B N 1
ATOM 3963 C CA . VAL B 1 81 ? -10.812 19.281 8.422 1 98.94 81 VAL B CA 1
ATOM 3964 C C . VAL B 1 81 ? -10.422 20.344 7.398 1 98.94 81 VAL B C 1
ATOM 3966 O O . VAL B 1 81 ? -11.18 21.281 7.152 1 98.94 81 VAL B O 1
ATOM 3969 N N . LYS B 1 82 ? -9.219 20.172 6.832 1 98.94 82 LYS B N 1
ATOM 3970 C CA . LYS B 1 82 ? -8.812 21.031 5.734 1 98.94 82 LYS B CA 1
ATOM 3971 C C . LYS B 1 82 ? -9.852 21.047 4.621 1 98.94 82 LYS B C 1
ATOM 3973 O O . LYS B 1 82 ? -10.344 19.984 4.215 1 98.94 82 LYS B O 1
ATOM 3978 N N . ASP B 1 83 ? -10.172 22.172 4.113 1 98.88 83 ASP B N 1
ATOM 3979 C CA . ASP B 1 83 ? -11.211 22.328 3.1 1 98.88 83 ASP B CA 1
ATOM 3980 C C . ASP B 1 83 ? -10.758 21.766 1.756 1 98.88 83 ASP B C 1
ATOM 3982 O O . ASP B 1 83 ? -11.156 22.266 0.701 1 98.88 83 ASP B O 1
ATOM 3986 N N . LEU B 1 84 ? -9.93 20.797 1.791 1 98.5 84 LEU B N 1
ATOM 3987 C CA . LEU B 1 84 ? -9.5 20 0.651 1 98.5 84 LEU B CA 1
ATOM 3988 C C . LEU B 1 84 ? -10.039 18.562 0.756 1 98.5 84 LEU B C 1
ATOM 3990 O O . LEU B 1 84 ? -9.977 17.812 -0.211 1 98.5 84 LEU B O 1
ATOM 3994 N N . ILE B 1 85 ? -10.539 18.188 1.861 1 98.88 85 ILE B N 1
ATOM 3995 C CA . ILE B 1 85 ? -10.945 16.812 2.164 1 98.88 85 ILE B CA 1
ATOM 3996 C C . ILE B 1 85 ? -12.469 16.719 2.189 1 98.88 85 ILE B C 1
ATOM 3998 O O . ILE B 1 85 ? -13.133 17.484 2.889 1 98.88 85 ILE B O 1
ATOM 4002 N N . ALA B 1 86 ? -12.984 15.781 1.522 1 98.69 86 ALA B N 1
ATOM 4003 C CA . ALA B 1 86 ? -14.43 15.617 1.368 1 98.69 86 ALA B CA 1
ATOM 4004 C C . ALA B 1 86 ? -15.094 15.336 2.711 1 98.69 86 ALA B C 1
ATOM 4006 O O . ALA B 1 86 ? -14.656 14.469 3.463 1 98.69 86 ALA B O 1
ATOM 4007 N N . THR B 1 87 ? -16.125 16.094 3.014 1 98.5 87 THR B N 1
ATOM 4008 C CA . THR B 1 87 ? -16.953 15.953 4.207 1 98.5 87 THR B CA 1
ATOM 4009 C C . THR B 1 87 ? -18.438 15.961 3.846 1 98.5 87 THR B C 1
ATOM 4011 O O . THR B 1 87 ? -18.938 16.938 3.285 1 98.5 87 THR B O 1
ATOM 4014 N N . VAL B 1 88 ? -19.078 14.898 4.191 1 97.81 88 VAL B N 1
ATOM 4015 C CA . VAL B 1 88 ? -20.453 14.695 3.764 1 97.81 88 VAL B CA 1
ATOM 4016 C C . VAL B 1 88 ? -21.328 15.828 4.305 1 97.81 88 VAL B C 1
ATOM 4018 O O . VAL B 1 88 ? -21.281 16.141 5.5 1 97.81 88 VAL B O 1
ATOM 4021 N N . GLY B 1 89 ? -22.031 16.453 3.408 1 97.62 89 GLY B N 1
ATOM 4022 C CA . GLY B 1 89 ? -23.031 17.438 3.791 1 97.62 89 GLY B CA 1
ATOM 4023 C C . GLY B 1 89 ? -22.438 18.766 4.168 1 97.62 89 GLY B C 1
ATOM 4024 O O . GLY B 1 89 ? -23.172 19.703 4.527 1 97.62 89 GLY B O 1
ATOM 4025 N N . VAL B 1 90 ? -21.172 18.953 4.148 1 98.44 90 VAL B N 1
ATOM 4026 C CA . VAL B 1 90 ? -20.5 20.188 4.504 1 98.44 90 VAL B CA 1
ATOM 4027 C C . VAL B 1 90 ? -19.797 20.766 3.275 1 98.44 90 VAL B C 1
ATOM 4029 O O . VAL B 1 90 ? -19.078 20.047 2.57 1 98.44 90 VAL B O 1
ATOM 4032 N N . ARG B 1 91 ? -20.016 22.016 3.037 1 98.31 91 ARG B N 1
ATOM 4033 C CA . ARG B 1 91 ? -19.375 22.688 1.915 1 98.31 91 ARG B CA 1
ATOM 4034 C C . ARG B 1 91 ? -17.859 22.484 1.94 1 98.31 91 ARG B C 1
ATOM 4036 O O . ARG B 1 91 ? -17.219 22.688 2.969 1 98.31 91 ARG B O 1
ATOM 4043 N N . THR B 1 92 ? -17.312 21.938 0.838 1 98.25 92 THR B N 1
ATOM 4044 C CA . THR B 1 92 ? -15.891 21.719 0.61 1 98.25 92 THR B CA 1
ATOM 4045 C C . THR B 1 92 ? -15.438 22.344 -0.702 1 98.25 92 THR B C 1
ATOM 4047 O O . THR B 1 92 ? -15.719 21.828 -1.781 1 98.25 92 THR B O 1
ATOM 4050 N N . THR B 1 93 ? -14.609 23.422 -0.646 1 97.25 93 THR B N 1
ATOM 4051 C CA . THR B 1 93 ? -14.43 24.281 -1.821 1 97.25 93 THR B CA 1
ATOM 4052 C C . THR B 1 93 ? -13.023 24.109 -2.396 1 97.25 93 THR B C 1
ATOM 4054 O O . THR B 1 93 ? -12.758 24.547 -3.521 1 97.25 93 THR B O 1
ATOM 4057 N N . ALA B 1 94 ? -12.148 23.531 -1.613 1 97.5 94 ALA B N 1
ATOM 4058 C CA . ALA B 1 94 ? -10.734 23.438 -1.979 1 97.5 94 ALA B CA 1
ATOM 4059 C C . ALA B 1 94 ? -10.164 24.828 -2.252 1 97.5 94 ALA B C 1
ATOM 4061 O O . ALA B 1 94 ? -9.281 24.984 -3.1 1 97.5 94 ALA B O 1
ATOM 4062 N N . GLY B 1 95 ? -10.711 25.797 -1.593 1 97.25 95 GLY B N 1
ATOM 4063 C CA . GLY B 1 95 ? -10.258 27.172 -1.785 1 97.25 95 GLY B CA 1
ATOM 4064 C C . GLY B 1 95 ? -10.445 27.656 -3.207 1 97.25 95 GLY B C 1
ATOM 4065 O O . GLY B 1 95 ? -9.758 28.594 -3.639 1 97.25 95 GLY B O 1
ATOM 4066 N N . SER B 1 96 ? -11.219 27.031 -3.994 1 95.75 96 SER B N 1
ATOM 4067 C CA . SER B 1 96 ? -11.352 27.344 -5.414 1 95.75 96 SER B CA 1
ATOM 4068 C C . SER B 1 96 ? -12.758 27.812 -5.75 1 95.75 96 SER B C 1
ATOM 4070 O O . SER B 1 96 ? -13.742 27.266 -5.254 1 95.75 96 SER B O 1
ATOM 4072 N N . ARG B 1 97 ? -12.867 28.812 -6.625 1 92.94 97 ARG B N 1
ATOM 4073 C CA . ARG B 1 97 ? -14.164 29.281 -7.109 1 92.94 97 ARG B CA 1
ATOM 4074 C C . ARG B 1 97 ? -14.898 28.188 -7.871 1 92.94 97 ARG B C 1
ATOM 4076 O O . ARG B 1 97 ? -16.141 28.141 -7.863 1 92.94 97 ARG B O 1
ATOM 4083 N N . THR B 1 98 ? -14.164 27.219 -8.422 1 91.44 98 THR B N 1
ATOM 4084 C CA . THR B 1 98 ? -14.758 26.156 -9.227 1 91.44 98 THR B CA 1
ATOM 4085 C C . THR B 1 98 ? -15.547 25.203 -8.344 1 91.44 98 THR B C 1
ATOM 4087 O O . THR B 1 98 ? -16.422 24.484 -8.828 1 91.44 98 THR B O 1
ATOM 4090 N N . LEU B 1 99 ? -15.242 25.219 -7.051 1 93.62 99 LEU B N 1
ATOM 4091 C CA . LEU B 1 99 ? -15.914 24.344 -6.113 1 93.62 99 LEU B CA 1
ATOM 4092 C C . LEU B 1 99 ? -16.594 25.141 -5.004 1 93.62 99 LEU B C 1
ATOM 4094 O O . LEU B 1 99 ? -16.781 24.641 -3.893 1 93.62 99 LEU B O 1
ATOM 4098 N N . ALA B 1 100 ? -16.938 26.359 -5.289 1 95 100 ALA B N 1
ATOM 4099 C CA . ALA B 1 100 ? -17.438 27.297 -4.281 1 95 100 ALA B CA 1
ATOM 4100 C C . ALA B 1 100 ? -18.703 26.766 -3.625 1 95 100 ALA B C 1
ATOM 4102 O O . ALA B 1 100 ? -18.969 27.031 -2.449 1 95 100 ALA B O 1
ATOM 4103 N N . ASP B 1 101 ? -19.547 25.984 -4.316 1 94.94 101 ASP B N 1
ATOM 4104 C CA . ASP B 1 101 ? -20.828 25.516 -3.801 1 94.94 101 ASP B CA 1
ATOM 4105 C C . ASP B 1 101 ? -20.844 23.984 -3.666 1 94.94 101 ASP B C 1
ATOM 4107 O O . ASP B 1 101 ? -21.906 23.391 -3.516 1 94.94 101 ASP B O 1
ATOM 4111 N N . ASN B 1 102 ? -19.656 23.438 -3.809 1 95.31 102 ASN B N 1
ATOM 4112 C CA . ASN B 1 102 ? -19.547 21.984 -3.754 1 95.31 102 ASN B CA 1
ATOM 4113 C C . ASN B 1 102 ? -19.875 21.453 -2.361 1 95.31 102 ASN B C 1
ATOM 4115 O O . ASN B 1 102 ? -19.359 21.953 -1.362 1 95.31 102 ASN B O 1
ATOM 4119 N N . VAL B 1 103 ? -20.734 20.422 -2.285 1 97.69 103 VAL B N 1
ATOM 4120 C CA . VAL B 1 103 ? -21.062 19.719 -1.051 1 97.69 103 VAL B CA 1
ATOM 4121 C C . VAL B 1 103 ? -20.922 18.203 -1.27 1 97.69 103 VAL B C 1
ATOM 4123 O O . VAL B 1 103 ? -21.781 17.578 -1.884 1 97.69 103 VAL B O 1
ATOM 4126 N N . PRO B 1 104 ? -19.875 17.625 -0.783 1 97.31 104 PRO B N 1
ATOM 4127 C CA . PRO B 1 104 ? -19.656 16.188 -0.988 1 97.31 104 PRO B CA 1
ATOM 4128 C C . PRO B 1 104 ? -20.797 15.336 -0.426 1 97.31 104 PRO B C 1
ATOM 4130 O O 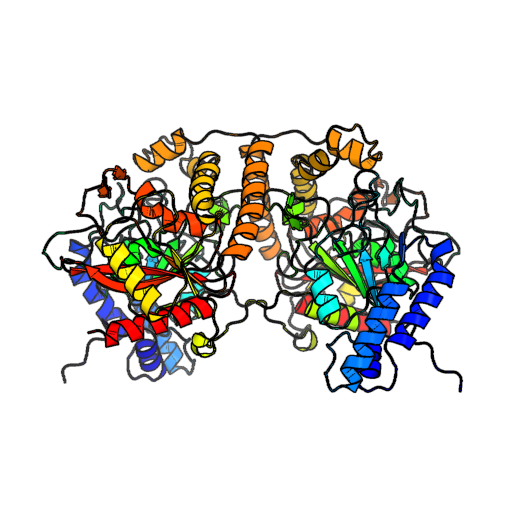. PRO B 1 104 ? -21.406 15.695 0.586 1 97.31 104 PRO B O 1
ATOM 4133 N N . ALA B 1 105 ? -21.031 14.18 -1.029 1 95.31 105 ALA B N 1
ATOM 4134 C CA . ALA B 1 105 ? -22.078 13.25 -0.614 1 95.31 105 ALA B CA 1
ATOM 4135 C C . ALA B 1 105 ? -21.516 12.156 0.284 1 95.31 105 ALA B C 1
ATOM 4137 O O . ALA B 1 105 ? -22.266 11.445 0.953 1 95.31 105 ALA B O 1
ATOM 4138 N N . VAL B 1 106 ? -20.203 12.047 0.291 1 95.81 106 VAL B N 1
ATOM 4139 C CA . VAL B 1 106 ? -19.547 10.992 1.051 1 95.81 106 VAL B CA 1
ATOM 4140 C C . VAL B 1 106 ? -18.344 11.57 1.807 1 95.81 106 VAL B C 1
ATOM 4142 O O . VAL B 1 106 ? -17.625 12.422 1.284 1 95.81 106 VAL B O 1
ATOM 4145 N N . ASP B 1 107 ? -18.141 11.109 3.049 1 98.25 107 ASP B N 1
ATOM 4146 C CA . ASP B 1 107 ? -16.938 11.477 3.803 1 98.25 107 ASP B CA 1
ATOM 4147 C C . ASP B 1 107 ? -15.695 10.82 3.217 1 98.25 107 ASP B C 1
ATOM 4149 O O . ASP B 1 107 ? -15.75 9.664 2.791 1 98.25 107 ASP B O 1
ATOM 4153 N N . ALA B 1 108 ? -14.641 11.633 3.129 1 98.62 108 ALA B N 1
ATOM 4154 C CA . ALA B 1 108 ? -13.367 10.93 3.002 1 98.62 108 ALA B CA 1
ATOM 4155 C C . ALA B 1 108 ? -13.219 9.859 4.086 1 98.62 108 ALA B C 1
ATOM 4157 O O . ALA B 1 108 ? -13.664 10.055 5.219 1 98.62 108 ALA B O 1
ATOM 4158 N N . PRO B 1 109 ? -12.562 8.781 3.797 1 98.31 109 PRO B N 1
ATOM 4159 C CA . PRO B 1 109 ? -12.391 7.723 4.797 1 98.31 109 PRO B CA 1
ATOM 4160 C C . PRO B 1 109 ? -11.75 8.227 6.086 1 98.31 109 PRO B C 1
ATOM 4162 O O . PRO B 1 109 ? -12.102 7.773 7.176 1 98.31 109 PRO B O 1
ATOM 4165 N N . ALA B 1 110 ? -10.844 9.156 6.004 1 98.81 110 ALA B N 1
ATOM 4166 C CA . ALA B 1 110 ? -10.203 9.711 7.191 1 98.81 110 ALA B CA 1
ATOM 4167 C C . ALA B 1 110 ? -11.211 10.453 8.07 1 98.81 110 ALA B C 1
ATOM 4169 O O . ALA B 1 110 ? -11.18 10.328 9.297 1 98.81 110 ALA B O 1
ATOM 4170 N N . VAL B 1 111 ? -12.086 11.188 7.418 1 98.88 111 VAL B N 1
ATOM 4171 C CA . VAL B 1 111 ? -13.125 11.906 8.148 1 98.88 111 VAL B CA 1
ATOM 4172 C C . VAL B 1 111 ? -14.086 10.906 8.797 1 98.88 111 VAL B C 1
ATOM 4174 O O . VAL B 1 111 ? -14.422 11.031 9.977 1 98.88 111 VAL B O 1
ATOM 4177 N N . ALA B 1 112 ? -14.484 9.922 8.055 1 98.75 112 ALA B N 1
ATOM 4178 C CA . ALA B 1 112 ? -15.375 8.883 8.57 1 98.75 112 ALA B CA 1
ATOM 4179 C C . ALA B 1 112 ? -14.75 8.172 9.766 1 98.75 112 ALA B C 1
ATOM 4181 O O . ALA B 1 112 ? -15.453 7.828 10.727 1 98.75 112 ALA B O 1
ATOM 4182 N N . ALA B 1 113 ? -13.469 7.938 9.695 1 98.81 113 ALA B N 1
ATOM 4183 C CA . ALA B 1 113 ? -12.766 7.254 10.781 1 98.81 113 ALA B CA 1
ATOM 4184 C C . ALA B 1 113 ? -12.82 8.07 12.07 1 98.81 113 ALA B C 1
ATOM 4186 O O . ALA B 1 113 ? -13.078 7.523 13.141 1 98.81 113 ALA B O 1
ATOM 4187 N N . PHE B 1 114 ? -12.586 9.383 11.977 1 98.88 114 PHE B N 1
ATOM 4188 C CA . PHE B 1 114 ? -12.656 10.25 13.141 1 98.88 114 PHE B CA 1
ATOM 4189 C C . PHE B 1 114 ? -14.062 10.281 13.711 1 98.88 114 PHE B C 1
ATOM 4191 O O . PHE B 1 114 ? -14.258 10.148 14.922 1 98.88 114 PHE B O 1
ATOM 4198 N N . LYS B 1 115 ? -15.047 10.398 12.859 1 98.75 115 LYS B N 1
ATOM 4199 C CA . LYS B 1 115 ? -16.438 10.414 13.312 1 98.75 115 LYS B CA 1
ATOM 4200 C C . LYS B 1 115 ? -16.812 9.094 13.984 1 98.75 115 LYS B C 1
ATOM 4202 O O . LYS B 1 115 ? -17.438 9.086 15.039 1 98.75 115 LYS B O 1
ATOM 4207 N N . ALA B 1 116 ? -16.406 7.988 13.406 1 98.31 116 ALA B N 1
ATOM 4208 C CA . ALA B 1 116 ? -16.688 6.668 13.961 1 98.31 116 ALA B CA 1
ATOM 4209 C C . ALA B 1 116 ? -16.047 6.496 15.336 1 98.31 116 ALA B C 1
ATOM 4211 O O . ALA B 1 116 ? -16.562 5.777 16.188 1 98.31 116 ALA B O 1
ATOM 4212 N N . ALA B 1 117 ? -14.945 7.195 15.523 1 98.75 117 ALA B N 1
ATOM 4213 C CA . ALA B 1 117 ? -14.211 7.109 16.781 1 98.75 117 ALA B CA 1
ATOM 4214 C C . ALA B 1 117 ? -14.836 8.023 17.844 1 98.75 117 ALA B C 1
ATOM 4216 O O . ALA B 1 117 ? -14.391 8.047 18.984 1 98.75 117 ALA B O 1
ATOM 4217 N N . GLY B 1 118 ? -15.797 8.805 17.469 1 98.75 118 GLY B N 1
ATOM 4218 C CA . GLY B 1 118 ? -16.547 9.625 18.406 1 98.75 118 GLY B CA 1
ATOM 4219 C C . GLY B 1 118 ? -16.172 11.094 18.344 1 98.75 118 GLY B C 1
ATOM 4220 O O . GLY B 1 118 ? -16.703 11.906 19.109 1 98.75 118 GLY B O 1
ATOM 4221 N N . ALA B 1 119 ? -15.266 11.445 17.469 1 98.94 119 ALA B N 1
ATOM 4222 C CA . ALA B 1 119 ? -14.867 12.844 17.344 1 98.94 119 ALA B CA 1
ATOM 4223 C C . ALA B 1 119 ? -15.984 13.68 16.734 1 98.94 119 ALA B C 1
ATOM 4225 O O . ALA B 1 119 ? -16.875 13.148 16.047 1 98.94 119 ALA B O 1
ATOM 4226 N N . ILE B 1 120 ? -15.945 14.945 17 1 98.88 120 ILE B N 1
ATOM 4227 C CA . ILE B 1 120 ? -17.016 15.836 16.547 1 98.88 120 ILE B CA 1
ATOM 4228 C C . ILE B 1 120 ? -16.422 16.922 15.648 1 98.88 120 ILE B C 1
ATOM 4230 O O . ILE B 1 120 ? -15.531 17.656 16.062 1 98.88 120 ILE B O 1
ATOM 4234 N N . LEU B 1 121 ? -16.938 17.031 14.422 1 98.94 121 LEU B N 1
ATOM 4235 C CA . LEU B 1 121 ? -16.438 18 13.445 1 98.94 121 LEU B CA 1
ATOM 4236 C C . LEU B 1 121 ? -16.906 19.406 13.797 1 98.94 121 LEU B C 1
ATOM 4238 O O . LEU B 1 121 ? -18.109 19.672 13.875 1 98.94 121 LEU B O 1
ATOM 4242 N N . ILE B 1 122 ? -15.945 20.297 13.969 1 98.69 122 ILE B N 1
ATOM 4243 C CA . ILE B 1 122 ? -16.219 21.703 14.289 1 98.69 122 ILE B CA 1
ATOM 4244 C C . ILE B 1 122 ? -16.375 22.5 12.992 1 98.69 122 ILE B C 1
ATOM 4246 O O . ILE B 1 122 ? -17.156 23.453 12.938 1 98.69 122 ILE B O 1
ATOM 4250 N N . GLY B 1 123 ? -15.617 22.172 12.039 1 98.88 123 GLY B N 1
ATOM 4251 C CA . GLY B 1 123 ? -15.711 22.922 10.797 1 98.88 123 GLY B CA 1
ATOM 4252 C C . GLY B 1 123 ? -14.609 22.578 9.812 1 98.88 123 GLY B C 1
ATOM 4253 O O . GLY B 1 123 ? -13.859 21.625 10.023 1 98.88 123 GLY B O 1
ATOM 4254 N N . LYS B 1 124 ? -14.625 23.297 8.617 1 98.94 124 LYS B N 1
ATOM 4255 C CA . LYS B 1 124 ? -13.633 23.188 7.551 1 98.94 124 LYS B CA 1
ATOM 4256 C C . LYS B 1 124 ? -12.633 24.328 7.617 1 98.94 124 LYS B C 1
ATOM 4258 O O . LYS B 1 124 ? -13.016 25.484 7.852 1 98.94 124 LYS B O 1
ATOM 4263 N N . THR B 1 125 ? -11.375 24.016 7.379 1 98.94 125 THR B N 1
ATOM 4264 C CA . THR B 1 125 ? -10.352 25.031 7.57 1 98.94 125 THR B CA 1
ATOM 4265 C C . THR B 1 125 ? -9.812 25.516 6.227 1 98.94 125 THR B C 1
ATOM 4267 O O . THR B 1 125 ? -9.852 24.781 5.238 1 98.94 125 THR B O 1
ATOM 4270 N N . ASN B 1 126 ? -9.297 26.75 6.203 1 98.94 126 ASN B N 1
ATOM 4271 C CA . ASN B 1 126 ? -8.82 27.453 5.016 1 98.94 126 ASN B CA 1
ATOM 4272 C C . ASN B 1 126 ? -7.578 26.781 4.438 1 98.94 126 ASN B C 1
ATOM 4274 O O . ASN B 1 126 ? -6.828 26.125 5.156 1 98.94 126 ASN B O 1
ATOM 4278 N N . THR B 1 127 ? -7.422 26.906 3.184 1 98.81 127 THR B N 1
ATOM 4279 C CA . THR B 1 127 ? -6.316 26.359 2.408 1 98.81 127 THR B CA 1
ATOM 4280 C C . THR B 1 127 ? -6.129 27.125 1.107 1 98.81 127 THR B C 1
ATOM 4282 O O . THR B 1 127 ? -7.059 27.781 0.628 1 98.81 127 THR B O 1
ATOM 4285 N N . PRO B 1 128 ? -4.902 27.219 0.567 1 98.12 128 PRO B N 1
ATOM 4286 C CA . PRO B 1 128 ? -4.781 27.766 -0.787 1 98.12 128 PRO B CA 1
ATOM 4287 C C . PRO B 1 128 ? -5.523 26.938 -1.829 1 98.12 128 PRO B C 1
ATOM 4289 O O . PRO B 1 128 ? -5.852 25.781 -1.575 1 98.12 128 PRO B O 1
ATOM 4292 N N . GLU B 1 129 ? -5.746 27.547 -2.963 1 97.12 129 GLU B N 1
ATOM 4293 C CA . GLU B 1 129 ? -6.492 26.875 -4.023 1 97.12 129 GLU B CA 1
ATOM 4294 C C . GLU B 1 129 ? -5.84 25.562 -4.402 1 97.12 129 GLU B C 1
ATOM 4296 O O . GLU B 1 129 ? -4.672 25.531 -4.805 1 97.12 129 GLU B O 1
ATOM 4301 N N . PHE B 1 130 ? -6.578 24.406 -4.172 1 96.56 130 PHE B N 1
ATOM 4302 C CA . PHE B 1 130 ? -6.184 23.031 -4.434 1 96.56 130 PHE B CA 1
ATOM 4303 C C . PHE B 1 130 ? -4.914 22.672 -3.672 1 96.56 130 PHE B C 1
ATOM 4305 O O . PHE B 1 130 ? -4.164 21.781 -4.078 1 96.56 130 PHE B O 1
ATOM 4312 N N . GLY B 1 131 ? -4.633 23.406 -2.574 1 96.5 131 GLY B N 1
ATOM 4313 C CA . GLY B 1 131 ? -3.5 23.125 -1.711 1 96.5 131 GLY B CA 1
ATOM 4314 C C . GLY B 1 131 ? -2.162 23.391 -2.375 1 96.5 131 GLY B C 1
ATOM 4315 O O . GLY B 1 131 ? -1.138 22.844 -1.962 1 96.5 131 GLY B O 1
ATOM 4316 N N . ALA B 1 132 ? -2.096 24.297 -3.365 1 94.25 132 ALA B N 1
ATOM 4317 C CA . ALA B 1 132 ? -0.935 24.359 -4.246 1 94.25 132 ALA B CA 1
ATOM 4318 C C . ALA B 1 132 ? -0.005 25.5 -3.836 1 94.25 132 ALA B C 1
ATOM 4320 O O . ALA B 1 132 ? 0.723 26.047 -4.668 1 94.25 132 ALA B O 1
ATOM 4321 N N . CYS B 1 133 ? -0.078 25.906 -2.611 1 94.62 133 CYS B N 1
ATOM 4322 C CA . CYS B 1 133 ? 0.775 26.984 -2.113 1 94.62 133 CYS B CA 1
ATOM 4323 C C . CYS B 1 133 ? 1.189 26.719 -0.67 1 94.62 133 CYS B C 1
ATOM 4325 O O . CYS B 1 133 ? 0.412 26.172 0.116 1 94.62 133 CYS B O 1
ATOM 4327 N N . GLY B 1 134 ? 2.406 27.141 -0.335 1 95.75 134 GLY B N 1
ATOM 4328 C CA . GLY B 1 134 ? 2.916 27 1.02 1 95.75 134 GLY B CA 1
ATOM 4329 C C . GLY B 1 134 ? 2.395 28.062 1.964 1 95.75 134 GLY B C 1
ATOM 4330 O O . GLY B 1 134 ? 2.709 28.062 3.156 1 95.75 134 GLY B O 1
ATOM 4331 N N . LEU B 1 135 ? 1.637 28.938 1.429 1 96.44 135 LEU B N 1
ATOM 4332 C CA . LEU B 1 135 ? 0.959 29.969 2.193 1 96.44 135 LEU B CA 1
ATOM 4333 C C . LEU B 1 135 ? -0.555 29.844 2.074 1 96.44 135 LEU B C 1
ATOM 4335 O O . LEU B 1 135 ? -1.064 29.422 1.029 1 96.44 135 LEU B O 1
ATOM 4339 N N . THR B 1 136 ? -1.251 30.141 3.113 1 98 136 THR B N 1
ATOM 4340 C CA . THR B 1 136 ? -2.693 29.938 3.115 1 98 136 THR B CA 1
ATOM 4341 C C . THR B 1 136 ? -3.43 31.219 2.762 1 98 136 THR B C 1
ATOM 4343 O O . THR B 1 136 ? -3.701 32.062 3.635 1 98 136 THR B O 1
ATOM 4346 N N . ARG B 1 137 ? -3.688 31.312 1.535 1 96.5 137 ARG B N 1
ATOM 4347 C CA . ARG B 1 137 ? -4.488 32.375 0.939 1 96.5 137 ARG B CA 1
ATOM 4348 C C . ARG B 1 137 ? -5.184 31.906 -0.33 1 96.5 137 ARG B C 1
ATOM 4350 O O . ARG B 1 137 ? -4.625 31.109 -1.085 1 96.5 137 ARG B O 1
ATOM 4357 N N . ASN B 1 138 ? -6.328 32.344 -0.547 1 96.5 138 ASN B N 1
ATOM 4358 C CA . ASN B 1 138 ? -7.07 32.062 -1.774 1 96.5 138 ASN B CA 1
ATOM 4359 C C . ASN B 1 138 ? -8.055 33.188 -2.084 1 96.5 138 ASN B C 1
ATOM 4361 O O . ASN B 1 138 ? -8.289 34.062 -1.249 1 96.5 138 ASN B O 1
ATOM 4365 N N . GLU B 1 139 ? -8.625 33.219 -3.236 1 94.75 139 GLU B N 1
ATOM 4366 C CA . GLU B 1 139 ? -9.484 34.312 -3.703 1 94.75 139 GLU B CA 1
ATOM 4367 C C . GLU B 1 139 ? -10.898 34.188 -3.135 1 94.75 139 GLU B C 1
ATOM 4369 O O . GLU B 1 139 ? -11.648 35.156 -3.121 1 94.75 139 GLU B O 1
ATOM 4374 N N . LEU B 1 140 ? -11.227 33.031 -2.684 1 95.88 140 LEU B N 1
ATOM 4375 C CA . LEU B 1 140 ? -12.586 32.812 -2.213 1 95.88 140 LEU B CA 1
ATOM 4376 C C . LEU B 1 140 ? -12.766 33.281 -0.776 1 95.88 140 LEU B C 1
ATOM 4378 O O . LEU B 1 140 ? -13.781 33.906 -0.441 1 95.88 140 LEU B O 1
ATOM 4382 N N . PHE B 1 141 ? -11.711 33 0.096 1 98.25 141 PHE B N 1
ATOM 4383 C CA . PHE B 1 141 ? -11.914 33.219 1.526 1 98.25 141 PHE B CA 1
ATOM 4384 C C . PHE B 1 141 ? -10.883 34.188 2.088 1 98.25 141 PHE B C 1
ATOM 4386 O O . PHE B 1 141 ? -11.039 34.688 3.203 1 98.25 141 PHE B O 1
ATOM 4393 N N . GLY B 1 142 ? -9.836 34.438 1.358 1 97.88 142 GLY B N 1
ATOM 4394 C CA . GLY B 1 142 ? -8.797 35.344 1.848 1 97.88 142 GLY B CA 1
ATOM 4395 C C . GLY B 1 142 ? -7.668 34.625 2.557 1 97.88 142 GLY B C 1
ATOM 4396 O O . GLY B 1 142 ? -7.402 33.438 2.271 1 97.88 142 GLY B O 1
ATOM 4397 N N . THR B 1 143 ? -6.961 35.375 3.361 1 98.25 143 THR B N 1
ATOM 4398 C CA . THR B 1 143 ? -5.715 34.875 3.945 1 98.25 143 THR B CA 1
ATOM 4399 C C . THR B 1 143 ? -5.918 34.469 5.402 1 98.25 143 THR B C 1
ATOM 4401 O O . THR B 1 143 ? -6.688 35.125 6.125 1 98.25 143 THR B O 1
ATOM 4404 N N . THR B 1 144 ? -5.289 33.375 5.809 1 98.81 144 THR B N 1
ATOM 4405 C CA . THR B 1 144 ? -5.273 32.969 7.203 1 98.81 144 THR B CA 1
ATOM 4406 C C . THR B 1 144 ? -4.062 33.531 7.93 1 98.81 144 THR B C 1
ATOM 4408 O O . THR B 1 144 ? -2.957 33.562 7.383 1 98.81 144 THR B O 1
ATOM 4411 N N . ALA B 1 145 ? -4.281 33.969 9.156 1 98.75 145 ALA B N 1
ATOM 4412 C CA . ALA B 1 145 ? -3.203 34.469 10 1 98.75 145 ALA B CA 1
ATOM 4413 C C . ALA B 1 145 ? -2.875 33.469 11.125 1 98.75 145 ALA B C 1
ATOM 4415 O O . ALA B 1 145 ? -3.752 32.75 11.609 1 98.75 145 ALA B O 1
ATOM 4416 N N . SER B 1 146 ? -1.663 33.5 11.516 1 98.62 146 SER B N 1
ATOM 4417 C CA . SER B 1 146 ? -1.214 32.688 12.633 1 98.62 146 SER B CA 1
ATOM 4418 C C . SER B 1 146 ? -1.592 33.281 13.977 1 98.62 146 SER B C 1
ATOM 4420 O O . SER B 1 146 ? -1.516 34.5 14.141 1 98.62 146 SER B O 1
ATOM 4422 N N . PRO B 1 147 ? -1.986 32.438 14.898 1 98.5 147 PRO B N 1
ATOM 4423 C CA . PRO B 1 147 ? -2.176 32.969 16.25 1 98.5 147 PRO B CA 1
ATOM 4424 C C . PRO B 1 147 ? -0.857 33.188 16.984 1 98.5 147 PRO B C 1
ATOM 4426 O O . PRO B 1 147 ? -0.838 33.781 18.062 1 98.5 147 PRO B O 1
ATOM 4429 N N . VAL B 1 148 ? 0.23 32.688 16.453 1 98.06 148 VAL B N 1
ATOM 4430 C CA . VAL B 1 148 ? 1.538 32.781 17.094 1 98.06 148 VAL B CA 1
ATOM 4431 C C . VAL B 1 148 ? 2.191 34.125 16.75 1 98.06 148 VAL B C 1
ATOM 4433 O O . VAL B 1 148 ? 2.721 34.281 15.641 1 98.06 148 VAL B O 1
ATOM 4436 N N . ARG B 1 149 ? 2.18 35 17.703 1 95.19 149 ARG B N 1
ATOM 4437 C CA . ARG B 1 149 ? 2.672 36.375 17.516 1 95.19 149 ARG B CA 1
ATOM 4438 C C . ARG B 1 149 ? 3.506 36.812 18.719 1 95.19 149 ARG B C 1
ATOM 4440 O O . ARG B 1 149 ? 3.195 37.844 19.344 1 95.19 149 ARG B O 1
ATOM 4447 N N . PRO B 1 150 ? 4.629 36.125 18.859 1 95.19 150 PRO B N 1
ATOM 4448 C CA . PRO B 1 150 ? 5.395 36.5 20.062 1 95.19 150 PRO B CA 1
ATOM 4449 C C . PRO B 1 150 ? 5.957 37.906 20.016 1 95.19 150 PRO B C 1
ATOM 4451 O O . PRO B 1 150 ? 6.191 38.531 21.062 1 95.19 150 PRO B O 1
ATOM 4454 N N . ASP B 1 151 ? 6.164 38.5 18.828 1 93.56 151 ASP B N 1
ATOM 4455 C CA . ASP B 1 151 ? 6.723 39.844 18.672 1 93.56 151 ASP B CA 1
ATOM 4456 C C . ASP B 1 151 ? 5.676 40.812 18.125 1 93.56 151 ASP B C 1
ATOM 4458 O O . ASP B 1 151 ? 6.02 41.875 17.625 1 93.56 151 ASP B O 1
ATOM 4462 N N . GLY B 1 152 ? 4.473 40.344 18.062 1 94.81 152 GLY B N 1
ATOM 4463 C CA . GLY B 1 152 ? 3.367 41.188 17.641 1 94.81 152 GLY B CA 1
ATOM 4464 C C . GLY B 1 152 ? 3.166 41.219 16.141 1 94.81 152 GLY B C 1
ATOM 4465 O O . GLY B 1 152 ? 2.182 41.781 15.641 1 94.81 152 GLY B O 1
ATOM 4466 N N . VAL B 1 153 ? 4.066 40.594 15.453 1 96.75 153 VAL B N 1
ATOM 4467 C CA . VAL B 1 153 ? 3.975 40.562 14 1 96.75 153 VAL B CA 1
ATOM 4468 C C . VAL B 1 153 ? 2.99 39.469 13.57 1 96.75 153 VAL B C 1
ATOM 4470 O O . VAL B 1 153 ? 3.043 38.344 14.062 1 96.75 153 VAL B O 1
ATOM 4473 N N . VAL B 1 154 ? 2.059 39.844 12.695 1 97.81 154 VAL B N 1
ATOM 4474 C CA . VAL B 1 154 ? 1.136 38.875 12.133 1 97.81 154 VAL B CA 1
ATOM 4475 C C . VAL B 1 154 ? 1.854 38.031 11.078 1 97.81 154 VAL B C 1
ATOM 4477 O O . VAL B 1 154 ? 2.395 38.562 10.109 1 97.81 154 VAL B O 1
ATOM 4480 N N . ARG B 1 155 ? 1.807 36.719 11.266 1 98.25 155 ARG B N 1
ATOM 4481 C CA . ARG B 1 155 ? 2.592 35.812 10.406 1 98.25 155 ARG B CA 1
ATOM 4482 C C . ARG B 1 155 ? 1.704 34.781 9.742 1 98.25 155 ARG B C 1
ATOM 4484 O O . ARG B 1 155 ? 0.533 34.625 10.102 1 98.25 155 ARG B O 1
ATOM 4491 N N . SER B 1 156 ? 2.283 34.188 8.703 1 98.06 156 SER B N 1
ATOM 4492 C CA . SER B 1 156 ? 1.634 33.062 8.055 1 98.06 156 SER B CA 1
ATOM 4493 C C . SER B 1 156 ? 1.662 31.812 8.953 1 98.06 156 SER B C 1
ATOM 4495 O O . SER B 1 156 ? 2.672 31.547 9.602 1 98.06 156 SER B O 1
ATOM 4497 N N . PRO B 1 157 ? 0.571 31.156 9.086 1 98.69 157 PRO B N 1
ATOM 4498 C CA . PRO B 1 157 ? 0.6 29.844 9.766 1 98.69 157 PRO B CA 1
ATOM 4499 C C . PRO B 1 157 ? 1.144 28.734 8.875 1 98.69 157 PRO B C 1
ATOM 4501 O O . PRO B 1 157 ? 1.043 27.562 9.227 1 98.69 157 PRO B O 1
ATOM 4504 N N . GLY B 1 158 ? 1.723 29.062 7.715 1 97.88 158 GLY B N 1
ATOM 4505 C CA . GLY B 1 158 ? 2.15 28.094 6.715 1 97.88 158 GLY B CA 1
ATOM 4506 C C . GLY B 1 158 ? 1.042 27.703 5.762 1 97.88 158 GLY B C 1
ATOM 4507 O O . GLY B 1 158 ? 0.052 28.422 5.613 1 97.88 158 GLY B O 1
ATOM 4508 N N . GLY B 1 159 ? 1.205 26.703 5.031 1 97.62 159 GLY B N 1
ATOM 4509 C CA . GLY B 1 159 ? 0.309 26.109 4.051 1 97.62 159 GLY B CA 1
ATOM 4510 C C . GLY B 1 159 ? 0.832 24.797 3.479 1 97.62 159 GLY B C 1
ATOM 4511 O O . GLY B 1 159 ? 2.004 24.453 3.662 1 97.62 159 GLY B O 1
ATOM 4512 N N . SER B 1 160 ? -0.014 23.891 2.898 1 97.75 160 SER B N 1
ATOM 4513 C CA . SER B 1 160 ? -1.375 24.281 2.535 1 97.75 160 SER B CA 1
ATOM 4514 C C . SER B 1 160 ? -2.357 23.953 3.656 1 97.75 160 SER B C 1
ATOM 4516 O O . SER B 1 160 ? -3.564 24.141 3.506 1 97.75 160 SER B O 1
ATOM 4518 N N . SER B 1 161 ? -1.869 23.422 4.844 1 98.81 161 SER B N 1
ATOM 4519 C CA . SER B 1 161 ? -2.764 23.172 5.969 1 98.81 161 SER B CA 1
ATOM 4520 C C . SER B 1 161 ? -2.672 24.297 7.008 1 98.81 161 SER B C 1
ATOM 4522 O O . SER B 1 161 ? -2.672 24.031 8.211 1 98.81 161 SER B O 1
ATOM 4524 N N . GLY B 1 162 ? -2.566 25.516 6.488 1 98.81 162 GLY B N 1
ATOM 4525 C CA . GLY B 1 162 ? -2.416 26.656 7.371 1 98.81 162 GLY B CA 1
ATOM 4526 C C . GLY B 1 162 ? -3.646 26.922 8.219 1 98.81 162 GLY B C 1
ATOM 4527 O O . GLY B 1 162 ? -3.535 27.328 9.375 1 98.81 162 GLY B O 1
ATOM 4528 N N . GLY B 1 163 ? -4.855 26.781 7.629 1 98.88 163 GLY B N 1
ATOM 4529 C CA . GLY B 1 163 ? -6.059 26.891 8.438 1 98.88 163 GLY B CA 1
ATOM 4530 C C . GLY B 1 163 ? -6.102 25.891 9.578 1 98.88 163 GLY B C 1
ATOM 4531 O O . GLY B 1 163 ? -6.52 26.219 10.688 1 98.88 163 GLY B O 1
ATOM 4532 N N . GLU B 1 164 ? -5.688 24.688 9.312 1 98.81 164 GLU B N 1
ATOM 4533 C CA . GLU B 1 164 ? -5.648 23.641 10.328 1 98.81 164 GLU B CA 1
ATOM 4534 C C . GLU B 1 164 ? -4.699 24 11.461 1 98.81 164 GLU B C 1
ATOM 4536 O O . GLU B 1 164 ? -5.059 23.906 12.641 1 98.81 164 GLU B O 1
ATOM 4541 N N . SER B 1 165 ? -3.467 24.391 11.031 1 98.75 165 SER B N 1
ATOM 4542 C CA . SER B 1 165 ? -2.477 24.672 12.062 1 98.75 165 SER B CA 1
ATOM 4543 C C . SER B 1 165 ? -2.896 25.859 12.922 1 98.75 165 SER B C 1
ATOM 4545 O O . SER B 1 165 ? -2.73 25.844 14.141 1 98.75 165 SER B O 1
ATOM 4547 N N . ALA B 1 166 ? -3.473 26.938 12.312 1 98.88 166 ALA B N 1
ATOM 4548 C CA . ALA B 1 166 ? -3.959 28.094 13.062 1 98.88 166 ALA B CA 1
ATOM 4549 C C . ALA B 1 166 ? -5.09 27.703 14 1 98.88 166 ALA B C 1
ATOM 4551 O O . ALA B 1 166 ? -5.121 28.125 15.156 1 98.88 166 ALA B O 1
ATOM 4552 N N . SER B 1 167 ? -6.012 26.891 13.516 1 98.88 167 SER B N 1
ATOM 4553 C CA . SER B 1 167 ? -7.168 26.453 14.297 1 98.88 167 SER B CA 1
ATOM 4554 C C . SER B 1 167 ? -6.738 25.656 15.523 1 98.88 167 SER B C 1
ATOM 4556 O O . SER B 1 167 ? -7.176 25.938 16.641 1 98.88 167 SER B O 1
ATOM 4558 N N . VAL B 1 168 ? -5.879 24.688 15.328 1 98.88 168 VAL B N 1
ATOM 4559 C CA . VAL B 1 168 ? -5.43 23.828 16.422 1 98.88 168 VAL B CA 1
ATOM 4560 C C . VAL B 1 168 ? -4.59 24.641 17.406 1 98.88 168 VAL B C 1
ATOM 4562 O O . VAL B 1 168 ? -4.77 24.516 18.609 1 98.88 168 VAL B O 1
ATOM 4565 N N . ALA B 1 169 ? -3.707 25.5 16.875 1 98.75 169 ALA B N 1
ATOM 4566 C CA . ALA B 1 169 ? -2.838 26.312 17.734 1 98.75 169 ALA B CA 1
ATOM 4567 C C . ALA B 1 169 ? -3.652 27.281 18.578 1 98.75 169 ALA B C 1
ATOM 4569 O O . ALA B 1 169 ? -3.293 27.578 19.719 1 98.75 169 ALA B O 1
ATOM 4570 N N . ALA B 1 170 ? -4.738 27.766 18.078 1 98.62 170 ALA B N 1
ATOM 4571 C CA . ALA B 1 170 ? -5.562 28.75 18.766 1 98.62 170 ALA B CA 1
ATOM 4572 C C . ALA B 1 170 ? -6.543 28.078 19.719 1 98.62 170 ALA B C 1
ATOM 4574 O O . ALA B 1 170 ? -7.262 28.75 20.453 1 98.62 170 ALA B O 1
ATOM 4575 N N . GLY B 1 171 ? -6.617 26.766 19.656 1 98.44 171 GLY B N 1
ATOM 4576 C CA . GLY B 1 171 ? -7.504 26.031 20.547 1 98.44 171 GLY B CA 1
ATOM 4577 C C . GLY B 1 171 ? -8.922 25.906 20.016 1 98.44 171 GLY B C 1
ATOM 4578 O O . GLY B 1 171 ? -9.828 25.516 20.75 1 98.44 171 GLY B O 1
ATOM 4579 N N . MET B 1 172 ? -9.141 26.266 18.781 1 98.69 172 MET B N 1
ATOM 4580 C CA . MET B 1 172 ? -10.469 26.141 18.188 1 98.69 172 MET B CA 1
ATOM 4581 C C . MET B 1 172 ? -10.812 24.672 17.938 1 98.69 172 MET B C 1
ATOM 4583 O O . MET B 1 172 ? -11.992 24.328 17.844 1 98.69 172 MET B O 1
ATOM 4587 N N . SER B 1 173 ? -9.836 23.844 17.812 1 98.44 173 SER B N 1
ATOM 4588 C CA . SER B 1 173 ? -9.953 22.391 17.688 1 98.44 173 SER B CA 1
ATOM 4589 C C . SER B 1 173 ? -8.844 21.672 18.438 1 98.44 173 SER B C 1
ATOM 4591 O O . SER B 1 173 ? -7.812 22.281 18.75 1 98.44 173 SER B O 1
ATOM 4593 N N . VAL B 1 174 ? -9.109 20.422 18.75 1 98.81 174 VAL B N 1
ATOM 4594 C CA . VAL B 1 174 ? -8.117 19.609 19.453 1 98.81 174 VAL B CA 1
ATOM 4595 C C . VAL B 1 174 ? -7.234 18.875 18.453 1 98.81 174 VAL B C 1
ATOM 4597 O O . VAL B 1 174 ? -6.016 18.797 18.625 1 98.81 174 VAL B O 1
ATOM 4600 N N . LEU B 1 175 ? -7.879 18.344 17.438 1 98.88 175 LEU B N 1
ATOM 4601 C CA . LEU B 1 175 ? -7.207 17.625 16.359 1 98.88 175 LEU B CA 1
ATOM 4602 C C . LEU B 1 175 ? -7.52 18.266 15.016 1 98.88 175 LEU B C 1
ATOM 4604 O O . LEU B 1 175 ? -8.609 18.797 14.812 1 98.88 175 LEU B O 1
ATOM 4608 N N . GLY B 1 176 ? -6.547 18.25 14.141 1 98.81 176 GLY B N 1
ATOM 4609 C CA . GLY B 1 176 ? -6.742 18.703 12.773 1 98.81 176 GLY B CA 1
ATOM 4610 C C . GLY B 1 176 ? -6.41 17.641 11.742 1 98.81 176 GLY B C 1
ATOM 4611 O O . GLY B 1 176 ? -5.473 16.859 11.93 1 98.81 176 GLY B O 1
ATOM 4612 N N . LEU B 1 177 ? -7.191 17.562 10.633 1 98.88 177 LEU B N 1
ATOM 4613 C CA . LEU B 1 177 ? -6.887 16.75 9.469 1 98.88 177 LEU B CA 1
ATOM 4614 C C . LEU B 1 177 ? -6.414 17.609 8.305 1 98.88 177 LEU B C 1
ATOM 4616 O O . LEU B 1 177 ? -7.207 18.344 7.703 1 98.88 177 LEU B O 1
ATOM 4620 N N . GLY B 1 178 ? -5.148 17.516 8.047 1 98.88 178 GLY B N 1
ATOM 4621 C CA . GLY B 1 178 ? -4.578 18.188 6.887 1 98.88 178 GLY B CA 1
ATOM 4622 C C . GLY B 1 178 ? -4.129 17.234 5.801 1 98.88 178 GLY B C 1
ATOM 4623 O O . GLY B 1 178 ? -4.395 16.031 5.879 1 98.88 178 GLY B O 1
ATOM 4624 N N . THR B 1 179 ? -3.623 17.781 4.723 1 98.69 179 THR B N 1
ATOM 4625 C CA . THR B 1 179 ? -3.002 17 3.658 1 98.69 179 THR B CA 1
ATOM 4626 C C . THR B 1 179 ? -1.527 17.359 3.514 1 98.69 179 THR B C 1
ATOM 4628 O O . THR B 1 179 ? -1.101 18.438 3.941 1 98.69 179 THR B O 1
ATOM 4631 N N . ASP B 1 180 ? -0.79 16.453 2.992 1 98.56 180 ASP B N 1
ATOM 4632 C CA . ASP B 1 180 ? 0.643 16.672 2.826 1 98.56 180 ASP B CA 1
ATOM 4633 C C . ASP B 1 180 ? 1.143 16.094 1.507 1 98.56 180 ASP B C 1
ATOM 4635 O O . ASP B 1 180 ? 1.244 14.875 1.358 1 98.56 180 ASP B O 1
ATOM 4639 N N . PHE B 1 181 ? 1.395 16.984 0.554 1 97.69 181 PHE B N 1
ATOM 4640 C CA . PHE B 1 181 ? 1.98 16.641 -0.739 1 97.69 181 PHE B CA 1
ATOM 4641 C C . PHE B 1 181 ? 3.475 16.938 -0.749 1 97.69 181 PHE B C 1
ATOM 4643 O O . PHE B 1 181 ? 4.273 16.109 -1.197 1 97.69 181 PHE B O 1
ATOM 4650 N N . GLY B 1 182 ? 3.859 18.078 -0.271 1 97.81 182 GLY B N 1
ATOM 4651 C CA . GLY B 1 182 ? 5.242 18.516 -0.228 1 97.81 182 GLY B CA 1
ATOM 4652 C C . GLY B 1 182 ? 5.613 19.188 1.083 1 97.81 182 GLY B C 1
ATOM 4653 O O . GLY B 1 182 ? 6.5 20.031 1.122 1 97.81 182 GLY B O 1
ATOM 4654 N N . GLY B 1 183 ? 4.898 18.875 2.156 1 98.38 183 GLY B N 1
ATOM 4655 C CA . GLY B 1 183 ? 5.199 19.469 3.453 1 98.38 183 GLY B CA 1
ATOM 4656 C C . GLY B 1 183 ? 3.998 20.125 4.105 1 98.38 183 GLY B C 1
ATOM 4657 O O . GLY B 1 183 ? 4.133 20.797 5.129 1 98.38 183 GLY B O 1
ATOM 4658 N N . SER B 1 184 ? 2.826 19.797 3.674 1 97.94 184 SER B N 1
ATOM 4659 C CA . SER B 1 184 ? 1.668 20.656 3.928 1 97.94 184 SER B CA 1
ATOM 4660 C C . SER B 1 184 ? 1.087 20.406 5.312 1 97.94 184 SER B C 1
ATOM 4662 O O . SER B 1 184 ? 0.236 21.156 5.785 1 97.94 184 SER B O 1
ATOM 4664 N N . VAL B 1 185 ? 1.47 19.438 6.023 1 98.75 185 VAL B N 1
ATOM 4665 C CA . VAL B 1 185 ? 1.132 19.375 7.441 1 98.75 185 VAL B CA 1
ATOM 4666 C C . VAL B 1 185 ? 2.373 19.672 8.281 1 98.75 185 VAL B C 1
ATOM 4668 O O . VAL B 1 185 ? 2.266 20.172 9.406 1 98.75 185 VAL B O 1
ATOM 4671 N N . ARG B 1 186 ? 3.557 19.469 7.762 1 98.81 186 ARG B N 1
ATOM 4672 C CA . ARG B 1 186 ? 4.828 19.594 8.469 1 98.81 186 ARG B CA 1
ATOM 4673 C C . ARG B 1 186 ? 5.258 21.047 8.562 1 98.81 186 ARG B C 1
ATOM 4675 O O . ARG B 1 186 ? 5.629 21.516 9.641 1 98.81 186 ARG B O 1
ATOM 4682 N N . TRP B 1 187 ? 5.113 21.703 7.465 1 98.75 187 TRP B N 1
ATOM 4683 C CA . TRP B 1 187 ? 5.469 23.125 7.383 1 98.75 187 TRP B CA 1
ATOM 4684 C C . TRP B 1 187 ? 4.559 23.969 8.266 1 98.75 187 TRP B C 1
ATOM 4686 O O . TRP B 1 187 ? 5.035 24.75 9.078 1 98.75 187 TRP B O 1
ATOM 4696 N N . PRO B 1 188 ? 3.273 23.734 8.203 1 98.81 188 PRO B N 1
ATOM 4697 C CA . PRO B 1 188 ? 2.396 24.484 9.109 1 98.81 188 PRO B CA 1
ATOM 4698 C C . PRO B 1 188 ? 2.668 24.172 10.578 1 98.81 188 PRO B C 1
ATOM 4700 O O . PRO B 1 188 ? 2.586 25.062 11.43 1 98.81 188 PRO B O 1
ATOM 4703 N N . ALA B 1 189 ? 2.961 22.969 10.891 1 98.88 189 ALA B N 1
ATOM 4704 C CA . ALA B 1 189 ? 3.307 22.609 12.258 1 98.88 189 ALA B CA 1
ATOM 4705 C C . ALA B 1 189 ? 4.551 23.359 12.727 1 98.88 189 ALA B C 1
ATOM 4707 O O . ALA B 1 189 ? 4.602 23.844 13.859 1 98.88 189 ALA B O 1
ATOM 4708 N N . HIS B 1 190 ? 5.559 23.469 11.883 1 98.69 190 HIS B N 1
ATOM 4709 C CA . HIS B 1 190 ? 6.762 24.25 12.141 1 98.69 190 HIS B CA 1
ATOM 4710 C C . HIS B 1 190 ? 6.426 25.719 12.406 1 98.69 190 HIS B C 1
ATOM 4712 O O . HIS B 1 190 ? 6.973 26.328 13.328 1 98.69 190 HIS B O 1
ATOM 4718 N N . CYS B 1 191 ? 5.508 26.266 11.664 1 98.56 191 CYS B N 1
ATOM 4719 C CA . CYS B 1 191 ? 5.156 27.688 11.734 1 98.56 191 CYS B CA 1
ATOM 4720 C C . CYS B 1 191 ? 4.402 28 13.016 1 98.56 191 CYS B C 1
ATOM 4722 O O . CYS B 1 191 ? 4.48 29.125 13.531 1 98.56 191 CYS B O 1
ATOM 4724 N N . THR B 1 192 ? 3.668 27 13.555 1 98.69 192 THR B N 1
ATOM 4725 C CA . THR B 1 192 ? 2.76 27.328 14.648 1 98.69 192 THR B CA 1
ATOM 4726 C C . THR B 1 192 ? 3.131 26.547 15.906 1 98.69 192 THR B C 1
ATOM 4728 O O . THR B 1 192 ? 2.445 26.641 16.922 1 98.69 192 THR B O 1
ATOM 4731 N N . GLY B 1 193 ? 4.168 25.766 15.867 1 98.25 193 GLY B N 1
ATOM 4732 C CA . GLY B 1 193 ? 4.641 25.031 17.031 1 98.25 193 GLY B CA 1
ATOM 4733 C C . GLY B 1 193 ? 3.803 23.812 17.359 1 98.25 193 GLY B C 1
ATOM 4734 O O . GLY B 1 193 ? 3.633 23.469 18.531 1 98.25 193 GLY B O 1
ATOM 4735 N N . LEU B 1 194 ? 3.195 23.203 16.375 1 98.62 194 LEU B N 1
ATOM 4736 C CA . LEU B 1 194 ? 2.365 22.016 16.547 1 98.62 194 LEU B CA 1
ATOM 4737 C C . LEU B 1 194 ? 3.156 20.75 16.234 1 98.62 194 LEU B C 1
ATOM 4739 O O . LEU B 1 194 ? 4.312 20.828 15.812 1 98.62 194 LEU B O 1
ATOM 4743 N N . ILE B 1 195 ? 2.561 19.641 16.578 1 98.81 195 ILE B N 1
ATOM 4744 C CA . ILE B 1 195 ? 3.01 18.328 16.172 1 98.81 195 ILE B CA 1
ATOM 4745 C C . ILE B 1 195 ? 2.229 17.875 14.93 1 98.81 195 ILE B C 1
ATOM 4747 O O . ILE B 1 195 ? 1.021 18.109 14.836 1 98.81 195 ILE B O 1
ATOM 4751 N N . SER B 1 196 ? 2.869 17.312 13.992 1 98.88 196 SER B N 1
ATOM 4752 C CA . SER B 1 196 ? 2.184 16.734 12.844 1 98.88 196 SER B CA 1
ATOM 4753 C C . SER B 1 196 ? 2.812 15.398 12.445 1 98.88 196 SER B C 1
ATOM 4755 O O . SER B 1 196 ? 3.939 15.094 12.844 1 98.88 196 SER B O 1
ATOM 4757 N N . VAL B 1 197 ? 2.074 14.578 11.773 1 98.94 197 VAL B N 1
ATOM 4758 C CA . VAL B 1 197 ? 2.562 13.312 11.234 1 98.94 197 VAL B CA 1
ATOM 4759 C C . VAL B 1 197 ? 2.24 13.227 9.742 1 98.94 197 VAL B C 1
ATOM 4761 O O . VAL B 1 197 ? 1.082 13.359 9.344 1 98.94 197 VAL B O 1
ATOM 4764 N N . ARG B 1 198 ? 3.217 13.172 8.93 1 98.88 198 ARG B N 1
ATOM 4765 C CA . ARG B 1 198 ? 3.057 12.609 7.59 1 98.88 198 ARG B CA 1
ATOM 4766 C C . ARG B 1 198 ? 3.234 11.094 7.605 1 98.88 198 ARG B C 1
ATOM 4768 O O . ARG B 1 198 ? 4.336 10.594 7.84 1 98.88 198 ARG B O 1
ATOM 4775 N N . PRO B 1 199 ? 2.209 10.344 7.383 1 98.81 199 PRO B N 1
ATOM 4776 C CA . PRO B 1 199 ? 2.328 8.883 7.461 1 98.81 199 PRO B CA 1
ATOM 4777 C C . PRO B 1 199 ? 3.006 8.281 6.234 1 98.81 199 PRO B C 1
ATOM 4779 O O . PRO B 1 199 ? 3.172 8.961 5.219 1 98.81 199 PRO B O 1
ATOM 4782 N N . THR B 1 200 ? 3.527 7.043 6.449 1 98.75 200 THR B N 1
ATOM 4783 C CA . THR B 1 200 ? 3.914 6.266 5.277 1 98.75 200 THR B CA 1
ATOM 4784 C C . THR B 1 200 ? 2.801 6.266 4.234 1 98.75 200 THR B C 1
ATOM 4786 O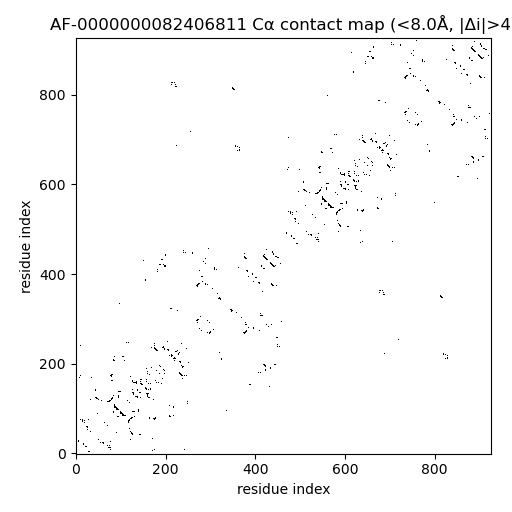 O . THR B 1 200 ? 1.623 6.125 4.578 1 98.75 200 THR B O 1
ATOM 4789 N N . LEU B 1 201 ? 3.162 6.457 2.98 1 97.81 201 LEU B N 1
ATOM 4790 C CA . LEU B 1 201 ? 2.158 6.355 1.928 1 97.81 201 LEU B CA 1
ATOM 4791 C C . LEU B 1 201 ? 1.42 5.023 2.008 1 97.81 201 LEU B C 1
ATOM 4793 O O . LEU B 1 201 ? 2.047 3.965 2.1 1 97.81 201 LEU B O 1
ATOM 4797 N N . GLY B 1 202 ? 0.104 5.121 2.041 1 95.94 202 GLY B N 1
ATOM 4798 C CA . GLY B 1 202 ? -0.715 3.922 2.068 1 95.94 202 GLY B CA 1
ATOM 4799 C C . GLY B 1 202 ? -1.293 3.623 3.438 1 95.94 202 GLY B C 1
ATOM 4800 O O . GLY B 1 202 ? -2.266 2.877 3.559 1 95.94 202 GLY B O 1
ATOM 4801 N N . ARG B 1 203 ? -0.686 4.152 4.512 1 98.19 203 ARG B N 1
ATOM 4802 C CA . ARG B 1 203 ? -1.163 3.852 5.855 1 98.19 203 ARG B CA 1
ATOM 4803 C C . ARG B 1 203 ? -2.555 4.434 6.086 1 98.19 203 ARG B C 1
ATOM 4805 O O . ARG B 1 203 ? -3.41 3.785 6.691 1 98.19 203 ARG B O 1
ATOM 4812 N N . ILE B 1 204 ? -2.715 5.68 5.664 1 98.62 204 ILE B N 1
ATOM 4813 C CA . ILE B 1 204 ? -4.016 6.336 5.727 1 98.62 204 ILE B CA 1
ATOM 4814 C C . ILE B 1 204 ? -4.641 6.379 4.336 1 98.62 204 ILE B C 1
ATOM 4816 O O . ILE B 1 204 ? -3.951 6.641 3.346 1 98.62 204 ILE B O 1
ATOM 4820 N N . ASP B 1 205 ? -5.922 6.051 4.25 1 98 205 ASP B N 1
ATOM 4821 C CA . ASP B 1 205 ? -6.633 6.066 2.975 1 98 205 ASP B CA 1
ATOM 4822 C C . ASP B 1 205 ? -6.594 7.457 2.342 1 98 205 ASP B C 1
ATOM 4824 O O . ASP B 1 205 ? -7.016 8.438 2.957 1 98 205 ASP B O 1
ATOM 4828 N N . PRO B 1 206 ? -6.09 7.543 1.16 1 96.44 206 PRO B N 1
ATOM 4829 C CA . PRO B 1 206 ? -5.914 8.859 0.543 1 96.44 206 PRO B CA 1
ATOM 4830 C C . PRO B 1 206 ? -7.172 9.359 -0.161 1 96.44 206 PRO B C 1
ATOM 4832 O O . PRO B 1 206 ? -7.188 10.469 -0.699 1 96.44 206 PRO B O 1
ATOM 4835 N N . GLU B 1 207 ? -8.219 8.617 -0.222 1 97.31 207 GLU B N 1
ATOM 4836 C CA . GLU B 1 207 ? -9.414 8.992 -0.967 1 97.31 207 GLU B CA 1
ATOM 4837 C C . GLU B 1 207 ? -10.102 10.195 -0.331 1 97.31 207 GLU B C 1
ATOM 4839 O O . GLU B 1 207 ? -9.906 10.477 0.854 1 97.31 207 GLU B O 1
ATOM 4844 N N . GLY B 1 208 ? -10.828 10.914 -1.116 1 98 208 GLY B N 1
ATOM 4845 C CA . GLY B 1 208 ? -11.633 12.031 -0.647 1 98 208 GLY B CA 1
ATOM 4846 C C . GLY B 1 208 ? -10.906 13.359 -0.692 1 98 208 GLY B C 1
ATOM 4847 O O . GLY B 1 208 ? -11.414 14.367 -0.202 1 98 208 GLY B O 1
ATOM 4848 N N . GLN B 1 209 ? -9.734 13.438 -1.271 1 97.75 209 GLN B N 1
ATOM 4849 C CA . GLN B 1 209 ? -8.969 14.68 -1.338 1 97.75 209 GLN B CA 1
ATOM 4850 C C . GLN B 1 209 ? -9.141 15.359 -2.689 1 97.75 209 GLN B C 1
ATOM 4852 O O . GLN B 1 209 ? -9.07 14.711 -3.734 1 97.75 209 GLN B O 1
ATOM 4857 N N . TYR B 1 210 ? -9.352 16.641 -2.66 1 96.5 210 TYR B N 1
ATOM 4858 C CA . TYR B 1 210 ? -9.367 17.453 -3.867 1 96.5 210 TYR B CA 1
ATOM 4859 C C . TYR B 1 210 ? -7.984 18.031 -4.152 1 96.5 210 TYR B C 1
ATOM 4861 O O . TYR B 1 210 ? -7.293 18.484 -3.234 1 96.5 210 TYR B O 1
ATOM 4869 N N . PRO B 1 211 ? -7.492 18.125 -5.414 1 94.62 211 PRO B N 1
ATOM 4870 C CA . PRO B 1 211 ? -8.172 17.594 -6.602 1 94.62 211 PRO B CA 1
ATOM 4871 C C . PRO B 1 211 ? -8.047 16.078 -6.711 1 94.62 211 PRO B C 1
ATOM 4873 O O . PRO B 1 211 ? -7.254 15.461 -5.996 1 94.62 211 PRO B O 1
ATOM 4876 N N . GLY B 1 212 ? -8.836 15.453 -7.508 1 95.25 212 GLY B N 1
ATOM 4877 C CA . GLY B 1 212 ? -8.852 14.023 -7.746 1 95.25 212 GLY B CA 1
ATOM 4878 C C . GLY B 1 212 ? -9.859 13.609 -8.805 1 95.25 212 GLY B C 1
ATOM 4879 O O . GLY B 1 212 ? -10.43 14.453 -9.492 1 95.25 212 GLY B O 1
ATOM 4880 N N . VAL B 1 213 ? -9.977 12.328 -8.984 1 95.38 213 VAL B N 1
ATOM 4881 C CA . VAL B 1 213 ? -10.922 11.781 -9.945 1 95.38 213 VAL B CA 1
ATOM 4882 C C . VAL B 1 213 ? -12.328 11.781 -9.352 1 95.38 213 VAL B C 1
ATOM 4884 O O . VAL B 1 213 ? -12.602 11.086 -8.367 1 95.38 213 VAL B O 1
ATOM 4887 N N . LEU B 1 214 ? -13.195 12.578 -9.945 1 92.12 214 LEU B N 1
ATOM 4888 C CA . LEU B 1 214 ? -14.578 12.656 -9.477 1 92.12 214 LEU B CA 1
ATOM 4889 C C . LEU B 1 214 ? -15.414 11.516 -10.047 1 92.12 214 LEU B C 1
ATOM 4891 O O . LEU B 1 214 ? -15.422 11.297 -11.258 1 92.12 214 LEU B O 1
ATOM 4895 N N . SER B 1 215 ? -16 10.781 -9.102 1 90.88 215 SER B N 1
ATOM 4896 C CA . SER B 1 215 ? -16.875 9.695 -9.523 1 90.88 215 SER B CA 1
ATOM 4897 C C . SER B 1 215 ? -17.953 9.414 -8.477 1 90.88 215 SER B C 1
ATOM 4899 O O . SER B 1 215 ? -17.641 9.078 -7.332 1 90.88 215 SER B O 1
ATOM 4901 N N . ASP B 1 216 ? -19.219 9.523 -8.82 1 88.56 216 ASP B N 1
ATOM 4902 C CA . ASP B 1 216 ? -20.391 9.18 -8 1 88.56 216 ASP B CA 1
ATOM 4903 C C . ASP B 1 216 ? -20.281 9.805 -6.613 1 88.56 216 ASP B C 1
ATOM 4905 O O . ASP B 1 216 ? -20.375 9.109 -5.602 1 88.56 216 ASP B O 1
ATOM 4909 N N . GLY B 1 217 ? -20.031 11.109 -6.605 1 85.69 217 GLY B N 1
ATOM 4910 C CA . GLY B 1 217 ? -19.984 11.844 -5.355 1 85.69 217 GLY B CA 1
ATOM 4911 C C . GLY B 1 217 ? -18.703 11.625 -4.578 1 85.69 217 GLY B C 1
ATOM 4912 O O . GLY B 1 217 ? -18.516 12.195 -3.502 1 85.69 217 GLY B O 1
ATOM 4913 N N . ARG B 1 218 ? -17.781 10.828 -5.121 1 92 218 ARG B N 1
ATOM 4914 C CA . ARG B 1 218 ? -16.5 10.547 -4.477 1 92 218 ARG B CA 1
ATOM 4915 C C . ARG B 1 218 ? -15.367 11.266 -5.188 1 92 218 ARG B C 1
ATOM 4917 O O . ARG B 1 218 ? -15.523 11.734 -6.316 1 92 218 ARG B O 1
ATOM 4924 N N . VAL B 1 219 ? -14.305 11.445 -4.492 1 95.94 219 VAL B N 1
ATOM 4925 C CA . VAL B 1 219 ? -13.047 11.938 -5.039 1 95.94 219 VAL B CA 1
ATOM 4926 C C . VAL B 1 219 ? -11.961 10.875 -4.879 1 95.94 219 VAL B C 1
ATOM 4928 O O . VAL B 1 219 ? -11.57 10.539 -3.758 1 95.94 219 VAL B O 1
ATOM 4931 N N . LEU B 1 220 ? -11.508 10.375 -6.031 1 96.94 220 LEU B N 1
ATOM 4932 C CA . LEU B 1 220 ? -10.602 9.234 -6 1 96.94 220 LEU B CA 1
ATOM 4933 C C . LEU B 1 220 ? -9.18 9.672 -6.352 1 96.94 220 LEU B C 1
ATOM 4935 O O . LEU B 1 220 ? -8.984 10.594 -7.141 1 96.94 220 LEU B O 1
ATOM 4939 N N . ALA B 1 221 ? -8.266 8.977 -5.758 1 96.12 221 ALA B N 1
ATOM 4940 C CA . ALA B 1 221 ? -6.867 9.195 -6.105 1 96.12 221 ALA B CA 1
ATOM 4941 C C . ALA B 1 221 ? -6.5 8.445 -7.387 1 96.12 221 ALA B C 1
ATOM 4943 O O . ALA B 1 221 ? -6.941 7.316 -7.602 1 96.12 221 ALA B O 1
ATOM 4944 N N . ASN B 1 222 ? -5.738 9.086 -8.273 1 95.06 222 ASN B N 1
ATOM 4945 C CA . ASN B 1 222 ? -5.168 8.445 -9.453 1 95.06 222 ASN B CA 1
ATOM 4946 C C . ASN B 1 222 ? -3.727 8.008 -9.211 1 95.06 222 ASN B C 1
ATOM 4948 O O . ASN B 1 222 ? -2.82 8.844 -9.156 1 95.06 222 ASN B O 1
ATOM 4952 N N . PRO B 1 223 ? -3.453 6.746 -9.156 1 91.38 223 PRO B N 1
ATOM 4953 C CA . PRO B 1 223 ? -2.121 6.277 -8.773 1 91.38 223 PRO B CA 1
ATOM 4954 C C . PRO B 1 223 ? -1.064 6.562 -9.836 1 91.38 223 PRO B C 1
ATOM 4956 O O . PRO B 1 223 ? 0.13 6.379 -9.586 1 91.38 223 PRO B O 1
ATOM 4959 N N . ALA B 1 224 ? -1.47 7.023 -11.008 1 91.88 224 ALA B N 1
ATOM 4960 C CA . ALA B 1 224 ? -0.525 7.309 -12.086 1 91.88 224 ALA B CA 1
ATOM 4961 C C . ALA B 1 224 ? -0.037 8.75 -12.016 1 91.88 224 ALA B C 1
ATOM 4963 O O . ALA B 1 224 ? 0.832 9.156 -12.797 1 91.88 224 ALA B O 1
ATOM 4964 N N . THR B 1 225 ? -0.564 9.508 -11.094 1 93.19 225 THR B N 1
ATOM 4965 C CA . THR B 1 225 ? -0.144 10.891 -10.93 1 93.19 225 THR B CA 1
ATOM 4966 C C . THR B 1 225 ? 0.671 11.062 -9.656 1 93.19 225 THR B C 1
ATOM 4968 O O . THR B 1 225 ? 0.552 10.258 -8.727 1 93.19 225 THR B O 1
ATOM 4971 N N . MET B 1 226 ? 1.477 12.039 -9.688 1 94.12 226 MET B N 1
ATOM 4972 C CA . MET B 1 226 ? 2.258 12.336 -8.484 1 94.12 226 MET B CA 1
ATOM 4973 C C . MET B 1 226 ? 1.348 12.703 -7.32 1 94.12 226 MET B C 1
ATOM 4975 O O . MET B 1 226 ? 1.547 12.234 -6.199 1 94.12 226 MET B O 1
ATOM 4979 N N . HIS B 1 227 ? 0.371 13.523 -7.629 1 94.56 227 HIS B N 1
ATOM 4980 C CA . HIS B 1 227 ? -0.565 13.922 -6.582 1 94.56 227 HIS B CA 1
ATOM 4981 C C . HIS B 1 227 ? -1.243 12.711 -5.953 1 94.56 227 HIS B C 1
ATOM 4983 O O . HIS B 1 227 ? -1.291 12.586 -4.73 1 94.56 227 HIS B O 1
ATOM 4989 N N . GLY B 1 228 ? -1.727 11.852 -6.805 1 95.25 228 GLY B N 1
ATOM 4990 C CA . GLY B 1 228 ? -2.422 10.68 -6.309 1 95.25 228 GLY B CA 1
ATOM 4991 C C . GLY B 1 228 ? -1.515 9.719 -5.555 1 95.25 228 GLY B C 1
ATOM 4992 O O . GLY B 1 228 ? -1.965 9.008 -4.656 1 95.25 228 GLY B O 1
ATOM 4993 N N . THR B 1 229 ? -0.249 9.758 -5.859 1 96 229 THR B N 1
ATOM 4994 C CA . THR B 1 229 ? 0.705 8.836 -5.254 1 96 229 THR B CA 1
ATOM 4995 C C . THR B 1 229 ? 1.278 9.422 -3.967 1 96 229 THR B C 1
ATOM 4997 O O . THR B 1 229 ? 1.416 8.711 -2.965 1 96 229 THR B O 1
ATOM 5000 N N . ILE B 1 230 ? 1.541 10.703 -3.945 1 97.12 230 ILE B N 1
ATOM 5001 C CA . ILE B 1 230 ? 2.416 11.266 -2.924 1 97.12 230 ILE B CA 1
ATOM 5002 C C . ILE B 1 230 ? 1.584 12.016 -1.883 1 97.12 230 ILE B C 1
ATOM 5004 O O . ILE B 1 230 ? 1.973 12.102 -0.716 1 97.12 230 ILE B O 1
ATOM 5008 N N . GLN B 1 231 ? 0.417 12.492 -2.279 1 97.44 231 GLN B N 1
ATOM 5009 C CA . GLN B 1 231 ? -0.403 13.227 -1.322 1 97.44 231 GLN B CA 1
ATOM 5010 C C . GLN B 1 231 ? -1.021 12.289 -0.292 1 97.44 231 GLN B C 1
ATOM 5012 O O . GLN B 1 231 ? -1.474 11.195 -0.636 1 97.44 231 GLN B O 1
ATOM 5017 N N . THR B 1 232 ? -0.979 12.695 0.93 1 98.25 232 THR B N 1
ATOM 5018 C CA . THR B 1 232 ? -1.572 11.914 2.008 1 98.25 232 THR B CA 1
ATOM 5019 C C . THR B 1 232 ? -2.279 12.82 3.01 1 98.25 232 THR B C 1
ATOM 5021 O O . THR B 1 232 ? -2.166 14.047 2.936 1 98.25 232 THR B O 1
ATOM 5024 N N . ILE B 1 233 ? -3.131 12.234 3.805 1 98.75 233 ILE B N 1
ATOM 5025 C CA . ILE B 1 233 ? -3.756 12.922 4.93 1 98.75 233 ILE B CA 1
ATOM 5026 C C . ILE B 1 233 ? -2.916 12.719 6.188 1 98.75 233 ILE B C 1
ATOM 5028 O O . ILE B 1 233 ? -2.387 11.633 6.422 1 98.75 233 ILE B O 1
ATOM 5032 N N . GLY B 1 234 ? -2.693 13.758 6.938 1 98.62 234 GLY B N 1
ATOM 5033 C CA . GLY B 1 234 ? -1.941 13.688 8.18 1 98.62 234 GLY B CA 1
ATOM 5034 C C . GLY B 1 234 ? -2.549 14.516 9.297 1 98.62 234 GLY B C 1
ATOM 5035 O O . GLY B 1 234 ? -3.107 15.586 9.039 1 98.62 234 GLY B O 1
ATOM 5036 N N . PRO B 1 235 ? -2.391 14.102 10.516 1 98.88 235 PRO B N 1
ATOM 5037 C CA . PRO B 1 235 ? -2.955 14.828 11.656 1 98.88 235 PRO B CA 1
ATOM 5038 C C . PRO B 1 235 ? -2.025 15.922 12.18 1 98.88 235 PRO B C 1
ATOM 5040 O O . PRO B 1 235 ? -0.808 15.836 12.008 1 98.88 235 PRO B O 1
ATOM 5043 N N . LEU B 1 236 ? -2.607 16.922 12.703 1 98.88 236 LEU B N 1
ATOM 5044 C CA . LEU B 1 236 ? -1.963 17.969 13.484 1 98.88 236 LEU B CA 1
ATOM 5045 C C . LEU B 1 236 ? -2.537 18.016 14.898 1 98.88 236 LEU B C 1
ATOM 5047 O O . LEU B 1 236 ? -3.748 17.875 15.086 1 98.88 236 LEU B O 1
ATOM 5051 N N . ALA B 1 237 ? -1.707 18.219 15.844 1 98.88 237 ALA B N 1
ATOM 5052 C CA . ALA B 1 237 ? -2.117 18.297 17.234 1 98.88 237 ALA B CA 1
ATOM 5053 C C . ALA B 1 237 ? -1.139 19.141 18.047 1 98.88 237 ALA B C 1
ATOM 5055 O O . ALA B 1 237 ? -0.071 19.516 17.562 1 98.88 237 ALA B O 1
ATOM 5056 N N . ARG B 1 238 ? -1.491 19.438 19.281 1 98.19 238 ARG B N 1
ATOM 5057 C CA . ARG B 1 238 ? -0.665 20.281 20.141 1 98.19 238 ARG B CA 1
ATOM 5058 C C . ARG B 1 238 ? 0.336 19.438 20.922 1 98.19 238 ARG B C 1
ATOM 5060 O O . ARG B 1 238 ? 1.3 19.969 21.484 1 98.19 238 ARG B O 1
ATOM 5067 N N . ASN B 1 239 ? 0.057 18.156 21 1 97.62 239 ASN B N 1
ATOM 5068 C CA . ASN B 1 239 ? 0.975 17.297 21.719 1 97.62 239 ASN B CA 1
ATOM 5069 C C . ASN B 1 239 ? 1.137 15.945 21.031 1 97.62 239 ASN B C 1
ATOM 5071 O O . ASN B 1 239 ? 0.309 15.562 20.203 1 97.62 239 ASN B O 1
ATOM 5075 N N . LEU B 1 240 ? 2.193 15.297 21.406 1 97.88 240 LEU B N 1
ATOM 5076 C CA . LEU B 1 240 ? 2.582 14.055 20.75 1 97.88 240 LEU B CA 1
ATOM 5077 C C . LEU B 1 240 ? 1.553 12.961 21 1 97.88 240 LEU B C 1
ATOM 5079 O O . LEU B 1 240 ? 1.281 12.141 20.109 1 97.88 240 LEU B O 1
ATOM 5083 N N . GLY B 1 241 ? 1.03 12.898 22.219 1 98.25 241 GLY B N 1
ATOM 5084 C CA . GLY B 1 241 ? 0.026 11.898 22.531 1 98.25 241 GLY B CA 1
ATOM 5085 C C . GLY B 1 241 ? -1.196 11.969 21.641 1 98.25 241 GLY B C 1
ATOM 5086 O O . GLY B 1 241 ? -1.673 10.938 21.156 1 98.25 241 GLY B O 1
ATOM 5087 N N . ASP B 1 242 ? -1.714 13.156 21.438 1 98.75 242 ASP B N 1
ATOM 5088 C CA . ASP B 1 242 ? -2.885 13.359 20.594 1 98.75 242 ASP B CA 1
ATOM 5089 C C . ASP B 1 242 ? -2.576 13 19.141 1 98.75 242 ASP B C 1
ATOM 5091 O O . ASP B 1 242 ? -3.4 12.383 18.453 1 98.75 242 ASP B O 1
ATOM 5095 N N . ALA B 1 243 ? -1.418 13.422 18.656 1 98.81 243 ALA B N 1
ATOM 5096 C CA . ALA B 1 243 ? -1.022 13.086 17.297 1 98.81 243 ALA B CA 1
ATOM 5097 C C . ALA B 1 243 ? -0.931 11.57 17.109 1 98.81 243 ALA B C 1
ATOM 5099 O O . ALA B 1 243 ? -1.347 11.039 16.078 1 98.81 243 ALA B O 1
ATOM 5100 N N . THR B 1 244 ? -0.363 10.906 18.109 1 98.81 244 THR B N 1
ATOM 5101 C CA . THR B 1 244 ? -0.234 9.453 18.078 1 98.81 244 THR B CA 1
ATOM 5102 C C . THR B 1 244 ? -1.606 8.789 18.047 1 98.81 244 THR B C 1
ATOM 5104 O O . THR B 1 244 ? -1.841 7.879 17.25 1 98.81 244 THR B O 1
ATOM 5107 N N . LEU B 1 245 ? -2.48 9.266 18.906 1 98.81 245 LEU B N 1
ATOM 5108 C CA . LEU B 1 245 ? -3.838 8.727 18.969 1 98.81 245 LEU B CA 1
ATOM 5109 C C . LEU B 1 245 ? -4.559 8.953 17.641 1 98.81 245 LEU B C 1
ATOM 5111 O O . LEU B 1 245 ? -5.246 8.055 17.141 1 98.81 245 LEU B O 1
ATOM 5115 N N . ALA B 1 246 ? -4.41 10.109 17.062 1 98.94 246 ALA B N 1
ATOM 5116 C CA . ALA B 1 246 ? -5.02 10.414 15.773 1 98.94 246 ALA B CA 1
ATOM 5117 C C . ALA B 1 246 ? -4.508 9.477 14.688 1 98.94 246 ALA B C 1
ATOM 5119 O O . ALA B 1 246 ? -5.293 8.938 13.898 1 98.94 246 ALA B O 1
ATOM 5120 N N . LEU B 1 247 ? -3.195 9.281 14.648 1 98.94 247 LEU B N 1
ATOM 5121 C CA . LEU B 1 247 ? -2.611 8.383 13.664 1 98.94 247 LEU B CA 1
ATOM 5122 C C . LEU B 1 247 ? -3.178 6.973 13.812 1 98.94 247 LEU B C 1
ATOM 5124 O O . LEU B 1 247 ? -3.482 6.312 12.82 1 98.94 247 LEU B O 1
ATOM 5128 N N . ARG B 1 248 ? -3.291 6.527 15.031 1 98.75 248 ARG B N 1
ATOM 5129 C CA . ARG B 1 248 ? -3.826 5.195 15.297 1 98.75 248 ARG B CA 1
ATOM 5130 C C . ARG B 1 248 ? -5.242 5.055 14.742 1 98.75 248 ARG B C 1
ATOM 5132 O O . ARG B 1 248 ? -5.559 4.062 14.086 1 98.75 248 ARG B O 1
ATOM 5139 N N . VAL B 1 249 ? -6.062 6.047 14.969 1 98.75 249 VAL B N 1
ATOM 5140 C CA . VAL B 1 249 ? -7.461 6.027 14.555 1 98.75 249 VAL B CA 1
ATOM 5141 C C . VAL B 1 249 ? -7.543 6.09 13.031 1 98.75 249 VAL B C 1
ATOM 5143 O O . VAL B 1 249 ? -8.406 5.449 12.422 1 98.75 249 VAL B O 1
ATOM 5146 N N . LEU B 1 250 ? -6.621 6.801 12.406 1 98.88 250 LEU B N 1
ATOM 5147 C CA . LEU B 1 250 ? -6.664 7.059 10.969 1 98.88 250 LEU B CA 1
ATOM 5148 C C . LEU B 1 250 ? -6.074 5.891 10.188 1 98.88 250 LEU B C 1
ATOM 5150 O O . LEU B 1 250 ? -6.324 5.75 8.992 1 98.88 250 LEU B O 1
ATOM 5154 N N . SER B 1 251 ? -5.227 5.102 10.828 1 98.75 251 SER B N 1
ATOM 5155 C CA . SER B 1 251 ? -4.555 3.998 10.148 1 98.75 251 SER B CA 1
ATOM 5156 C C . SER B 1 251 ? -5.559 2.963 9.648 1 98.75 251 SER B C 1
ATOM 5158 O O . SER B 1 251 ? -6.516 2.631 10.359 1 98.75 251 SER B O 1
ATOM 5160 N N . LYS B 1 252 ? -5.355 2.514 8.367 1 98.06 252 LYS B N 1
ATOM 5161 C CA . LYS B 1 252 ? -6.211 1.45 7.844 1 98.06 252 LYS B CA 1
ATOM 5162 C C . LYS B 1 252 ? -6.18 0.222 8.75 1 98.06 252 LYS B C 1
ATOM 5164 O O . LYS B 1 252 ? -5.133 -0.12 9.305 1 98.06 252 LYS B O 1
ATOM 5169 N N . PRO B 1 253 ? -7.273 -0.514 8.812 1 95.75 253 PRO B N 1
ATOM 5170 C CA . PRO B 1 253 ? -7.422 -1.56 9.828 1 95.75 253 PRO B CA 1
ATOM 5171 C C . PRO B 1 253 ? -6.516 -2.762 9.57 1 95.75 253 PRO B C 1
ATOM 5173 O O . PRO B 1 253 ? -6.234 -3.533 10.492 1 95.75 253 PRO B O 1
ATOM 5176 N N . HIS B 1 254 ? -6.023 -2.895 8.32 1 96.19 254 HIS B N 1
ATOM 5177 C CA . HIS B 1 254 ? -5.223 -4.082 8.039 1 96.19 254 HIS B CA 1
ATOM 5178 C C . HIS B 1 254 ? -3.758 -3.854 8.391 1 96.19 254 HIS B C 1
ATOM 5180 O O . HIS B 1 254 ? -2.945 -4.777 8.312 1 96.19 254 HIS B O 1
ATOM 5186 N N . PHE B 1 255 ? -3.361 -2.693 8.852 1 97.38 255 PHE B N 1
ATOM 5187 C CA . PHE B 1 255 ? -2.006 -2.465 9.336 1 97.38 255 PHE B CA 1
ATOM 5188 C C . PHE B 1 255 ? -1.901 -2.764 10.82 1 97.38 255 PHE B C 1
ATOM 5190 O O . PHE B 1 255 ? -2.812 -2.449 11.594 1 97.38 255 PHE B O 1
ATOM 5197 N N . SER B 1 256 ? -0.772 -3.318 11.203 1 95.94 256 SER B N 1
ATOM 5198 C CA . SER B 1 256 ? -0.48 -3.541 12.617 1 95.94 256 SER B CA 1
ATOM 5199 C C . SER B 1 256 ? -0.11 -2.238 13.312 1 95.94 256 SER B C 1
ATOM 5201 O O . SER B 1 256 ? 0.553 -1.379 12.727 1 95.94 256 SER B O 1
ATOM 5203 N N . TRP B 1 257 ? -0.662 -2.074 14.5 1 97.31 257 TRP B N 1
ATOM 5204 C CA . TRP B 1 257 ? -0.257 -0.924 15.305 1 97.31 257 TRP B CA 1
ATOM 5205 C C . TRP B 1 257 ? 0.821 -1.314 16.312 1 97.31 257 TRP B C 1
ATOM 5207 O O . TRP B 1 257 ? 0.678 -2.307 17.031 1 97.31 257 TRP B O 1
ATOM 5217 N N . THR B 1 258 ? 1.882 -0.639 16.312 1 97.62 258 THR B N 1
ATOM 5218 C CA . THR B 1 258 ? 2.945 -0.78 17.312 1 97.62 258 THR B CA 1
ATOM 5219 C C . THR B 1 258 ? 3.031 0.462 18.188 1 97.62 258 THR B C 1
ATOM 5221 O O . THR B 1 258 ? 3.139 1.582 17.688 1 97.62 258 THR B O 1
ATOM 5224 N N . GLU B 1 259 ? 2.965 0.235 19.5 1 98.06 259 GLU B N 1
ATOM 5225 C CA . GLU B 1 259 ? 3.051 1.355 20.422 1 98.06 259 GLU B CA 1
ATOM 5226 C C . GLU B 1 259 ? 4.434 1.999 20.391 1 98.06 259 GLU B C 1
ATOM 5228 O O . GLU B 1 259 ? 5.445 1.315 20.547 1 98.06 259 GLU B O 1
ATOM 5233 N N . PRO B 1 260 ? 4.512 3.342 20.234 1 98.12 260 PRO B N 1
ATOM 5234 C CA . PRO B 1 260 ? 5.812 4.008 20.219 1 98.12 260 PRO B CA 1
ATOM 5235 C C . PRO B 1 260 ? 6.633 3.729 21.484 1 98.12 260 PRO B C 1
ATOM 5237 O O . PRO B 1 260 ? 7.863 3.678 21.422 1 98.12 260 PRO B O 1
ATOM 5240 N N . GLU B 1 261 ? 6 3.523 22.594 1 96.94 261 GLU B N 1
ATOM 5241 C CA . GLU B 1 261 ? 6.668 3.326 23.875 1 96.94 261 GLU B CA 1
ATOM 5242 C C . GLU B 1 261 ? 7.461 2.021 23.891 1 96.94 261 GLU B C 1
ATOM 5244 O O . GLU B 1 261 ? 8.344 1.834 24.719 1 96.94 261 GLU B O 1
ATOM 5249 N N . SER B 1 262 ? 7.145 1.138 22.969 1 97.06 262 SER B N 1
ATOM 5250 C CA . SER B 1 262 ? 7.809 -0.162 22.938 1 97.06 262 SER B CA 1
ATOM 5251 C C . SER B 1 262 ? 9.18 -0.069 22.266 1 97.06 262 SER B C 1
ATOM 5253 O O . SER B 1 262 ? 9.977 -1.005 22.344 1 97.06 262 SER B O 1
ATOM 5255 N N . VAL B 1 263 ? 9.492 1.036 21.641 1 97.94 263 VAL B N 1
ATOM 5256 C CA . VAL B 1 263 ? 10.727 1.198 20.875 1 97.94 263 VAL B CA 1
ATOM 5257 C C . VAL B 1 263 ? 11.883 1.518 21.828 1 97.94 263 VAL B C 1
ATOM 5259 O O . VAL B 1 263 ? 11.75 2.377 22.703 1 97.94 263 VAL B O 1
ATOM 5262 N N . ASP B 1 264 ? 12.984 0.837 21.688 1 97.56 264 ASP B N 1
ATOM 5263 C CA . ASP B 1 264 ? 14.219 1.173 22.391 1 97.56 264 ASP B CA 1
ATOM 5264 C C . ASP B 1 264 ? 15.062 2.156 21.578 1 97.56 264 ASP B C 1
ATOM 5266 O O . ASP B 1 264 ? 15.859 1.748 20.734 1 97.56 264 ASP B O 1
ATOM 5270 N N . VAL B 1 265 ? 15 3.4 21.938 1 97.56 265 VAL B N 1
ATOM 5271 C CA . VAL B 1 265 ? 15.609 4.488 21.172 1 97.56 265 VAL B CA 1
ATOM 5272 C C . VAL B 1 265 ? 17.125 4.383 21.25 1 97.56 265 VAL B C 1
ATOM 5274 O O . VAL B 1 265 ? 17.828 4.773 20.312 1 97.56 265 VAL B O 1
ATOM 5277 N N . GLU B 1 266 ? 17.672 3.768 22.312 1 95.56 266 GLU B N 1
ATOM 5278 C CA . GLU B 1 266 ? 19.109 3.703 22.547 1 95.56 266 GLU B CA 1
ATOM 5279 C C . GLU B 1 266 ? 19.797 2.812 21.516 1 95.56 266 GLU B C 1
ATOM 5281 O O . GLU B 1 266 ? 21 2.939 21.281 1 95.56 266 GLU B O 1
ATOM 5286 N N . HIS B 1 267 ? 19.062 1.978 20.875 1 95.81 267 HIS B N 1
ATOM 5287 C CA . HIS B 1 267 ? 19.672 1.012 19.969 1 95.81 267 HIS B CA 1
ATOM 5288 C C . HIS B 1 267 ? 19.438 1.39 18.516 1 95.81 267 HIS B C 1
ATOM 5290 O O . HIS B 1 267 ? 19.781 0.637 17.594 1 95.81 267 HIS B O 1
ATOM 5296 N N . LEU B 1 268 ? 18.875 2.514 18.281 1 98.38 268 LEU B N 1
ATOM 5297 C CA . LEU B 1 268 ? 18.562 2.945 16.922 1 98.38 268 LEU B CA 1
ATOM 5298 C C . LEU B 1 268 ? 19.781 3.598 16.281 1 98.38 268 LEU B C 1
ATOM 5300 O O . LEU B 1 268 ? 20.547 4.289 16.938 1 98.38 268 LEU B O 1
ATOM 5304 N N . ASP B 1 269 ? 19.969 3.365 15.031 1 98.56 269 ASP B N 1
ATOM 5305 C CA . ASP B 1 269 ? 20.875 4.16 14.203 1 98.56 269 ASP B CA 1
ATOM 5306 C C . ASP B 1 269 ? 20.219 5.477 13.789 1 98.56 269 ASP B C 1
ATOM 5308 O O . ASP B 1 269 ? 19.5 5.531 12.789 1 98.56 269 ASP B O 1
ATOM 5312 N N . ILE B 1 270 ? 20.5 6.516 14.547 1 98.75 270 ILE B N 1
ATOM 5313 C CA . ILE B 1 270 ? 19.906 7.832 14.305 1 98.75 270 ILE B CA 1
ATOM 5314 C C . ILE B 1 270 ? 20.938 8.727 13.609 1 98.75 270 ILE B C 1
ATOM 5316 O O . ILE B 1 270 ? 22.062 8.867 14.078 1 98.75 270 ILE B O 1
ATOM 5320 N N . ARG B 1 271 ? 20.5 9.32 12.508 1 98.75 271 ARG B N 1
ATOM 5321 C CA . ARG B 1 271 ? 21.344 10.242 11.758 1 98.75 271 ARG B CA 1
ATOM 5322 C C . ARG B 1 271 ? 20.688 11.609 11.617 1 98.75 271 ARG B C 1
ATOM 5324 O O . ARG B 1 271 ? 19.5 11.766 11.922 1 98.75 271 ARG B O 1
ATOM 5331 N N . TRP B 1 272 ? 21.469 12.602 11.273 1 98.56 272 TRP B N 1
ATOM 5332 C CA . TRP B 1 272 ? 20.891 13.93 11.062 1 98.56 272 TRP B CA 1
ATOM 5333 C C . TRP B 1 272 ? 21.594 14.648 9.922 1 98.56 272 TRP B C 1
ATOM 5335 O O . TRP B 1 272 ? 22.719 14.312 9.562 1 98.56 272 TRP B O 1
ATOM 5345 N N . ALA B 1 273 ? 20.859 15.539 9.227 1 98.5 273 ALA B N 1
ATOM 5346 C CA . ALA B 1 273 ? 21.391 16.375 8.156 1 98.5 273 ALA B CA 1
ATOM 5347 C C . ALA B 1 273 ? 21 17.844 8.375 1 98.5 273 ALA B C 1
ATOM 5349 O O . ALA B 1 273 ? 19.922 18.141 8.891 1 98.5 273 ALA B O 1
ATOM 5350 N N . PRO B 1 274 ? 21.859 18.766 8 1 97.69 274 PRO B N 1
ATOM 5351 C CA . PRO B 1 274 ? 21.562 20.188 8.164 1 97.69 274 PRO B CA 1
ATOM 5352 C C . PRO B 1 274 ? 20.5 20.688 7.176 1 97.69 274 PRO B C 1
ATOM 5354 O O . PRO B 1 274 ? 20.047 21.828 7.273 1 97.69 274 PRO B O 1
ATOM 5357 N N . GLY B 1 275 ? 20.125 19.969 6.285 1 97.5 275 GLY B N 1
ATOM 5358 C CA . GLY B 1 275 ? 19.188 20.172 5.195 1 97.5 275 GLY B CA 1
ATOM 5359 C C . GLY B 1 275 ? 19.203 19.031 4.184 1 97.5 275 GLY B C 1
ATOM 5360 O O . GLY B 1 275 ? 19.953 18.078 4.332 1 97.5 275 GLY B O 1
ATOM 5361 N N . GLU B 1 276 ? 18.297 19.172 3.207 1 96.38 276 GLU B N 1
ATOM 5362 C CA . GLU B 1 276 ? 18.25 18.125 2.201 1 96.38 276 GLU B CA 1
ATOM 5363 C C . GLU B 1 276 ? 19.359 18.297 1.168 1 96.38 276 GLU B C 1
ATOM 5365 O O . GLU B 1 276 ? 19.641 17.375 0.402 1 96.38 276 GLU B O 1
ATOM 5370 N N . GLY B 1 277 ? 20 19.328 1.096 1 96.06 277 GLY B N 1
ATOM 5371 C CA . GLY B 1 277 ? 21.25 19.422 0.353 1 96.06 277 GLY B CA 1
ATOM 5372 C C . GLY B 1 277 ? 21.172 20.359 -0.837 1 96.06 277 GLY B C 1
ATOM 5373 O O . GLY B 1 277 ? 22.188 20.703 -1.438 1 96.06 277 GLY B O 1
ATOM 5374 N N . THR B 1 278 ? 20 20.859 -1.196 1 96.19 278 THR B N 1
ATOM 5375 C CA . THR B 1 278 ? 19.891 21.703 -2.379 1 96.19 278 THR B CA 1
ATOM 5376 C C . THR B 1 278 ? 19.594 23.156 -1.987 1 96.19 278 THR B C 1
ATOM 5378 O O . THR B 1 278 ? 19.891 24.078 -2.738 1 96.19 278 THR B O 1
ATOM 5381 N N . MET B 1 279 ? 18.984 23.422 -0.876 1 97.75 279 MET B N 1
ATOM 5382 C CA . MET B 1 279 ? 18.594 24.75 -0.434 1 97.75 279 MET B CA 1
ATOM 5383 C C . MET B 1 279 ? 19.266 25.109 0.894 1 97.75 279 MET B C 1
ATOM 5385 O O . MET B 1 279 ? 19.406 24.25 1.768 1 97.75 279 MET B O 1
ATOM 5389 N N . PRO B 1 280 ? 19.656 26.375 1.072 1 97.94 280 PRO B N 1
ATOM 5390 C CA . PRO B 1 280 ? 20.188 26.781 2.375 1 97.94 280 PRO B CA 1
ATOM 5391 C C . PRO B 1 280 ? 19.125 26.812 3.465 1 97.94 280 PRO B C 1
ATOM 5393 O O . PRO B 1 280 ? 17.922 26.891 3.162 1 97.94 280 PRO B O 1
ATOM 5396 N N . VAL B 1 281 ? 19.547 26.703 4.699 1 98.5 281 VAL B N 1
ATOM 5397 C CA . VAL B 1 281 ? 18.656 26.703 5.852 1 98.5 281 VAL B CA 1
ATOM 5398 C C . VAL B 1 281 ? 19.047 27.828 6.816 1 98.5 281 VAL B C 1
ATOM 5400 O O . VAL B 1 281 ? 20.25 28.078 7.023 1 98.5 281 VAL B O 1
ATOM 5403 N N . ASP B 1 282 ? 18.062 28.5 7.336 1 98.19 282 ASP B N 1
ATOM 5404 C CA . ASP B 1 282 ? 18.266 29.531 8.336 1 98.19 282 ASP B CA 1
ATOM 5405 C C . ASP B 1 282 ? 19.141 29.031 9.484 1 98.19 282 ASP B C 1
ATOM 5407 O O . ASP B 1 282 ? 18.969 27.906 9.945 1 98.19 282 ASP B O 1
ATOM 5411 N N . GLU B 1 283 ? 20.047 29.875 10.023 1 97.75 283 GLU B N 1
ATOM 5412 C CA . GLU B 1 283 ? 21.031 29.469 11.008 1 97.75 283 GLU B CA 1
ATOM 5413 C C . GLU B 1 283 ? 20.375 29.078 12.328 1 97.75 283 GLU B C 1
ATOM 5415 O O . GLU B 1 283 ? 20.859 28.188 13.031 1 97.75 283 GLU B O 1
ATOM 5420 N N . GLU B 1 284 ? 19.328 29.766 12.727 1 97.69 284 GLU B N 1
ATOM 5421 C CA . GLU B 1 284 ? 18.641 29.422 13.969 1 97.69 284 GLU B CA 1
ATOM 5422 C C . GLU B 1 284 ? 17.984 28.047 13.883 1 97.69 284 GLU B C 1
ATOM 5424 O O . GLU B 1 284 ? 17.984 27.297 14.859 1 97.69 284 GLU B O 1
ATOM 5429 N N . ILE B 1 285 ? 17.391 27.781 12.727 1 98.38 285 ILE B N 1
ATOM 5430 C CA . ILE B 1 285 ? 16.797 26.469 12.508 1 98.38 285 ILE B CA 1
ATOM 5431 C C . ILE B 1 285 ? 17.875 25.391 12.555 1 98.38 285 ILE B C 1
ATOM 5433 O O . ILE B 1 285 ? 17.719 24.375 13.234 1 98.38 285 ILE B O 1
ATOM 5437 N N . LEU B 1 286 ? 18.969 25.656 11.859 1 98 286 LEU B N 1
ATOM 5438 C CA . LEU B 1 286 ? 20.062 24.703 11.812 1 98 286 LEU B CA 1
ATOM 5439 C C . LEU B 1 286 ? 20.594 24.406 13.219 1 98 286 LEU B C 1
ATOM 5441 O O . LEU B 1 286 ? 20.859 23.25 13.562 1 98 286 LEU B O 1
ATOM 5445 N N . ALA B 1 287 ? 20.766 25.422 14 1 97.62 287 ALA B N 1
ATOM 5446 C CA . ALA B 1 287 ? 21.25 25.281 15.359 1 97.62 287 ALA B CA 1
ATOM 5447 C C . ALA B 1 287 ? 20.297 24.438 16.203 1 97.62 287 ALA B C 1
ATOM 5449 O O . ALA B 1 287 ? 20.734 23.594 16.984 1 97.62 287 ALA B O 1
ATOM 5450 N N . ALA B 1 288 ? 19.016 24.703 16.078 1 96.94 288 ALA B N 1
ATOM 5451 C CA . ALA B 1 288 ? 18.016 23.969 16.828 1 96.94 288 ALA B CA 1
ATOM 5452 C C . ALA B 1 288 ? 18.016 22.484 16.438 1 96.94 288 ALA B C 1
ATOM 5454 O O . ALA B 1 288 ? 17.938 21.609 17.297 1 96.94 288 ALA B O 1
ATOM 5455 N N . VAL B 1 289 ? 18.078 22.203 15.164 1 97.56 289 VAL B N 1
ATOM 5456 C CA . VAL B 1 289 ? 18.062 20.844 14.648 1 97.56 289 VAL B CA 1
ATOM 5457 C C . VAL B 1 289 ? 19.328 20.109 15.102 1 97.56 289 VAL B C 1
ATOM 5459 O O . VAL B 1 289 ? 19.266 18.953 15.531 1 97.56 289 VAL B O 1
ATOM 5462 N N . ARG B 1 290 ? 20.453 20.781 15.023 1 97.38 290 ARG B N 1
ATOM 5463 C CA . ARG B 1 290 ? 21.703 20.203 15.484 1 97.38 290 ARG B CA 1
ATOM 5464 C C . ARG B 1 290 ? 21.641 19.859 16.969 1 97.38 290 ARG B C 1
ATOM 5466 O O . ARG B 1 290 ? 22.109 18.797 17.391 1 97.38 290 ARG B O 1
ATOM 5473 N N . SER B 1 291 ? 21.109 20.766 17.734 1 96.88 291 SER B N 1
ATOM 5474 C CA . SER B 1 291 ? 20.984 20.531 19.172 1 96.88 291 SER B CA 1
ATOM 5475 C C . SER B 1 291 ? 20.125 19.297 19.453 1 96.88 291 SER B C 1
ATOM 5477 O O . SER B 1 291 ? 20.469 18.484 20.297 1 96.88 291 SER B O 1
ATOM 5479 N N . ALA B 1 292 ? 18.984 19.203 18.75 1 97.19 292 ALA B N 1
ATOM 5480 C CA . ALA B 1 292 ? 18.109 18.031 18.891 1 97.19 292 ALA B CA 1
ATOM 5481 C C . ALA B 1 292 ? 18.859 16.75 18.516 1 97.19 292 ALA B C 1
ATOM 5483 O O . ALA B 1 292 ? 18.75 15.734 19.219 1 97.19 292 ALA B O 1
ATOM 5484 N N . ALA B 1 293 ? 19.578 16.766 17.422 1 97.75 293 ALA B N 1
ATOM 5485 C CA . ALA B 1 293 ? 20.344 15.617 16.953 1 97.75 293 ALA B CA 1
ATOM 5486 C C . ALA B 1 293 ? 21.422 15.219 17.969 1 97.75 293 ALA B C 1
ATOM 5488 O O . ALA B 1 293 ? 21.594 14.039 18.281 1 97.75 293 ALA B O 1
ATOM 5489 N N . ASN B 1 294 ? 22.109 16.219 18.484 1 96.81 294 ASN B N 1
ATOM 5490 C CA . ASN B 1 294 ? 23.172 15.984 19.453 1 96.81 294 ASN B CA 1
ATOM 5491 C C . ASN B 1 294 ? 22.641 15.344 20.719 1 96.81 294 ASN B C 1
ATOM 5493 O O . ASN B 1 294 ? 23.312 14.523 21.344 1 96.81 294 ASN B O 1
ATOM 5497 N N . SER B 1 295 ? 21.484 15.781 21.094 1 96.12 295 SER B N 1
ATOM 5498 C CA . SER B 1 295 ? 20.891 15.242 22.312 1 96.12 295 SER B CA 1
ATOM 5499 C C . SER B 1 295 ? 20.641 13.742 22.203 1 96.12 295 SER B C 1
ATOM 5501 O O . SER B 1 295 ? 20.453 13.062 23.203 1 96.12 295 SER B O 1
ATOM 5503 N N . LEU B 1 296 ? 20.641 13.148 21 1 97.44 296 LEU B N 1
ATOM 5504 C CA . LEU B 1 296 ? 20.406 11.734 20.75 1 97.44 296 LEU B CA 1
ATOM 5505 C C . LEU B 1 296 ? 21.688 11.047 20.281 1 97.44 296 LEU B C 1
ATOM 5507 O O . LEU B 1 296 ? 21.641 9.891 19.844 1 97.44 296 LEU B O 1
ATOM 5511 N N . ASP B 1 297 ? 22.797 11.758 20.297 1 97.19 297 ASP B N 1
ATOM 5512 C CA . ASP B 1 297 ? 24.062 11.266 19.781 1 97.19 297 ASP B CA 1
ATOM 5513 C C . ASP B 1 297 ? 23.938 10.797 18.328 1 97.19 297 ASP B C 1
ATOM 5515 O O . ASP B 1 297 ? 24.469 9.75 17.969 1 97.19 297 ASP B O 1
ATOM 5519 N N . ALA B 1 298 ? 23.172 11.539 17.562 1 98.12 298 ALA B N 1
ATOM 5520 C CA . ALA B 1 298 ? 22.953 11.195 16.156 1 98.12 298 ALA B CA 1
ATOM 5521 C C . ALA B 1 298 ? 24.219 11.438 15.344 1 98.12 298 ALA B C 1
ATOM 5523 O O . ALA B 1 298 ? 24.938 12.422 15.57 1 98.12 298 ALA B O 1
ATOM 5524 N N . SER B 1 299 ? 24.5 10.531 14.406 1 97.94 299 SER B N 1
ATOM 5525 C CA . SER B 1 299 ? 25.609 10.727 13.484 1 97.94 299 SER B CA 1
ATOM 5526 C C . SER B 1 299 ? 25.188 11.547 12.273 1 97.94 299 SER B C 1
ATOM 5528 O O . SER B 1 299 ? 24 11.586 11.93 1 97.94 299 SER B O 1
ATOM 5530 N N . GLU B 1 300 ? 26.094 12.219 11.688 1 97.25 300 GLU B N 1
ATOM 5531 C CA . GLU B 1 300 ? 25.781 13.016 10.5 1 97.25 300 GLU B CA 1
ATOM 5532 C C . GLU B 1 300 ? 25.484 12.117 9.305 1 97.25 300 GLU B C 1
ATOM 5534 O O . GLU B 1 300 ? 26.141 11.102 9.094 1 97.25 300 GLU B O 1
ATOM 5539 N N . TYR B 1 301 ? 24.438 12.438 8.594 1 97.44 301 TYR B N 1
ATOM 5540 C CA . TYR B 1 301 ? 24.109 11.773 7.34 1 97.44 301 TYR B CA 1
ATOM 5541 C C . TYR B 1 301 ? 25.094 12.148 6.242 1 97.44 301 TYR B C 1
ATOM 5543 O O . TYR B 1 301 ? 25.297 13.328 5.961 1 97.44 301 TYR B O 1
ATOM 5551 N N . ASP B 1 302 ? 25.719 11.227 5.59 1 94.12 302 ASP B N 1
ATOM 5552 C CA . ASP B 1 302 ? 26.719 11.484 4.547 1 94.12 302 ASP B CA 1
ATOM 5553 C C . ASP B 1 302 ? 26.312 10.828 3.23 1 94.12 302 ASP B C 1
ATOM 5555 O O . ASP B 1 302 ? 27.156 10.602 2.357 1 94.12 302 ASP B O 1
ATOM 5559 N N . GLY B 1 303 ? 25.078 10.508 3.082 1 95.31 303 GLY B N 1
ATOM 5560 C CA . GLY B 1 303 ? 24.594 9.867 1.871 1 95.31 303 GLY B CA 1
ATOM 5561 C C . GLY B 1 303 ? 24.422 10.828 0.715 1 95.31 303 GLY B C 1
ATOM 5562 O O . GLY B 1 303 ? 24.484 12.047 0.9 1 95.31 303 GLY B O 1
ATOM 5563 N N . LEU B 1 304 ? 24.172 10.297 -0.481 1 95.75 304 LEU B N 1
ATOM 5564 C CA . LEU B 1 304 ? 24.078 11.094 -1.702 1 95.75 304 LEU B CA 1
ATOM 5565 C C . LEU B 1 304 ? 22.641 11.133 -2.223 1 95.75 304 LEU B C 1
ATOM 5567 O O . LEU B 1 304 ? 22.328 11.922 -3.105 1 95.75 304 LEU B O 1
ATOM 5571 N N . ALA B 1 305 ? 21.734 10.391 -1.622 1 97.56 305 ALA B N 1
ATOM 5572 C CA . ALA B 1 305 ? 20.391 10.234 -2.162 1 97.56 305 ALA B CA 1
ATOM 5573 C C . ALA B 1 305 ? 19.516 11.445 -1.827 1 97.56 305 ALA B C 1
ATOM 5575 O O . ALA B 1 305 ? 18.703 11.867 -2.643 1 97.56 305 ALA B O 1
ATOM 5576 N N . LEU B 1 306 ? 19.719 12.008 -0.699 1 96.88 306 LEU B N 1
ATOM 5577 C CA . LEU B 1 306 ? 18.812 13.016 -0.158 1 96.88 306 LEU B CA 1
ATOM 5578 C C . LEU B 1 306 ? 18.766 14.242 -1.064 1 96.88 306 LEU B C 1
ATOM 5580 O O . LEU B 1 306 ? 17.672 14.703 -1.429 1 96.88 306 LEU B O 1
ATOM 5584 N N . PRO B 1 307 ? 19.844 14.773 -1.596 1 96 307 PRO B N 1
ATOM 5585 C CA . PRO B 1 307 ? 19.781 15.938 -2.482 1 96 307 PRO B CA 1
ATOM 5586 C C . PRO B 1 307 ? 19.078 15.633 -3.809 1 96 307 PRO B C 1
ATOM 5588 O O . PRO B 1 307 ? 18.484 16.516 -4.418 1 96 307 PRO B O 1
ATOM 5591 N N . ARG B 1 308 ? 19.141 14.398 -4.191 1 98.19 308 ARG B N 1
ATOM 5592 C CA . ARG B 1 308 ? 18.516 13.992 -5.449 1 98.19 308 ARG B CA 1
ATOM 5593 C C . ARG B 1 308 ? 17 13.93 -5.312 1 98.19 308 ARG B C 1
ATOM 5595 O O . ARG B 1 308 ? 16.281 13.992 -6.309 1 98.19 308 ARG B O 1
ATOM 5602 N N . ALA B 1 309 ? 16.562 13.805 -4.098 1 98.44 309 ALA B N 1
ATOM 5603 C CA . ALA B 1 309 ? 15.141 13.602 -3.854 1 98.44 309 ALA B CA 1
ATOM 5604 C C . ALA B 1 309 ? 14.344 14.867 -4.172 1 98.44 309 ALA B C 1
ATOM 5606 O O . ALA B 1 309 ? 13.312 14.805 -4.852 1 98.44 309 ALA B O 1
ATOM 5607 N N . ASN B 1 310 ? 14.812 16.016 -3.709 1 96.38 310 ASN B N 1
ATOM 5608 C CA . ASN B 1 310 ? 14.117 17.266 -4.02 1 96.38 310 ASN B CA 1
ATOM 5609 C C . ASN B 1 310 ? 14.109 17.531 -5.52 1 96.38 310 ASN B C 1
ATOM 5611 O O . ASN B 1 310 ? 13.102 18.016 -6.062 1 96.38 310 ASN B O 1
ATOM 5615 N N . VAL B 1 311 ? 15.188 17.25 -6.184 1 97.06 311 VAL B N 1
ATOM 5616 C CA . VAL B 1 311 ? 15.297 17.438 -7.625 1 97.06 311 VAL B CA 1
ATOM 5617 C C . VAL B 1 311 ? 14.273 16.547 -8.344 1 97.06 311 VAL B C 1
ATOM 5619 O O . VAL B 1 311 ? 13.562 17.016 -9.234 1 97.06 311 VAL B O 1
ATOM 5622 N N . LEU B 1 312 ? 14.211 15.344 -7.895 1 98.12 312 LEU B N 1
ATOM 5623 C CA . LEU B 1 312 ? 13.266 14.414 -8.5 1 98.12 312 LEU B CA 1
ATOM 5624 C C . LEU B 1 312 ? 11.828 14.852 -8.25 1 98.12 312 LEU B C 1
ATOM 5626 O O . LEU B 1 312 ? 10.969 14.703 -9.117 1 98.12 312 LEU B O 1
ATOM 5630 N N . PHE B 1 313 ? 11.562 15.359 -7.039 1 97.44 313 PHE B N 1
ATOM 5631 C CA . PHE B 1 313 ? 10.25 15.906 -6.75 1 97.44 313 PHE B CA 1
ATOM 5632 C C . PHE B 1 313 ? 9.852 16.938 -7.801 1 97.44 313 PHE B C 1
ATOM 5634 O O . PHE B 1 313 ? 8.75 16.875 -8.359 1 97.44 313 PHE B O 1
ATOM 5641 N N . GLY B 1 314 ? 10.773 17.875 -8.062 1 94.44 314 GLY B N 1
ATOM 5642 C CA . GLY B 1 314 ? 10.516 18.906 -9.062 1 94.44 314 GLY B CA 1
ATOM 5643 C C . GLY B 1 314 ? 10.297 18.344 -10.453 1 94.44 314 GLY B C 1
ATOM 5644 O O . GLY B 1 314 ? 9.406 18.781 -11.18 1 94.44 314 GLY B O 1
ATOM 5645 N N . ALA B 1 315 ? 11.031 17.344 -10.828 1 94.56 315 ALA B N 1
ATOM 5646 C CA . ALA B 1 315 ? 10.922 16.734 -12.148 1 94.56 315 ALA B CA 1
ATOM 5647 C C . ALA B 1 315 ? 9.57 16.031 -12.32 1 94.56 315 ALA B C 1
ATOM 5649 O O . ALA B 1 315 ? 8.906 16.219 -13.344 1 94.56 315 ALA B O 1
ATOM 5650 N N . LEU B 1 316 ? 9.188 15.281 -11.32 1 94.69 316 LEU B N 1
ATOM 5651 C CA . LEU B 1 316 ? 7.914 14.57 -11.383 1 94.69 316 LEU B CA 1
ATOM 5652 C C . LEU B 1 316 ? 6.746 15.555 -11.422 1 94.69 316 LEU B C 1
ATOM 5654 O O . LEU B 1 316 ? 5.789 15.352 -12.172 1 94.69 316 LEU B O 1
ATOM 5658 N N . ARG B 1 317 ? 6.832 16.562 -10.648 1 92.25 317 ARG B N 1
ATOM 5659 C CA . ARG B 1 317 ? 5.781 17.578 -10.641 1 92.25 317 ARG B CA 1
ATOM 5660 C C . ARG B 1 317 ? 5.652 18.234 -12.016 1 92.25 317 ARG B C 1
ATOM 5662 O O . ARG B 1 317 ? 4.543 18.531 -12.461 1 92.25 317 ARG B O 1
ATOM 5669 N N . SER B 1 318 ? 6.738 18.438 -12.711 1 90.38 318 SER B N 1
ATOM 5670 C CA . SER B 1 318 ? 6.773 19.172 -13.977 1 90.38 318 SER B CA 1
ATOM 5671 C C . SER B 1 318 ? 6.09 18.375 -15.086 1 90.38 318 SER B C 1
ATOM 5673 O O . SER B 1 318 ? 5.727 18.938 -16.125 1 90.38 318 SER B O 1
ATOM 5675 N N . VAL B 1 319 ? 5.914 17.062 -14.875 1 89.75 319 VAL B N 1
ATOM 5676 C CA . VAL B 1 319 ? 5.363 16.25 -15.953 1 89.75 319 VAL B CA 1
ATOM 5677 C C . VAL B 1 319 ? 3.926 15.852 -15.617 1 89.75 319 VAL B C 1
ATOM 5679 O O . VAL B 1 319 ? 3.307 15.07 -16.344 1 89.75 319 VAL B O 1
ATOM 5682 N N . GLU B 1 320 ? 3.428 16.328 -14.539 1 90 320 GLU B N 1
ATOM 5683 C CA . GLU B 1 320 ? 2.021 16.078 -14.227 1 90 320 GLU B CA 1
ATOM 5684 C C . GLU B 1 320 ? 1.104 16.844 -15.172 1 90 320 GLU B C 1
ATOM 5686 O O . GLU B 1 320 ? 1.365 18 -15.5 1 90 320 GLU B O 1
ATOM 5691 N N . THR B 1 321 ? 0.007 16.219 -15.578 1 89.56 321 THR B N 1
ATOM 5692 C CA . THR B 1 321 ? -0.895 16.844 -16.531 1 89.56 321 THR B CA 1
ATOM 5693 C C . THR B 1 321 ? -1.916 17.719 -15.812 1 89.56 321 THR B C 1
ATOM 5695 O O . THR B 1 321 ? -2.533 18.594 -16.422 1 89.56 321 THR B O 1
ATOM 5698 N N . HIS B 1 322 ? -2.182 17.422 -14.531 1 91.25 322 HIS B N 1
ATOM 5699 C CA . HIS B 1 322 ? -3.191 18.109 -13.727 1 91.25 322 HIS B CA 1
ATOM 5700 C C . HIS B 1 322 ? -4.578 17.953 -14.336 1 91.25 322 HIS B C 1
ATOM 5702 O O . HIS B 1 322 ? -5.375 18.891 -14.336 1 91.25 322 HIS B O 1
ATOM 5708 N N . ALA B 1 323 ? -4.809 16.75 -14.906 1 89 323 ALA B N 1
ATOM 5709 C CA . ALA B 1 323 ? -6.078 16.469 -15.57 1 89 323 ALA B CA 1
ATOM 5710 C C . ALA B 1 323 ? -7.25 16.641 -14.617 1 89 323 ALA B C 1
ATOM 5712 O O . ALA B 1 323 ? -8.336 17.062 -15.023 1 89 323 ALA B O 1
ATOM 5713 N N . ASP B 1 324 ? -7.059 16.359 -13.398 1 90.25 324 ASP B N 1
ATOM 5714 C CA . ASP B 1 324 ? -8.109 16.469 -12.391 1 90.25 324 ASP B CA 1
ATOM 5715 C C . ASP B 1 324 ? -8.523 17.922 -12.172 1 90.25 324 ASP B C 1
ATOM 5717 O O . ASP B 1 324 ? -9.711 18.219 -12.031 1 90.25 324 ASP B O 1
ATOM 5721 N N . ILE B 1 325 ? -7.566 18.828 -12.141 1 91.38 325 ILE B N 1
ATOM 5722 C CA . ILE B 1 325 ? -7.871 20.25 -11.992 1 91.38 325 ILE B CA 1
ATOM 5723 C C . ILE B 1 325 ? -8.516 20.781 -13.273 1 91.38 325 ILE B C 1
ATOM 5725 O O . ILE B 1 325 ? -9.484 21.531 -13.219 1 91.38 325 ILE B O 1
ATOM 5729 N N . HIS B 1 326 ? -8.008 20.312 -14.414 1 88.44 326 HIS B N 1
ATOM 5730 C CA . HIS B 1 326 ? -8.578 20.719 -15.695 1 88.44 326 HIS B CA 1
ATOM 5731 C C . HIS B 1 326 ? -10.039 20.297 -15.805 1 88.44 326 HIS B C 1
ATOM 5733 O O . HIS B 1 326 ? -10.867 21.047 -16.328 1 88.44 326 HIS B O 1
ATOM 5739 N N . SER B 1 327 ? -10.273 19.125 -15.305 1 85.81 327 SER B N 1
ATOM 5740 C CA . SER B 1 327 ? -11.625 18.594 -15.391 1 85.81 327 SER B CA 1
ATOM 5741 C C . SER B 1 327 ? -12.602 19.422 -14.57 1 85.81 327 SER B C 1
ATOM 5743 O O . SER B 1 327 ? -13.789 19.5 -14.898 1 85.81 327 SER B O 1
ATOM 5745 N N . LEU B 1 328 ? -12.156 20 -13.508 1 84.25 328 LEU B N 1
ATOM 5746 C CA . LEU B 1 328 ? -13.008 20.812 -12.641 1 84.25 328 LEU B CA 1
ATOM 5747 C C . LEU B 1 328 ? -13.266 22.188 -13.258 1 84.25 328 LEU B C 1
ATOM 5749 O O . LEU B 1 328 ? -14.281 22.812 -12.969 1 84.25 328 LEU B O 1
ATOM 5753 N N . ALA B 1 329 ? -12.398 22.719 -14.031 1 78.94 329 ALA B N 1
ATOM 5754 C CA . ALA B 1 329 ? -12.539 24.016 -14.672 1 78.94 329 ALA B CA 1
ATOM 5755 C C . ALA B 1 329 ? -13.586 23.984 -15.773 1 78.94 329 ALA B C 1
ATOM 5757 O O . ALA B 1 329 ? -14.164 25.016 -16.125 1 78.94 329 ALA B O 1
ATOM 5758 N N . ALA B 1 330 ? -14.336 22.781 -16.031 1 64.25 330 ALA B N 1
ATOM 5759 C CA . ALA B 1 330 ? -15.391 22.484 -17 1 64.25 330 ALA B CA 1
ATOM 5760 C C . ALA B 1 330 ? -15.367 23.484 -18.156 1 64.25 330 ALA B C 1
ATOM 5762 O O . ALA B 1 330 ? -16.406 24.016 -18.531 1 64.25 330 ALA B O 1
ATOM 5763 N N . GLY B 1 331 ? -14.289 23.75 -18.828 1 59.28 331 GLY B N 1
ATOM 5764 C CA . GLY B 1 331 ? -14.281 24.656 -19.969 1 59.28 331 GLY B CA 1
ATOM 5765 C C . GLY B 1 331 ? -14.539 26.094 -19.594 1 59.28 331 GLY B C 1
ATOM 5766 O O . GLY B 1 331 ? -14.469 27 -20.438 1 59.28 331 GLY B O 1
ATOM 5767 N N . SER B 1 332 ? -15.125 26.234 -18.422 1 58.75 332 SER B N 1
ATOM 5768 C CA . SER B 1 332 ? -15.406 27.625 -18.047 1 58.75 332 SER B CA 1
ATOM 5769 C C . SER B 1 332 ? -14.164 28.328 -17.516 1 58.75 332 SER B C 1
ATOM 5771 O O . SER B 1 332 ? -13.328 27.703 -16.859 1 58.75 332 SER B O 1
ATOM 5773 N N . VAL B 1 333 ? -13.773 29.25 -18.25 1 55.03 333 VAL B N 1
ATOM 5774 C CA . VAL B 1 333 ? -12.648 30.109 -17.891 1 55.03 333 VAL B CA 1
ATOM 5775 C C . VAL B 1 333 ? -12.812 30.594 -16.453 1 55.03 333 VAL B C 1
ATOM 5777 O O . VAL B 1 333 ? -13.5 31.594 -16.203 1 55.03 333 VAL B O 1
ATOM 5780 N N . HIS B 1 334 ? -13.07 29.672 -15.539 1 63.34 334 HIS B N 1
ATOM 5781 C CA . HIS B 1 334 ? -12.953 30.156 -14.172 1 63.34 334 HIS B CA 1
ATOM 5782 C C . HIS B 1 334 ? -11.531 30.625 -13.867 1 63.34 334 HIS B C 1
ATOM 5784 O O . HIS B 1 334 ? -10.57 30.125 -14.453 1 63.34 334 HIS B O 1
ATOM 5790 N N . SER B 1 335 ? -11.391 31.828 -13.273 1 77.94 335 SER B N 1
ATOM 5791 C CA . SER B 1 335 ? -10.094 32.438 -12.984 1 77.94 335 SER B CA 1
ATOM 5792 C C . SER B 1 335 ? -9.406 31.734 -11.805 1 77.94 335 SER B C 1
ATOM 5794 O O . SER B 1 335 ? -9.844 31.875 -10.664 1 77.94 335 SER B O 1
ATOM 5796 N N . PHE B 1 336 ? -8.617 30.75 -12.094 1 89.19 336 PHE B N 1
ATOM 5797 C CA . PHE B 1 336 ? -7.691 30.234 -11.086 1 89.19 336 PHE B CA 1
ATOM 5798 C C . PHE B 1 336 ? -6.758 31.344 -10.609 1 89.19 336 PHE B C 1
ATOM 5800 O O . PHE B 1 336 ? -6.57 32.344 -11.289 1 89.19 336 PHE B O 1
ATOM 5807 N N . ASP B 1 337 ? -6.383 31.188 -9.359 1 90.81 337 ASP B N 1
ATOM 5808 C CA . ASP B 1 337 ? -5.414 32.156 -8.859 1 90.81 337 ASP B CA 1
ATOM 5809 C C . ASP B 1 337 ? -4.07 32 -9.57 1 90.81 337 ASP B C 1
ATOM 5811 O O . ASP B 1 337 ? -3.918 31.156 -10.453 1 90.81 337 ASP B O 1
ATOM 5815 N N . ALA B 1 338 ? -3.154 32.875 -9.234 1 86.81 338 ALA B N 1
ATOM 5816 C CA . ALA B 1 338 ? -1.88 32.969 -9.938 1 86.81 338 ALA B CA 1
ATOM 5817 C C . ALA B 1 338 ? -1.075 31.672 -9.797 1 86.81 338 ALA B C 1
ATOM 5819 O O . ALA B 1 338 ? -0.402 31.25 -10.742 1 86.81 338 ALA B O 1
ATOM 5820 N N . ASP B 1 339 ? -1.154 31.016 -8.68 1 88.06 339 ASP B N 1
ATOM 5821 C CA . ASP B 1 339 ? -0.384 29.812 -8.438 1 88.06 339 ASP B CA 1
ATOM 5822 C C . ASP B 1 339 ? -0.868 28.656 -9.328 1 88.06 339 ASP B C 1
ATOM 5824 O O . ASP B 1 339 ? -0.063 27.984 -9.969 1 88.06 339 ASP B O 1
ATOM 5828 N N . ILE B 1 340 ? -2.158 28.469 -9.391 1 90.5 340 ILE B N 1
ATOM 5829 C CA . ILE B 1 340 ? -2.738 27.406 -10.203 1 90.5 340 ILE B CA 1
ATOM 5830 C C . ILE B 1 340 ? -2.518 27.703 -11.68 1 90.5 340 ILE B C 1
ATOM 5832 O O . ILE B 1 340 ? -2.178 26.812 -12.461 1 90.5 340 ILE B O 1
ATOM 5836 N N . THR B 1 341 ? -2.686 28.953 -12.031 1 88.31 341 THR B N 1
ATOM 5837 C CA . THR B 1 341 ? -2.467 29.359 -13.414 1 88.31 341 THR B CA 1
ATOM 5838 C C . THR B 1 341 ? -1.039 29.047 -13.852 1 88.31 341 THR B C 1
ATOM 5840 O O . THR B 1 341 ? -0.823 28.484 -14.93 1 88.31 341 THR B O 1
ATOM 5843 N N . ALA B 1 342 ? -0.11 29.359 -12.984 1 86.38 342 ALA B N 1
ATOM 5844 C CA . ALA B 1 342 ? 1.294 29.078 -13.281 1 86.38 342 ALA B CA 1
ATOM 5845 C C . ALA B 1 342 ? 1.557 27.578 -13.375 1 86.38 342 ALA B C 1
ATOM 5847 O O . ALA B 1 342 ? 2.295 27.125 -14.258 1 86.38 342 ALA B O 1
ATOM 5848 N N . MET B 1 343 ? 0.984 26.875 -12.484 1 87.31 343 MET B N 1
ATOM 5849 C CA . MET B 1 343 ? 1.153 25.422 -12.445 1 87.31 343 MET B CA 1
ATOM 5850 C C . MET B 1 343 ? 0.605 24.781 -13.719 1 87.31 343 MET B C 1
ATOM 5852 O O . MET B 1 343 ? 1.267 23.938 -14.32 1 87.31 343 MET B O 1
ATOM 5856 N N . LEU B 1 344 ? -0.56 25.172 -14.125 1 86.94 344 LEU B N 1
ATOM 5857 C CA . LEU B 1 344 ? -1.195 24.625 -15.32 1 86.94 344 LEU B CA 1
ATOM 5858 C C . LEU B 1 344 ? -0.424 25.016 -16.578 1 86.94 344 LEU B C 1
ATOM 5860 O O . LEU B 1 344 ? -0.31 24.219 -17.516 1 86.94 344 LEU B O 1
ATOM 5864 N N . ALA B 1 345 ? 0.157 26.172 -16.578 1 84.44 345 ALA B N 1
ATOM 5865 C CA . ALA B 1 345 ? 0.923 26.656 -17.719 1 84.44 345 ALA B CA 1
ATOM 5866 C C . ALA B 1 345 ? 2.23 25.875 -17.875 1 84.44 345 ALA B C 1
ATOM 5868 O O . ALA B 1 345 ? 2.713 25.672 -18.984 1 84.44 345 ALA B O 1
ATOM 5869 N N . ALA B 1 346 ? 2.723 25.453 -16.734 1 81.25 346 ALA B N 1
ATOM 5870 C CA . ALA B 1 346 ? 3.996 24.734 -16.734 1 81.25 346 ALA B CA 1
ATOM 5871 C C . ALA B 1 346 ? 3.807 23.281 -17.141 1 81.25 346 ALA B C 1
ATOM 5873 O O . ALA B 1 346 ? 4.762 22.609 -17.547 1 81.25 346 ALA B O 1
ATOM 5874 N N . GLY B 1 347 ? 2.611 22.859 -16.969 1 77 347 GLY B N 1
ATOM 5875 C CA . GLY B 1 347 ? 2.342 21.453 -17.266 1 77 347 GLY B CA 1
ATOM 5876 C C . GLY B 1 347 ? 2.318 21.156 -18.75 1 77 347 GLY B C 1
ATOM 5877 O O . GLY B 1 347 ? 1.823 21.969 -19.547 1 77 347 GLY B O 1
ATOM 5878 N N . HIS B 1 348 ? 3.172 20.188 -19.203 1 76.19 348 HIS B N 1
ATOM 5879 C CA . HIS B 1 348 ? 3.17 19.734 -20.594 1 76.19 348 HIS B CA 1
ATOM 5880 C C . HIS B 1 348 ? 2.967 18.219 -20.672 1 76.19 348 HIS B C 1
ATOM 5882 O O . HIS B 1 348 ? 3.492 17.484 -19.844 1 76.19 348 HIS B O 1
ATOM 5888 N N . ASP B 1 349 ? 2.115 17.969 -21.562 1 78.75 349 ASP B N 1
ATOM 5889 C CA . ASP B 1 349 ? 1.986 16.547 -21.859 1 78.75 349 ASP B CA 1
ATOM 5890 C C . ASP B 1 349 ? 3.307 15.977 -22.375 1 78.75 349 ASP B C 1
ATOM 5892 O O . ASP B 1 349 ? 4.016 16.625 -23.141 1 78.75 349 ASP B O 1
ATOM 5896 N N . ARG B 1 350 ? 3.697 14.93 -21.656 1 87.94 350 ARG B N 1
ATOM 5897 C CA . ARG B 1 350 ? 4.93 14.242 -22.016 1 87.94 350 ARG B CA 1
ATOM 5898 C C . ARG B 1 350 ? 4.645 12.812 -22.469 1 87.94 350 ARG B C 1
ATOM 5900 O O . ARG B 1 350 ? 3.52 12.328 -22.328 1 87.94 350 ARG B O 1
ATOM 5907 N N . SER B 1 351 ? 5.672 12.219 -23.047 1 91.19 351 SER B N 1
ATOM 5908 C CA . SER B 1 351 ? 5.516 10.82 -23.422 1 91.19 351 SER B CA 1
ATOM 5909 C C . SER B 1 351 ? 5.434 9.922 -22.203 1 91.19 351 SER B C 1
ATOM 5911 O O . SER B 1 351 ? 6.012 10.234 -21.156 1 91.19 351 SER B O 1
ATOM 5913 N N . SER B 1 352 ? 4.676 8.852 -22.375 1 90.75 352 SER B N 1
ATOM 5914 C CA . SER B 1 352 ? 4.586 7.891 -21.281 1 90.75 352 SER B CA 1
ATOM 5915 C C . SER B 1 352 ? 5.957 7.324 -20.922 1 90.75 352 SER B C 1
ATOM 5917 O O . SER B 1 352 ? 6.238 7.039 -19.766 1 90.75 352 SER B O 1
ATOM 5919 N N . ALA B 1 353 ? 6.832 7.238 -21.875 1 91.06 353 ALA B N 1
ATOM 5920 C CA . ALA B 1 353 ? 8.18 6.727 -21.656 1 91.06 353 ALA B CA 1
ATOM 5921 C C . ALA B 1 353 ? 8.969 7.645 -20.719 1 91.06 353 ALA B C 1
ATOM 5923 O O . ALA B 1 353 ? 9.68 7.176 -19.828 1 91.06 353 ALA B O 1
ATOM 5924 N N . GLU B 1 354 ? 8.797 8.906 -20.938 1 92.44 354 GLU B N 1
ATOM 5925 C CA . GLU B 1 354 ? 9.484 9.883 -20.094 1 92.44 354 GLU B CA 1
ATOM 5926 C C . GLU B 1 354 ? 8.969 9.82 -18.656 1 92.44 354 GLU B C 1
ATOM 5928 O O . GLU B 1 354 ? 9.758 9.867 -17.703 1 92.44 354 GLU B O 1
ATOM 5933 N N . VAL B 1 355 ? 7.672 9.742 -18.531 1 93.69 355 VAL B N 1
ATOM 5934 C CA . VAL B 1 355 ? 7.055 9.703 -17.219 1 93.69 355 VAL B CA 1
ATOM 5935 C C . VAL B 1 355 ? 7.461 8.414 -16.5 1 93.69 355 VAL B C 1
ATOM 5937 O O . VAL B 1 355 ? 7.859 8.445 -15.328 1 93.69 355 VAL B O 1
ATOM 5940 N N . GLU B 1 356 ? 7.465 7.273 -17.188 1 93.5 356 GLU B N 1
ATOM 5941 C CA . GLU B 1 356 ? 7.859 5.992 -16.609 1 93.5 356 GLU B CA 1
ATOM 5942 C C . GLU B 1 356 ? 9.312 6.023 -16.141 1 93.5 356 GLU B C 1
ATOM 5944 O O . GLU B 1 356 ? 9.656 5.438 -15.117 1 93.5 356 GLU B O 1
ATOM 5949 N N . ALA B 1 357 ? 10.148 6.719 -16.891 1 95 357 ALA B N 1
ATOM 5950 C CA . ALA B 1 357 ? 11.562 6.809 -16.547 1 95 357 ALA B CA 1
ATOM 5951 C C . ALA B 1 357 ? 11.75 7.559 -15.227 1 95 357 ALA B C 1
ATOM 5953 O O . ALA B 1 357 ? 12.578 7.172 -14.398 1 95 357 ALA B O 1
ATOM 5954 N N . LEU B 1 358 ? 11.031 8.609 -15.039 1 96.56 358 LEU B N 1
ATOM 5955 C CA . LEU B 1 358 ? 11.125 9.375 -13.797 1 96.56 358 LEU B CA 1
ATOM 5956 C C . LEU B 1 358 ? 10.664 8.531 -12.609 1 96.56 358 LEU B C 1
ATOM 5958 O O . LEU B 1 358 ? 11.266 8.586 -11.531 1 96.56 358 LEU B O 1
ATOM 5962 N N . TRP B 1 359 ? 9.641 7.754 -12.805 1 97 359 TRP B N 1
ATOM 5963 C CA . TRP B 1 359 ? 9.148 6.895 -11.734 1 97 359 TRP B CA 1
ATOM 5964 C C . TRP B 1 359 ? 10.125 5.75 -11.461 1 97 359 TRP B C 1
ATOM 5966 O O . TRP B 1 359 ? 10.266 5.309 -10.32 1 97 359 TRP B O 1
ATOM 5976 N N . ALA B 1 360 ? 10.789 5.242 -12.508 1 96.88 360 ALA B N 1
ATOM 5977 C CA . ALA B 1 360 ? 11.875 4.293 -12.312 1 96.88 360 ALA B CA 1
ATOM 5978 C C . ALA B 1 360 ? 12.984 4.898 -11.461 1 96.88 360 ALA B C 1
ATOM 5980 O O . ALA B 1 360 ? 13.508 4.25 -10.555 1 96.88 360 ALA B O 1
ATOM 5981 N N . ASP B 1 361 ? 13.297 6.148 -11.742 1 97.62 361 ASP B N 1
ATOM 5982 C CA . ASP B 1 361 ? 14.289 6.863 -10.945 1 97.62 361 ASP B CA 1
ATOM 5983 C C . ASP B 1 361 ? 13.867 6.949 -9.484 1 97.62 361 ASP B C 1
ATOM 5985 O O . ASP B 1 361 ? 14.703 6.844 -8.586 1 97.62 361 ASP B O 1
ATOM 5989 N N . ARG B 1 362 ? 12.586 7.176 -9.25 1 98.12 362 ARG B N 1
ATOM 5990 C CA . ARG B 1 362 ? 12.078 7.23 -7.887 1 98.12 362 ARG B CA 1
ATOM 5991 C C . ARG B 1 362 ? 12.297 5.902 -7.164 1 98.12 362 ARG B C 1
ATOM 5993 O O . ARG B 1 362 ? 12.742 5.883 -6.016 1 98.12 362 ARG B O 1
ATOM 6000 N N . ALA B 1 363 ? 12 4.805 -7.836 1 97.38 363 ALA B N 1
ATOM 6001 C CA . ALA B 1 363 ? 12.195 3.49 -7.234 1 97.38 363 ALA B CA 1
ATOM 6002 C C . ALA B 1 363 ? 13.656 3.281 -6.844 1 97.38 363 ALA B C 1
ATOM 6004 O O . ALA B 1 363 ? 13.953 2.82 -5.738 1 97.38 363 ALA B O 1
ATOM 6005 N N . VAL B 1 364 ? 14.547 3.65 -7.695 1 97.62 364 VAL B N 1
ATOM 6006 C CA . VAL B 1 364 ? 15.977 3.525 -7.449 1 97.62 364 VAL B CA 1
ATOM 6007 C C . VAL B 1 364 ? 16.375 4.418 -6.277 1 97.62 364 VAL B C 1
ATOM 6009 O O . VAL B 1 364 ? 1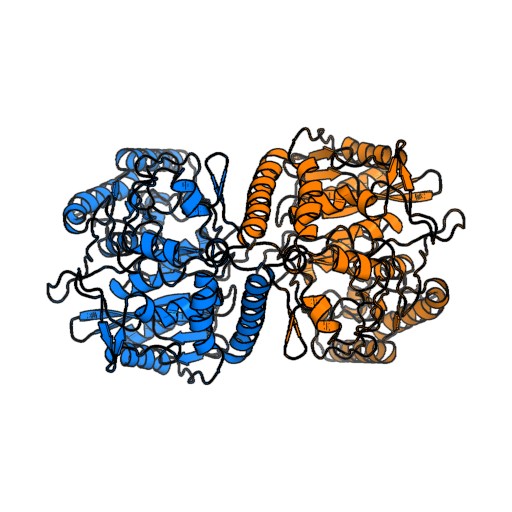7.094 3.979 -5.375 1 97.62 364 VAL B O 1
ATOM 6012 N N . LEU B 1 365 ? 15.914 5.629 -6.312 1 98.44 365 LEU B N 1
ATOM 6013 C CA . LEU B 1 365 ? 16.297 6.613 -5.301 1 98.44 365 LEU B CA 1
ATOM 6014 C C . LEU B 1 365 ? 15.82 6.18 -3.918 1 98.44 365 LEU B C 1
ATOM 6016 O O . LEU B 1 365 ? 16.531 6.363 -2.93 1 98.44 365 LEU B O 1
ATOM 6020 N N . ILE B 1 366 ? 14.594 5.645 -3.824 1 98.19 366 ILE B N 1
ATOM 6021 C CA . ILE B 1 366 ? 14.086 5.145 -2.553 1 98.19 366 ILE B CA 1
ATOM 6022 C C . ILE B 1 366 ? 15.016 4.059 -2.016 1 98.19 366 ILE B C 1
ATOM 6024 O O . ILE B 1 366 ? 15.383 4.074 -0.837 1 98.19 366 ILE B O 1
ATOM 6028 N N . THR B 1 367 ? 15.422 3.172 -2.859 1 96.75 367 THR B N 1
ATOM 6029 C CA . THR B 1 367 ? 16.312 2.082 -2.467 1 96.75 367 THR B CA 1
ATOM 6030 C C . THR B 1 367 ? 17.656 2.621 -1.98 1 96.75 367 THR B C 1
ATOM 6032 O O . THR B 1 367 ? 18.156 2.193 -0.943 1 96.75 367 THR B O 1
ATOM 6035 N N . ASP B 1 368 ? 18.203 3.566 -2.736 1 97.44 368 ASP B N 1
ATOM 6036 C CA . ASP B 1 368 ? 19.469 4.184 -2.355 1 97.44 368 ASP B CA 1
ATOM 6037 C C . ASP B 1 368 ? 19.359 4.867 -0.994 1 97.44 368 ASP B C 1
ATOM 6039 O O . ASP B 1 368 ? 20.219 4.68 -0.13 1 97.44 368 ASP B O 1
ATOM 6043 N N . PHE B 1 369 ? 18.375 5.574 -0.78 1 98.56 369 PHE B N 1
ATOM 6044 C CA . PHE B 1 369 ? 18.188 6.34 0.447 1 98.56 369 PHE B CA 1
ATOM 6045 C C . PHE B 1 369 ? 18.062 5.414 1.649 1 98.56 369 PHE B C 1
ATOM 6047 O O . PHE B 1 369 ? 18.656 5.656 2.697 1 98.56 369 PHE B O 1
ATOM 6054 N N . LEU B 1 370 ? 17.234 4.41 1.491 1 97.69 370 LEU B N 1
ATOM 6055 C CA . LEU B 1 370 ? 17.016 3.48 2.592 1 97.69 370 LEU B CA 1
ATOM 6056 C C . LEU B 1 370 ? 18.312 2.748 2.951 1 97.69 370 LEU B C 1
ATOM 6058 O O . LEU B 1 370 ? 18.5 2.336 4.098 1 97.69 370 LEU B O 1
ATOM 6062 N N . GLY B 1 371 ? 19.219 2.643 1.988 1 96.62 371 GLY B N 1
ATOM 6063 C CA . GLY B 1 371 ? 20.516 2.053 2.26 1 96.62 371 GLY B CA 1
ATOM 6064 C C . GLY B 1 371 ? 21.453 2.984 3.008 1 96.62 371 GLY B C 1
ATOM 6065 O O . GLY B 1 371 ? 22.453 2.547 3.564 1 96.62 371 GLY B O 1
ATOM 6066 N N . GLU B 1 372 ? 21.016 4.289 3.049 1 97.25 372 GLU B N 1
ATOM 6067 C CA . GLU B 1 372 ? 21.906 5.309 3.586 1 97.25 372 GLU B CA 1
ATOM 6068 C C . GLU B 1 372 ? 21.406 5.824 4.934 1 97.25 372 GLU B C 1
ATOM 6070 O O . GLU B 1 372 ? 22.203 6.293 5.754 1 97.25 372 GLU B O 1
ATOM 6075 N N . VAL B 1 373 ? 20.141 5.82 5.293 1 96.19 373 VAL B N 1
ATOM 6076 C CA . VAL B 1 373 ? 19.531 6.703 6.281 1 96.19 373 VAL B CA 1
ATOM 6077 C C . VAL B 1 373 ? 19.547 6.031 7.652 1 96.19 373 VAL B C 1
ATOM 6079 O O . VAL B 1 373 ? 19.391 6.699 8.68 1 96.19 373 VAL B O 1
ATOM 6082 N N . GLY B 1 374 ? 19.844 4.77 7.801 1 97.38 374 GLY B N 1
ATOM 6083 C CA . GLY B 1 374 ? 19.688 4.078 9.07 1 97.38 374 GLY B CA 1
ATOM 6084 C C . GLY B 1 374 ? 18.234 3.924 9.484 1 97.38 374 GLY B C 1
ATOM 6085 O O . GLY B 1 374 ? 17.375 3.652 8.648 1 97.38 374 GLY B O 1
ATOM 6086 N N . ASP B 1 375 ? 17.984 4.113 10.867 1 98.62 375 ASP B N 1
ATOM 6087 C CA . ASP B 1 375 ? 16.609 3.928 11.344 1 98.62 375 ASP B CA 1
ATOM 6088 C C . ASP B 1 375 ? 15.828 5.234 11.289 1 98.62 375 ASP B C 1
ATOM 6090 O O . ASP B 1 375 ? 14.617 5.227 11.078 1 98.62 375 ASP B O 1
ATOM 6094 N N . VAL B 1 376 ? 16.531 6.324 11.555 1 98.81 376 VAL B N 1
ATOM 6095 C CA . VAL B 1 376 ? 15.883 7.621 11.68 1 98.81 376 VAL B CA 1
ATOM 6096 C C . VAL B 1 376 ? 16.781 8.711 11.125 1 98.81 376 VAL B C 1
ATOM 6098 O O . VAL B 1 376 ? 18 8.68 11.312 1 98.81 376 VAL B O 1
ATOM 6101 N N . LEU B 1 377 ? 16.188 9.625 10.414 1 98.88 377 LEU B N 1
ATOM 6102 C CA . LEU B 1 377 ? 16.859 10.836 9.984 1 98.88 377 LEU B CA 1
ATOM 6103 C C . LEU B 1 377 ? 16.203 12.078 10.578 1 98.88 377 LEU B C 1
ATOM 6105 O O . LEU B 1 377 ? 15 12.266 10.453 1 98.88 377 LEU B O 1
ATOM 6109 N N . ILE B 1 378 ? 16.984 12.852 11.25 1 98.81 378 ILE B N 1
ATOM 6110 C CA . ILE B 1 378 ? 16.547 14.141 11.766 1 98.81 378 ILE B CA 1
ATOM 6111 C C . ILE B 1 378 ? 17.016 15.258 10.82 1 98.81 378 ILE B C 1
ATOM 6113 O O . ILE B 1 378 ? 18.188 15.32 10.461 1 98.81 378 ILE B O 1
ATOM 6117 N N . LEU B 1 379 ? 16.094 16.078 10.367 1 98.06 379 LEU B N 1
ATOM 6118 C CA . LEU B 1 379 ? 16.5 17.188 9.508 1 98.06 379 LEU B CA 1
ATOM 6119 C C . LEU B 1 379 ? 15.539 18.359 9.641 1 98.06 379 LEU B C 1
ATOM 6121 O O . LEU B 1 379 ? 14.492 18.234 10.281 1 98.06 379 LEU B O 1
ATOM 6125 N N . PRO B 1 380 ? 15.875 19.547 9.094 1 98.69 380 PRO B N 1
ATOM 6126 C CA . PRO B 1 380 ? 14.984 20.703 9.172 1 98.69 380 PRO B CA 1
ATOM 6127 C C . PRO B 1 380 ? 13.656 20.484 8.461 1 98.69 380 PRO B C 1
ATOM 6129 O O . PRO B 1 380 ? 13.594 19.719 7.492 1 98.69 380 PRO B O 1
ATOM 6132 N N . VAL B 1 381 ? 12.656 21.109 8.969 1 98.75 381 VAL B N 1
ATOM 6133 C CA . VAL B 1 381 ? 11.367 21.109 8.281 1 98.75 381 VAL B CA 1
ATOM 6134 C C . VAL B 1 381 ? 11.43 22.016 7.059 1 98.75 381 VAL B C 1
ATOM 6136 O O . VAL B 1 381 ? 11.023 21.625 5.961 1 98.75 381 VAL B O 1
ATOM 6139 N N . ALA B 1 382 ? 11.969 23.172 7.238 1 98.44 382 ALA B N 1
ATOM 6140 C CA . ALA B 1 382 ? 11.992 24.219 6.215 1 98.44 382 ALA B CA 1
ATOM 6141 C C . ALA B 1 382 ? 13.266 25.062 6.324 1 98.44 382 ALA B C 1
ATOM 6143 O O . ALA B 1 382 ? 14.016 24.938 7.293 1 98.44 382 ALA B O 1
ATOM 6144 N N . SER B 1 383 ? 13.469 25.906 5.328 1 98.44 383 SER B N 1
ATOM 6145 C CA . SER B 1 383 ? 14.641 26.766 5.262 1 98.44 383 SER B CA 1
ATOM 6146 C C . SER B 1 383 ? 14.43 28.047 6.066 1 98.44 383 SER B C 1
ATOM 6148 O O . SER B 1 383 ? 15.383 28.766 6.363 1 98.44 383 SER B O 1
ATOM 6150 N N . VAL B 1 384 ? 13.164 28.328 6.477 1 98.25 384 VAL B N 1
ATOM 6151 C CA . VAL B 1 384 ? 12.867 29.625 7.078 1 98.25 384 VAL B CA 1
ATOM 6152 C C . VAL B 1 384 ? 11.898 29.453 8.242 1 98.25 384 VAL B C 1
ATOM 6154 O O . VAL B 1 384 ? 11.242 28.406 8.359 1 98.25 384 VAL B O 1
ATOM 6157 N N . LEU B 1 385 ? 11.883 30.453 9.094 1 97.75 385 LEU B N 1
ATOM 6158 C CA . LEU B 1 385 ? 10.859 30.578 10.125 1 97.75 385 LEU B CA 1
ATOM 6159 C C . LEU B 1 385 ? 9.555 31.094 9.539 1 97.75 385 LEU B C 1
ATOM 6161 O O . LEU B 1 385 ? 9.5 31.469 8.359 1 97.75 385 LEU B O 1
ATOM 6165 N N . ALA B 1 386 ? 8.445 31.047 10.359 1 98 386 ALA B N 1
ATOM 6166 C CA . ALA B 1 386 ? 7.172 31.594 9.883 1 98 386 ALA B CA 1
ATOM 6167 C C . ALA B 1 386 ? 7.336 33.031 9.367 1 98 386 ALA B C 1
ATOM 6169 O O . ALA B 1 386 ? 7.777 33.906 10.109 1 98 386 ALA B O 1
ATOM 6170 N N . PRO B 1 387 ? 7 33.25 8.156 1 97.38 387 PRO B N 1
ATOM 6171 C CA . PRO B 1 387 ? 7.207 34.594 7.598 1 97.38 387 PRO B CA 1
ATOM 6172 C C . PRO B 1 387 ? 6.078 35.531 7.949 1 97.38 387 PRO B C 1
ATOM 6174 O O . PRO B 1 387 ? 4.949 35.125 8.203 1 97.38 387 PRO B O 1
ATOM 6177 N N . PRO B 1 388 ? 6.422 36.812 7.953 1 97.31 388 PRO B N 1
ATOM 6178 C CA . PRO B 1 388 ? 5.32 37.781 8.047 1 97.31 388 PRO B CA 1
ATOM 6179 C C . PRO B 1 388 ? 4.277 37.594 6.949 1 97.31 388 PRO B C 1
ATOM 6181 O O . PRO B 1 388 ? 4.613 37.188 5.832 1 97.31 388 PRO B O 1
ATOM 6184 N N . LEU B 1 389 ? 3.082 37.875 7.336 1 96.56 389 LEU B N 1
ATOM 6185 C CA . LEU B 1 389 ? 1.988 37.75 6.379 1 96.56 389 LEU B CA 1
ATOM 6186 C C . LEU B 1 389 ? 2.242 38.562 5.133 1 96.56 389 LEU B C 1
ATOM 6188 O O . LEU B 1 389 ? 2.619 39.75 5.234 1 96.56 389 LEU B O 1
ATOM 6192 N N . GLY B 1 390 ? 2.113 37.969 3.977 1 92.56 390 GLY B N 1
ATOM 6193 C CA . GLY B 1 390 ? 2.262 38.688 2.719 1 92.56 390 GLY B CA 1
ATOM 6194 C C . GLY B 1 390 ? 3.654 38.562 2.127 1 92.56 390 GLY B C 1
ATOM 6195 O O . GLY B 1 390 ? 3.863 38.875 0.954 1 92.56 390 GLY B O 1
ATOM 6196 N N . VAL B 1 391 ? 4.645 38.125 2.881 1 93.75 391 VAL B N 1
ATOM 6197 C CA . VAL B 1 391 ? 6.008 37.938 2.395 1 93.75 391 VAL B CA 1
ATOM 6198 C C . VAL B 1 391 ? 6.137 36.594 1.708 1 93.75 391 VAL B C 1
ATOM 6200 O O . VAL B 1 391 ? 5.859 35.562 2.314 1 93.75 391 VAL B O 1
ATOM 6203 N N . GLU B 1 392 ? 6.574 36.625 0.5 1 91.5 392 GLU B N 1
ATOM 6204 C CA . GLU B 1 392 ? 6.574 35.375 -0.253 1 91.5 392 GLU B CA 1
ATOM 6205 C C . GLU B 1 392 ? 7.965 35.031 -0.783 1 91.5 392 GLU B C 1
ATOM 6207 O O . GLU B 1 392 ? 8.141 34.062 -1.518 1 91.5 392 GLU B O 1
ATOM 6212 N N . SER B 1 393 ? 8.953 35.844 -0.513 1 94.62 393 SER B N 1
ATOM 6213 C CA . SER B 1 393 ? 10.352 35.594 -0.821 1 94.62 393 SER B CA 1
ATOM 6214 C C . SER B 1 393 ? 11.227 35.75 0.417 1 94.62 393 SER B C 1
ATOM 6216 O O . SER B 1 393 ? 10.992 36.656 1.235 1 94.62 393 SER B O 1
ATOM 6218 N N . PHE B 1 394 ? 12.188 34.844 0.537 1 95.19 394 PHE B N 1
ATOM 6219 C CA . PHE B 1 394 ? 12.961 34.781 1.771 1 95.19 394 PHE B CA 1
ATOM 6220 C C . PHE B 1 394 ? 14.453 34.781 1.474 1 95.19 394 PHE B C 1
ATOM 6222 O O . PHE B 1 394 ? 14.922 34.062 0.595 1 95.19 394 PHE B O 1
ATOM 6229 N N . GLU B 1 395 ? 15.164 35.625 2.125 1 95.75 395 GLU B N 1
ATOM 6230 C CA . GLU B 1 395 ? 16.625 35.625 2.014 1 95.75 395 GLU B CA 1
ATOM 6231 C C . GLU B 1 395 ? 17.25 34.688 3.035 1 95.75 395 GLU B C 1
ATOM 6233 O O . GLU B 1 395 ? 17.109 34.875 4.242 1 95.75 395 GLU B O 1
ATOM 6238 N N . VAL B 1 396 ? 17.859 33.656 2.594 1 97.38 396 VAL B N 1
ATOM 6239 C CA . VAL B 1 396 ? 18.516 32.688 3.447 1 97.38 396 VAL B CA 1
ATOM 6240 C C . VAL B 1 396 ? 19.906 32.344 2.887 1 97.38 396 VAL B C 1
ATOM 6242 O O . VAL B 1 396 ? 20.031 31.906 1.744 1 97.38 396 VAL B O 1
ATOM 6245 N N . GLY B 1 397 ? 20.969 32.531 3.674 1 95.19 397 GLY B N 1
ATOM 6246 C CA . GLY B 1 397 ? 22.328 32.219 3.258 1 95.19 397 GLY B CA 1
ATOM 6247 C C . GLY B 1 397 ? 22.734 32.906 1.968 1 95.19 397 GLY B C 1
ATOM 6248 O O . GLY B 1 397 ? 23.375 32.281 1.108 1 95.19 397 GLY B O 1
ATOM 6249 N N . GLY B 1 398 ? 22.312 34 1.703 1 94.94 398 GLY B N 1
ATOM 6250 C CA . GLY B 1 398 ? 22.688 34.75 0.532 1 94.94 398 GLY B CA 1
ATOM 6251 C C . GLY B 1 398 ? 21.859 34.438 -0.692 1 94.94 398 GLY B C 1
ATOM 6252 O O . GLY B 1 398 ? 22.094 34.969 -1.776 1 94.94 398 GLY B O 1
ATOM 6253 N N . ARG B 1 399 ? 20.891 33.656 -0.581 1 95.06 399 ARG B N 1
ATOM 6254 C CA . ARG B 1 399 ? 20.031 33.281 -1.698 1 95.06 399 ARG B CA 1
ATOM 6255 C C . ARG B 1 399 ? 18.578 33.688 -1.447 1 95.06 399 ARG B C 1
ATOM 6257 O O . ARG B 1 399 ? 18.094 33.594 -0.322 1 95.06 399 ARG B O 1
ATOM 6264 N N . LYS B 1 400 ? 17.953 34.125 -2.469 1 97.19 400 LYS B N 1
ATOM 6265 C CA . LYS B 1 400 ? 16.516 34.406 -2.418 1 97.19 400 LYS B CA 1
ATOM 6266 C C . LYS B 1 400 ? 15.711 33.156 -2.703 1 97.19 400 LYS B C 1
ATOM 6268 O O . LYS B 1 400 ? 15.812 32.562 -3.785 1 97.19 400 LYS B O 1
ATOM 6273 N N . LEU B 1 401 ? 14.859 32.781 -1.69 1 97 401 LEU B N 1
ATOM 6274 C CA . LEU B 1 401 ? 14.086 31.562 -1.793 1 97 401 LEU B CA 1
ATOM 6275 C C . LEU B 1 401 ? 12.602 31.875 -1.965 1 97 401 LEU B C 1
ATOM 6277 O O . LEU B 1 401 ? 12.078 32.781 -1.34 1 97 401 LEU B O 1
ATOM 6281 N N . THR B 1 402 ? 11.93 31.125 -2.873 1 94.19 402 THR B N 1
ATOM 6282 C CA . THR B 1 402 ? 10.469 31.078 -2.891 1 94.19 402 THR B CA 1
ATOM 6283 C C . THR B 1 402 ? 9.945 30.141 -1.801 1 94.19 402 THR B C 1
ATOM 6285 O O . THR B 1 402 ? 10.727 29.484 -1.107 1 94.19 402 THR B O 1
ATOM 6288 N N . TRP B 1 403 ? 8.609 30.234 -1.599 1 89.75 403 TRP B N 1
ATOM 6289 C CA . TRP B 1 403 ? 8.055 29.281 -0.642 1 89.75 403 TRP B CA 1
ATOM 6290 C C . TRP B 1 403 ? 8.32 27.844 -1.082 1 89.75 403 TRP B C 1
ATOM 6292 O O . TRP B 1 403 ? 8.516 26.969 -0.246 1 89.75 403 TRP B O 1
ATOM 6302 N N . MET B 1 404 ? 8.359 27.547 -2.326 1 91.19 404 MET B N 1
ATOM 6303 C CA . MET B 1 404 ? 8.656 26.219 -2.85 1 91.19 404 MET B CA 1
ATOM 6304 C C . MET B 1 404 ? 10.07 25.797 -2.482 1 91.19 404 MET B C 1
ATOM 6306 O O . MET B 1 404 ? 10.289 24.656 -2.055 1 91.19 404 MET B O 1
ATOM 6310 N N . ASP B 1 405 ? 11.008 26.703 -2.652 1 95.69 405 ASP B N 1
ATOM 6311 C CA . ASP B 1 405 ? 12.398 26.438 -2.293 1 95.69 405 ASP B CA 1
ATOM 6312 C C . ASP B 1 405 ? 12.523 26.141 -0.801 1 95.69 405 ASP B C 1
ATOM 6314 O O . ASP B 1 405 ? 13.266 25.234 -0.409 1 95.69 405 ASP B O 1
ATOM 6318 N N . ALA B 1 406 ? 11.812 26.875 -0.023 1 97.44 406 ALA B N 1
ATOM 6319 C CA . ALA B 1 406 ? 11.938 26.797 1.431 1 97.44 406 ALA B CA 1
ATOM 6320 C C . ALA B 1 406 ? 11.484 25.453 1.956 1 97.44 406 ALA B C 1
ATOM 6322 O O . ALA B 1 406 ? 11.867 25.031 3.053 1 97.44 406 ALA B O 1
ATOM 6323 N N . LEU B 1 407 ? 10.68 24.703 1.181 1 97.81 407 LEU B N 1
ATOM 6324 C CA . LEU B 1 407 ? 10.117 23.438 1.64 1 97.81 407 LEU B CA 1
ATOM 6325 C C . LEU B 1 407 ? 10.867 22.25 1.032 1 97.81 407 LEU B C 1
ATOM 6327 O O . LEU B 1 407 ? 10.352 21.141 1.016 1 97.81 407 LEU B O 1
ATOM 6331 N N . ALA B 1 408 ? 12.102 22.516 0.621 1 98.12 408 ALA B N 1
ATOM 6332 C CA . ALA B 1 408 ? 12.891 21.5 -0.078 1 98.12 408 ALA B CA 1
ATOM 6333 C C . ALA B 1 408 ? 13.094 20.266 0.793 1 98.12 408 ALA B C 1
ATOM 6335 O O . ALA B 1 408 ? 13.039 19.141 0.3 1 98.12 408 ALA B O 1
ATOM 6336 N N . SER B 1 409 ? 13.312 20.406 2.059 1 98.5 409 SER B N 1
ATOM 6337 C CA . SER B 1 409 ? 13.508 19.281 2.957 1 98.5 409 SER B CA 1
ATOM 6338 C C . SER B 1 409 ? 12.258 18.406 3.039 1 98.5 409 SER B C 1
ATOM 6340 O O . SER B 1 409 ? 12.352 17.188 3.045 1 98.5 409 SER B O 1
ATOM 6342 N N . CYS B 1 410 ? 11.117 19.047 3.086 1 98.62 410 CYS B N 1
ATOM 6343 C CA . CYS B 1 410 ? 9.852 18.312 3.113 1 98.62 410 CYS B CA 1
ATOM 6344 C C . CYS B 1 410 ? 9.625 17.578 1.796 1 98.62 410 CYS B C 1
ATOM 6346 O O . CYS B 1 410 ? 9.242 16.406 1.791 1 98.62 410 CYS B O 1
ATOM 6348 N N . ARG B 1 411 ? 9.859 18.281 0.721 1 98.19 411 ARG B N 1
ATOM 6349 C CA . ARG B 1 411 ? 9.625 17.719 -0.606 1 98.19 411 ARG B CA 1
ATOM 6350 C C . ARG B 1 411 ? 10.5 16.484 -0.84 1 98.19 411 ARG B C 1
ATOM 6352 O O . ARG B 1 411 ? 10.047 15.5 -1.419 1 98.19 411 ARG B O 1
ATOM 6359 N N . ALA B 1 412 ? 11.742 16.578 -0.351 1 98.62 412 ALA B N 1
ATOM 6360 C CA . ALA B 1 412 ? 12.656 15.438 -0.487 1 98.62 412 ALA B CA 1
ATOM 6361 C C . ALA B 1 412 ? 12.086 14.195 0.194 1 98.62 412 ALA B C 1
ATOM 6363 O O . ALA B 1 412 ? 12.125 13.102 -0.371 1 98.62 412 ALA B O 1
ATOM 6364 N N . ILE B 1 413 ? 11.516 14.352 1.348 1 98.75 413 ILE B N 1
ATOM 6365 C CA . ILE B 1 413 ? 10.984 13.234 2.113 1 98.75 413 ILE B CA 1
ATOM 6366 C C . ILE B 1 413 ? 9.672 12.758 1.489 1 98.75 413 ILE B C 1
ATOM 6368 O O . ILE B 1 413 ? 9.406 11.555 1.418 1 98.75 413 ILE B O 1
ATOM 6372 N N . SER B 1 414 ? 8.875 13.703 0.954 1 98.69 414 SER B N 1
ATOM 6373 C CA . SER B 1 414 ? 7.578 13.375 0.365 1 98.69 414 SER B CA 1
ATOM 6374 C C . SER B 1 414 ? 7.734 12.469 -0.851 1 98.69 414 SER B C 1
ATOM 6376 O O . SER B 1 414 ? 6.996 11.492 -1 1 98.69 414 SER B O 1
ATOM 6378 N N . VAL B 1 415 ? 8.688 12.82 -1.711 1 98.56 415 VAL B N 1
ATOM 6379 C CA . VAL B 1 415 ? 8.828 12.062 -2.949 1 98.56 415 VAL B CA 1
ATOM 6380 C C . VAL B 1 415 ? 9.289 10.641 -2.637 1 98.56 415 VAL B C 1
ATOM 6382 O O . VAL B 1 415 ? 9.016 9.703 -3.395 1 98.56 415 VAL B O 1
ATOM 6385 N N . LEU B 1 416 ? 9.945 10.461 -1.457 1 98.5 416 LEU B N 1
ATOM 6386 C CA . LEU B 1 416 ? 10.422 9.148 -1.036 1 98.5 416 LEU B CA 1
ATOM 6387 C C . LEU B 1 416 ? 9.32 8.367 -0.329 1 98.5 416 LEU B C 1
ATOM 6389 O O . LEU B 1 416 ? 9.445 7.164 -0.104 1 98.5 416 LEU B O 1
ATOM 6393 N N . GLY B 1 417 ? 8.195 9 0.007 1 98.19 417 GLY B N 1
ATOM 6394 C CA . GLY B 1 417 ? 7.035 8.344 0.585 1 98.19 417 GLY B CA 1
ATOM 6395 C C . GLY B 1 417 ? 7.25 7.91 2.023 1 98.19 417 GLY B C 1
ATOM 6396 O O . GLY B 1 417 ? 6.621 6.961 2.49 1 98.19 417 GLY B O 1
ATOM 6397 N N . LEU B 1 418 ? 8.102 8.602 2.809 1 98.69 418 LEU B N 1
ATOM 6398 C CA . LEU B 1 418 ? 8.508 8.164 4.141 1 98.69 418 LEU B CA 1
ATOM 6399 C C . LEU B 1 418 ? 7.688 8.875 5.215 1 98.69 418 LEU B C 1
ATOM 6401 O O . LEU B 1 418 ? 7.215 9.992 5.008 1 98.69 418 LEU B O 1
ATOM 6405 N N . PRO B 1 419 ? 7.52 8.188 6.332 1 98.81 419 PRO B N 1
ATOM 6406 C CA . PRO B 1 419 ? 6.859 8.867 7.449 1 98.81 419 PRO B CA 1
ATOM 6407 C C . PRO B 1 419 ? 7.754 9.898 8.125 1 98.81 419 PRO B C 1
ATOM 6409 O O . PRO B 1 419 ? 8.977 9.727 8.172 1 98.81 419 PRO B O 1
ATOM 6412 N N . SER B 1 420 ? 7.137 10.891 8.578 1 98.81 420 SER B N 1
ATOM 6413 C CA . SER B 1 420 ? 7.828 11.992 9.242 1 98.81 420 SER B CA 1
ATOM 6414 C C . SER B 1 420 ? 6.961 12.609 10.336 1 98.81 420 SER B C 1
ATOM 6416 O O . SER B 1 420 ? 5.77 12.836 10.141 1 98.81 420 SER B O 1
ATOM 6418 N N . VAL B 1 421 ? 7.559 12.797 11.484 1 98.94 421 VAL B N 1
ATOM 6419 C CA . VAL B 1 421 ? 6.922 13.477 12.609 1 98.94 421 VAL B CA 1
ATOM 6420 C C . VAL B 1 421 ? 7.613 14.812 12.859 1 98.94 421 VAL B C 1
ATOM 6422 O O . VAL B 1 421 ? 8.844 14.883 12.93 1 98.94 421 VAL B O 1
ATOM 6425 N N . VAL B 1 422 ? 6.832 15.844 12.898 1 98.94 422 VAL B N 1
ATOM 6426 C CA . VAL B 1 422 ? 7.383 17.141 13.281 1 98.94 422 VAL B CA 1
ATOM 6427 C C . VAL B 1 422 ? 7.062 17.438 14.742 1 98.94 422 VAL B C 1
ATOM 6429 O O . VAL B 1 422 ? 5.926 17.25 15.18 1 98.94 422 VAL B O 1
ATOM 6432 N N . VAL B 1 423 ? 8.016 17.844 15.492 1 98.44 423 VAL B N 1
ATOM 6433 C CA . VAL B 1 423 ? 7.848 18.266 16.891 1 98.44 423 VAL B CA 1
ATOM 6434 C C . VAL B 1 423 ? 8.617 19.562 17.141 1 98.44 423 VAL B C 1
ATOM 6436 O O . VAL B 1 423 ? 9.703 19.75 16.594 1 98.44 423 VAL B O 1
ATOM 6439 N N . PRO B 1 424 ? 8.062 20.438 17.891 1 97.31 424 PRO B N 1
ATOM 6440 C CA . PRO B 1 424 ? 8.805 21.641 18.25 1 97.31 424 PRO B CA 1
ATOM 6441 C C . PRO B 1 424 ? 9.984 21.359 19.172 1 97.31 424 PRO B C 1
ATOM 6443 O O . PRO B 1 424 ? 9.867 20.578 20.109 1 97.31 424 PRO B O 1
ATOM 6446 N N . VAL B 1 425 ? 11.109 22.016 18.938 1 95.5 425 VAL B N 1
ATOM 6447 C CA . VAL B 1 425 ? 12.289 21.703 19.719 1 95.5 425 VAL B CA 1
ATOM 6448 C C . VAL B 1 425 ? 12.867 22.969 20.344 1 95.5 425 VAL B C 1
ATOM 6450 O O . VAL B 1 425 ? 13.773 22.906 21.172 1 95.5 425 VAL B O 1
ATOM 6453 N N . GLY B 1 426 ? 12.406 24.078 19.922 1 92.19 426 GLY B N 1
ATOM 6454 C CA . GLY B 1 426 ? 12.922 25.328 20.484 1 92.19 426 GLY B CA 1
ATOM 6455 C C . GLY B 1 426 ? 12.242 26.562 19.906 1 92.19 426 GLY B C 1
ATOM 6456 O O . GLY B 1 426 ? 11.266 26.453 19.172 1 92.19 426 GLY B O 1
ATOM 6457 N N . LEU B 1 427 ? 12.734 27.703 20.406 1 95.19 427 LEU B N 1
ATOM 6458 C CA . LEU B 1 427 ? 12.258 29 19.938 1 95.19 427 LEU B CA 1
ATOM 6459 C C . LEU B 1 427 ? 13.391 29.797 19.312 1 95.19 427 LEU B C 1
ATOM 6461 O O . LEU B 1 427 ? 14.539 29.703 19.734 1 95.19 427 LEU B O 1
ATOM 6465 N N . SER B 1 428 ? 13.047 30.5 18.266 1 96.5 428 SER B N 1
ATOM 6466 C CA . SER B 1 428 ? 13.992 31.453 17.688 1 96.5 428 SER B CA 1
ATOM 6467 C C . SER B 1 428 ? 14.242 32.625 18.641 1 96.5 428 SER B C 1
ATOM 6469 O O . SER B 1 428 ? 13.625 32.719 19.703 1 96.5 428 SER B O 1
ATOM 6471 N N . ARG B 1 429 ? 15.148 33.469 18.172 1 95 429 ARG B N 1
ATOM 6472 C CA . ARG B 1 429 ? 15.469 34.656 18.969 1 95 429 ARG B CA 1
ATOM 6473 C C . ARG B 1 429 ? 14.234 35.562 19.141 1 95 429 ARG B C 1
ATOM 6475 O O . ARG B 1 429 ? 14.07 36.188 20.188 1 95 429 ARG B O 1
ATOM 6482 N N . ASP B 1 430 ? 13.352 35.5 18.156 1 94.06 430 ASP B N 1
ATOM 6483 C CA . ASP B 1 430 ? 12.156 36.312 18.203 1 94.06 430 ASP B CA 1
ATOM 6484 C C . ASP B 1 430 ? 10.977 35.562 18.812 1 94.06 430 ASP B C 1
ATOM 6486 O O . ASP B 1 430 ? 9.828 36 18.703 1 94.06 430 ASP B O 1
ATOM 6490 N N . GLY B 1 431 ? 11.211 34.406 19.266 1 96.81 431 GLY B N 1
ATOM 6491 C CA . GLY B 1 431 ? 10.203 33.656 20 1 96.81 431 GLY B CA 1
ATOM 6492 C C . GLY B 1 431 ? 9.367 32.75 19.109 1 96.81 431 GLY B C 1
ATOM 6493 O O . GLY B 1 431 ? 8.352 32.219 19.547 1 96.81 431 GLY B O 1
ATOM 6494 N N . LEU B 1 432 ? 9.727 32.625 17.875 1 97.88 432 LEU B N 1
ATOM 6495 C CA . LEU B 1 432 ? 8.977 31.766 16.969 1 97.88 432 LEU B CA 1
ATOM 6496 C C . LEU B 1 432 ? 9.344 30.297 17.172 1 97.88 432 LEU B C 1
ATOM 6498 O O . LEU B 1 432 ? 10.508 29.969 17.406 1 97.88 432 LEU B O 1
ATOM 6502 N N . PRO B 1 433 ? 8.383 29.438 17.156 1 97.69 433 PRO B N 1
ATOM 6503 C CA . PRO B 1 433 ? 8.688 28.016 17.297 1 97.69 433 PRO B CA 1
ATOM 6504 C C . PRO B 1 433 ? 9.578 27.484 16.188 1 97.69 433 PRO B C 1
ATOM 6506 O O . PRO B 1 433 ? 9.523 27.969 15.055 1 97.69 433 PRO B O 1
ATOM 6509 N N . ILE B 1 434 ? 10.398 26.547 16.453 1 98.06 434 ILE B N 1
ATOM 6510 C CA . ILE B 1 434 ? 11.219 25.812 15.508 1 98.06 434 ILE B CA 1
ATOM 6511 C C . ILE B 1 434 ? 10.922 24.312 15.625 1 98.06 434 ILE B C 1
ATOM 6513 O O . ILE B 1 434 ? 11.086 23.734 16.703 1 98.06 434 ILE B O 1
ATOM 6517 N N . GLY B 1 435 ? 10.414 23.719 14.539 1 98 435 GLY B N 1
ATOM 6518 C CA . GLY B 1 435 ? 10.164 22.297 14.492 1 98 435 GLY B CA 1
ATOM 6519 C C . GLY B 1 435 ? 11.297 21.516 13.859 1 98 435 GLY B C 1
ATOM 6520 O O . GLY B 1 435 ? 12.094 22.062 13.102 1 98 435 GLY B O 1
ATOM 6521 N N . VAL B 1 436 ? 11.414 20.266 14.211 1 98.25 436 VAL B N 1
ATOM 6522 C CA . VAL B 1 436 ? 12.328 19.344 13.547 1 98.25 436 VAL B CA 1
ATOM 6523 C C . VAL B 1 436 ? 11.531 18.188 12.93 1 98.25 436 VAL B C 1
ATOM 6525 O O . VAL B 1 436 ? 10.477 17.812 13.445 1 98.25 436 VAL B O 1
ATOM 6528 N N . GLN B 1 437 ? 12.023 17.688 11.805 1 98.38 437 GLN B N 1
ATOM 6529 C CA . GLN B 1 437 ? 11.469 16.5 11.164 1 98.38 437 GLN B CA 1
ATOM 6530 C C . GLN B 1 437 ? 12.18 15.242 11.633 1 98.38 437 GLN B C 1
ATOM 6532 O O . GLN B 1 437 ? 13.406 15.148 11.555 1 98.38 437 GLN B O 1
ATOM 6537 N N . VAL B 1 438 ? 11.445 14.328 12.133 1 98.94 438 VAL B N 1
ATOM 6538 C CA . VAL B 1 438 ? 11.938 13 12.461 1 98.94 438 VAL B CA 1
ATOM 6539 C C . VAL B 1 438 ? 11.414 11.984 11.445 1 98.94 438 VAL B C 1
ATOM 6541 O O . VAL B 1 438 ? 10.25 11.586 11.5 1 98.94 438 VAL B O 1
ATOM 6544 N N . VAL B 1 439 ? 12.297 11.539 10.523 1 98.94 439 VAL B N 1
ATOM 6545 C CA . VAL B 1 439 ? 11.93 10.672 9.414 1 98.94 439 VAL B CA 1
ATOM 6546 C C . VAL B 1 439 ? 12.32 9.234 9.727 1 98.94 439 VAL B C 1
ATOM 6548 O O . VAL B 1 439 ? 13.445 8.969 10.156 1 98.94 439 VAL B O 1
ATOM 6551 N N . ALA B 1 440 ? 11.422 8.352 9.641 1 98.88 440 ALA B N 1
ATOM 6552 C CA . ALA B 1 440 ? 11.711 6.934 9.859 1 98.88 440 ALA B CA 1
ATOM 6553 C C . ALA B 1 440 ? 11.5 6.129 8.586 1 98.88 440 ALA B C 1
ATOM 6555 O O . ALA B 1 440 ? 11.18 6.691 7.531 1 98.88 440 ALA B O 1
ATOM 6556 N N . ARG B 1 441 ? 11.828 4.867 8.625 1 98.56 441 ARG B N 1
ATOM 6557 C CA . ARG B 1 441 ? 11.625 3.938 7.523 1 98.56 441 ARG B CA 1
ATOM 6558 C C . ARG B 1 441 ? 10.141 3.684 7.281 1 98.56 441 ARG B C 1
ATOM 6560 O O . ARG B 1 441 ? 9.305 4.012 8.125 1 98.56 441 ARG B O 1
ATOM 6567 N N . PRO B 1 442 ? 9.781 3.111 6.059 1 98.38 442 PRO B N 1
ATOM 6568 C CA . PRO B 1 442 ? 8.375 2.869 5.746 1 98.38 442 PRO B CA 1
ATOM 6569 C C . PRO B 1 442 ? 7.668 2.035 6.816 1 98.38 442 PRO B C 1
ATOM 6571 O O . PRO B 1 442 ? 8.172 0.985 7.219 1 98.38 442 PRO B O 1
ATOM 6574 N N . PHE B 1 443 ? 6.512 2.594 7.309 1 98.38 443 PHE B N 1
ATOM 6575 C CA . PHE B 1 443 ? 5.602 1.959 8.25 1 98.38 443 PHE B CA 1
ATOM 6576 C C . PHE B 1 443 ? 6.23 1.882 9.641 1 98.38 443 PHE B C 1
ATOM 6578 O O . PHE B 1 443 ? 5.797 1.09 10.477 1 98.38 443 PHE B O 1
ATOM 6585 N N . HIS B 1 444 ? 7.266 2.721 9.875 1 98.62 444 HIS B N 1
ATOM 6586 C CA . HIS B 1 444 ? 7.895 2.805 11.188 1 98.62 444 HIS B CA 1
ATOM 6587 C C . HIS B 1 444 ? 7.551 4.117 11.883 1 98.62 444 HIS B C 1
ATOM 6589 O O . HIS B 1 444 ? 8.391 4.711 12.555 1 98.62 444 HIS B O 1
ATOM 6595 N N . GLU B 1 445 ? 6.32 4.52 11.695 1 98.81 445 GLU B N 1
ATOM 6596 C CA . GLU B 1 445 ? 5.891 5.719 12.398 1 98.81 445 GLU B CA 1
ATOM 6597 C C . GLU B 1 445 ? 6.145 5.598 13.898 1 98.81 445 GLU B C 1
ATOM 6599 O O . GLU B 1 445 ? 6.48 6.582 14.562 1 98.81 445 GLU B O 1
ATOM 6604 N N . HIS B 1 446 ? 5.977 4.402 14.453 1 98.75 446 HIS B N 1
ATOM 6605 C CA . HIS B 1 446 ? 6.191 4.191 15.875 1 98.75 446 HIS B CA 1
ATOM 6606 C C . HIS B 1 446 ? 7.621 4.543 16.281 1 98.75 446 HIS B C 1
ATOM 6608 O O . HIS B 1 446 ? 7.855 5.074 17.359 1 98.75 446 HIS B O 1
ATOM 6614 N N . VAL B 1 447 ? 8.578 4.336 15.406 1 98.88 447 VAL B N 1
ATOM 6615 C CA . VAL B 1 447 ? 9.969 4.68 15.656 1 98.88 447 VAL B CA 1
ATOM 6616 C C . VAL B 1 447 ? 10.141 6.195 15.648 1 98.88 447 VAL B C 1
ATOM 6618 O O . VAL B 1 447 ? 10.75 6.766 16.562 1 98.88 447 VAL B O 1
ATOM 6621 N N . ALA B 1 448 ? 9.586 6.832 14.633 1 98.94 448 ALA B N 1
ATOM 6622 C CA . ALA B 1 448 ? 9.656 8.289 14.547 1 98.94 448 ALA B CA 1
ATOM 6623 C C . ALA B 1 448 ? 9 8.945 15.766 1 98.94 448 ALA B C 1
ATOM 6625 O O . ALA B 1 448 ? 9.531 9.906 16.328 1 98.94 448 ALA B O 1
ATOM 6626 N N . LEU B 1 449 ? 7.852 8.406 16.125 1 98.88 449 LEU B N 1
ATOM 6627 C CA . LEU B 1 449 ? 7.121 8.938 17.266 1 98.88 449 LEU B CA 1
ATOM 6628 C C . LEU B 1 449 ? 7.922 8.766 18.547 1 98.88 449 LEU B C 1
ATOM 6630 O O . LEU B 1 449 ? 7.945 9.664 19.391 1 98.88 449 LEU B O 1
ATOM 6634 N N . SER B 1 450 ? 8.555 7.637 18.703 1 98.81 450 SER B N 1
ATOM 6635 C CA . SER B 1 450 ? 9.375 7.379 19.891 1 98.81 450 SER B CA 1
ATOM 6636 C C . SER B 1 450 ? 10.562 8.336 19.953 1 98.81 450 SER B C 1
ATOM 6638 O O . SER B 1 450 ? 10.867 8.883 21.016 1 98.81 450 SER B O 1
ATOM 6640 N N . VAL B 1 451 ? 11.211 8.508 18.875 1 98.81 451 VAL B N 1
ATOM 6641 C CA . VAL B 1 451 ? 12.359 9.414 18.812 1 98.81 451 VAL B CA 1
ATOM 6642 C C . VAL B 1 451 ? 11.898 10.844 19.078 1 98.81 451 VAL B C 1
ATOM 6644 O O . VAL B 1 451 ? 12.562 11.594 19.781 1 98.81 451 VAL B O 1
ATOM 6647 N N . ALA B 1 452 ? 10.773 11.234 18.484 1 98.62 452 ALA B N 1
ATOM 6648 C CA . ALA B 1 452 ? 10.203 12.555 18.719 1 98.62 452 ALA B CA 1
ATOM 6649 C C . ALA B 1 452 ? 9.93 12.781 20.203 1 98.62 452 ALA B C 1
ATOM 6651 O O . ALA B 1 452 ? 10.188 13.867 20.734 1 98.62 452 ALA B O 1
ATOM 6652 N N . ALA B 1 453 ? 9.398 11.781 20.844 1 98.25 453 ALA B N 1
ATOM 6653 C CA . ALA B 1 453 ? 9.133 11.875 22.281 1 98.25 453 ALA B CA 1
ATOM 6654 C C . ALA B 1 453 ? 10.422 12.117 23.062 1 98.25 453 ALA B C 1
ATOM 6656 O O . ALA B 1 453 ? 10.445 12.922 24 1 98.25 453 ALA B O 1
ATOM 6657 N N . ARG B 1 454 ? 11.469 11.422 22.703 1 97.75 454 ARG B N 1
ATOM 6658 C CA . ARG B 1 454 ? 12.758 11.578 23.359 1 97.75 454 ARG B CA 1
ATOM 6659 C C . ARG B 1 454 ? 13.312 12.984 23.141 1 97.75 454 ARG B C 1
ATOM 6661 O O . ARG B 1 454 ? 13.852 13.586 24.078 1 97.75 454 ARG B O 1
ATOM 6668 N N . ILE B 1 455 ? 13.18 13.477 21.953 1 97.06 455 ILE B N 1
ATOM 6669 C CA . ILE B 1 455 ? 13.648 14.828 21.641 1 97.06 455 ILE B CA 1
ATOM 6670 C C . ILE B 1 455 ? 12.914 15.844 22.516 1 97.06 455 ILE B C 1
ATOM 6672 O O . ILE B 1 455 ? 13.531 16.734 23.094 1 97.06 455 ILE B O 1
ATOM 6676 N N . THR B 1 456 ? 11.617 15.695 22.578 1 94.38 456 THR B N 1
ATOM 6677 C CA . THR B 1 456 ? 10.789 16.609 23.359 1 94.38 456 THR B CA 1
ATOM 6678 C C . THR B 1 456 ? 11.18 16.562 24.828 1 94.38 456 THR B C 1
ATOM 6680 O O . THR B 1 456 ? 11.266 17.594 25.5 1 94.38 456 THR B O 1
ATOM 6683 N N . SER B 1 457 ? 11.406 15.398 25.312 1 93.19 457 SER B N 1
ATOM 6684 C CA . SER B 1 457 ? 11.805 15.227 26.703 1 93.19 457 SER B CA 1
ATOM 6685 C C . SER B 1 457 ? 13.164 15.875 26.969 1 93.19 457 SER B C 1
ATOM 6687 O O . SER B 1 457 ? 13.352 16.531 28 1 93.19 457 SER B O 1
ATOM 6689 N N . ASN B 1 458 ? 14.07 15.734 26.078 1 89.25 458 ASN B N 1
ATOM 6690 C CA . ASN B 1 458 ? 15.406 16.297 26.219 1 89.25 458 ASN B CA 1
ATOM 6691 C C . ASN B 1 458 ? 15.391 17.828 26.156 1 89.25 458 ASN B C 1
ATOM 6693 O O . ASN B 1 458 ? 16.172 18.484 26.844 1 89.25 458 ASN B O 1
ATOM 6697 N N . ALA B 1 459 ? 14.562 18.328 25.297 1 83.19 459 ALA B N 1
ATOM 6698 C CA . ALA B 1 459 ? 14.461 19.781 25.141 1 83.19 459 ALA B CA 1
ATOM 6699 C C . ALA B 1 459 ? 13.875 20.422 26.391 1 83.19 459 ALA B C 1
ATOM 6701 O O . ALA B 1 459 ? 14.258 21.531 26.75 1 83.19 459 ALA B O 1
ATOM 6702 N N . GLN B 1 460 ? 12.969 19.812 27 1 75 460 GLN B N 1
ATOM 6703 C CA . GLN B 1 460 ? 12.375 20.328 28.219 1 75 460 GLN B CA 1
ATOM 6704 C C . GLN B 1 460 ? 13.367 20.266 29.375 1 75 460 GLN B C 1
ATOM 6706 O O . GLN B 1 460 ? 13.297 21.078 30.312 1 75 460 GLN B O 1
ATOM 6711 N N . ALA B 1 461 ? 14.25 19.375 29.266 1 66.75 461 ALA B N 1
ATOM 6712 C CA . ALA B 1 461 ? 15.25 19.25 30.328 1 66.75 461 ALA B CA 1
ATOM 6713 C C . ALA B 1 461 ? 16.297 20.359 30.219 1 66.75 461 ALA B C 1
ATOM 6715 O O . ALA B 1 461 ? 16.922 20.719 31.219 1 66.75 461 ALA B O 1
ATOM 6716 N N . LEU B 1 462 ? 16.422 20.828 29.031 1 54.56 462 LEU B N 1
ATOM 6717 C CA . LEU B 1 462 ? 17.422 21.891 28.828 1 54.56 462 LEU B CA 1
ATOM 6718 C C . LEU B 1 462 ? 16.844 23.25 29.219 1 54.56 462 LEU B C 1
ATOM 6720 O O . LEU B 1 462 ? 17.594 24.219 29.359 1 54.56 462 LEU B O 1
ATOM 6724 N N . VAL B 1 463 ? 15.492 23.375 29.562 1 51.59 463 VAL B N 1
ATOM 6725 C CA . VAL B 1 463 ? 14.891 24.625 30.016 1 51.59 463 VAL B CA 1
ATOM 6726 C C . VAL B 1 463 ? 14.641 24.562 31.531 1 51.59 463 VAL B C 1
ATOM 6728 O O . VAL B 1 463 ? 14.305 23.5 32.062 1 51.59 463 VAL B O 1
#